Protein 3RRL (pdb70)

Foldseek 3Di:
DQEDADCCVACVPPAAQFEEEFEDDQLFFGQQVVLVVCLVVLHACYEYEYAECHACVGGVNSCPPSLRYAEYEHQDYPHYPSVVVVCVNSHHYDHDHLVLSLVLLVCLVVVNFKDWDLPQPPHPNQPPWDWDDDPNGIITIHGHDATAEYETEAAEAEPLQFTHHDDCSPGSRLSSLSHPAYEYEYQYYHHPPPQDPVRTDHGSVSHNHYYYDPDDPSDDPDDDDDD/DVLQLLVVLVPDDADEEEADPDPRVVNCVNCVDHYWYAALQFKIAWAAADDPPPFDQVADGNVSGTTDGDPPMGGDHNVVSLVLLVQPAAEYEEEALAAQLGWTHRQAPPPDHDGDPLNNLNRHNAYEYEAQADPVLAGSYANDDPHDTPDGSRHAWYGHCAFIAGDDPSHETQGGGPPHDPVNPVVRHHHDHYYND/DQEDADCCVQCVPDAACFEEEFEFDQLFWGLQVVLVVCLVVVHAQYEYEYAECHECVDGNVSNPVSHRHQEYEHADHDLYDVPPPNSHHYHHDHLVLSLVLLVCLVVVHFKDWDLPQPPHCNQPPWDWDDDPNGITTMHGHDATAEYETEAAEAEPLQFTHHDDPSPGSRLSSLSHPAYEYEYQYYHYPPPQDPVRTDHGSVSHNHYYYDPDDPSDDSDDDDDD/DVLQLLVVLVVDDADEEEFEPDPRVVNVVNNVVHYWYDALQFKIFWDAADDVVRFDQVAAGNVSGTTDGDPPMGGDHNVVSLVLLVQPAAEYEEEALAEFQGWTHRQAPPPGRPGHPLNNLNRHNAYEYEAQADPVLAGSYANDDPHDTPDGSRHQWYYHCAFIDGDDDSAETAGGRPPHDPVNDVVSHHHDHYYDD

Structure (mmCIF, N/CA/C/O backbone):
data_3RRL
#
_entry.id   3RRL
#
_cell.length_a   156.392
_cell.length_b   65.705
_cell.length_c   104.740
_cell.angle_alpha   90.00
_cell.angle_beta   109.81
_cell.angle_gamma   90.00
#
_symmetry.space_group_name_H-M   'C 1 2 1'
#
loop_
_entity.id
_entity.type
_entity.pdbx_description
1 polymer 'Succinyl-CoA:3-ketoacid-coenzyme A transferase subunit A'
2 polymer 'Succinyl-CoA:3-ketoacid-coenzym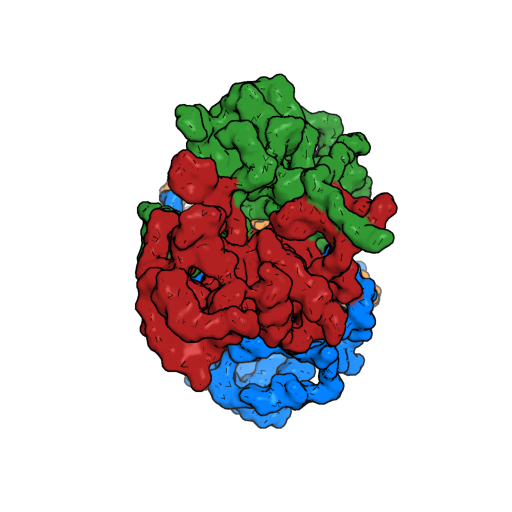e A transferase subunit B'
3 non-polymer GLYCEROL
4 water water
#
loop_
_atom_site.group_PDB
_atom_site.id
_atom_site.type_symbol
_atom_site.label_atom_id
_atom_site.label_alt_id
_atom_site.label_comp_id
_atom_site.label_asym_id
_atom_site.label_entity_id
_atom_site.label_seq_id
_atom_site.pdbx_PDB_ins_code
_atom_site.Cartn_x
_atom_site.Cartn_y
_atom_site.Cartn_z
_atom_site.occupancy
_atom_site.B_iso_or_equiv
_atom_site.auth_seq_id
_atom_site.auth_comp_id
_atom_site.auth_asym_id
_atom_site.auth_atom_id
_atom_site.pdbx_PDB_model_num
ATOM 9 N N . ASN A 1 5 ? 43.576 -1.990 -2.754 1.00 79.95 2 ASN A N 1
ATOM 10 C CA . ASN A 1 5 ? 42.311 -1.359 -3.100 1.00 76.79 2 ASN A CA 1
ATOM 11 C C . ASN A 1 5 ? 41.156 -1.996 -2.339 1.00 66.08 2 ASN A C 1
ATOM 12 O O . ASN A 1 5 ? 40.858 -3.182 -2.506 1.00 64.38 2 ASN A O 1
ATOM 17 N N . LYS A 1 6 ? 40.523 -1.199 -1.486 1.00 56.13 3 LYS A N 1
ATOM 18 C CA . LYS A 1 6 ? 39.445 -1.682 -0.641 1.00 48.22 3 LYS A CA 1
ATOM 19 C C . LYS A 1 6 ? 38.081 -1.427 -1.274 1.00 44.50 3 LYS A C 1
ATOM 20 O O . LYS A 1 6 ? 37.053 -1.816 -0.722 1.00 43.25 3 LYS A O 1
ATOM 26 N N . VAL A 1 7 ? 38.077 -0.797 -2.446 1.00 37.30 4 VAL A N 1
ATOM 27 C CA . VAL A 1 7 ? 36.829 -0.422 -3.095 1.00 37.06 4 VAL A CA 1
ATOM 28 C C . VAL A 1 7 ? 36.107 -1.623 -3.694 1.00 43.45 4 VAL A C 1
ATOM 29 O O . VAL A 1 7 ? 36.715 -2.439 -4.387 1.00 44.83 4 VAL A O 1
ATOM 33 N N . ILE A 1 8 ? 34.808 -1.721 -3.425 1.00 42.33 5 ILE A N 1
ATOM 34 C CA . ILE A 1 8 ? 33.976 -2.770 -3.997 1.00 41.41 5 ILE A CA 1
ATOM 35 C C . ILE A 1 8 ? 32.699 -2.166 -4.562 1.00 39.20 5 ILE A C 1
ATOM 36 O O . ILE A 1 8 ? 32.167 -1.200 -4.018 1.00 37.18 5 ILE A O 1
ATOM 41 N N . THR A 1 9 ? 32.242 -2.708 -5.684 1.00 37.84 6 THR A N 1
ATOM 42 C CA . THR A 1 9 ? 30.983 -2.299 -6.293 1.00 38.42 6 THR A CA 1
ATOM 43 C C . THR A 1 9 ? 29.830 -3.264 -6.019 1.00 39.04 6 THR A C 1
ATOM 44 O O . THR A 1 9 ? 28.697 -3.032 -6.450 1.00 36.90 6 THR A O 1
ATOM 48 N N . ASP A 1 10 ? 30.129 -4.358 -5.328 1.00 38.87 7 ASP A N 1
ATOM 49 C CA . ASP A 1 10 ? 29.120 -5.346 -4.966 1.00 41.78 7 ASP A CA 1
ATOM 50 C C . ASP A 1 10 ? 29.318 -5.751 -3.507 1.00 40.78 7 ASP A C 1
ATOM 51 O O . ASP A 1 10 ? 30.351 -6.320 -3.155 1.00 43.04 7 ASP A O 1
ATOM 56 N N . LEU A 1 11 ? 28.318 -5.490 -2.672 1.00 40.11 8 LEU A N 1
ATOM 57 C CA . LEU A 1 11 ? 28.432 -5.706 -1.229 1.00 46.34 8 LEU A CA 1
ATOM 58 C C . LEU A 1 11 ? 28.706 -7.153 -0.813 1.00 45.76 8 LEU A C 1
ATOM 59 O O . LEU A 1 11 ? 29.061 -7.416 0.335 1.00 43.55 8 LEU A O 1
ATOM 64 N N . ASP A 1 12 ? 28.526 -8.087 -1.736 1.00 47.43 9 ASP A N 1
ATOM 65 C CA . ASP A 1 12 ? 28.760 -9.494 -1.447 1.00 51.29 9 ASP A CA 1
ATOM 66 C C . ASP A 1 12 ? 30.243 -9.727 -1.211 1.00 50.75 9 ASP A C 1
ATOM 67 O O . ASP A 1 12 ? 30.627 -10.569 -0.401 1.00 46.81 9 ASP A O 1
ATOM 72 N N . LYS A 1 13 ? 31.073 -8.975 -1.927 1.00 50.22 10 LYS A N 1
ATOM 73 C CA . LYS A 1 13 ? 32.525 -9.063 -1.787 1.00 53.86 10 LYS A CA 1
ATOM 74 C C . LYS A 1 13 ? 32.932 -8.719 -0.362 1.00 55.45 10 LYS A C 1
ATOM 75 O O . LYS A 1 13 ? 34.059 -8.970 0.063 1.00 57.25 10 LYS A O 1
ATOM 81 N N . ALA A 1 14 ? 31.983 -8.136 0.360 1.00 55.71 11 ALA A N 1
ATOM 82 C CA . ALA A 1 14 ? 32.163 -7.680 1.732 1.00 49.58 11 ALA A CA 1
ATOM 83 C C . ALA A 1 14 ? 31.427 -8.590 2.726 1.00 50.14 11 ALA A C 1
ATOM 84 O O . ALA A 1 14 ? 32.015 -9.088 3.690 1.00 51.15 11 ALA A O 1
ATOM 86 N N . LEU A 1 15 ? 30.121 -8.739 2.520 1.00 46.26 12 LEU A N 1
ATOM 87 C CA . LEU A 1 15 ? 29.239 -9.383 3.496 1.00 46.66 12 LEU A CA 1
ATOM 88 C C . LEU A 1 15 ? 28.944 -10.879 3.299 1.00 49.79 12 LEU A C 1
ATOM 89 O O . LEU A 1 15 ? 28.189 -11.465 4.075 1.00 49.42 12 LEU A O 1
ATOM 94 N N . SER A 1 16 ? 29.532 -11.498 2.280 1.00 52.73 13 SER A N 1
ATOM 95 C CA . SER A 1 16 ? 29.190 -12.879 1.940 1.00 54.74 13 SER A CA 1
ATOM 96 C C . SER A 1 16 ? 29.313 -13.828 3.127 1.00 54.88 13 SER A C 1
ATOM 97 O O . SER A 1 16 ? 28.537 -14.775 3.251 1.00 58.09 13 SER A O 1
ATOM 100 N N . ALA A 1 17 ? 30.282 -13.574 3.999 1.00 51.66 14 ALA A N 1
ATOM 101 C CA . ALA A 1 17 ? 30.548 -14.487 5.109 1.00 51.08 14 ALA A CA 1
ATOM 102 C C . ALA A 1 17 ? 29.684 -14.209 6.343 1.00 53.14 14 ALA A C 1
ATOM 103 O O . ALA A 1 17 ? 29.797 -14.894 7.362 1.00 53.72 14 ALA A O 1
ATOM 105 N N . LEU A 1 18 ? 28.813 -13.211 6.245 1.00 50.85 15 LEU A N 1
ATOM 106 C CA . LEU A 1 18 ? 27.917 -12.886 7.344 1.00 48.38 15 LEU A CA 1
ATOM 107 C C . LEU A 1 18 ? 26.888 -13.997 7.516 1.00 50.34 15 LEU A C 1
ATOM 108 O O . LEU A 1 18 ? 26.157 -14.330 6.584 1.00 52.05 15 LEU A O 1
ATOM 113 N N . LYS A 1 19 ? 26.820 -14.556 8.720 1.00 51.13 16 LYS A N 1
ATOM 114 C CA . LYS A 1 19 ? 26.000 -15.737 8.968 1.00 50.64 16 LYS A CA 1
ATOM 115 C C . LYS A 1 19 ? 25.042 -15.563 10.148 1.00 48.86 16 LYS A C 1
ATOM 116 O O . LYS A 1 19 ? 25.175 -14.627 10.946 1.00 45.53 16 LYS A O 1
ATOM 122 N N . ASP A 1 20 ? 24.077 -16.474 10.248 1.00 47.35 17 ASP A N 1
ATOM 123 C CA . ASP A 1 20 ? 23.135 -16.479 11.358 1.00 46.18 17 ASP A CA 1
ATOM 124 C C . ASP A 1 20 ? 23.903 -16.449 12.674 1.00 46.50 17 ASP A C 1
ATOM 125 O O . ASP A 1 20 ? 24.937 -17.105 12.809 1.00 47.60 17 ASP A O 1
ATOM 130 N N . GLY A 1 21 ? 23.412 -15.661 13.628 1.00 48.01 18 GLY A N 1
ATOM 131 C CA . GLY A 1 21 ? 23.994 -15.598 14.960 1.00 48.05 18 GLY A CA 1
ATOM 132 C C . GLY A 1 21 ? 25.189 -14.671 15.121 1.00 49.24 18 GLY A C 1
ATOM 133 O O . GLY A 1 21 ? 25.745 -14.560 16.216 1.00 48.37 18 GLY A O 1
ATOM 134 N N . ASP A 1 22 ? 25.595 -14.014 14.036 1.00 49.89 19 ASP A N 1
ATOM 135 C CA . ASP A 1 22 ? 26.710 -13.067 14.085 1.00 48.94 19 ASP A CA 1
ATOM 136 C C . ASP A 1 22 ? 26.343 -11.772 14.819 1.00 45.96 19 ASP A C 1
ATOM 137 O O . ASP A 1 22 ? 25.163 -11.425 14.958 1.00 44.55 19 ASP A O 1
ATOM 142 N N . THR A 1 23 ? 27.364 -11.060 15.284 1.00 42.20 20 THR A N 1
ATOM 143 C CA . THR A 1 23 ? 27.172 -9.780 15.953 1.00 36.48 20 THR A CA 1
ATOM 144 C C . THR A 1 23 ? 27.547 -8.640 15.009 1.00 34.75 20 THR A C 1
ATOM 145 O O . THR A 1 23 ? 28.669 -8.595 14.512 1.00 32.80 20 THR A O 1
ATOM 149 N N . ILE A 1 24 ? 26.606 -7.728 14.760 1.00 30.78 21 ILE A N 1
ATOM 150 C CA . ILE A 1 24 ? 26.861 -6.586 13.890 1.00 28.07 21 ILE A CA 1
ATOM 151 C C . ILE A 1 24 ? 26.759 -5.276 14.665 1.00 26.81 21 ILE A C 1
ATOM 152 O O . ILE A 1 24 ? 25.830 -5.072 15.433 1.00 27.57 21 ILE A O 1
ATOM 157 N N . LEU A 1 25 ? 27.737 -4.399 14.477 1.00 29.66 22 LEU A N 1
ATOM 158 C CA . LEU A 1 25 ? 27.697 -3.068 15.060 1.00 27.10 22 LEU A CA 1
ATOM 159 C C . LEU A 1 25 ? 27.251 -2.136 13.948 1.00 31.79 22 LEU A C 1
ATOM 160 O O . LEU A 1 25 ? 27.869 -2.101 12.883 1.00 32.78 22 LEU A O 1
ATOM 165 N N . VAL A 1 26 ? 26.177 -1.391 14.181 1.00 27.72 23 VAL A N 1
ATOM 166 C CA . VAL A 1 26 ? 25.562 -0.631 13.103 1.00 28.59 23 VAL A CA 1
ATOM 167 C C . VAL A 1 26 ? 25.488 0.856 13.426 1.00 27.39 23 VAL A C 1
ATOM 168 O O . VAL A 1 26 ? 24.829 1.263 14.385 1.00 23.84 23 VAL A O 1
ATOM 172 N N . GLY A 1 27 ? 26.154 1.674 12.617 1.00 27.80 24 GLY A N 1
ATOM 173 C CA . GLY A 1 27 ? 26.137 3.105 12.850 1.00 29.31 24 GLY A CA 1
ATOM 174 C C . GLY A 1 27 ? 24.773 3.759 12.678 1.00 28.53 24 GLY A C 1
ATOM 175 O O . GLY A 1 27 ? 23.816 3.152 12.189 1.00 27.91 24 GLY A O 1
ATOM 176 N N . GLY A 1 28 ? 24.713 5.034 13.044 1.00 27.86 25 GLY A N 1
ATOM 177 C CA . GLY A 1 28 ? 23.531 5.856 12.874 1.00 25.32 25 GLY A CA 1
ATOM 178 C C . GLY A 1 28 ? 22.833 6.243 14.162 1.00 29.77 25 GLY A C 1
ATOM 179 O O . GLY A 1 28 ? 22.877 5.527 15.162 1.00 32.29 25 GLY A O 1
ATOM 180 N N . PHE A 1 29 ? 22.179 7.399 14.110 1.00 28.05 26 PHE A N 1
ATOM 181 C CA . PHE A 1 29 ? 21.377 7.930 15.200 1.00 26.87 26 PHE A CA 1
ATOM 182 C C . PHE A 1 29 ? 20.030 8.213 14.560 1.00 28.32 26 PHE A C 1
ATOM 183 O O . PHE A 1 29 ? 19.923 9.080 13.692 1.00 28.78 26 PHE A O 1
ATOM 191 N N . GLY A 1 30 ? 19.007 7.477 14.973 1.00 29.99 27 GLY A N 1
ATOM 192 C CA . GLY A 1 30 ? 17.745 7.480 14.257 1.00 29.37 27 GLY A CA 1
ATOM 193 C C . GLY A 1 30 ? 17.970 6.976 12.842 1.00 31.71 27 GLY A C 1
ATOM 194 O O . GLY A 1 30 ? 18.500 5.881 12.629 1.00 29.62 27 GLY A O 1
ATOM 195 N N . LEU A 1 31 ? 17.535 7.773 11.873 1.00 35.69 28 LEU A N 1
ATOM 196 C CA . LEU A 1 31 ? 17.782 7.516 10.454 1.00 36.56 28 LEU A CA 1
ATOM 197 C C . LEU A 1 31 ? 18.967 8.323 9.920 1.00 34.29 28 LEU A C 1
ATOM 198 O O . LEU A 1 31 ? 19.205 8.368 8.710 1.00 35.71 28 LEU A O 1
ATOM 203 N N . CYS A 1 32 ? 19.670 9.000 10.824 1.00 26.05 29 CYS A N 1
ATOM 204 C CA . CYS A 1 32 ? 20.765 9.886 10.452 1.00 25.99 29 CYS A CA 1
ATOM 205 C C . CYS A 1 32 ? 22.104 9.156 10.483 1.00 29.37 29 CYS A C 1
ATOM 206 O O . CYS A 1 32 ? 22.583 8.738 11.542 1.00 32.60 29 CYS A O 1
ATOM 209 N N . GLY A 1 33 ? 22.707 9.000 9.313 1.00 27.67 30 GLY A N 1
ATOM 210 C CA . GLY A 1 33 ? 23.973 8.295 9.200 1.00 27.40 30 GLY A CA 1
ATOM 211 C C . GLY A 1 33 ? 23.858 6.780 9.277 1.00 25.68 30 GLY A C 1
ATOM 212 O O . GLY A 1 33 ? 24.725 6.116 9.849 1.00 25.25 30 GLY A O 1
ATOM 213 N N . ILE A 1 34 ? 22.780 6.223 8.735 1.00 24.04 31 ILE A N 1
ATOM 214 C CA . ILE A 1 34 ? 22.624 4.772 8.717 1.00 27.90 31 ILE A CA 1
ATOM 215 C C . ILE A 1 34 ? 23.159 4.144 7.427 1.00 32.04 31 ILE A C 1
ATOM 216 O O . ILE A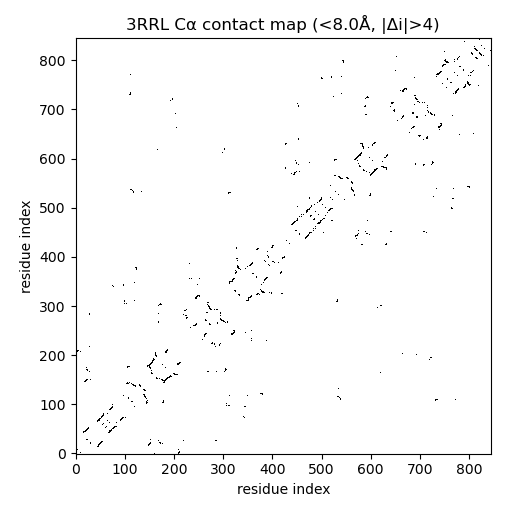 1 34 ? 23.083 4.756 6.361 1.00 33.08 31 ILE A O 1
ATOM 221 N N . PRO A 1 35 ? 23.693 2.912 7.519 1.00 32.50 32 PRO A N 1
ATOM 222 C CA . PRO A 1 35 ? 24.169 2.194 6.327 1.00 28.64 32 PRO A CA 1
ATOM 223 C C . PRO A 1 35 ? 23.004 1.500 5.610 1.00 30.20 32 PRO A C 1
ATOM 224 O O . PRO A 1 35 ? 22.761 0.306 5.832 1.00 30.04 32 PRO A O 1
ATOM 228 N N . GLU A 1 36 ? 22.291 2.247 4.768 1.00 28.10 33 GLU A N 1
ATOM 229 C CA . GLU A 1 36 ? 21.084 1.737 4.107 1.00 31.30 33 GLU A CA 1
ATOM 230 C C . GLU A 1 36 ? 21.327 0.492 3.256 1.00 32.80 33 GLU A C 1
ATOM 231 O O . GLU A 1 36 ? 20.513 -0.425 3.250 1.00 34.88 33 GLU A O 1
ATOM 237 N N . TYR A 1 37 ? 22.443 0.459 2.538 1.00 35.93 34 TYR A N 1
ATOM 238 C CA . TYR A 1 37 ? 22.700 -0.618 1.577 1.00 32.60 34 TYR A CA 1
ATOM 239 C C . TYR A 1 37 ? 23.063 -1.949 2.232 1.00 37.56 34 TYR A C 1
ATOM 240 O O . TYR A 1 37 ? 22.599 -3.005 1.796 1.00 42.02 34 TYR A O 1
ATOM 249 N N . ALA A 1 38 ? 23.888 -1.903 3.276 1.00 36.24 35 ALA A N 1
ATOM 250 C CA . ALA A 1 38 ? 24.243 -3.111 4.013 1.00 36.68 35 ALA A CA 1
ATOM 251 C C . ALA A 1 38 ? 22.998 -3.673 4.680 1.00 37.03 35 ALA A C 1
ATOM 252 O O . ALA A 1 38 ? 22.776 -4.884 4.704 1.00 40.11 35 ALA A O 1
ATOM 254 N N . ILE A 1 39 ? 22.185 -2.782 5.226 1.00 34.23 36 ILE A N 1
ATOM 255 C CA . ILE A 1 39 ? 20.954 -3.200 5.873 1.00 35.36 36 ILE A CA 1
ATOM 256 C C . ILE A 1 39 ? 20.049 -3.864 4.842 1.00 39.94 36 ILE A C 1
ATOM 257 O O . ILE A 1 39 ? 19.555 -4.974 5.050 1.00 38.30 36 ILE A O 1
ATOM 262 N N . ASP A 1 40 ? 19.855 -3.187 3.717 1.00 41.90 37 ASP A N 1
ATOM 263 C CA . ASP A 1 40 ? 19.103 -3.759 2.614 1.00 44.73 37 ASP A CA 1
ATOM 264 C C . ASP A 1 40 ? 19.656 -5.130 2.240 1.00 44.29 37 ASP A C 1
ATOM 265 O O . ASP A 1 40 ? 18.898 -6.071 2.003 1.00 41.04 37 ASP A O 1
ATOM 270 N N . TYR A 1 41 ? 20.981 -5.240 2.193 1.00 47.05 38 TYR A N 1
ATOM 271 C CA . TYR A 1 41 ? 21.630 -6.498 1.832 1.00 47.54 38 TYR A CA 1
ATOM 272 C C . TYR A 1 41 ? 21.285 -7.623 2.799 1.00 47.58 38 TYR A C 1
ATOM 273 O O . TYR A 1 41 ? 21.093 -8.769 2.391 1.00 46.05 38 TYR A O 1
ATOM 282 N N . ILE A 1 42 ? 21.231 -7.295 4.085 1.00 45.77 39 ILE A N 1
ATOM 283 C CA . ILE A 1 42 ? 20.928 -8.290 5.107 1.00 46.77 39 ILE A CA 1
ATOM 284 C C . ILE A 1 42 ? 19.455 -8.665 5.051 1.00 50.16 39 ILE A C 1
ATOM 285 O O . ILE A 1 42 ? 19.080 -9.816 5.267 1.00 52.97 39 ILE A O 1
ATOM 290 N N . TYR A 1 43 ? 18.629 -7.668 4.759 1.00 49.34 40 TYR A N 1
ATOM 291 C CA . TYR A 1 43 ? 17.193 -7.838 4.657 1.00 51.50 40 TYR A CA 1
ATOM 292 C C . TYR A 1 43 ? 16.847 -8.782 3.513 1.00 51.93 40 TYR A C 1
ATOM 293 O O . TYR A 1 43 ? 16.046 -9.698 3.675 1.00 50.87 40 TYR A O 1
ATOM 302 N N . LYS A 1 44 ? 17.466 -8.567 2.359 1.00 49.35 41 LYS A N 1
ATOM 303 C CA . LYS A 1 44 ? 17.181 -9.392 1.192 1.00 50.98 41 LYS A CA 1
ATOM 304 C C . LYS A 1 44 ? 17.733 -10.809 1.318 1.00 51.92 41 LYS A C 1
ATOM 305 O O . LYS A 1 44 ? 17.135 -11.757 0.815 1.00 54.84 41 LYS A O 1
ATOM 311 N N . LYS A 1 45 ? 18.864 -10.962 1.997 1.00 50.61 42 LYS A N 1
ATOM 312 C CA . LYS A 1 45 ? 19.494 -12.273 2.089 1.00 53.47 42 LYS A CA 1
ATOM 313 C C . LYS A 1 45 ? 18.873 -13.143 3.178 1.00 54.81 42 LYS A C 1
ATOM 314 O O . LYS A 1 45 ? 19.053 -14.359 3.177 1.00 56.91 42 LYS A O 1
ATOM 320 N N . GLY A 1 46 ? 18.148 -12.523 4.106 1.00 55.59 43 GLY A N 1
ATOM 321 C CA . GLY A 1 46 ? 17.429 -13.268 5.130 1.00 56.73 43 GLY A CA 1
ATOM 322 C C . GLY A 1 46 ? 18.178 -13.764 6.363 1.00 56.17 43 GLY A C 1
ATOM 323 O O . GLY A 1 46 ? 17.646 -14.590 7.110 1.00 55.41 43 GLY A O 1
ATOM 324 N N . ILE A 1 47 ? 19.387 -13.253 6.600 1.00 54.70 44 ILE A N 1
ATOM 325 C CA . ILE A 1 47 ? 20.176 -13.645 7.774 1.00 53.13 44 ILE A CA 1
ATOM 326 C C . ILE A 1 47 ? 19.369 -13.474 9.067 1.00 54.41 44 ILE A C 1
ATOM 327 O O . ILE A 1 47 ? 18.608 -12.517 9.201 1.00 55.43 44 ILE A O 1
ATOM 332 N N . LYS A 1 48 ? 19.531 -14.394 10.018 1.00 53.16 45 LYS A N 1
ATOM 333 C CA . LYS A 1 48 ? 18.717 -14.357 11.233 1.00 53.16 45 LYS A CA 1
ATOM 334 C C . LYS A 1 48 ? 19.489 -14.623 12.526 1.00 50.41 45 LYS A C 1
ATOM 335 O O . LYS A 1 48 ? 20.688 -14.907 12.506 1.00 46.72 45 LYS A O 1
ATOM 341 N N . ASP A 1 49 ? 18.775 -14.539 13.648 1.00 50.09 46 ASP A N 1
ATOM 342 C CA . ASP A 1 49 ? 19.359 -14.739 14.969 1.00 51.01 46 ASP A CA 1
ATOM 343 C C . ASP A 1 49 ? 20.528 -13.787 15.180 1.00 46.90 46 ASP A C 1
ATOM 344 O O . ASP A 1 49 ? 21.489 -14.096 15.885 1.00 43.63 46 ASP A O 1
ATOM 349 N N . LEU A 1 50 ? 20.433 -12.622 14.553 1.00 44.65 47 LEU A N 1
ATOM 350 C CA . LEU A 1 50 ? 21.474 -11.612 14.638 1.00 43.18 47 LEU A CA 1
ATOM 351 C C . LEU A 1 50 ? 21.503 -10.940 16.001 1.00 44.22 47 LEU A C 1
ATOM 352 O O . LEU A 1 50 ? 20.456 -10.644 16.583 1.00 43.52 47 LEU A O 1
ATOM 357 N N . ILE A 1 51 ? 22.712 -10.702 16.502 1.00 44.84 48 ILE A N 1
ATOM 358 C CA . ILE A 1 51 ? 22.911 -9.823 17.648 1.00 40.58 48 ILE A CA 1
ATOM 359 C C . ILE A 1 51 ? 23.314 -8.457 17.101 1.00 40.66 48 ILE A C 1
ATOM 360 O O . ILE A 1 51 ? 24.366 -8.324 16.475 1.00 41.00 48 ILE A O 1
ATOM 365 N N . VAL A 1 52 ? 22.469 -7.452 17.314 1.00 36.05 49 VAL A N 1
ATOM 366 C CA . VAL A 1 52 ? 22.704 -6.128 16.751 1.00 33.49 49 VAL A CA 1
ATOM 367 C C . VAL A 1 52 ? 23.068 -5.129 17.836 1.00 30.61 49 VAL A C 1
ATOM 368 O O . VAL A 1 52 ? 22.414 -5.080 18.869 1.00 35.15 49 VAL A O 1
ATOM 372 N N . VAL A 1 53 ? 24.110 -4.338 17.599 1.00 26.43 50 VAL A N 1
ATOM 373 C CA . VAL A 1 53 ? 24.473 -3.252 18.503 1.00 24.93 50 VAL A CA 1
ATOM 374 C C . VAL A 1 53 ? 24.270 -1.961 17.730 1.00 28.30 50 VAL A C 1
ATOM 375 O O . VAL A 1 53 ? 24.873 -1.757 16.684 1.00 31.45 50 VAL A O 1
ATOM 379 N N . SER A 1 54 ? 23.363 -1.117 18.195 1.00 29.59 51 SER A N 1
ATOM 380 C CA . SER A 1 54 ? 23.099 0.135 17.505 1.00 31.82 51 SER A CA 1
ATOM 381 C C . SER A 1 54 ? 22.419 1.064 18.490 1.00 33.72 51 SER A C 1
ATOM 382 O O . SER A 1 54 ? 21.770 0.598 19.421 1.00 37.79 51 SER A O 1
ATOM 385 N N . ASN A 1 55 ? 22.513 2.370 18.281 1.00 32.35 52 ASN A N 1
ATOM 386 C CA . ASN A 1 55 ? 21.895 3.280 19.238 1.00 31.17 52 ASN A CA 1
ATOM 387 C C . ASN A 1 55 ? 20.383 3.125 19.272 1.00 34.75 52 ASN A C 1
ATOM 388 O O . ASN A 1 55 ? 19.773 3.090 20.340 1.00 34.13 52 ASN A O 1
ATOM 393 N N . ASN A 1 56 ? 19.787 3.062 18.084 1.00 32.36 53 ASN A N 1
ATOM 394 C CA . ASN A 1 56 ? 18.356 2.874 17.947 1.00 33.03 53 ASN A CA 1
ATOM 395 C C . ASN A 1 56 ? 18.065 1.715 17.006 1.00 34.52 53 ASN A C 1
ATOM 396 O O . ASN A 1 56 ? 18.983 1.083 16.487 1.00 34.57 53 ASN A O 1
ATOM 401 N N . CYS A 1 57 ? 16.786 1.403 16.845 1.00 39.54 54 CYS A N 1
ATOM 402 C CA . CYS A 1 57 ? 16.313 0.428 15.851 1.00 43.96 54 CYS A CA 1
ATOM 403 C C . CYS A 1 57 ? 15.751 1.026 14.547 1.00 42.97 54 CYS A C 1
ATOM 404 O O . CYS A 1 57 ? 14.993 0.368 13.839 1.00 41.25 54 CYS A O 1
ATOM 407 N N . GLY A 1 58 ? 16.000 2.304 14.298 1.00 44.33 55 GLY A N 1
ATOM 408 C CA . GLY A 1 58 ? 15.455 2.934 13.109 1.00 44.77 55 GLY A CA 1
ATOM 409 C C . GLY A 1 58 ? 14.001 3.281 13.341 1.00 45.53 55 GLY A C 1
ATOM 410 O O . GLY A 1 58 ? 13.655 3.752 14.423 1.00 49.30 55 GLY A O 1
ATOM 411 N N . VAL A 1 59 ? 13.160 3.087 12.328 1.00 42.15 56 VAL A N 1
ATOM 412 C CA . VAL A 1 59 ? 11.711 3.228 12.490 1.00 38.51 56 VAL A CA 1
ATOM 413 C C . VAL A 1 59 ? 10.987 1.993 11.935 1.00 39.19 56 VAL A C 1
ATOM 414 O O . VAL A 1 59 ? 11.630 1.026 11.526 1.00 38.19 56 VAL A O 1
ATOM 418 N N . ASP A 1 60 ? 9.658 2.020 11.919 1.00 49.00 57 ASP A N 1
ATOM 419 C CA . ASP A 1 60 ? 8.889 0.843 11.505 1.00 53.45 57 ASP A CA 1
ATOM 420 C C . ASP A 1 60 ? 9.254 0.351 10.101 1.00 54.02 57 ASP A C 1
ATOM 421 O O . ASP A 1 60 ? 9.555 -0.830 9.908 1.00 53.64 57 ASP A O 1
ATOM 423 N N . ASP A 1 61 ? 9.214 1.257 9.129 1.00 54.66 58 ASP A N 1
ATOM 424 C CA . ASP A 1 61 ? 9.434 0.905 7.727 1.00 53.77 58 ASP A CA 1
ATOM 425 C C . ASP A 1 61 ? 10.843 1.160 7.177 1.00 55.23 58 ASP A C 1
ATOM 426 O O . ASP A 1 61 ? 11.072 0.986 5.979 1.00 56.64 58 ASP A O 1
ATOM 431 N N . PHE A 1 62 ? 11.778 1.594 8.022 1.00 52.39 59 PHE A N 1
ATOM 432 C CA . PHE A 1 62 ? 13.100 1.977 7.520 1.00 45.30 59 PHE A CA 1
ATOM 433 C C . PHE A 1 62 ? 14.207 1.829 8.559 1.00 48.11 59 PHE A C 1
ATOM 434 O O . PHE A 1 62 ? 13.948 1.813 9.764 1.00 52.17 59 PHE A O 1
ATOM 442 N N . GLY A 1 63 ? 15.447 1.734 8.086 1.00 44.91 60 GLY A N 1
ATOM 443 C CA . GLY A 1 63 ? 16.580 1.505 8.964 1.00 37.64 60 GLY A CA 1
ATOM 444 C C . GLY A 1 63 ? 16.584 0.071 9.456 1.00 37.47 60 GLY A C 1
ATOM 445 O O . GLY A 1 63 ? 16.038 -0.814 8.805 1.00 38.50 60 GLY A O 1
ATOM 446 N N . LEU A 1 64 ? 17.192 -0.161 10.612 1.00 39.70 61 LEU A N 1
ATOM 447 C CA . LEU A 1 64 ? 17.272 -1.503 11.176 1.00 39.72 61 LEU A CA 1
ATOM 448 C C . LEU A 1 64 ? 15.896 -2.117 11.344 1.00 41.81 61 LEU A C 1
ATOM 449 O O . LEU A 1 64 ? 15.750 -3.339 11.381 1.00 43.52 61 LEU A O 1
ATOM 454 N N . GLY A 1 65 ? 14.889 -1.258 11.453 1.00 43.63 62 GLY A N 1
ATOM 455 C CA . GLY A 1 65 ? 13.517 -1.704 11.602 1.00 49.18 62 GLY A CA 1
ATOM 456 C C . GLY A 1 65 ? 13.050 -2.707 10.557 1.00 50.50 62 GLY A C 1
ATOM 457 O O . GLY A 1 65 ? 12.262 -3.606 10.863 1.00 50.90 62 GLY A O 1
ATOM 458 N N . ILE A 1 66 ? 13.521 -2.568 9.322 1.00 49.75 63 ILE A N 1
ATOM 459 C CA . ILE A 1 66 ? 13.045 -3.459 8.269 1.00 51.95 63 ILE A CA 1
ATOM 460 C C . ILE A 1 66 ? 13.473 -4.903 8.541 1.00 52.62 63 ILE A C 1
ATOM 461 O O . ILE A 1 66 ? 12.915 -5.843 7.975 1.00 53.84 63 ILE A O 1
ATOM 466 N N . LEU A 1 67 ? 14.451 -5.072 9.428 1.00 50.13 64 LEU A N 1
ATOM 467 C CA . LEU A 1 67 ? 14.940 -6.400 9.784 1.00 48.13 64 LEU A CA 1
ATOM 468 C C . LEU A 1 67 ? 13.992 -7.123 10.740 1.00 48.72 64 LEU A C 1
ATOM 469 O O . LEU A 1 67 ? 14.097 -8.335 10.933 1.00 46.58 64 LEU A O 1
ATOM 474 N N . LEU A 1 68 ? 13.068 -6.375 11.333 1.00 51.83 65 LEU A N 1
ATOM 475 C CA . LEU A 1 68 ? 12.118 -6.943 12.283 1.00 55.48 65 LEU A CA 1
ATOM 476 C C . LEU A 1 68 ? 10.993 -7.710 11.584 1.00 61.36 65 LEU A C 1
ATOM 477 O O . LEU A 1 68 ? 10.303 -8.523 12.204 1.00 61.21 65 LEU A O 1
ATOM 482 N N . GLU A 1 69 ? 10.825 -7.459 10.288 1.00 64.87 66 GLU A N 1
ATOM 483 C CA . GLU A 1 69 ? 9.727 -8.049 9.526 1.00 67.47 66 GLU A CA 1
ATOM 484 C C . GLU A 1 69 ? 9.798 -9.573 9.505 1.00 64.93 66 GLU A C 1
ATOM 485 O O . GLU A 1 69 ? 8.821 -10.254 9.815 1.00 66.20 66 GLU A O 1
ATOM 491 N N . LYS A 1 70 ? 10.957 -10.102 9.135 1.00 61.40 67 LYS A N 1
ATOM 492 C CA . LYS A 1 70 ? 11.174 -11.544 9.138 1.00 59.52 67 LYS A CA 1
ATOM 493 C C . LYS A 1 70 ? 11.737 -12.023 10.475 1.00 57.15 67 LYS A C 1
ATOM 494 O O . LYS A 1 70 ? 12.132 -13.181 10.614 1.00 57.15 67 LYS A O 1
ATOM 500 N N . LYS A 1 71 ? 11.796 -11.118 11.448 1.00 54.10 68 LYS A N 1
ATOM 501 C CA . LYS A 1 71 ? 12.267 -11.467 12.781 1.00 52.27 68 LYS A CA 1
ATOM 502 C C . LYS A 1 71 ? 13.731 -11.922 12.747 1.00 51.00 68 LYS A C 1
ATOM 503 O O . LYS A 1 71 ? 14.094 -12.957 13.309 1.00 51.39 68 LYS A O 1
ATOM 505 N N . GLN A 1 72 ? 14.566 -11.120 12.094 1.00 47.31 69 GLN A N 1
ATOM 506 C CA . GLN A 1 72 ? 15.952 -11.480 11.820 1.00 45.05 69 GLN A CA 1
ATOM 507 C C . GLN A 1 72 ? 16.911 -11.193 12.984 1.00 45.08 69 GLN A C 1
ATOM 508 O O . GLN A 1 72 ? 18.043 -11.681 12.997 1.00 46.50 69 GLN A O 1
ATOM 514 N N . ILE A 1 73 ? 16.448 -10.419 13.962 1.00 43.58 70 ILE A N 1
ATOM 515 C CA . ILE A 1 73 ? 17.266 -10.037 15.113 1.00 41.12 70 ILE A CA 1
ATOM 516 C C . ILE A 1 73 ? 16.831 -10.774 16.387 1.00 43.07 70 ILE A C 1
ATOM 517 O O . ILE A 1 73 ? 15.685 -10.646 16.812 1.00 45.42 70 ILE A O 1
ATOM 522 N N . LYS A 1 74 ? 17.736 -11.555 16.978 1.00 43.03 71 LYS A N 1
ATOM 523 C CA . LYS A 1 74 ? 17.458 -12.252 18.238 1.00 47.94 71 LYS A CA 1
ATOM 524 C C . LYS A 1 74 ? 17.633 -11.342 19.447 1.00 48.38 71 LYS A C 1
ATOM 525 O O . LYS A 1 74 ? 16.909 -11.454 20.437 1.00 53.84 71 LYS A O 1
ATOM 527 N N . LYS A 1 75 ? 18.612 -10.450 19.364 1.00 42.32 72 LYS A N 1
ATOM 528 C CA . LYS A 1 75 ? 18.973 -9.608 20.492 1.00 38.83 72 LYS A CA 1
ATOM 529 C C . LYS A 1 75 ? 19.519 -8.275 20.002 1.00 42.08 72 LYS A C 1
ATOM 530 O O . LYS A 1 75 ? 20.250 -8.222 19.012 1.00 42.75 72 LYS A O 1
ATOM 536 N N . ILE A 1 76 ? 19.169 -7.197 20.695 1.00 42.49 73 ILE A N 1
ATOM 537 C CA . ILE A 1 76 ? 19.681 -5.881 20.331 1.00 39.85 73 ILE A CA 1
ATOM 538 C C . ILE A 1 76 ? 20.170 -5.107 21.544 1.00 39.39 73 ILE A C 1
ATOM 539 O O . ILE A 1 76 ? 19.549 -5.125 22.603 1.00 39.68 73 ILE A O 1
ATOM 544 N N . ILE A 1 77 ? 21.300 -4.432 21.378 1.00 38.05 74 ILE A N 1
ATOM 545 C CA . ILE A 1 77 ? 21.833 -3.561 22.412 1.00 33.71 74 ILE A CA 1
ATOM 546 C C . ILE A 1 77 ? 21.723 -2.124 21.897 1.00 33.66 74 ILE A C 1
ATOM 547 O O . ILE A 1 77 ? 22.284 -1.788 20.860 1.00 37.16 74 ILE A O 1
ATOM 552 N N . ALA A 1 78 ? 20.952 -1.300 22.603 1.00 31.74 75 ALA A N 1
ATOM 553 C CA . ALA A 1 78 ? 20.560 0.024 22.120 1.00 29.06 75 ALA A CA 1
ATOM 554 C C . ALA A 1 78 ? 20.232 0.896 23.313 1.00 29.83 75 ALA A C 1
ATOM 555 O O . ALA A 1 78 ? 19.967 0.377 24.393 1.00 35.55 75 ALA A O 1
ATOM 557 N N . SER A 1 79 ? 20.300 2.213 23.160 1.00 30.46 76 SER A N 1
ATOM 558 C CA . SER A 1 79 ? 19.895 3.076 24.268 1.00 32.98 76 SER A CA 1
ATOM 559 C C . SER A 1 79 ? 18.473 3.616 24.171 1.00 37.19 76 SER A C 1
ATOM 560 O O . SER A 1 79 ? 17.933 4.102 25.160 1.00 43.13 76 SER A O 1
ATOM 563 N N . TYR A 1 80 ? 17.872 3.557 22.986 1.00 36.86 77 TYR A N 1
ATOM 564 C CA . TYR A 1 80 ? 16.498 4.028 22.824 1.00 44.82 77 TYR A CA 1
ATOM 565 C C . TYR A 1 80 ? 15.834 3.399 21.615 1.00 48.70 77 TYR A C 1
ATOM 566 O O . TYR A 1 80 ? 16.491 3.189 20.596 1.00 46.48 77 TYR A O 1
ATOM 575 N N . VAL A 1 81 ? 14.534 3.131 21.691 1.00 59.14 78 VAL A N 1
ATOM 576 C CA . VAL A 1 81 ? 13.829 2.738 20.479 1.00 68.92 78 VAL A CA 1
ATOM 577 C C . VAL A 1 81 ? 12.640 3.672 20.174 1.00 78.53 78 VAL A C 1
ATOM 578 O O . VAL A 1 81 ? 12.774 4.607 19.384 1.00 78.20 78 VAL A O 1
ATOM 582 N N . GLY A 1 82 ? 11.496 3.422 20.805 1.00 85.82 79 GLY A N 1
ATOM 583 C CA . GLY A 1 82 ? 10.397 4.368 20.925 1.00 91.27 79 GLY A CA 1
ATOM 584 C C . GLY A 1 82 ? 9.549 4.621 19.687 1.00 94.45 79 GLY A C 1
ATOM 585 O O . GLY A 1 82 ? 8.360 4.934 19.791 1.00 97.62 79 GLY A O 1
ATOM 586 N N . GLU A 1 83 ? 10.145 4.452 18.511 1.00 91.77 80 GLU A N 1
ATOM 587 C CA . GLU A 1 83 ? 9.471 4.810 17.264 1.00 92.32 80 GLU A CA 1
ATOM 588 C C . GLU A 1 83 ? 8.884 3.636 16.485 1.00 93.27 80 GLU A C 1
ATOM 589 O O . GLU A 1 83 ? 8.234 3.832 15.458 1.00 96.88 80 GLU A O 1
ATOM 591 N N . ASN A 1 84 ? 9.111 2.420 16.964 1.00 89.70 81 ASN A N 1
ATOM 592 C CA . ASN A 1 84 ? 8.693 1.241 16.214 1.00 86.86 81 ASN A CA 1
ATOM 593 C C . ASN A 1 84 ? 7.608 0.435 16.921 1.00 85.40 81 ASN A C 1
ATOM 594 O O . ASN A 1 84 ? 7.843 -0.157 17.972 1.00 85.84 81 ASN A O 1
ATOM 596 N N . LYS A 1 85 ? 6.416 0.423 16.336 1.00 120.63 82 LYS A N 1
ATOM 597 C CA . LYS A 1 85 ? 5.304 -0.338 16.889 1.00 118.17 82 LYS A CA 1
ATOM 598 C C . LYS A 1 85 ? 5.564 -1.833 16.740 1.00 113.06 82 LYS A C 1
ATOM 599 O O . LYS A 1 85 ? 5.307 -2.612 17.658 1.00 110.95 82 LYS A O 1
ATOM 601 N N . ILE A 1 86 ? 6.083 -2.228 15.581 1.00 110.26 83 ILE A N 1
ATOM 602 C CA . ILE A 1 86 ? 6.386 -3.630 15.320 1.00 106.57 83 ILE A CA 1
ATOM 603 C C . ILE A 1 86 ? 7.452 -4.127 16.286 1.00 102.56 83 ILE A C 1
ATOM 604 O O . ILE A 1 86 ? 7.425 -5.279 16.722 1.00 99.72 83 ILE A O 1
ATOM 609 N N . PHE A 1 87 ? 8.384 -3.241 16.622 1.00 103.36 84 PHE A N 1
ATOM 610 C CA . PHE A 1 87 ? 9.428 -3.543 17.595 1.00 102.67 84 PHE A CA 1
ATOM 611 C C . PHE A 1 87 ? 8.835 -3.989 18.928 1.00 105.36 84 PHE A C 1
ATOM 612 O O . PHE A 1 87 ? 8.982 -5.143 19.332 1.00 105.30 84 PHE A O 1
ATOM 620 N N . GLU A 1 88 ? 8.161 -3.064 19.604 1.00 107.96 85 GLU A N 1
ATOM 621 C CA . GLU A 1 88 ? 7.582 -3.336 20.916 1.00 108.37 85 GLU A CA 1
ATOM 622 C C . GLU A 1 88 ? 6.709 -4.586 20.899 1.00 108.01 85 GLU A C 1
ATOM 623 O O . GLU A 1 88 ? 6.618 -5.301 21.896 1.00 107.24 85 GLU A O 1
ATOM 629 N N . SER A 1 89 ? 6.073 -4.844 19.762 1.00 109.21 86 SER A N 1
ATOM 630 C CA . SER A 1 89 ? 5.240 -6.029 19.603 1.00 109.77 86 SER A CA 1
ATOM 631 C C . SER A 1 89 ? 6.055 -7.297 19.835 1.00 105.69 86 SER A C 1
ATOM 632 O O . SER A 1 89 ? 5.601 -8.230 20.499 1.00 103.33 86 SER A O 1
ATOM 635 N N . GLN A 1 90 ? 7.262 -7.320 19.282 1.00 104.25 87 GLN A N 1
ATOM 636 C CA . GLN A 1 90 ? 8.158 -8.459 19.434 1.00 102.54 87 GLN A CA 1
ATOM 637 C C . GLN A 1 90 ? 8.834 -8.438 20.799 1.00 101.16 87 GLN A C 1
ATOM 638 O O . GLN A 1 90 ? 9.216 -9.481 21.327 1.00 101.14 87 GLN A O 1
ATOM 652 N N . LEU A 1 92 ? 7.439 -7.242 23.766 1.00 102.78 89 LEU A N 1
ATOM 653 C CA . LEU A 1 92 ? 6.461 -7.734 24.733 1.00 101.58 89 LEU A CA 1
ATOM 654 C C . LEU A 1 92 ? 6.303 -9.242 24.595 1.00 98.89 89 LEU A C 1
ATOM 655 O O . LEU A 1 92 ? 6.433 -9.982 25.570 1.00 96.58 89 LEU A O 1
ATOM 657 N N . ASN A 1 93 ? 6.031 -9.690 23.373 1.00 100.16 90 ASN A N 1
ATOM 658 C CA . ASN A 1 93 ? 5.941 -11.115 23.078 1.00 100.34 90 ASN A CA 1
ATOM 659 C C . ASN A 1 93 ? 7.219 -11.849 23.474 1.00 98.02 90 ASN A C 1
ATOM 660 O O . ASN A 1 93 ? 7.196 -13.043 23.769 1.00 99.03 90 ASN A O 1
ATOM 662 N N . GLY A 1 94 ? 8.333 -11.124 23.478 1.00 94.60 91 GLY A N 1
ATOM 663 C CA . GLY A 1 94 ? 9.608 -11.689 23.875 1.00 91.10 91 GLY A CA 1
ATOM 664 C C . GLY A 1 94 ? 10.331 -12.402 22.749 1.00 91.39 91 GLY A C 1
ATOM 665 O O . GLY A 1 94 ? 11.281 -13.146 22.993 1.00 93.19 91 GLY A O 1
ATOM 666 N N . GLU A 1 95 ? 9.888 -12.177 21.515 1.00 88.13 92 GLU A N 1
ATOM 667 C CA . GLU A 1 95 ? 10.538 -12.772 20.351 1.00 84.36 92 GLU A CA 1
ATOM 668 C C . GLU A 1 95 ? 11.925 -12.167 20.135 1.00 80.94 92 GLU A C 1
ATOM 669 O O . GLU A 1 95 ? 12.721 -12.670 19.336 1.00 76.64 92 GLU A O 1
ATOM 671 N N . ILE A 1 96 ? 12.206 -11.083 20.854 1.00 79.93 93 ILE A N 1
ATOM 672 C CA . ILE A 1 96 ? 13.506 -10.428 20.778 1.00 76.62 93 ILE A CA 1
ATOM 673 C C . ILE A 1 96 ? 13.974 -9.954 22.149 1.00 80.03 93 ILE A C 1
ATOM 674 O O . ILE A 1 96 ? 13.224 -9.326 22.896 1.00 79.93 93 ILE A O 1
ATOM 679 N N . GLU A 1 97 ? 15.222 -10.265 22.475 1.00 42.23 94 GLU A N 1
ATOM 680 C CA . GLU A 1 97 ? 15.807 -9.832 23.731 1.00 46.11 94 GLU A CA 1
ATOM 681 C C . GLU A 1 97 ? 16.365 -8.424 23.570 1.00 46.64 94 GLU A C 1
ATOM 682 O O . GLU A 1 97 ? 17.170 -8.164 22.674 1.00 47.15 94 GLU A O 1
ATOM 688 N N . VAL A 1 98 ? 15.927 -7.514 24.431 1.00 44.79 95 VAL A N 1
ATOM 689 C CA . VAL A 1 98 ? 16.400 -6.140 24.376 1.00 45.14 95 VAL A CA 1
ATOM 690 C C . VAL A 1 98 ? 17.234 -5.801 25.600 1.00 46.24 95 VAL A C 1
ATOM 691 O O . VAL A 1 98 ? 16.798 -5.997 26.736 1.00 50.54 95 VAL A O 1
ATOM 695 N N . VAL A 1 99 ? 18.441 -5.302 25.365 1.00 40.46 96 VAL A N 1
ATOM 696 C CA . VAL A 1 99 ? 19.276 -4.826 26.449 1.00 39.72 96 VAL A CA 1
ATOM 697 C C . VAL A 1 99 ? 19.439 -3.323 26.294 1.00 41.05 96 VAL A C 1
ATOM 698 O O . VAL A 1 99 ? 20.165 -2.853 25.422 1.00 42.57 96 VAL A O 1
ATOM 702 N N . LEU A 1 100 ? 18.774 -2.567 27.158 1.00 42.15 97 LEU A N 1
ATOM 703 C CA . LEU A 1 100 ? 18.850 -1.120 27.089 1.00 42.26 97 LEU A CA 1
ATOM 704 C C . LEU A 1 100 ? 20.094 -0.661 27.826 1.00 41.94 97 LEU A C 1
ATOM 705 O O . LEU A 1 100 ? 20.339 -1.057 28.963 1.00 41.73 97 LEU A O 1
ATOM 710 N N . THR A 1 101 ? 20.889 0.158 27.152 1.00 37.33 98 THR A N 1
ATOM 711 C CA . THR A 1 101 ? 22.157 0.599 27.687 1.00 37.39 98 THR A CA 1
ATOM 712 C C . THR A 1 101 ? 22.209 2.105 27.585 1.00 34.48 98 THR A C 1
ATOM 713 O O . THR A 1 101 ? 21.868 2.666 26.548 1.00 36.17 98 THR A O 1
ATOM 717 N N . PRO A 1 102 ? 22.694 2.766 28.640 1.00 30.97 99 PRO A N 1
ATOM 718 C CA . PRO A 1 102 ? 22.867 4.216 28.572 1.00 28.91 99 PRO A CA 1
ATOM 719 C C . PRO A 1 102 ? 23.684 4.580 27.339 1.00 29.36 99 PRO A C 1
ATOM 720 O O . PRO A 1 102 ? 24.723 3.967 27.064 1.00 28.33 99 PRO A O 1
ATOM 724 N N . GLN A 1 103 ? 23.203 5.563 26.595 1.00 27.86 100 GLN A N 1
ATOM 725 C CA . GLN A 1 103 ? 23.821 5.933 25.330 1.00 30.74 100 GLN A CA 1
ATOM 726 C C . GLN A 1 103 ? 25.335 6.175 25.455 1.00 28.98 100 GLN A C 1
ATOM 727 O O . GLN A 1 103 ? 26.113 5.732 24.614 1.00 29.79 100 GLN A O 1
ATOM 733 N N . GLY A 1 104 ? 25.758 6.867 26.507 1.00 26.24 101 GLY A N 1
ATOM 734 C CA . GLY A 1 104 ? 27.173 7.142 26.682 1.00 22.15 101 GLY A CA 1
ATOM 735 C C . GLY A 1 104 ? 27.941 5.877 27.014 1.00 25.68 101 GLY A C 1
ATOM 736 O O . GLY A 1 104 ? 29.137 5.758 26.708 1.00 27.09 101 GLY A O 1
ATOM 737 N N . THR A 1 105 ? 27.259 4.923 27.648 1.00 21.24 102 THR A N 1
ATOM 738 C CA . THR A 1 105 ? 27.878 3.642 27.985 1.00 25.94 102 THR A CA 1
ATOM 739 C C . THR A 1 105 ? 28.064 2.803 26.724 1.00 27.89 102 THR A C 1
ATOM 740 O O . THR A 1 105 ? 29.096 2.155 26.524 1.00 28.50 102 THR A O 1
ATOM 744 N N . LEU A 1 106 ? 27.055 2.835 25.865 1.00 26.62 103 LEU A N 1
ATOM 745 C CA . LEU A 1 106 ? 27.113 2.140 24.599 1.00 25.55 103 LEU A CA 1
ATOM 746 C C . LEU A 1 106 ? 28.278 2.693 23.787 1.00 25.46 103 LEU A C 1
ATOM 747 O O . LEU A 1 106 ? 29.100 1.945 23.253 1.00 25.04 103 LEU A O 1
ATOM 752 N N . ALA A 1 107 ? 28.363 4.015 23.709 1.00 25.37 104 ALA A N 1
ATOM 753 C CA . ALA A 1 107 ? 29.439 4.638 22.947 1.00 24.30 104 ALA A CA 1
ATOM 754 C C . ALA A 1 107 ? 30.805 4.229 23.496 1.00 28.39 104 ALA A C 1
ATOM 755 O O . ALA A 1 107 ? 31.685 3.806 22.739 1.00 29.75 104 ALA A O 1
ATOM 757 N N . GLU A 1 108 ? 30.979 4.350 24.811 1.00 24.03 105 GLU A N 1
ATOM 758 C CA . GLU A 1 108 ? 32.279 4.092 25.411 1.00 21.72 105 GLU A CA 1
ATOM 759 C C . GLU A 1 108 ? 32.623 2.612 25.384 1.00 22.03 105 GLU A C 1
ATOM 760 O O . GLU A 1 108 ? 33.784 2.250 25.189 1.00 19.99 105 GLU A O 1
ATOM 766 N N . ASN A 1 109 ? 31.622 1.755 25.576 1.00 21.17 106 ASN A N 1
ATOM 767 C CA . ASN A 1 109 ? 31.847 0.320 25.424 1.00 25.09 106 ASN A CA 1
ATOM 768 C C . ASN A 1 109 ? 32.421 -0.007 24.050 1.00 25.04 106 ASN A C 1
ATOM 769 O O . ASN A 1 109 ? 33.286 -0.874 23.915 1.00 26.77 106 ASN A O 1
ATOM 774 N N . LEU A 1 110 ? 31.934 0.693 23.031 1.00 25.42 107 LEU A N 1
ATOM 775 C CA . LEU A 1 110 ? 32.413 0.492 21.667 1.00 23.97 107 LEU A CA 1
ATOM 776 C C . LEU A 1 110 ? 33.823 1.023 21.546 1.00 28.69 107 LEU A C 1
ATOM 777 O O . LEU A 1 110 ? 34.710 0.363 20.974 1.00 31.12 107 LEU A O 1
ATOM 782 N N . HIS A 1 111 ? 34.033 2.218 22.089 1.00 26.95 108 HIS A N 1
ATOM 783 C CA . HIS A 1 111 ? 35.367 2.793 22.105 1.00 29.72 108 HIS A CA 1
ATOM 784 C C . HIS A 1 111 ? 36.336 1.805 22.764 1.00 29.14 108 HIS A C 1
ATOM 785 O O . HIS A 1 111 ? 37.382 1.469 22.196 1.00 26.21 108 HIS A O 1
ATOM 792 N N . ALA A 1 112 ? 35.976 1.314 23.950 1.00 23.65 109 ALA A N 1
ATOM 793 C CA . ALA A 1 112 ? 36.834 0.361 24.660 1.00 25.22 109 ALA A CA 1
ATOM 794 C C . ALA A 1 112 ? 37.154 -0.866 23.796 1.00 26.77 109 ALA A C 1
ATOM 795 O O . ALA A 1 112 ? 38.298 -1.316 23.734 1.00 29.34 109 ALA A O 1
ATOM 797 N N . GLY A 1 113 ? 36.139 -1.390 23.117 1.00 25.29 110 GLY A N 1
ATOM 798 C CA . GLY A 1 113 ? 36.305 -2.544 22.253 1.00 24.22 110 GLY A CA 1
ATOM 799 C C . GLY A 1 113 ? 37.273 -2.320 21.104 1.00 26.06 110 GLY A C 1
ATOM 800 O O . GLY A 1 113 ? 38.038 -3.210 20.743 1.00 27.43 110 GLY A O 1
ATOM 801 N N . GLY A 1 114 ? 37.243 -1.130 20.519 1.00 27.71 111 GLY A N 1
ATOM 802 C CA . GLY A 1 114 ? 38.166 -0.806 19.447 1.00 25.88 111 GLY A CA 1
ATOM 803 C C . GLY A 1 114 ? 39.554 -0.489 19.983 1.00 28.79 111 GLY A C 1
ATOM 804 O O . GLY A 1 114 ? 40.555 -0.659 19.284 1.00 28.77 111 GLY A O 1
ATOM 805 N N . ALA A 1 115 ? 39.618 -0.029 21.231 1.00 25.13 112 ALA A N 1
ATOM 806 C CA . ALA A 1 115 ? 40.878 0.434 21.800 1.00 28.66 112 ALA A CA 1
ATOM 807 C C . ALA A 1 115 ? 41.627 -0.607 22.650 1.00 29.93 112 ALA A C 1
ATOM 808 O O . ALA A 1 115 ? 42.690 -0.315 23.203 1.00 31.48 112 ALA A O 1
ATOM 810 N N . GLY A 1 116 ? 41.075 -1.814 22.748 1.00 26.73 113 GLY A N 1
ATOM 811 C CA . GLY A 1 116 ? 41.739 -2.904 23.452 1.00 23.79 113 GLY A CA 1
ATOM 812 C C . GLY A 1 116 ? 41.599 -2.821 24.960 1.00 24.93 113 GLY A C 1
ATOM 813 O O . GLY A 1 116 ? 42.389 -3.389 25.707 1.00 25.59 113 GLY A O 1
ATOM 814 N N . ILE A 1 117 ? 40.586 -2.087 25.405 1.00 27.74 114 ILE A N 1
ATOM 815 C CA . ILE A 1 117 ? 40.266 -1.982 26.814 1.00 26.38 114 ILE A CA 1
ATOM 816 C C . ILE A 1 117 ? 39.070 -2.885 27.123 1.00 26.52 114 ILE A C 1
ATOM 817 O O . ILE A 1 117 ? 37.970 -2.635 26.656 1.00 30.00 114 ILE A O 1
ATOM 822 N N . PRO A 1 118 ? 39.294 -3.951 27.903 1.00 29.87 115 PRO A N 1
ATOM 823 C CA . PRO A 1 118 ? 38.267 -4.955 28.207 1.00 30.62 115 PRO A CA 1
ATOM 824 C C . PRO A 1 118 ? 37.147 -4.416 29.095 1.00 34.15 115 PRO A C 1
ATOM 825 O O . PRO A 1 118 ? 35.991 -4.823 28.955 1.00 38.39 115 PRO A O 1
ATOM 829 N N . ALA A 1 119 ? 37.491 -3.521 30.013 1.00 29.89 116 ALA A N 1
ATOM 830 C CA . ALA A 1 119 ? 36.511 -2.981 30.945 1.00 24.91 116 ALA A CA 1
ATOM 831 C C . ALA A 1 119 ? 36.991 -1.659 31.526 1.00 28.17 116 ALA A C 1
ATOM 832 O O . ALA A 1 119 ? 38.190 -1.387 31.545 1.00 31.83 116 ALA A O 1
ATOM 834 N N . TYR A 1 120 ? 36.051 -0.855 32.018 1.00 26.28 117 TYR A N 1
ATOM 835 C CA . TYR A 1 120 ? 36.354 0.438 32.624 1.00 25.92 117 TYR A CA 1
ATOM 836 C C . TYR A 1 120 ? 35.216 0.782 33.572 1.00 27.20 117 TYR A C 1
ATOM 837 O O . TYR A 1 120 ? 34.153 0.172 33.517 1.00 28.14 117 TYR A O 1
ATOM 846 N N . TYR A 1 121 ? 35.437 1.759 34.441 1.00 26.91 118 TYR A N 1
ATOM 847 C CA . TYR A 1 121 ? 34.409 2.159 35.393 1.00 25.13 118 TYR A CA 1
ATOM 848 C C . TYR A 1 121 ? 33.690 3.436 34.996 1.00 26.14 118 TYR A C 1
ATOM 849 O O . TYR A 1 121 ? 34.293 4.378 34.482 1.00 30.96 118 TYR A O 1
ATOM 858 N N . THR A 1 122 ? 32.390 3.466 35.245 1.00 24.83 119 THR A N 1
ATOM 859 C CA . THR A 1 122 ? 31.585 4.621 34.885 1.00 26.72 119 THR A CA 1
ATOM 860 C C . THR A 1 122 ? 30.592 4.943 35.999 1.00 27.37 119 THR A C 1
ATOM 861 O O . THR A 1 122 ? 30.090 4.049 36.678 1.00 26.40 119 THR A O 1
ATOM 865 N N . PRO A 1 123 ? 30.341 6.238 36.219 1.00 29.45 120 PRO A N 1
ATOM 866 C CA . PRO A 1 123 ? 29.322 6.675 37.177 1.00 25.37 120 PRO A CA 1
ATOM 867 C C . PRO A 1 123 ? 27.913 6.432 36.650 1.00 28.84 120 PRO A C 1
ATOM 868 O O . PRO A 1 123 ? 26.977 6.325 37.433 1.00 32.53 120 PRO A O 1
ATOM 872 N N . THR A 1 124 ? 27.780 6.342 35.330 1.00 32.05 121 THR A N 1
ATOM 873 C CA . THR A 1 124 ? 26.481 6.281 34.673 1.00 30.24 121 THR A CA 1
ATOM 874 C C . THR A 1 124 ? 25.768 4.972 34.980 1.00 29.61 121 THR A C 1
ATOM 875 O O . THR A 1 124 ? 26.311 3.898 34.743 1.00 27.69 121 THR A O 1
ATOM 879 N N . GLY A 1 125 ? 24.551 5.066 35.513 1.00 30.45 122 GLY A N 1
ATOM 880 C CA . GLY A 1 125 ? 23.755 3.887 35.819 1.00 28.87 122 GLY A CA 1
ATOM 881 C C . GLY A 1 125 ? 23.843 3.419 37.264 1.00 29.54 122 GLY A C 1
ATOM 882 O O . GLY A 1 125 ? 23.106 2.520 37.682 1.00 27.67 122 GLY A O 1
ATOM 883 N N . VAL A 1 126 ? 24.752 4.010 38.033 1.00 29.16 123 VAL A N 1
ATOM 884 C CA . VAL A 1 126 ? 24.837 3.693 39.454 1.00 30.89 123 VAL A CA 1
ATOM 885 C C . VAL A 1 126 ? 23.461 3.893 40.078 1.00 35.28 123 VAL A C 1
ATOM 886 O O . VAL A 1 126 ? 22.757 4.849 39.745 1.00 35.78 123 VAL A O 1
ATOM 890 N N . GLY A 1 127 ? 23.070 2.980 40.961 1.00 39.65 124 GLY A N 1
ATOM 891 C CA . GLY A 1 127 ? 21.808 3.099 41.673 1.00 38.90 124 GLY A CA 1
ATOM 892 C C . GLY A 1 127 ? 20.556 2.958 40.820 1.00 39.35 124 GLY A C 1
ATOM 893 O O . GLY A 1 127 ? 19.500 3.469 41.188 1.00 41.26 124 GLY A O 1
ATOM 894 N N . THR A 1 128 ? 20.667 2.265 39.686 1.00 36.98 125 THR A N 1
ATOM 895 C CA . THR A 1 128 ? 19.522 2.009 38.815 1.00 33.45 125 THR A CA 1
ATOM 896 C C . THR A 1 128 ? 19.507 0.550 38.386 1.00 35.74 125 THR A C 1
ATOM 897 O O . THR A 1 128 ? 20.389 -0.218 38.762 1.00 38.98 125 THR A O 1
ATOM 901 N N . LEU A 1 129 ? 18.519 0.177 37.575 1.00 34.35 126 LEU A N 1
ATOM 902 C CA . LEU A 1 129 ? 18.424 -1.185 37.052 1.00 37.04 126 LEU A CA 1
ATOM 903 C C . LEU A 1 129 ? 19.647 -1.568 36.221 1.00 35.17 126 LEU A C 1
ATOM 904 O O . LEU A 1 129 ? 19.995 -2.741 36.140 1.00 35.24 126 LEU A O 1
ATOM 909 N N . ILE A 1 130 ? 20.279 -0.577 35.596 1.00 34.69 127 ILE A N 1
ATOM 910 C CA . ILE A 1 130 ? 21.456 -0.805 34.762 1.00 33.09 127 ILE A CA 1
ATOM 911 C C . ILE A 1 130 ? 22.614 -1.363 35.580 1.00 35.14 127 ILE A C 1
ATOM 912 O O . ILE A 1 130 ? 23.451 -2.104 35.063 1.00 36.77 127 ILE A O 1
ATOM 917 N N . ALA A 1 131 ? 22.652 -1.009 36.861 1.00 31.78 128 ALA A N 1
ATOM 918 C CA . ALA A 1 131 ? 23.723 -1.451 37.745 1.00 32.00 128 ALA A CA 1
ATOM 919 C C . ALA A 1 131 ? 23.592 -2.923 38.137 1.00 33.98 128 ALA A C 1
ATOM 920 O O . ALA A 1 131 ? 24.540 -3.518 38.651 1.00 38.58 128 ALA A O 1
ATOM 922 N N . GLN A 1 132 ? 22.425 -3.512 37.895 1.00 34.73 129 GLN A N 1
ATOM 923 C CA . GLN A 1 132 ? 22.178 -4.890 38.321 1.00 37.55 129 GLN A CA 1
ATOM 924 C C . GLN A 1 132 ? 23.173 -5.887 37.721 1.00 35.50 129 GLN A C 1
ATOM 925 O O . GLN A 1 132 ? 23.391 -5.910 36.515 1.00 33.38 129 GLN A O 1
ATOM 927 N N . GLY A 1 133 ? 23.777 -6.704 38.579 1.00 35.16 130 GLY A N 1
ATOM 928 C CA . GLY A 1 133 ? 24.669 -7.760 38.138 1.00 34.06 130 GLY A CA 1
ATOM 929 C C . GLY A 1 133 ? 26.044 -7.258 37.741 1.00 37.14 130 GLY A C 1
ATOM 930 O O . GLY A 1 133 ? 26.808 -7.977 37.091 1.00 39.39 130 GLY A O 1
ATOM 931 N N . LYS A 1 134 ? 26.361 -6.025 38.128 1.00 32.74 131 LYS A N 1
ATOM 932 C CA . LYS A 1 134 ? 27.648 -5.434 37.787 1.00 33.11 131 LYS A CA 1
ATOM 933 C C . LYS A 1 134 ? 28.471 -5.115 39.024 1.00 33.64 131 LYS A C 1
ATOM 934 O O . LYS A 1 134 ? 27.940 -4.673 40.039 1.00 31.42 131 LYS A O 1
ATOM 940 N N . GLU A 1 135 ? 29.772 -5.350 38.924 1.00 30.90 132 GLU A N 1
ATOM 941 C CA . GLU A 1 135 ? 30.711 -4.952 39.957 1.00 34.16 132 GLU A CA 1
ATOM 942 C C . GLU A 1 135 ? 30.589 -3.457 40.261 1.00 30.43 132 GLU A C 1
ATOM 943 O O . GLU A 1 135 ? 30.472 -2.636 39.348 1.00 30.56 132 GLU A O 1
ATOM 949 N N . SER A 1 136 ? 30.609 -3.100 41.542 1.00 27.37 133 SER A N 1
ATOM 950 C CA . SER A 1 136 ? 30.636 -1.686 41.912 1.00 28.90 133 SER A CA 1
ATOM 951 C C . SER A 1 136 ? 31.826 -1.356 42.810 1.00 32.89 133 SER A C 1
ATOM 952 O O . SER A 1 136 ? 32.189 -2.141 43.687 1.00 37.82 133 SER 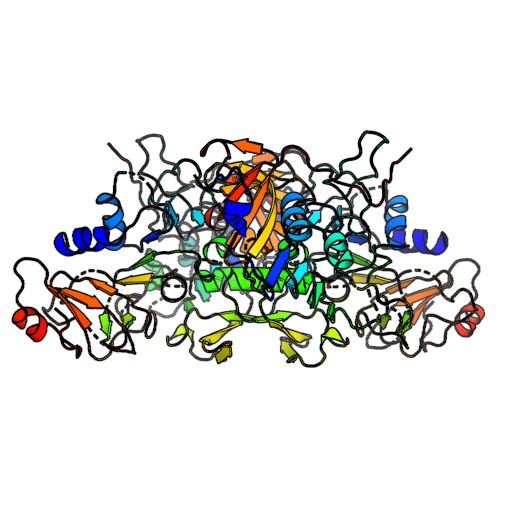A O 1
ATOM 955 N N . ARG A 1 137 ? 32.430 -0.194 42.577 1.00 35.68 134 ARG A N 1
ATOM 956 C CA . ARG A 1 137 ? 33.604 0.256 43.319 1.00 40.40 134 ARG A CA 1
ATOM 957 C C . ARG A 1 137 ? 33.419 1.689 43.774 1.00 39.12 134 ARG A C 1
ATOM 958 O O . ARG A 1 137 ? 32.602 2.429 43.233 1.00 37.90 134 ARG A O 1
ATOM 966 N N . GLU A 1 138 ? 34.223 2.090 44.745 1.00 40.18 135 GLU A N 1
ATOM 967 C CA . GLU A 1 138 ? 34.320 3.488 45.112 1.00 42.51 135 GLU A CA 1
ATOM 968 C C . GLU A 1 138 ? 35.695 4.014 44.713 1.00 39.20 135 GLU A C 1
ATOM 969 O O . GLU A 1 138 ? 36.724 3.398 45.013 1.00 38.80 135 GLU A O 1
ATOM 975 N N . PHE A 1 139 ? 35.709 5.138 44.007 1.00 37.58 136 PHE A N 1
ATOM 976 C CA . PHE A 1 139 ? 36.957 5.827 43.687 1.00 37.94 136 PHE A CA 1
ATOM 977 C C . PHE A 1 139 ? 36.823 7.298 44.058 1.00 41.16 136 PHE A C 1
ATOM 978 O O . PHE A 1 139 ? 35.842 7.949 43.698 1.00 41.65 136 PHE A O 1
ATOM 986 N N . ASN A 1 140 ? 37.804 7.817 44.784 1.00 45.98 137 ASN A N 1
ATOM 987 C CA . ASN A 1 140 ? 37.805 9.224 45.159 1.00 51.30 137 ASN A CA 1
ATOM 988 C C . ASN A 1 140 ? 36.482 9.684 45.764 1.00 51.46 137 ASN A C 1
ATOM 989 O O . ASN A 1 140 ? 35.992 10.767 45.451 1.00 54.48 137 ASN A O 1
ATOM 994 N N . GLY A 1 141 ? 35.902 8.853 46.622 1.00 48.45 138 GLY A N 1
ATOM 995 C CA . GLY A 1 141 ? 34.657 9.193 47.286 1.00 51.23 138 GLY A CA 1
ATOM 996 C C . GLY A 1 141 ? 33.423 9.179 46.396 1.00 51.99 138 GLY A C 1
ATOM 997 O O . GLY A 1 141 ? 32.410 9.798 46.737 1.00 53.67 138 GLY A O 1
ATOM 998 N N . LYS A 1 142 ? 33.492 8.471 45.270 1.00 45.80 139 LYS A N 1
ATOM 999 C CA . LYS A 1 142 ? 32.342 8.365 44.369 1.00 46.77 139 LYS A CA 1
ATOM 1000 C C . LYS A 1 142 ? 32.071 6.935 43.908 1.00 43.86 139 LYS A C 1
ATOM 1001 O O . LYS A 1 142 ? 32.976 6.100 43.890 1.00 45.83 139 LYS A O 1
ATOM 1007 N N . GLU A 1 143 ? 30.824 6.665 43.531 1.00 42.44 140 GLU A N 1
ATOM 1008 C CA . GLU A 1 143 ? 30.408 5.314 43.156 1.00 42.14 140 GLU A CA 1
ATOM 1009 C C . GLU A 1 143 ? 30.433 5.092 41.651 1.00 37.33 140 GLU A C 1
ATOM 1010 O O . GLU A 1 143 ? 29.927 5.912 40.880 1.00 35.47 140 GLU A O 1
ATOM 1016 N N . TYR A 1 144 ? 31.006 3.964 41.245 1.00 34.02 141 TYR A N 1
ATOM 1017 C CA . TYR A 1 144 ? 31.093 3.589 39.843 1.00 27.85 141 TYR A CA 1
ATOM 1018 C C . TYR A 1 144 ? 30.679 2.141 39.671 1.00 28.84 141 TYR A C 1
ATOM 1019 O O . TYR A 1 144 ? 30.695 1.375 40.627 1.00 26.69 141 TYR A O 1
ATOM 1028 N N . ILE A 1 145 ? 30.295 1.771 38.453 1.00 28.29 142 ILE A N 1
ATOM 1029 C CA . ILE A 1 145 ? 30.102 0.372 38.111 1.00 26.66 142 ILE A CA 1
ATOM 1030 C C . ILE A 1 145 ? 31.028 -0.026 36.962 1.00 32.93 142 ILE A C 1
ATOM 1031 O O . ILE A 1 145 ? 31.493 0.821 36.193 1.00 31.61 142 ILE A O 1
ATOM 1036 N N . LEU A 1 146 ? 31.291 -1.322 36.860 1.00 33.86 143 LEU A N 1
ATOM 1037 C CA . LEU A 1 146 ? 32.167 -1.862 35.836 1.00 33.89 143 LEU A CA 1
ATOM 1038 C C . LEU A 1 146 ? 31.405 -2.101 34.532 1.00 33.59 143 LEU A C 1
ATOM 1039 O O . LEU A 1 146 ? 30.389 -2.814 34.508 1.00 32.19 143 LEU A O 1
ATOM 1044 N N . GLU A 1 147 ? 31.884 -1.497 33.449 1.00 29.52 144 GLU A N 1
ATOM 1045 C CA . GLU A 1 147 ? 31.307 -1.754 32.128 1.00 29.81 144 GLU A CA 1
ATOM 1046 C C . GLU A 1 147 ? 32.305 -2.464 31.229 1.00 30.90 144 GLU A C 1
ATOM 1047 O O . GLU A 1 147 ? 33.509 -2.191 31.274 1.00 29.90 144 GLU A O 1
ATOM 1053 N N . ARG A 1 148 ? 31.794 -3.368 30.405 1.00 28.64 145 ARG A N 1
ATOM 1054 C CA . ARG A 1 148 ? 32.631 -4.177 29.544 1.00 29.62 145 ARG A CA 1
ATOM 1055 C C . ARG A 1 148 ? 32.573 -3.739 28.091 1.00 30.30 145 ARG A C 1
ATOM 1056 O O . ARG A 1 148 ? 31.557 -3.232 27.614 1.00 26.14 145 ARG A O 1
ATOM 1064 N N . ALA A 1 149 ? 33.689 -3.932 27.403 1.00 31.13 146 ALA A N 1
ATOM 1065 C CA . ALA A 1 149 ? 33.822 -3.555 26.010 1.00 29.93 146 ALA A CA 1
ATOM 1066 C C . ALA A 1 149 ? 32.863 -4.338 25.123 1.00 28.98 146 ALA A C 1
ATOM 1067 O O . ALA A 1 149 ? 32.450 -5.456 25.448 1.00 26.85 146 ALA A O 1
ATOM 1069 N N . ILE A 1 150 ? 32.513 -3.724 24.001 1.00 28.15 147 ILE A N 1
ATOM 1070 C CA . ILE A 1 150 ? 31.697 -4.353 22.983 1.00 27.12 147 ILE A CA 1
ATOM 1071 C C . ILE A 1 150 ? 32.508 -4.484 21.701 1.00 27.18 147 ILE A C 1
ATOM 1072 O O . ILE A 1 150 ? 33.168 -3.531 21.273 1.00 25.36 147 ILE A O 1
ATOM 1077 N N . THR A 1 151 ? 32.468 -5.669 21.099 1.00 25.76 148 THR A N 1
ATOM 1078 C CA . THR A 1 151 ? 33.101 -5.893 19.810 1.00 31.32 148 THR A CA 1
ATOM 1079 C C . THR A 1 151 ? 32.119 -6.654 18.936 1.00 34.62 148 THR A C 1
ATOM 1080 O O . THR A 1 151 ? 31.146 -7.212 19.429 1.00 35.82 148 THR A O 1
ATOM 1084 N N . GLY A 1 152 ? 32.383 -6.698 17.639 1.00 32.15 149 GLY A N 1
ATOM 1085 C CA . GLY A 1 152 ? 31.487 -7.387 16.738 1.00 29.22 149 GLY A CA 1
ATOM 1086 C C . GLY A 1 152 ? 32.220 -8.049 15.598 1.00 27.81 149 GLY A C 1
ATOM 1087 O O . GLY A 1 152 ? 33.420 -7.859 15.410 1.00 29.53 149 GLY A O 1
ATOM 1088 N N . ASP A 1 153 ? 31.485 -8.853 14.845 1.00 27.33 150 ASP A N 1
ATOM 1089 C CA . ASP A 1 153 ? 32.020 -9.497 13.664 1.00 30.08 150 ASP A CA 1
ATOM 1090 C C . ASP A 1 153 ? 32.055 -8.519 12.493 1.00 30.49 150 ASP A C 1
ATOM 1091 O O . ASP A 1 153 ? 33.032 -8.467 11.748 1.00 31.78 150 ASP A O 1
ATOM 1096 N N . TYR A 1 154 ? 30.996 -7.733 12.343 1.00 27.77 151 TYR A N 1
ATOM 1097 C CA . TYR A 1 154 ? 30.917 -6.765 11.249 1.00 31.26 151 TYR A CA 1
ATOM 1098 C C . TYR A 1 154 ? 30.524 -5.399 11.769 1.00 32.70 151 TYR A C 1
ATOM 1099 O O . TYR A 1 154 ? 29.605 -5.287 12.583 1.00 30.64 151 TYR A O 1
ATOM 1108 N N . GLY A 1 155 ? 31.281 -4.370 11.404 1.00 32.47 152 GLY A N 1
ATOM 1109 C CA . GLY A 1 155 ? 30.753 -3.028 11.529 1.00 35.63 152 GLY A CA 1
ATOM 1110 C C . GLY A 1 155 ? 30.112 -2.610 10.228 1.00 36.77 152 GLY A C 1
ATOM 1111 O O . GLY A 1 155 ? 30.757 -2.657 9.187 1.00 39.85 152 GLY A O 1
ATOM 1112 N N . LEU A 1 156 ? 28.904 -2.073 10.300 1.00 32.91 153 LEU A N 1
ATOM 1113 C CA . LEU A 1 156 ? 28.225 -1.590 9.114 1.00 26.13 153 LEU A CA 1
ATOM 1114 C C . LEU A 1 156 ? 28.047 -0.105 9.313 1.00 27.75 153 LEU A C 1
ATOM 1115 O O . LEU A 1 156 ? 27.231 0.315 10.133 1.00 30.22 153 LEU A O 1
ATOM 1120 N N . ILE A 1 157 ? 28.794 0.700 8.571 1.00 25.52 154 ILE A N 1
ATOM 1121 C CA . ILE A 1 157 ? 28.764 2.134 8.826 1.00 24.75 154 ILE A CA 1
ATOM 1122 C C . ILE A 1 157 ? 28.527 2.937 7.558 1.00 29.06 154 ILE A C 1
ATOM 1123 O O . ILE A 1 157 ? 28.689 2.440 6.447 1.00 29.00 154 ILE A O 1
ATOM 1128 N N . LYS A 1 158 ? 28.128 4.184 7.753 1.00 31.02 155 LYS A N 1
ATOM 1129 C CA . LYS A 1 158 ? 27.847 5.106 6.675 1.00 27.00 155 LYS A CA 1
ATOM 1130 C C . LYS A 1 158 ? 28.750 6.304 6.900 1.00 26.23 155 LYS A C 1
ATOM 1131 O O . LYS A 1 158 ? 28.982 6.709 8.041 1.00 26.21 155 LYS A O 1
ATOM 1137 N N . ALA A 1 159 ? 29.262 6.871 5.819 1.00 21.28 156 ALA A N 1
ATOM 1138 C CA . ALA A 1 159 ? 30.092 8.056 5.923 1.00 26.13 156 ALA A CA 1
ATOM 1139 C C . ALA A 1 159 ? 29.871 8.934 4.701 1.00 30.67 156 ALA A C 1
ATOM 1140 O O . ALA A 1 159 ? 29.125 8.574 3.794 1.00 32.08 156 ALA A O 1
ATOM 1142 N N . TYR A 1 160 ? 30.543 10.075 4.671 1.00 32.70 157 TYR A N 1
ATOM 1143 C CA . TYR A 1 160 ? 30.402 11.025 3.577 1.00 34.31 157 TYR A CA 1
ATOM 1144 C C . TYR A 1 160 ? 31.320 10.660 2.408 1.00 34.79 157 TYR A C 1
ATOM 1145 O O . TYR A 1 160 ? 30.855 10.221 1.353 1.00 33.93 157 TYR A O 1
ATOM 1154 N N . LYS A 1 161 ? 32.623 10.846 2.596 1.00 31.63 158 LYS A N 1
ATOM 1155 C CA . LYS A 1 161 ? 33.598 10.439 1.582 1.00 34.78 158 LYS A CA 1
ATOM 1156 C C . LYS A 1 161 ? 34.610 9.431 2.120 1.00 31.30 158 LYS A C 1
ATOM 1157 O O . LYS A 1 161 ? 34.877 9.363 3.321 1.00 34.50 158 LYS A O 1
ATOM 1163 N N . SER A 1 162 ? 35.165 8.646 1.209 1.00 25.85 159 SER A N 1
ATOM 1164 C CA . SER A 1 162 ? 36.308 7.811 1.509 1.00 25.94 159 SER A CA 1
ATOM 1165 C C . SER A 1 162 ? 37.345 8.092 0.448 1.00 27.71 159 SER A C 1
ATOM 1166 O O . SER A 1 162 ? 36.992 8.484 -0.669 1.00 27.81 159 SER A O 1
ATOM 1169 N N . ASP A 1 163 ? 38.621 7.912 0.781 1.00 27.17 160 ASP A N 1
ATOM 1170 C CA . ASP A 1 163 ? 39.625 7.818 -0.271 1.00 32.02 160 ASP A CA 1
ATOM 1171 C C . ASP A 1 163 ? 39.840 6.335 -0.560 1.00 34.55 160 ASP A C 1
ATOM 1172 O O . ASP A 1 163 ? 39.202 5.489 0.063 1.00 36.06 160 ASP A O 1
ATOM 1177 N N . THR A 1 164 ? 40.702 6.010 -1.511 1.00 37.59 161 THR A N 1
ATOM 1178 C CA . THR A 1 164 ? 40.878 4.611 -1.896 1.00 41.72 161 THR A CA 1
ATOM 1179 C C . THR A 1 164 ? 41.621 3.780 -0.844 1.00 42.81 161 THR A C 1
ATOM 1180 O O . THR A 1 164 ? 41.765 2.562 -0.998 1.00 42.90 161 THR A O 1
ATOM 1184 N N . LEU A 1 165 ? 42.111 4.452 0.198 1.00 38.41 162 LEU A N 1
ATOM 1185 C CA . LEU A 1 165 ? 42.782 3.808 1.331 1.00 36.05 162 LEU A CA 1
ATOM 1186 C C . LEU A 1 165 ? 41.809 3.516 2.473 1.00 38.05 162 LEU A C 1
ATOM 1187 O O . LEU A 1 165 ? 42.163 2.856 3.453 1.00 34.48 162 LEU A O 1
ATOM 1192 N N . GLY A 1 166 ? 40.586 4.028 2.350 1.00 32.36 163 GLY A N 1
ATOM 1193 C CA . GLY A 1 166 ? 39.584 3.817 3.367 1.00 27.79 163 GLY A CA 1
ATOM 1194 C C . GLY A 1 166 ? 39.543 4.896 4.435 1.00 28.15 163 GLY A C 1
ATOM 1195 O O . GLY A 1 166 ? 38.863 4.736 5.449 1.00 26.92 163 GLY A O 1
ATOM 1196 N N . ASN A 1 167 ? 40.268 5.991 4.225 1.00 28.96 164 ASN A N 1
ATOM 1197 C CA . ASN A 1 167 ? 40.182 7.122 5.140 1.00 25.23 164 ASN A CA 1
ATOM 1198 C C . ASN A 1 167 ? 38.812 7.755 4.962 1.00 30.57 164 ASN A C 1
ATOM 1199 O O . ASN A 1 167 ? 38.363 7.970 3.835 1.00 29.54 164 ASN A O 1
ATOM 1204 N N . LEU A 1 168 ? 38.131 8.036 6.064 1.00 29.43 165 LEU A N 1
ATOM 1205 C CA . LEU A 1 168 ? 36.778 8.554 5.966 1.00 26.39 165 LEU A CA 1
ATOM 1206 C C . LEU A 1 168 ? 36.636 9.950 6.540 1.00 28.20 165 LEU A C 1
ATOM 1207 O O . LEU A 1 168 ? 37.368 10.348 7.444 1.00 31.36 165 LEU A O 1
ATOM 1212 N N . VAL A 1 169 ? 35.675 10.685 5.998 1.00 30.32 166 VAL A N 1
ATOM 1213 C CA . VAL A 1 169 ? 35.165 11.888 6.632 1.00 27.87 166 VAL A CA 1
ATOM 1214 C C . VAL A 1 169 ? 33.649 11.744 6.703 1.00 28.83 166 VAL A C 1
ATOM 1215 O O . VAL A 1 169 ? 33.024 11.232 5.763 1.00 30.46 166 VAL A O 1
ATOM 1219 N N . PHE A 1 170 ? 33.070 12.165 7.827 1.00 26.21 167 PHE A N 1
ATOM 1220 C CA . PHE A 1 170 ? 31.626 12.212 7.983 1.00 25.32 167 PHE A CA 1
ATOM 1221 C C . PHE A 1 170 ? 31.177 13.659 7.867 1.00 27.28 167 PHE A C 1
ATOM 1222 O O . PHE A 1 170 ? 32.003 14.557 7.773 1.00 27.09 167 PHE A O 1
ATOM 1230 N N . ARG A 1 171 ? 29.871 13.899 7.901 1.00 28.36 168 ARG A N 1
ATOM 1231 C CA . ARG A 1 171 ? 29.394 15.278 7.860 1.00 30.51 168 ARG A CA 1
ATOM 1232 C C . ARG A 1 171 ? 28.260 15.501 8.853 1.00 26.79 168 ARG A C 1
ATOM 1233 O O . ARG A 1 171 ? 27.401 14.638 9.036 1.00 28.23 168 ARG A O 1
ATOM 1241 N N . LYS A 1 172 ? 28.318 16.615 9.560 1.00 28.65 169 LYS A N 1
ATOM 1242 C CA . LYS A 1 172 ? 27.328 16.966 10.566 1.00 28.12 169 LYS A CA 1
ATOM 1243 C C . LYS A 1 172 ? 27.126 15.921 11.667 1.00 27.10 169 LYS A C 1
ATOM 1244 O O . LYS A 1 172 ? 28.059 15.348 12.170 1.00 26.19 169 LYS A O 1
ATOM 1250 N N . THR A 1 173 ? 25.877 15.668 12.003 1.00 28.42 170 THR A N 1
ATOM 1251 C CA . THR A 1 173 ? 25.509 14.740 13.063 1.00 25.93 170 THR A CA 1
ATOM 1252 C C . THR A 1 173 ? 25.317 13.333 12.542 1.00 25.33 170 THR A C 1
ATOM 1253 O O . THR A 1 173 ? 24.945 12.440 13.257 1.00 26.63 170 THR A O 1
ATOM 1257 N N . ALA A 1 174 ? 25.582 13.173 11.265 1.00 27.57 171 ALA A N 1
ATOM 1258 C CA . ALA A 1 174 ? 25.545 11.891 10.622 1.00 27.63 171 ALA A CA 1
ATOM 1259 C C . ALA A 1 174 ? 26.638 11.002 11.172 1.00 26.44 171 ALA A C 1
ATOM 1260 O O . ALA A 1 174 ? 26.557 9.810 11.055 1.00 29.09 171 ALA A O 1
ATOM 1262 N N . ARG A 1 175 ? 27.681 11.608 11.729 1.00 27.78 172 ARG A N 1
ATOM 1263 C CA . ARG A 1 175 ? 28.803 10.841 12.244 1.00 24.33 172 ARG A CA 1
ATOM 1264 C C . ARG A 1 175 ? 28.482 9.932 13.425 1.00 24.14 172 ARG A C 1
ATOM 1265 O O . ARG A 1 175 ? 28.660 8.740 13.329 1.00 22.75 172 ARG A O 1
ATOM 1273 N N . ASN A 1 176 ? 27.941 10.487 14.500 1.00 23.90 173 ASN A N 1
ATOM 1274 C CA . ASN A 1 176 ? 27.474 9.693 15.633 1.00 25.03 173 ASN A CA 1
ATOM 1275 C C . ASN A 1 176 ? 28.350 8.504 16.054 1.00 25.79 173 ASN A C 1
ATOM 1276 O O . ASN A 1 176 ? 29.501 8.652 16.411 1.00 24.97 173 ASN A O 1
ATOM 1281 N N . PHE A 1 177 ? 27.742 7.329 16.009 1.00 24.45 174 PHE A N 1
ATOM 1282 C CA . PHE A 1 177 ? 28.360 6.072 16.374 1.00 25.24 174 PHE A CA 1
ATOM 1283 C C . PHE A 1 177 ? 29.170 5.378 15.276 1.00 28.07 174 PHE A C 1
ATOM 1284 O O . PHE A 1 177 ? 29.784 4.358 15.541 1.00 25.88 174 PHE A O 1
ATOM 1292 N N . ASN A 1 178 ? 29.156 5.919 14.061 1.00 25.61 175 ASN A N 1
ATOM 1293 C CA . ASN A 1 178 ? 29.770 5.270 12.903 1.00 22.72 175 ASN A CA 1
ATOM 1294 C C . ASN A 1 178 ? 31.254 4.909 13.046 1.00 22.48 175 ASN A C 1
ATOM 1295 O O . ASN A 1 178 ? 31.644 3.782 12.741 1.00 21.26 175 ASN A O 1
ATOM 1300 N N . PRO A 1 179 ? 32.088 5.856 13.501 1.00 26.97 176 PRO A N 1
ATOM 1301 C CA . PRO A 1 179 ? 33.507 5.505 13.669 1.00 29.35 176 PRO A CA 1
ATOM 1302 C C . PRO A 1 179 ? 33.726 4.464 14.779 1.00 31.58 176 PRO A C 1
ATOM 1303 O O . PRO A 1 179 ? 34.630 3.629 14.674 1.00 31.66 176 PRO A O 1
ATOM 1307 N N . LEU A 1 180 ? 32.892 4.510 15.817 1.00 32.34 177 LEU A N 1
ATOM 1308 C CA . LEU A 1 180 ? 32.974 3.563 16.927 1.00 29.95 177 LEU A CA 1
ATOM 1309 C C . LEU A 1 180 ? 32.673 2.150 16.458 1.00 28.70 177 LEU A C 1
ATOM 1310 O O . LEU A 1 180 ? 33.347 1.190 16.846 1.00 28.14 177 LEU A O 1
ATOM 1315 N N . CYS A 1 181 ? 31.642 2.030 15.630 1.00 22.44 178 CYS A N 1
ATOM 1316 C CA . CYS A 1 181 ? 31.255 0.744 15.084 1.00 22.27 178 CYS A CA 1
ATOM 1317 C C . CYS A 1 181 ? 32.366 0.203 14.193 1.00 29.76 178 CYS A C 1
ATOM 1318 O O . CYS A 1 181 ? 32.562 -1.009 14.087 1.00 29.64 178 CYS A O 1
ATOM 1321 N N . ALA A 1 182 ? 33.094 1.114 13.556 1.00 30.61 179 ALA A N 1
ATOM 1322 C CA . ALA A 1 182 ? 34.196 0.721 12.698 1.00 33.79 179 ALA A CA 1
ATOM 1323 C C . ALA A 1 182 ? 35.332 0.099 13.506 1.00 27.83 179 ALA A C 1
ATOM 1324 O O . ALA A 1 182 ? 35.753 -1.022 13.236 1.00 25.50 179 ALA A O 1
ATOM 1334 N N . ALA A 1 184 ? 35.518 -1.078 16.530 1.00 29.40 181 ALA A N 1
ATOM 1335 C CA . ALA A 1 184 ? 35.186 -2.217 17.396 1.00 26.31 181 ALA A CA 1
ATOM 1336 C C . ALA A 1 184 ? 34.853 -3.511 16.635 1.00 25.20 181 ALA A C 1
ATOM 1337 O O . ALA A 1 184 ? 34.642 -4.557 17.242 1.00 27.88 181 ALA A O 1
ATOM 1339 N N . ALA A 1 185 ? 34.812 -3.448 15.310 1.00 22.75 182 ALA A N 1
ATOM 1340 C CA . ALA A 1 185 ? 34.381 -4.608 14.532 1.00 28.28 182 ALA A CA 1
ATOM 1341 C C . ALA A 1 185 ? 35.553 -5.295 13.820 1.00 33.79 182 ALA A C 1
ATOM 1342 O O . ALA A 1 185 ? 36.495 -4.632 13.397 1.00 38.64 182 ALA A O 1
ATOM 1344 N N . LYS A 1 186 ? 35.503 -6.619 13.700 1.00 36.83 183 LYS A N 1
ATOM 1345 C CA . LYS A 1 186 ? 36.559 -7.354 12.999 1.00 43.01 183 LYS A CA 1
ATOM 1346 C C . LYS A 1 186 ? 36.594 -6.968 11.521 1.00 38.75 183 LYS A C 1
ATOM 1347 O O . LYS A 1 186 ? 37.640 -6.597 10.991 1.00 36.24 183 LYS A O 1
ATOM 1353 N N . ILE A 1 187 ? 35.439 -7.038 10.869 1.00 35.46 184 ILE A N 1
ATOM 1354 C CA . ILE A 1 187 ? 35.319 -6.617 9.480 1.00 34.85 184 ILE A CA 1
ATOM 1355 C C . ILE A 1 187 ? 34.425 -5.384 9.385 1.00 35.40 184 ILE A C 1
ATOM 1356 O O . ILE A 1 187 ? 33.259 -5.426 9.777 1.00 38.45 184 ILE A O 1
ATOM 1361 N N . CYS A 1 188 ? 34.970 -4.286 8.870 1.00 36.28 185 CYS A N 1
ATOM 1362 C CA . CYS A 1 188 ? 34.189 -3.063 8.704 1.00 32.99 185 CYS A CA 1
ATOM 1363 C C . CYS A 1 188 ? 33.939 -2.707 7.247 1.00 33.59 185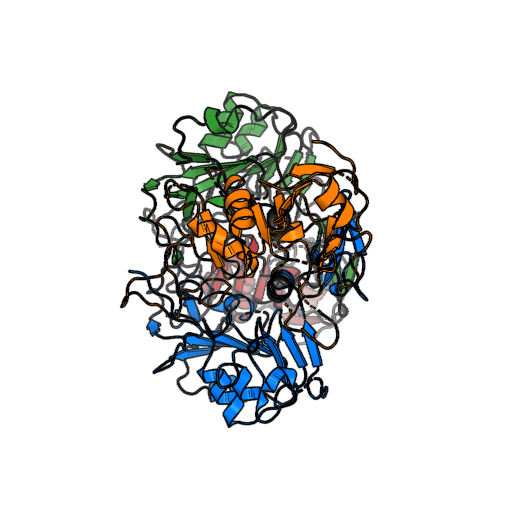 CYS A C 1
ATOM 1364 O O . CYS A 1 188 ? 34.866 -2.648 6.438 1.00 36.37 185 CYS A O 1
ATOM 1367 N N . VAL A 1 189 ? 32.675 -2.450 6.937 1.00 32.66 186 VAL A N 1
ATOM 1368 C CA . VAL A 1 189 ? 32.254 -2.079 5.596 1.00 35.62 186 VAL A CA 1
ATOM 1369 C C . VAL A 1 189 ? 31.669 -0.679 5.642 1.00 34.16 186 VAL A C 1
ATOM 1370 O O . VAL A 1 189 ? 30.662 -0.442 6.302 1.00 32.90 186 VAL A O 1
ATOM 1374 N N . ALA A 1 190 ? 32.307 0.255 4.953 1.00 32.67 187 ALA A N 1
ATOM 1375 C CA . ALA A 1 190 ? 31.833 1.624 4.962 1.00 32.79 187 ALA A CA 1
ATOM 1376 C C . ALA A 1 190 ? 31.151 1.945 3.652 1.00 34.74 187 ALA A C 1
ATOM 1377 O O . ALA A 1 190 ? 31.705 1.702 2.586 1.00 35.46 187 ALA A O 1
ATOM 1379 N N . GLU A 1 191 ? 29.943 2.487 3.720 1.00 38.17 188 GLU A N 1
ATOM 1380 C CA . GLU A 1 191 ? 29.293 2.958 2.500 1.00 36.52 188 GLU A CA 1
ATOM 1381 C C . GLU A 1 191 ? 29.262 4.478 2.497 1.00 27.63 188 GLU A C 1
ATOM 1382 O O . GLU A 1 191 ? 29.005 5.105 3.521 1.00 27.02 188 GLU A O 1
ATOM 1388 N N . VAL A 1 192 ? 29.552 5.058 1.339 1.00 22.30 189 VAL A N 1
ATOM 1389 C CA . VAL A 1 192 ? 29.868 6.475 1.245 1.00 25.40 189 VAL A CA 1
ATOM 1390 C C . VAL A 1 192 ? 29.233 7.053 -0.011 1.00 25.83 189 VAL A C 1
ATOM 1391 O O . VAL A 1 192 ? 28.821 6.317 -0.903 1.00 28.66 189 VAL A O 1
ATOM 1395 N N . GLU A 1 193 ? 29.113 8.373 -0.055 1.00 29.12 190 GLU A N 1
ATOM 1396 C CA . GLU A 1 193 ? 28.527 9.046 -1.208 1.00 29.53 190 GLU A CA 1
ATOM 1397 C C . GLU A 1 193 ? 29.547 9.320 -2.298 1.00 35.99 190 GLU A C 1
ATOM 1398 O O . GLU A 1 193 ? 29.191 9.472 -3.470 1.00 43.96 190 GLU A O 1
ATOM 1404 N N . GLU A 1 194 ? 30.817 9.375 -1.904 1.00 42.47 191 GLU A N 1
ATOM 1405 C CA . GLU A 1 194 ? 31.892 9.689 -2.829 1.00 39.97 191 GLU A CA 1
ATOM 1406 C C . GLU A 1 194 ? 33.200 9.000 -2.435 1.00 39.99 191 GLU A C 1
ATOM 1407 O O . GLU A 1 194 ? 33.542 8.931 -1.253 1.00 40.46 191 GLU A O 1
ATOM 1413 N N . ILE A 1 195 ? 33.931 8.504 -3.431 1.00 38.78 192 ILE A N 1
ATOM 1414 C CA . ILE A 1 195 ? 35.250 7.922 -3.217 1.00 37.12 192 ILE A CA 1
ATOM 1415 C C . ILE A 1 195 ? 36.291 8.703 -4.002 1.00 36.07 192 ILE A C 1
ATOM 1416 O O . ILE A 1 195 ? 36.171 8.870 -5.211 1.00 35.22 192 ILE A O 1
ATOM 1421 N N . VAL A 1 196 ? 37.318 9.179 -3.311 1.00 34.92 193 VAL A N 1
ATOM 1422 C CA . VAL A 1 196 ? 38.322 10.026 -3.940 1.00 33.12 193 VAL A CA 1
ATOM 1423 C C . VAL A 1 196 ? 39.703 9.383 -3.886 1.00 33.43 193 VAL A C 1
ATOM 1424 O O . VAL A 1 196 ? 39.971 8.526 -3.042 1.00 36.56 193 VAL A O 1
ATOM 1428 N N . PRO A 1 197 ? 40.583 9.784 -4.806 1.00 31.75 194 PRO A N 1
ATOM 1429 C CA . PRO A 1 197 ? 41.953 9.266 -4.804 1.00 36.18 194 PRO A CA 1
ATOM 1430 C C . PRO A 1 197 ? 42.679 9.521 -3.484 1.00 38.31 194 PRO A C 1
ATOM 1431 O O . PRO A 1 197 ? 42.418 10.513 -2.798 1.00 37.49 194 PRO A O 1
ATOM 1435 N N . ALA A 1 198 ? 43.578 8.612 -3.132 1.00 37.12 195 ALA A N 1
ATOM 1436 C CA . ALA A 1 198 ? 44.471 8.827 -2.011 1.00 39.11 195 ALA A CA 1
ATOM 1437 C C . ALA A 1 198 ? 45.174 10.167 -2.214 1.00 41.61 195 ALA A C 1
ATOM 1438 O O . ALA A 1 198 ? 45.652 10.469 -3.306 1.00 39.97 195 ALA A O 1
ATOM 1440 N N . GLY A 1 199 ? 45.220 10.974 -1.163 1.00 43.06 196 GLY A N 1
ATOM 1441 C CA . GLY A 1 199 ? 45.813 12.296 -1.241 1.00 42.76 196 GLY A CA 1
ATOM 1442 C C . GLY A 1 199 ? 44.796 13.420 -1.307 1.00 46.42 196 GLY A C 1
ATOM 1443 O O . GLY A 1 199 ? 45.089 14.539 -0.887 1.00 51.07 196 GLY A O 1
ATOM 1444 N N . GLU A 1 200 ? 43.586 13.117 -1.776 1.00 43.93 197 GLU A N 1
ATOM 1445 C CA . GLU A 1 200 ? 42.532 14.125 -1.885 1.00 43.57 197 GLU A CA 1
ATOM 1446 C C . GLU A 1 200 ? 41.914 14.529 -0.541 1.00 43.33 197 GLU A C 1
ATOM 1447 O O . GLU A 1 200 ? 41.399 15.642 -0.394 1.00 44.79 197 GLU A O 1
ATOM 1453 N N . LEU A 1 201 ? 41.935 13.624 0.431 1.00 35.85 198 LEU A N 1
ATOM 1454 C CA . LEU A 1 201 ? 41.499 13.982 1.774 1.00 35.43 198 LEU A CA 1
ATOM 1455 C C . LEU A 1 201 ? 42.726 14.405 2.575 1.00 37.45 198 LEU A C 1
ATOM 1456 O O . LEU A 1 201 ? 43.698 13.652 2.685 1.00 36.81 198 LEU A O 1
ATOM 1461 N N . ASP A 1 202 ? 42.697 15.619 3.111 1.00 35.91 199 ASP A N 1
ATOM 1462 C CA . ASP A 1 202 ? 43.831 16.116 3.873 1.00 36.41 199 ASP A CA 1
ATOM 1463 C C . ASP A 1 202 ? 44.040 15.253 5.122 1.00 33.51 199 ASP A C 1
ATOM 1464 O O . ASP A 1 202 ? 43.080 14.871 5.791 1.00 27.61 199 ASP A O 1
ATOM 1469 N N . PRO A 1 203 ? 45.300 14.928 5.432 1.00 31.70 200 PRO A N 1
ATOM 1470 C CA . PRO A 1 203 ? 45.571 14.054 6.577 1.00 30.62 200 PRO A CA 1
ATOM 1471 C C . PRO A 1 203 ? 45.038 14.630 7.885 1.00 29.86 200 PRO A C 1
ATOM 1472 O O . PRO A 1 203 ? 44.735 13.882 8.820 1.00 30.06 200 PRO A O 1
ATOM 1476 N N . ASP A 1 204 ? 44.923 15.952 7.946 1.00 30.55 201 ASP A N 1
ATOM 1477 C CA . ASP A 1 204 ? 44.471 16.631 9.159 1.00 27.77 201 ASP A CA 1
ATOM 1478 C C . ASP A 1 204 ? 42.977 16.880 9.150 1.00 29.66 201 ASP A C 1
ATOM 1479 O O . ASP A 1 204 ? 42.438 17.421 10.108 1.00 36.25 201 ASP A O 1
ATOM 1484 N N . GLU A 1 205 ? 42.316 16.561 8.044 1.00 26.06 202 GLU A N 1
ATOM 1485 C CA . GLU A 1 205 ? 40.856 16.626 7.999 1.00 34.64 202 GLU A CA 1
ATOM 1486 C C . GLU A 1 205 ? 40.166 15.266 8.106 1.00 35.99 202 GLU A C 1
ATOM 1487 O O . GLU A 1 205 ? 38.947 15.189 8.208 1.00 36.41 202 GLU A O 1
ATOM 1493 N N . ILE A 1 206 ? 40.953 14.200 8.100 1.00 31.12 203 ILE A N 1
ATOM 1494 C CA . ILE A 1 206 ? 40.416 12.845 8.106 1.00 30.45 203 ILE A CA 1
ATOM 1495 C C . ILE A 1 206 ? 39.829 12.486 9.473 1.00 30.62 203 ILE A C 1
ATOM 1496 O O . ILE A 1 206 ? 40.460 12.710 10.503 1.00 34.01 203 ILE A O 1
ATOM 1501 N N . HIS A 1 207 ? 38.591 12.006 9.489 1.00 28.62 204 HIS A N 1
ATOM 1502 C CA . HIS A 1 207 ? 37.961 11.595 10.744 1.00 26.05 204 HIS A CA 1
ATOM 1503 C C . HIS A 1 207 ? 38.337 10.178 11.170 1.00 26.73 204 HIS A C 1
ATOM 1504 O O . HIS A 1 207 ? 38.676 9.948 12.318 1.00 30.20 204 HIS A O 1
ATOM 1511 N N . LEU A 1 208 ? 38.240 9.223 10.250 1.00 28.46 205 LEU A N 1
ATOM 1512 C CA . LEU A 1 208 ? 38.549 7.830 10.572 1.00 28.88 205 LEU A CA 1
ATOM 1513 C C . LEU A 1 208 ? 39.656 7.240 9.715 1.00 26.69 205 LEU A C 1
ATOM 1514 O O . LEU A 1 208 ? 39.444 7.004 8.528 1.00 26.83 205 LEU A O 1
ATOM 1519 N N . PRO A 1 209 ? 40.832 6.978 10.311 1.00 26.48 206 PRO A N 1
ATOM 1520 C CA . PRO A 1 209 ? 41.936 6.409 9.529 1.00 26.94 206 PRO A CA 1
ATOM 1521 C C . PRO A 1 209 ? 41.539 5.104 8.854 1.00 30.58 206 PRO A C 1
ATOM 1522 O O . PRO A 1 209 ? 40.783 4.318 9.424 1.00 34.84 206 PRO A O 1
ATOM 1526 N N . GLY A 1 210 ? 42.044 4.895 7.641 1.00 28.94 207 GLY A N 1
ATOM 1527 C CA . GLY A 1 210 ? 41.671 3.761 6.814 1.00 28.48 207 GLY A CA 1
ATOM 1528 C C . GLY A 1 210 ? 42.021 2.395 7.365 1.00 31.55 207 GLY A C 1
ATOM 1529 O O . GLY A 1 210 ? 41.485 1.391 6.903 1.00 31.47 207 GLY A O 1
ATOM 1530 N N . ILE A 1 211 ? 42.911 2.348 8.354 1.00 31.78 208 ILE A N 1
ATOM 1531 C CA . ILE A 1 211 ? 43.267 1.086 8.985 1.00 26.59 208 ILE A CA 1
ATOM 1532 C C . ILE A 1 211 ? 42.009 0.413 9.520 1.00 30.11 208 ILE A C 1
ATOM 1533 O O . ILE A 1 211 ? 41.937 -0.812 9.619 1.00 33.84 208 ILE A O 1
ATOM 1538 N N . TYR A 1 212 ? 41.000 1.219 9.840 1.00 31.49 209 TYR A N 1
ATOM 1539 C CA . TYR A 1 212 ? 39.766 0.697 10.431 1.00 28.76 209 TYR A CA 1
ATOM 1540 C C . TYR A 1 212 ? 38.730 0.216 9.423 1.00 30.06 209 TYR A C 1
ATOM 1541 O O . TYR A 1 212 ? 37.731 -0.393 9.813 1.00 30.30 209 TYR A O 1
ATOM 1550 N N . VAL A 1 213 ? 38.966 0.479 8.137 1.00 29.47 210 VAL A N 1
ATOM 1551 C CA . VAL A 1 213 ? 37.999 0.134 7.095 1.00 30.68 210 VAL A CA 1
ATOM 1552 C C . VAL A 1 213 ? 38.504 -0.981 6.194 1.00 31.45 210 VAL A C 1
ATOM 1553 O O . VAL A 1 213 ? 39.514 -0.828 5.526 1.00 35.93 210 VAL A O 1
ATOM 1557 N N . GLN A 1 214 ? 37.811 -2.111 6.186 1.00 33.18 211 GLN A N 1
ATOM 1558 C CA . GLN A 1 214 ? 38.178 -3.205 5.293 1.00 33.46 211 GLN A CA 1
ATOM 1559 C C . GLN A 1 214 ? 37.632 -3.057 3.862 1.00 36.26 211 GLN A C 1
ATOM 1560 O O . GLN A 1 214 ? 38.331 -3.347 2.898 1.00 38.40 211 GLN A O 1
ATOM 1566 N N . HIS A 1 215 ? 36.390 -2.603 3.726 1.00 37.81 212 HIS A N 1
ATOM 1567 C CA . HIS A 1 215 ? 35.777 -2.457 2.407 1.00 33.93 212 HIS A CA 1
ATOM 1568 C C . HIS A 1 215 ? 35.072 -1.111 2.234 1.00 35.31 212 HIS A C 1
ATOM 1569 O O . HIS A 1 215 ? 34.423 -0.620 3.155 1.00 31.94 212 HIS A O 1
ATOM 1576 N N . ILE A 1 216 ? 35.184 -0.532 1.040 1.00 35.14 213 ILE A N 1
ATOM 1577 C CA . ILE A 1 216 ? 34.559 0.752 0.738 1.00 36.31 213 ILE A CA 1
ATOM 1578 C C . ILE A 1 216 ? 33.500 0.588 -0.343 1.00 35.76 213 ILE A C 1
ATOM 1579 O O . ILE A 1 216 ? 33.789 0.089 -1.429 1.00 37.31 213 ILE A O 1
ATOM 1584 N N . TYR A 1 217 ? 32.278 1.019 -0.058 1.00 34.11 214 TYR A N 1
ATOM 1585 C CA . TYR A 1 217 ? 31.190 0.874 -1.020 1.00 33.00 214 TYR A CA 1
ATOM 1586 C C . TYR A 1 217 ? 30.473 2.188 -1.314 1.00 36.59 214 TYR A C 1
ATOM 1587 O O . TYR A 1 217 ? 29.925 2.822 -0.407 1.00 38.72 214 TYR A O 1
ATOM 1596 N N . LYS A 1 218 ? 30.454 2.592 -2.582 1.00 34.93 215 LYS A N 1
ATOM 1597 C CA . LYS A 1 218 ? 29.802 3.850 -2.930 1.00 37.52 215 LYS A CA 1
ATOM 1598 C C . LYS A 1 218 ? 28.335 3.635 -3.272 1.00 35.88 215 LYS A C 1
ATOM 1599 O O . LYS A 1 218 ? 28.012 2.994 -4.264 1.00 35.88 215 LYS A O 1
ATOM 1605 N N . GLY A 1 219 ? 27.449 4.170 -2.439 1.00 35.52 216 GLY A N 1
ATOM 1606 C CA . GLY A 1 219 ? 26.024 4.097 -2.700 1.00 38.62 216 GLY A CA 1
ATOM 1607 C C . GLY A 1 219 ? 25.601 5.078 -3.780 1.00 43.51 216 GLY A C 1
ATOM 1608 O O . GLY A 1 219 ? 26.056 6.222 -3.797 1.00 43.82 216 GLY A O 1
ATOM 1609 N N . GLU A 1 220 ? 24.724 4.634 -4.677 1.00 44.50 217 GLU A N 1
ATOM 1610 C CA . GLU A 1 220 ? 24.242 5.486 -5.762 1.00 46.43 217 GLU A CA 1
ATOM 1611 C C . GLU A 1 220 ? 23.239 6.515 -5.252 1.00 46.83 217 GLU A C 1
ATOM 1612 O O . GLU A 1 220 ? 23.325 7.704 -5.574 1.00 47.03 217 GLU A O 1
ATOM 1614 N N . LYS A 1 221 ? 22.258 6.046 -4.492 1.00 48.61 218 LYS A N 1
ATOM 1615 C CA . LYS A 1 221 ? 21.318 6.953 -3.852 1.00 50.45 218 LYS A CA 1
ATOM 1616 C C . LYS A 1 221 ? 20.983 6.524 -2.429 1.00 48.59 218 LYS A C 1
ATOM 1617 O O . LYS A 1 221 ? 20.404 5.458 -2.212 1.00 50.39 218 LYS A O 1
ATOM 1623 N N . PHE A 1 222 ? 21.333 7.360 -1.462 1.00 44.49 219 PHE A N 1
ATOM 1624 C CA . PHE A 1 222 ? 20.870 7.159 -0.098 1.00 40.96 219 PHE A CA 1
ATOM 1625 C C . PHE A 1 222 ? 19.590 7.961 0.068 1.00 39.89 219 PHE A C 1
ATOM 1626 O O . PHE A 1 222 ? 19.506 9.104 -0.393 1.00 39.89 219 PHE A O 1
ATOM 1634 N N . GLU A 1 223 ? 18.588 7.368 0.706 1.00 39.45 220 GLU A N 1
ATOM 1635 C CA . GLU A 1 223 ? 17.314 8.059 0.895 1.00 44.74 220 GLU A CA 1
ATOM 1636 C C . GLU A 1 223 ? 17.405 9.175 1.937 1.00 38.90 220 GLU A C 1
ATOM 1637 O O . GLU A 1 223 ? 16.796 10.237 1.784 1.00 34.96 220 GLU A O 1
ATOM 1643 N N . LYS A 1 224 ? 18.178 8.938 2.989 1.00 35.81 221 LYS A N 1
ATOM 1644 C CA . LYS A 1 224 ? 18.252 9.886 4.092 1.00 36.44 221 LYS A CA 1
ATOM 1645 C C . LYS A 1 224 ? 16.854 10.372 4.457 1.00 42.95 221 LYS A C 1
ATOM 1646 O O . LYS A 1 224 ? 16.533 11.553 4.311 1.00 44.92 221 LYS A O 1
ATOM 1652 N N . ARG A 1 225 ? 16.017 9.453 4.926 1.00 44.25 222 ARG A N 1
ATOM 1653 C CA . ARG A 1 225 ? 14.696 9.824 5.404 1.00 45.24 222 ARG A CA 1
ATOM 1654 C C . ARG A 1 225 ? 14.800 10.673 6.670 1.00 46.48 222 ARG A C 1
ATOM 1655 O O . ARG A 1 225 ? 15.644 10.427 7.534 1.00 46.42 222 ARG A O 1
ATOM 1663 N N . ILE A 1 226 ? 13.941 11.678 6.771 1.00 45.54 223 ILE A N 1
ATOM 1664 C CA . ILE A 1 226 ? 13.880 12.507 7.961 1.00 44.69 223 ILE A CA 1
ATOM 1665 C C . ILE A 1 226 ? 12.647 12.121 8.778 1.00 48.23 223 ILE A C 1
ATOM 1666 O O . ILE A 1 226 ? 11.537 12.025 8.237 1.00 47.42 223 ILE A O 1
ATOM 1671 N N . GLU A 1 227 ? 12.837 11.878 10.071 1.00 45.83 224 GLU A N 1
ATOM 1672 C CA . GLU A 1 227 ? 11.711 11.550 10.935 1.00 46.65 224 GLU A CA 1
ATOM 1673 C C . GLU A 1 227 ? 10.832 12.769 11.160 1.00 48.66 224 GLU A C 1
ATOM 1674 O O . GLU A 1 227 ? 9.613 12.685 11.057 1.00 50.39 224 GLU A O 1
ATOM 1680 N N . LYS A 1 228 ? 11.442 13.903 11.481 1.00 48.32 225 LYS A N 1
ATOM 1681 C CA . LYS A 1 228 ? 10.668 15.128 11.638 1.00 46.73 225 LYS A CA 1
ATOM 1682 C C . LYS A 1 228 ? 11.311 16.313 10.949 1.00 41.21 225 LYS A C 1
ATOM 1683 O O . LYS A 1 228 ? 12.365 16.778 11.370 1.00 41.67 225 LYS A O 1
ATOM 1689 N N . ILE A 1 229 ? 10.646 16.828 9.923 1.00 42.41 226 ILE A N 1
ATOM 1690 C CA . ILE A 1 229 ? 11.155 17.972 9.188 1.00 46.93 226 ILE A CA 1
ATOM 1691 C C . ILE A 1 229 ? 10.637 19.226 9.864 1.00 53.84 226 ILE A C 1
ATOM 1692 O O . ILE A 1 229 ? 9.432 19.479 9.883 1.00 52.29 226 ILE A O 1
ATOM 1697 N N . THR A 1 230 ? 11.558 20.001 10.431 1.00 56.99 227 THR A N 1
ATOM 1698 C CA . THR A 1 230 ? 11.207 21.239 11.106 1.00 55.88 227 THR A CA 1
ATOM 1699 C C . THR A 1 230 ? 11.892 22.417 10.439 1.00 53.68 227 THR A C 1
ATOM 1700 O O . THR A 1 230 ? 13.103 22.402 10.233 1.00 54.73 227 THR A O 1
ATOM 1704 N N . THR A 1 231 ? 11.110 23.434 10.095 1.00 51.68 228 THR A N 1
ATOM 1705 C CA . THR A 1 231 ? 11.649 24.610 9.431 1.00 51.89 228 THR A CA 1
ATOM 1706 C C . THR A 1 231 ? 11.231 25.875 10.176 1.00 52.31 228 THR A C 1
ATOM 1707 O O . THR A 1 231 ? 10.445 25.813 11.119 1.00 51.52 228 THR A O 1
ATOM 1711 N N . ARG A 1 232 ? 11.725 27.027 9.735 1.00 56.29 229 ARG A N 1
ATOM 1712 C CA . ARG A 1 232 ? 11.372 28.282 10.392 1.00 60.94 229 ARG A CA 1
ATOM 1713 C C . ARG A 1 232 ? 10.826 29.330 9.418 1.00 65.56 229 ARG A C 1
ATOM 1714 O O . ARG A 1 232 ? 10.939 29.176 8.198 1.00 66.47 229 ARG A O 1
ATOM 1722 N N . SER A 1 233 ? 10.225 30.382 9.978 1.00 67.15 230 SER A N 1
ATOM 1723 C CA . SER A 1 233 ? 9.534 31.426 9.214 1.00 68.98 230 SER A CA 1
ATOM 1724 C C . SER A 1 233 ? 8.234 30.904 8.618 1.00 73.36 230 SER A C 1
ATOM 1725 O O . SER A 1 233 ? 7.504 30.153 9.264 1.00 76.04 230 SER A O 1
ATOM 1736 N N . ARG B 2 2 ? 2.632 24.845 31.891 1.00 54.45 2 ARG B N 1
ATOM 1737 C CA . ARG B 2 2 ? 3.990 24.736 31.393 1.00 52.74 2 ARG B CA 1
ATOM 1738 C C . ARG B 2 2 ? 4.657 26.103 31.283 1.00 52.76 2 ARG B C 1
ATOM 1739 O O . ARG B 2 2 ? 5.848 26.245 31.569 1.00 49.75 2 ARG B O 1
ATOM 1747 N N . GLU B 2 3 ? 3.884 27.113 30.899 1.00 53.98 3 GLU B N 1
ATOM 1748 C CA . GLU B 2 3 ? 4.438 28.450 30.733 1.00 51.89 3 GLU B CA 1
ATOM 1749 C C . GLU B 2 3 ? 5.237 28.894 31.963 1.00 44.74 3 GLU B C 1
ATOM 1750 O O . GLU B 2 3 ? 6.398 29.287 31.848 1.00 40.37 3 GLU B O 1
ATOM 1756 N N . ALA B 2 4 ? 4.622 28.827 33.139 1.00 41.94 4 ALA B N 1
ATOM 1757 C CA . ALA B 2 4 ? 5.301 29.259 34.361 1.00 40.11 4 ALA B CA 1
ATOM 1758 C C . ALA B 2 4 ? 6.555 28.423 34.634 1.00 34.97 4 ALA B C 1
ATOM 1759 O O . ALA B 2 4 ? 7.536 28.918 35.187 1.00 36.29 4 ALA B O 1
ATOM 1761 N N . ILE B 2 5 ? 6.517 27.157 34.234 1.00 30.77 5 ILE B N 1
ATOM 1762 C CA . ILE B 2 5 ? 7.656 26.267 34.410 1.00 36.86 5 ILE B CA 1
ATOM 1763 C C . ILE B 2 5 ? 8.802 26.681 33.496 1.00 38.14 5 ILE B C 1
ATOM 1764 O O . ILE B 2 5 ? 9.942 26.838 33.928 1.00 38.89 5 ILE B O 1
ATOM 1769 N N . ILE B 2 6 ? 8.479 26.850 32.221 1.00 38.88 6 ILE B N 1
ATOM 1770 C CA . ILE B 2 6 ? 9.466 27.136 31.196 1.00 37.99 6 ILE B CA 1
ATOM 1771 C C . ILE B 2 6 ? 10.151 28.471 31.439 1.00 35.69 6 ILE B C 1
ATOM 1772 O O . ILE B 2 6 ? 11.381 28.550 31.504 1.00 35.38 6 ILE B O 1
ATOM 1777 N N . LYS B 2 7 ? 9.350 29.516 31.588 1.00 36.45 7 LYS B N 1
ATOM 1778 C CA . LYS B 2 7 ? 9.873 30.847 31.867 1.00 42.98 7 LYS B CA 1
ATOM 1779 C C . LYS B 2 7 ? 10.728 30.921 33.139 1.00 42.20 7 LYS B C 1
ATOM 1780 O O . LYS B 2 7 ? 11.691 31.687 33.192 1.00 44.62 7 LYS B O 1
ATOM 1786 N N . ARG B 2 8 ? 10.393 30.128 34.153 1.00 37.20 8 ARG B N 1
ATOM 1787 C CA . ARG B 2 8 ? 11.192 30.120 35.380 1.00 36.16 8 ARG B CA 1
ATOM 1788 C C . ARG B 2 8 ? 12.492 29.360 35.136 1.00 34.76 8 ARG B C 1
ATOM 1789 O O . ARG B 2 8 ? 13.556 29.761 35.602 1.00 36.51 8 ARG B O 1
ATOM 1797 N N . ALA B 2 9 ? 12.401 28.272 34.380 1.00 33.06 9 ALA B N 1
ATOM 1798 C CA . ALA B 2 9 ? 13.586 27.512 33.995 1.00 32.60 9 ALA B CA 1
ATOM 1799 C C . ALA B 2 9 ? 14.561 28.366 33.187 1.00 32.55 9 ALA B C 1
ATOM 1800 O O . ALA B 2 9 ? 15.779 28.234 33.329 1.00 29.81 9 ALA B O 1
ATOM 1802 N N . ALA B 2 10 ? 14.024 29.240 32.338 1.00 35.37 10 ALA B N 1
ATOM 1803 C CA . ALA B 2 10 ? 14.862 30.079 31.481 1.00 40.10 10 ALA B CA 1
ATOM 1804 C C . ALA B 2 10 ? 15.773 30.989 32.294 1.00 43.47 10 ALA B C 1
ATOM 1805 O O . ALA B 2 10 ? 16.865 31.342 31.858 1.00 46.57 10 ALA B O 1
ATOM 1807 N N . LYS B 2 11 ? 15.317 31.363 33.481 1.00 43.94 11 LYS B N 1
ATOM 1808 C CA . LYS B 2 11 ? 16.087 32.240 34.347 1.00 41.69 11 LYS B CA 1
ATOM 1809 C C . LYS B 2 11 ? 17.385 31.590 34.812 1.00 36.43 11 LYS B C 1
ATOM 1810 O O . LYS B 2 11 ? 18.314 32.280 35.244 1.00 33.92 11 LYS B O 1
ATOM 1816 N N . GLU B 2 12 ? 17.449 30.266 34.722 1.00 33.76 12 GLU B N 1
ATOM 1817 C CA . GLU B 2 12 ? 18.650 29.534 35.133 1.00 37.35 12 GLU B CA 1
ATOM 1818 C C . GLU B 2 12 ? 19.765 29.567 34.079 1.00 36.03 12 GLU B C 1
ATOM 1819 O O . GLU B 2 12 ? 20.916 29.209 34.356 1.00 32.21 12 GLU B O 1
ATOM 1825 N N . LEU B 2 13 ? 19.426 29.994 32.868 1.00 38.68 13 LEU B N 1
ATOM 1826 C CA . LEU B 2 13 ? 20.422 30.069 31.802 1.00 42.67 13 LEU B CA 1
ATOM 1827 C C . LEU B 2 13 ? 21.214 31.362 31.899 1.00 44.23 13 LEU B C 1
ATOM 1828 O O . LEU B 2 13 ? 20.644 32.451 31.953 1.00 46.50 13 LEU B O 1
ATOM 1833 N N . LYS B 2 14 ? 22.533 31.229 31.933 1.00 40.55 14 LYS B N 1
ATOM 1834 C CA . LYS B 2 14 ? 23.425 32.371 32.112 1.00 43.53 14 LYS B CA 1
ATOM 1835 C C . LYS B 2 14 ? 24.420 32.481 30.961 1.00 43.21 14 LYS B C 1
ATOM 1836 O O . LYS B 2 14 ? 24.805 31.473 30.362 1.00 39.83 14 LYS B O 1
ATOM 1842 N N . GLU B 2 15 ? 24.847 33.710 30.677 1.00 45.92 15 GLU B N 1
ATOM 1843 C CA . GLU B 2 15 ? 25.807 33.980 29.616 1.00 51.51 15 GLU B CA 1
ATOM 1844 C C . GLU B 2 15 ? 27.052 33.117 29.755 1.00 46.61 15 GLU B C 1
ATOM 1845 O O . GLU B 2 15 ? 27.637 33.032 30.835 1.00 42.51 15 GLU B O 1
ATOM 1851 N N . GLY B 2 16 ? 27.449 32.474 28.659 1.00 45.59 16 GLY B N 1
ATOM 1852 C CA . GLY B 2 16 ? 28.700 31.739 28.624 1.00 41.68 16 GLY B CA 1
ATOM 1853 C C . GLY B 2 16 ? 28.559 30.288 29.022 1.00 38.16 16 GLY B C 1
ATOM 1854 O O . GLY B 2 16 ? 29.533 29.542 29.047 1.00 40.73 16 GLY B O 1
ATOM 1863 N N . TYR B 2 18 ? 27.461 26.319 28.806 1.00 32.64 18 TYR B N 1
ATOM 1864 C CA . TYR B 2 18 ? 27.238 25.240 27.867 1.00 26.76 18 TYR B CA 1
ATOM 1865 C C . TYR B 2 18 ? 26.090 24.419 28.440 1.00 31.03 18 TYR B C 1
ATOM 1866 O O . TYR B 2 18 ? 26.153 23.972 29.584 1.00 33.20 18 TYR B O 1
ATOM 1875 N N . VAL B 2 19 ? 25.037 24.235 27.649 1.00 30.72 19 VAL B N 1
ATOM 1876 C CA . VAL B 2 19 ? 23.790 23.686 28.159 1.00 30.80 19 VAL B CA 1
ATOM 1877 C C . VAL B 2 19 ? 23.289 22.530 27.315 1.00 29.69 19 VAL B C 1
ATOM 1878 O O . VAL B 2 19 ? 23.385 22.553 26.086 1.00 27.13 19 VAL B O 1
ATOM 1882 N N . ASN B 2 20 ? 22.744 21.521 27.984 1.00 26.32 20 ASN B N 1
ATOM 1883 C CA . ASN B 2 20 ? 22.066 20.441 27.291 1.00 28.52 20 ASN B CA 1
ATOM 1884 C C . ASN B 2 20 ? 20.598 20.355 27.690 1.00 33.63 20 ASN B C 1
ATOM 1885 O O . ASN B 2 20 ? 20.272 20.216 28.871 1.00 33.50 20 ASN B O 1
ATOM 1890 N N . LEU B 2 21 ? 19.719 20.444 26.699 1.00 34.67 21 LEU B N 1
ATOM 1891 C CA . LEU B 2 21 ? 18.284 20.410 26.937 1.00 35.16 21 LEU B CA 1
ATOM 1892 C C . LEU B 2 21 ? 17.741 19.046 26.557 1.00 35.47 21 LEU B C 1
ATOM 1893 O O . LEU B 2 21 ? 17.854 18.631 25.415 1.00 35.04 21 LEU B O 1
ATOM 1898 N N . GLY B 2 22 ? 17.160 18.340 27.517 1.00 37.72 22 GLY B N 1
ATOM 1899 C CA . GLY B 2 22 ? 16.577 17.046 27.225 1.00 40.84 22 GLY B CA 1
ATOM 1900 C C . GLY B 2 22 ? 15.326 17.217 26.390 1.00 45.35 22 GLY B C 1
ATOM 1901 O O . GLY B 2 22 ? 14.787 18.318 26.283 1.00 44.56 22 GLY B O 1
ATOM 1902 N N . ILE B 2 23 ? 14.855 16.127 25.798 1.00 51.63 23 ILE B N 1
ATOM 1903 C CA . ILE B 2 23 ? 13.648 16.178 24.977 1.00 54.94 23 ILE B CA 1
ATOM 1904 C C . ILE B 2 23 ? 12.420 16.463 25.830 1.00 54.85 23 ILE B C 1
ATOM 1905 O O . ILE B 2 23 ? 12.441 16.285 27.052 1.00 55.95 23 ILE B O 1
ATOM 1910 N N . GLY B 2 24 ? 11.348 16.908 25.183 1.00 53.19 24 GLY B N 1
ATOM 1911 C CA . GLY B 2 24 ? 10.142 17.267 25.904 1.00 47.53 24 GLY B CA 1
ATOM 1912 C C . GLY B 2 24 ? 10.231 18.686 26.413 1.00 46.14 24 GLY B C 1
ATOM 1913 O O . GLY B 2 24 ? 10.765 19.558 25.734 1.00 46.86 24 GLY B O 1
ATOM 1914 N N . LEU B 2 25 ? 9.699 18.921 27.609 1.00 46.06 25 LEU B N 1
ATOM 1915 C CA . LEU B 2 25 ? 9.630 20.271 28.153 1.00 44.15 25 LEU B CA 1
ATOM 1916 C C . LEU B 2 25 ? 10.908 21.093 27.970 1.00 42.83 25 LEU B C 1
ATOM 1917 O O . LEU B 2 25 ? 10.855 22.197 27.426 1.00 45.01 25 LEU B O 1
ATOM 1922 N N . PRO B 2 26 ? 12.060 20.555 28.413 1.00 34.41 26 PRO B N 1
ATOM 1923 C CA . PRO B 2 26 ? 13.305 21.329 28.414 1.00 32.38 26 PRO B CA 1
ATOM 1924 C C . PRO B 2 26 ? 13.616 22.013 27.089 1.00 32.96 26 PRO B C 1
ATOM 1925 O O . PRO B 2 26 ? 14.148 23.126 27.096 1.00 32.41 26 PRO B O 1
ATOM 1929 N N . THR B 2 27 ? 13.300 21.367 25.971 1.00 35.16 27 THR B N 1
ATOM 1930 C CA . THR B 2 27 ? 13.615 21.950 24.674 1.00 38.56 27 THR B CA 1
ATOM 1931 C C . THR B 2 27 ? 12.933 23.306 24.518 1.00 36.45 27 THR B C 1
ATOM 1932 O O . THR B 2 27 ? 13.455 24.205 23.873 1.00 38.25 27 THR B O 1
ATOM 1936 N N . LEU B 2 28 ? 11.767 23.454 25.129 1.00 36.53 28 LEU B N 1
ATOM 1937 C CA . LEU B 2 28 ? 11.026 24.702 25.029 1.00 36.89 28 LEU B CA 1
ATOM 1938 C C . LEU B 2 28 ? 11.753 25.887 25.657 1.00 38.84 28 LEU B C 1
ATOM 1939 O O . LEU B 2 28 ? 11.485 27.040 25.302 1.00 38.43 28 LEU B O 1
ATOM 1944 N N . VAL B 2 29 ? 12.678 25.604 26.575 1.00 35.07 29 VAL B N 1
ATOM 1945 C CA . VAL B 2 29 ? 13.385 26.668 27.286 1.00 36.16 29 VAL B CA 1
ATOM 1946 C C . VAL B 2 29 ? 14.250 27.511 26.354 1.00 38.00 29 VAL B C 1
ATOM 1947 O O . VAL B 2 29 ? 14.465 28.699 26.601 1.00 37.56 29 VAL B O 1
ATOM 1951 N N . ALA B 2 30 ? 14.742 26.898 25.282 1.00 40.02 30 ALA B N 1
ATOM 1952 C CA . ALA B 2 30 ? 15.569 27.611 24.315 1.00 45.47 30 ALA B CA 1
ATOM 1953 C C . ALA B 2 30 ? 14.832 28.806 23.717 1.00 49.06 30 ALA B C 1
ATOM 1954 O O . ALA B 2 30 ? 15.440 29.825 23.402 1.00 50.04 30 ALA B O 1
ATOM 1956 N N . ASN B 2 31 ? 13.519 28.679 23.566 1.00 52.72 31 ASN B N 1
ATOM 1957 C CA . ASN B 2 31 ? 12.722 29.750 22.976 1.00 57.42 31 ASN B CA 1
ATOM 1958 C C . ASN B 2 31 ? 12.634 31.014 23.836 1.00 57.78 31 ASN B C 1
ATOM 1959 O O . ASN B 2 31 ? 12.345 32.095 23.328 1.00 60.47 31 ASN B O 1
ATOM 1964 N N . GLU B 2 32 ? 12.900 30.884 25.121 1.00 54.46 32 GLU B N 1
ATOM 1965 C CA . GLU B 2 32 ? 12.832 32.010 26.029 1.00 52.27 32 GLU B CA 1
ATOM 1966 C C . GLU B 2 32 ? 14.130 32.768 26.131 1.00 57.72 32 GLU B C 1
ATOM 1967 O O . GLU B 2 32 ? 14.223 33.758 26.829 1.00 59.15 32 GLU B O 1
ATOM 1973 N N . VAL B 2 33 ? 15.148 32.283 25.453 1.00 59.47 33 VAL B N 1
ATOM 1974 C CA . VAL B 2 33 ? 16.461 32.872 25.574 1.00 64.42 33 VAL B CA 1
ATOM 1975 C C . VAL B 2 33 ? 17.029 33.275 24.237 1.00 70.30 33 VAL B C 1
ATOM 1976 O O . VAL B 2 33 ? 18.219 33.182 24.020 1.00 71.80 33 VAL B O 1
ATOM 1980 N N . SER B 2 34 ? 16.186 33.771 23.353 1.00 75.60 34 SER B N 1
ATOM 1981 C CA . SER B 2 34 ? 16.553 33.908 21.960 1.00 77.50 34 SER B CA 1
ATOM 1982 C C . SER B 2 34 ? 17.803 34.728 21.732 1.00 79.45 34 SER B C 1
ATOM 1983 O O . SER B 2 34 ? 18.656 34.316 20.959 1.00 80.99 34 SER B O 1
ATOM 1985 N N . GLY B 2 35 ? 17.978 35.849 22.399 1.00 79.68 35 GLY B N 1
ATOM 1986 C CA . GLY B 2 35 ? 19.244 36.507 22.191 1.00 80.48 35 GLY B CA 1
ATOM 1987 C C . GLY B 2 35 ? 20.106 36.408 23.418 1.00 81.17 35 GLY B C 1
ATOM 1988 O O . GLY B 2 35 ? 20.032 37.243 24.303 1.00 86.74 35 GLY B O 1
ATOM 1997 N N . ASN B 2 37 ? 24.200 34.662 24.629 1.00 57.40 37 ASN B N 1
ATOM 1998 C CA . ASN B 2 37 ? 25.317 33.842 24.199 1.00 56.08 37 ASN B CA 1
ATOM 1999 C C . ASN B 2 37 ? 25.363 32.639 25.102 1.00 53.88 37 ASN B C 1
ATOM 2000 O O . ASN B 2 37 ? 25.852 32.690 26.231 1.00 52.65 37 ASN B O 1
ATOM 2002 N N . ILE B 2 38 ? 24.856 31.539 24.551 1.00 49.80 38 ILE B N 1
ATOM 2003 C CA . ILE B 2 38 ? 24.782 30.276 25.242 1.00 47.75 38 ILE B CA 1
ATOM 2004 C C . ILE B 2 38 ? 24.956 29.196 24.196 1.00 43.30 38 ILE B C 1
ATOM 2005 O O . ILE B 2 38 ? 24.358 29.268 23.121 1.00 46.86 38 ILE B O 1
ATOM 2010 N N . VAL B 2 39 ? 25.774 28.200 24.500 1.00 35.49 39 VAL B N 1
ATOM 2011 C CA . VAL B 2 39 ? 26.020 27.125 23.555 1.00 30.99 39 VAL B CA 1
ATOM 2012 C C . VAL B 2 39 ? 25.207 25.907 23.950 1.00 29.02 39 VAL B C 1
ATOM 2013 O O . VAL B 2 39 ? 25.372 25.369 25.043 1.00 29.85 39 VAL B O 1
ATOM 2017 N N . PHE B 2 40 ? 24.309 25.483 23.070 1.00 27.53 40 PHE B N 1
ATOM 2018 C CA . PHE B 2 40 ? 23.540 24.279 23.323 1.00 27.28 40 PHE B CA 1
ATOM 2019 C C . PHE B 2 40 ? 24.216 23.061 22.716 1.00 29.87 40 PHE B C 1
ATOM 2020 O O . PHE B 2 40 ? 24.659 23.089 21.568 1.00 34.67 40 PHE B O 1
ATOM 2028 N N . GLN B 2 41 ? 24.309 21.997 23.506 1.00 29.52 41 GLN B N 1
ATOM 2029 C CA . GLN B 2 41 ? 24.969 20.774 23.082 1.00 29.46 41 GLN B CA 1
ATOM 2030 C C . GLN B 2 41 ? 23.925 19.733 22.709 1.00 30.16 41 GLN B C 1
ATOM 2031 O O . GLN B 2 41 ? 22.913 19.598 23.388 1.00 29.45 41 GLN B O 1
ATOM 2037 N N . SER B 2 42 ? 24.166 19.009 21.622 1.00 28.68 42 SER B N 1
ATOM 2038 C CA . SER B 2 42 ? 23.281 17.923 21.223 1.00 28.59 42 SER B CA 1
ATOM 2039 C C . SER B 2 42 ? 24.077 16.642 21.383 1.00 28.11 42 SER B C 1
ATOM 2040 O O . SER B 2 42 ? 25.210 16.548 20.901 1.00 31.42 42 SER B O 1
ATOM 2043 N N . GLU B 2 43 ? 23.502 15.667 22.079 1.00 25.87 43 GLU B N 1
ATOM 2044 C CA . GLU B 2 43 ? 24.257 14.485 22.501 1.00 30.55 43 GLU B CA 1
ATOM 2045 C C . GLU B 2 43 ? 24.666 13.594 21.329 1.00 27.71 43 GLU B C 1
ATOM 2046 O O . GLU B 2 43 ? 25.487 12.685 21.474 1.00 23.26 43 GLU B O 1
ATOM 2052 N N . ASN B 2 44 ? 24.106 13.885 20.162 1.00 27.59 44 ASN B N 1
ATOM 2053 C CA . ASN B 2 44 ? 24.361 13.102 18.966 1.00 30.49 44 ASN B CA 1
ATOM 2054 C C . ASN B 2 44 ? 25.608 13.594 18.235 1.00 31.99 44 ASN B C 1
ATOM 2055 O O . ASN B 2 44 ? 25.892 13.176 17.109 1.00 35.37 44 ASN B O 1
ATOM 2060 N N . GLY B 2 45 ? 26.367 14.463 18.899 1.00 27.10 45 GLY B N 1
ATOM 2061 C CA . GLY B 2 45 ? 27.633 14.909 18.343 1.00 26.60 45 GLY B CA 1
ATOM 2062 C C . GLY B 2 45 ? 27.753 16.316 17.802 1.00 27.18 45 GLY B C 1
ATOM 2063 O O . GLY B 2 45 ? 28.531 16.572 16.888 1.00 35.30 45 GLY B O 1
ATOM 2064 N N . LEU B 2 46 ? 26.946 17.227 18.317 1.00 26.49 46 LEU B N 1
ATOM 2065 C CA . LEU B 2 46 ? 27.110 18.622 17.958 1.00 25.62 46 LEU B CA 1
ATOM 2066 C C . LEU B 2 46 ? 27.227 19.542 19.166 1.00 28.27 46 LEU B C 1
ATOM 2067 O O . LEU B 2 46 ? 26.550 19.356 20.181 1.00 30.84 46 LEU B O 1
ATOM 2072 N N . LEU B 2 47 ? 28.097 20.540 19.047 1.00 24.45 47 LEU B N 1
ATOM 2073 C CA . LEU B 2 47 ? 28.136 21.641 19.998 1.00 21.38 47 LEU B CA 1
ATOM 2074 C C . LEU B 2 47 ? 27.831 22.920 19.216 1.00 27.96 47 LEU B C 1
ATOM 2075 O O . LEU B 2 47 ? 28.458 23.174 18.190 1.00 34.81 47 LEU B O 1
ATOM 2080 N N . GLY B 2 48 ? 26.946 23.770 19.730 1.00 30.85 48 GLY B N 1
ATOM 2081 C CA . GLY B 2 48 ? 26.399 24.869 18.941 1.00 30.28 48 GLY B CA 1
ATOM 2082 C C . GLY B 2 48 ? 25.137 24.653 18.115 1.00 32.75 48 GLY B C 1
ATOM 2083 O O . GLY B 2 48 ? 25.091 24.968 16.928 1.00 35.85 48 GLY B O 1
ATOM 2084 N N . ILE B 2 49 ? 24.107 24.095 18.748 1.00 34.30 49 ILE B N 1
ATOM 2085 C CA . ILE B 2 49 ? 22.774 24.020 18.148 1.00 35.31 49 ILE B CA 1
ATOM 2086 C C . ILE B 2 49 ? 22.225 25.407 17.775 1.00 37.24 49 ILE B C 1
ATOM 2087 O O . ILE B 2 49 ? 22.477 26.402 18.460 1.00 37.13 49 ILE B O 1
ATOM 2092 N N . GLY B 2 50 ? 21.387 25.446 16.745 1.00 47.00 50 GLY B N 1
ATOM 2093 C CA . GLY B 2 50 ? 20.927 26.697 16.184 1.00 44.22 50 GLY B CA 1
ATOM 2094 C C . GLY B 2 50 ? 19.499 26.519 15.721 1.00 46.92 50 GLY B C 1
ATOM 2095 O O . GLY B 2 50 ? 18.888 25.477 15.966 1.00 48.54 50 GLY B O 1
ATOM 2096 N N . ALA B 2 51 ? 18.951 27.548 15.090 1.00 43.49 51 ALA B N 1
ATOM 2097 C CA . ALA B 2 51 ? 17.535 27.570 14.760 1.00 40.69 51 ALA B CA 1
ATOM 2098 C C . ALA B 2 51 ? 17.180 26.472 13.771 1.00 43.45 51 ALA B C 1
ATOM 2099 O O . ALA B 2 51 ? 18.059 25.888 13.139 1.00 47.32 51 ALA B O 1
ATOM 2101 N N . TYR B 2 52 ? 15.893 26.153 13.685 1.00 43.46 52 TYR B N 1
ATOM 2102 C CA . TYR B 2 52 ? 15.395 25.335 12.590 1.00 45.33 52 TYR B CA 1
ATOM 2103 C C . TYR B 2 52 ? 15.726 26.044 11.293 1.00 47.18 52 TYR B C 1
ATOM 2104 O O . TYR B 2 52 ? 15.711 27.276 11.233 1.00 48.94 52 TYR B O 1
ATOM 2113 N N . PRO B 2 53 ? 16.044 25.268 10.250 1.00 44.99 53 PRO B N 1
ATOM 2114 C CA . PRO B 2 53 ? 16.389 25.796 8.926 1.00 47.04 53 PRO B CA 1
ATOM 2115 C C . PRO B 2 53 ? 15.204 26.421 8.193 1.00 52.95 53 PRO B C 1
ATOM 2116 O O . PRO B 2 53 ? 14.051 26.037 8.408 1.00 49.75 53 PRO B O 1
ATOM 2120 N N . LEU B 2 54 ? 15.498 27.388 7.330 1.00 58.06 54 LEU B N 1
ATOM 2121 C CA . LEU B 2 54 ? 14.511 27.887 6.385 1.00 58.52 54 LEU B CA 1
ATOM 2122 C C . LEU B 2 54 ? 14.220 26.757 5.410 1.00 61.21 54 LEU B C 1
ATOM 2123 O O . LEU B 2 54 ? 15.046 25.861 5.233 1.00 60.80 54 LEU B O 1
ATOM 2128 N N . GLU B 2 55 ? 13.051 26.789 4.783 1.00 64.53 55 GLU B N 1
ATOM 2129 C CA . GLU B 2 55 ? 12.731 25.808 3.753 1.00 67.19 55 GLU B CA 1
ATOM 2130 C C . GLU B 2 55 ? 13.841 25.807 2.703 1.00 66.77 55 GLU B C 1
ATOM 2131 O O . GLU B 2 55 ? 14.242 26.869 2.215 1.00 67.14 55 GLU B O 1
ATOM 2133 N N . GLY B 2 56 ? 14.352 24.624 2.372 1.00 63.78 56 GLY B N 1
ATOM 2134 C CA . GLY B 2 56 ? 15.389 24.509 1.362 1.00 62.68 56 GLY B CA 1
ATOM 2135 C C . GLY B 2 56 ? 16.785 24.370 1.937 1.00 65.34 56 GLY B C 1
ATOM 2136 O O . GLY B 2 56 ? 17.708 23.924 1.254 1.00 68.20 56 GLY B O 1
ATOM 2137 N N . SER B 2 57 ? 16.945 24.783 3.190 1.00 62.99 57 SER B N 1
ATOM 2138 C CA . SER B 2 57 ? 18.179 24.553 3.933 1.00 58.85 57 SER B CA 1
ATOM 2139 C C . SER B 2 57 ? 18.070 23.298 4.798 1.00 54.48 57 SER B C 1
ATOM 2140 O O . SER B 2 57 ? 18.953 23.006 5.604 1.00 55.40 57 SER B O 1
ATOM 2143 N N . VAL B 2 58 ? 16.960 22.581 4.648 1.00 50.20 58 VAL B N 1
ATOM 2144 C CA . VAL B 2 58 ? 16.752 21.311 5.336 1.00 47.46 58 VAL B CA 1
ATOM 2145 C C . VAL B 2 58 ? 17.853 20.313 4.983 1.00 46.97 58 VAL B C 1
ATOM 2146 O O . VAL B 2 58 ? 18.148 20.097 3.811 1.00 44.94 58 VAL B O 1
ATOM 2150 N N . ASP B 2 59 ? 18.470 19.717 5.997 1.00 34.19 59 ASP B N 1
ATOM 2151 C CA . ASP B 2 59 ? 19.561 18.766 5.769 1.00 34.81 59 ASP B CA 1
ATOM 2152 C C . ASP B 2 59 ? 19.384 17.555 6.678 1.00 32.78 59 ASP B C 1
ATOM 2153 O O . ASP B 2 59 ? 19.448 17.679 7.897 1.00 32.84 59 ASP B O 1
ATOM 2158 N N . ALA B 2 60 ? 19.174 16.386 6.082 1.00 31.24 60 ALA B N 1
ATOM 2159 C CA . ALA B 2 60 ? 18.883 15.175 6.846 1.00 30.60 60 ALA B CA 1
ATOM 2160 C C . ALA B 2 60 ? 20.045 14.770 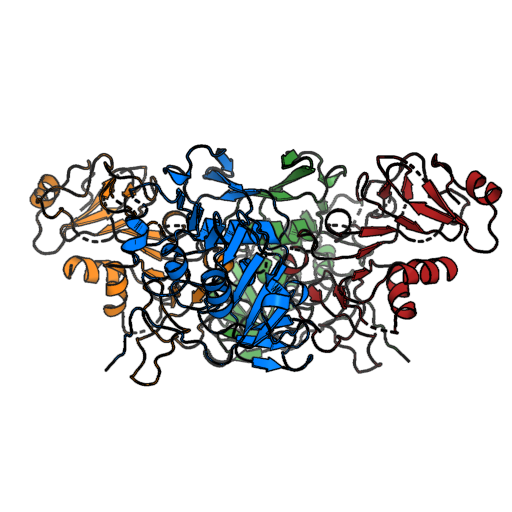7.748 1.00 36.43 60 ALA B C 1
ATOM 2161 O O . ALA B 2 60 ? 19.840 14.143 8.789 1.00 39.12 60 ALA B O 1
ATOM 2163 N N . ASP B 2 61 ? 21.265 15.107 7.340 1.00 31.94 61 ASP B N 1
ATOM 2164 C CA . ASP B 2 61 ? 22.446 14.756 8.123 1.00 31.77 61 ASP B CA 1
ATOM 2165 C C . ASP B 2 61 ? 22.586 15.630 9.369 1.00 30.78 61 ASP B C 1
ATOM 2166 O O . ASP B 2 61 ? 23.461 15.399 10.202 1.00 30.41 61 ASP B O 1
ATOM 2171 N N . LEU B 2 62 ? 21.747 16.651 9.490 1.00 29.92 62 LEU B N 1
ATOM 2172 C CA . LEU B 2 62 ? 21.857 17.541 10.635 1.00 32.44 62 LEU B CA 1
ATOM 2173 C C . LEU B 2 62 ? 20.572 17.593 11.464 1.00 35.02 62 LEU B C 1
ATOM 2174 O O . LEU B 2 62 ? 19.590 18.229 11.076 1.00 38.85 62 LEU B O 1
ATOM 2179 N N . ILE B 2 63 ? 20.607 16.974 12.639 1.00 33.58 63 ILE B N 1
ATOM 2180 C CA . ILE B 2 63 ? 19.426 16.891 13.495 1.00 28.72 63 ILE B CA 1
ATOM 2181 C C . ILE B 2 63 ? 19.780 17.044 14.967 1.00 30.26 63 ILE B C 1
ATOM 2182 O O . ILE B 2 63 ? 20.937 16.927 15.354 1.00 30.09 63 ILE B O 1
ATOM 2187 N N . ASN B 2 64 ? 18.774 17.315 15.787 1.00 32.90 64 ASN B N 1
ATOM 2188 C CA . ASN B 2 64 ? 18.976 17.357 17.223 1.00 27.97 64 ASN B CA 1
ATOM 2189 C C . ASN B 2 64 ? 18.649 15.993 17.807 1.00 29.44 64 ASN B C 1
ATOM 2190 O O . ASN B 2 64 ? 18.319 15.061 17.072 1.00 29.41 64 ASN B O 1
ATOM 2195 N N . ALA B 2 65 ? 18.737 15.869 19.124 1.00 31.00 65 ALA B N 1
ATOM 2196 C CA . ALA B 2 65 ? 18.535 14.578 19.763 1.00 30.56 65 ALA B CA 1
ATOM 2197 C C . ALA B 2 65 ? 17.141 14.065 19.472 1.00 32.50 65 ALA B C 1
ATOM 2198 O O . ALA B 2 65 ? 16.898 12.857 19.516 1.00 33.11 65 ALA B O 1
ATOM 2200 N N . GLY B 2 66 ? 16.228 14.991 19.177 1.00 33.56 66 GLY B N 1
ATOM 2201 C CA . GLY B 2 66 ? 14.836 14.655 18.939 1.00 32.56 66 GLY B CA 1
ATOM 2202 C C . GLY B 2 66 ? 14.552 14.297 17.491 1.00 37.99 66 GLY B C 1
ATOM 2203 O O . GLY B 2 66 ? 13.396 14.227 17.086 1.00 40.37 66 GLY B O 1
ATOM 2204 N N . LYS B 2 67 ? 15.609 14.070 16.714 1.00 36.70 67 LYS B N 1
ATOM 2205 C CA . LYS B 2 67 ? 15.485 13.706 15.298 1.00 40.18 67 LYS B CA 1
ATOM 2206 C C . LYS B 2 67 ? 14.832 14.812 14.464 1.00 41.82 67 LYS B C 1
ATOM 2207 O O . LYS B 2 67 ? 14.235 14.543 13.419 1.00 42.48 67 LYS B O 1
ATOM 2213 N N . GLU B 2 68 ? 14.957 16.052 14.926 1.00 39.26 68 GLU B N 1
ATOM 2214 C CA . GLU B 2 68 ? 14.448 17.204 14.188 1.00 37.19 68 GLU B CA 1
ATOM 2215 C C . GLU B 2 68 ? 15.558 17.851 13.367 1.00 38.89 68 GLU B C 1
ATOM 2216 O O . GLU B 2 68 ? 16.713 17.900 13.799 1.00 37.18 68 GLU B O 1
ATOM 2222 N N . THR B 2 69 ? 15.211 18.353 12.186 1.00 35.93 69 THR B N 1
ATOM 2223 C CA . THR B 2 69 ? 16.194 19.035 11.354 1.00 36.15 69 THR B CA 1
ATOM 2224 C C . THR B 2 69 ? 16.500 20.414 11.916 1.00 35.71 69 THR B C 1
ATOM 2225 O O . THR B 2 69 ? 15.582 21.178 12.251 1.00 37.79 69 THR B O 1
ATOM 2229 N N . ILE B 2 70 ? 17.788 20.736 12.009 1.00 30.41 70 ILE B N 1
ATOM 2230 C CA . ILE B 2 70 ? 18.226 21.994 12.620 1.00 35.99 70 ILE B CA 1
ATOM 2231 C C . ILE B 2 70 ? 19.329 22.663 11.816 1.00 37.66 70 ILE B C 1
ATOM 2232 O O . ILE B 2 70 ? 19.697 22.196 10.742 1.00 38.68 70 ILE B O 1
ATOM 2237 N N . THR B 2 71 ? 19.856 23.760 12.350 1.00 40.51 71 THR B N 1
ATOM 2238 C CA . THR B 2 71 ? 21.077 24.357 11.819 1.00 40.90 71 THR B CA 1
ATOM 2239 C C . THR B 2 71 ? 22.100 24.473 12.941 1.00 39.09 71 THR B C 1
ATOM 2240 O O . THR B 2 71 ? 21.844 24.045 14.068 1.00 36.43 71 THR B O 1
ATOM 2244 N N . VAL B 2 72 ? 23.259 25.042 12.627 1.00 37.06 72 VAL B N 1
ATOM 2245 C CA . VAL B 2 72 ? 24.297 25.259 13.622 1.00 35.58 72 VAL B CA 1
ATOM 2246 C C . VAL B 2 72 ? 24.630 26.740 13.691 1.00 37.53 72 VAL B C 1
ATOM 2247 O O . VAL B 2 72 ? 24.455 27.463 12.710 1.00 40.50 72 VAL B O 1
ATOM 2251 N N . VAL B 2 73 ? 25.098 27.192 14.850 1.00 33.99 73 VAL B N 1
ATOM 2252 C CA . VAL B 2 73 ? 25.612 28.553 14.995 1.00 35.69 73 VAL B CA 1
ATOM 2253 C C . VAL B 2 73 ? 27.068 28.641 14.533 1.00 39.98 73 VAL B C 1
ATOM 2254 O O . VAL B 2 73 ? 27.725 27.625 14.328 1.00 39.68 73 VAL B O 1
ATOM 2258 N N . PRO B 2 74 ? 27.570 29.867 14.336 1.00 44.31 74 PRO B N 1
ATOM 2259 C CA . PRO B 2 74 ? 28.997 30.035 14.050 1.00 41.09 74 PRO B CA 1
ATOM 2260 C C . PRO B 2 74 ? 29.830 29.513 15.214 1.00 39.45 74 PRO B C 1
ATOM 2261 O O . PRO B 2 74 ? 29.490 29.773 16.372 1.00 34.06 74 PRO B O 1
ATOM 2265 N N . GLY B 2 75 ? 30.901 28.781 14.917 1.00 38.24 75 GLY B N 1
ATOM 2266 C CA . GLY B 2 75 ? 31.749 28.235 15.967 1.00 33.15 75 GLY B CA 1
ATOM 2267 C C . GLY B 2 75 ? 31.220 26.918 16.506 1.00 29.83 75 GLY B C 1
ATOM 2268 O O . GLY B 2 75 ? 31.682 26.419 17.532 1.00 24.86 75 GLY B O 1
ATOM 2269 N N . ALA B 2 76 ? 30.239 26.350 15.810 1.00 32.85 76 ALA B N 1
ATOM 2270 C CA . ALA B 2 76 ? 29.761 25.020 16.143 1.00 31.38 76 ALA B CA 1
ATOM 2271 C C . ALA B 2 76 ? 30.867 24.008 15.846 1.00 28.79 76 ALA B C 1
ATOM 2272 O O . ALA B 2 76 ? 31.801 24.303 15.103 1.00 29.92 76 ALA B O 1
ATOM 2274 N N . SER B 2 77 ? 30.768 22.827 16.452 1.00 24.45 77 SER B N 1
ATOM 2275 C CA . SER B 2 77 ? 31.662 21.720 16.138 1.00 25.25 77 SER B CA 1
ATOM 2276 C C . SER B 2 77 ? 30.883 20.411 16.130 1.00 28.53 77 SER B C 1
ATOM 2277 O O . SER B 2 77 ? 29.892 20.272 16.835 1.00 28.38 77 SER B O 1
ATOM 2280 N N . PHE B 2 78 ? 31.324 19.466 15.307 1.00 31.61 78 PHE B N 1
ATOM 2281 C CA . PHE B 2 78 ? 30.732 18.139 15.281 1.00 27.24 78 PHE B CA 1
ATOM 2282 C C . PHE B 2 78 ? 31.747 17.159 15.833 1.00 24.89 78 PHE B C 1
ATOM 2283 O O . PHE B 2 78 ? 32.958 17.379 15.732 1.00 24.53 78 PHE B O 1
ATOM 2291 N N . PHE B 2 79 ? 31.254 16.081 16.434 1.00 23.70 79 PHE B N 1
ATOM 2292 C CA . PHE B 2 79 ? 32.130 15.043 16.948 1.00 25.85 79 PHE B CA 1
ATOM 2293 C C . PHE B 2 79 ? 31.337 13.761 17.098 1.00 26.65 79 PHE B C 1
ATOM 2294 O O . PHE B 2 79 ? 30.116 13.757 16.910 1.00 26.27 79 PHE B O 1
ATOM 2302 N N . ASN B 2 80 ? 32.024 12.680 17.460 1.00 25.32 80 ASN B N 1
ATOM 2303 C CA . ASN B 2 80 ? 31.375 11.377 17.518 1.00 23.80 80 ASN B CA 1
ATOM 2304 C C . ASN B 2 80 ? 30.726 11.133 18.877 1.00 27.07 80 ASN B C 1
ATOM 2305 O O . ASN B 2 80 ? 30.818 11.974 19.785 1.00 26.61 80 ASN B O 1
ATOM 2310 N N . SER B 2 81 ? 30.062 9.993 19.010 1.00 26.12 81 SER B N 1
ATOM 2311 C CA . SER B 2 81 ? 29.198 9.765 20.161 1.00 23.28 81 SER B CA 1
ATOM 2312 C C . SER B 2 81 ? 29.974 9.556 21.453 1.00 25.17 81 SER B C 1
ATOM 2313 O O . SER B 2 81 ? 29.529 9.990 22.497 1.00 27.51 81 SER B O 1
ATOM 2316 N N . ALA B 2 82 ? 31.131 8.898 21.370 1.00 21.82 82 ALA B N 1
ATOM 2317 C CA . ALA B 2 82 ? 32.015 8.740 22.517 1.00 20.35 82 ALA B CA 1
ATOM 2318 C C . ALA B 2 82 ? 32.533 10.085 23.003 1.00 25.67 82 ALA B C 1
ATOM 2319 O O . ALA B 2 82 ? 32.658 10.311 24.210 1.00 27.21 82 ALA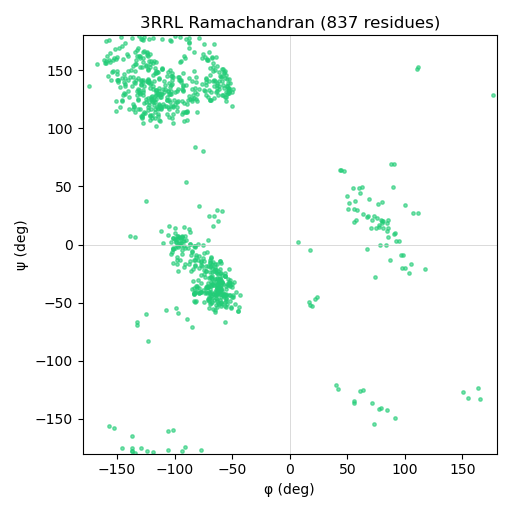 B O 1
ATOM 2321 N N . ASP B 2 83 ? 32.859 10.961 22.056 1.00 21.05 83 ASP B N 1
ATOM 2322 C CA . ASP B 2 83 ? 33.370 12.289 22.374 1.00 21.81 83 ASP B CA 1
ATOM 2323 C C . ASP B 2 83 ? 32.296 13.127 23.045 1.00 21.25 83 ASP B C 1
ATOM 2324 O O . ASP B 2 83 ? 32.560 13.851 24.006 1.00 24.24 83 ASP B O 1
ATOM 2329 N N . SER B 2 84 ? 31.085 13.043 22.512 1.00 22.00 84 SER B N 1
ATOM 2330 C CA . SER B 2 84 ? 29.941 13.746 23.074 1.00 21.72 84 SER B CA 1
ATOM 2331 C C . SER B 2 84 ? 29.767 13.365 24.530 1.00 23.21 84 SER B C 1
ATOM 2332 O O . SER B 2 84 ? 29.632 14.223 25.413 1.00 23.50 84 SER B O 1
ATOM 2335 N N . PHE B 2 85 ? 29.777 12.066 24.785 1.00 19.70 85 PHE B N 1
ATOM 2336 C CA . PHE B 2 85 ? 29.529 11.594 26.132 1.00 23.31 85 PHE B CA 1
ATOM 2337 C C . PHE B 2 85 ? 30.756 11.715 27.035 1.00 26.54 85 PHE B C 1
ATOM 2338 O O . PHE B 2 85 ? 30.624 11.763 28.254 1.00 27.60 85 PHE B O 1
ATOM 2346 N N . ALA B 2 86 ? 31.942 11.808 26.435 1.00 25.23 86 ALA B N 1
ATOM 2347 C CA . ALA B 2 86 ? 33.140 12.129 27.204 1.00 25.94 86 ALA B CA 1
ATOM 2348 C C . ALA B 2 86 ? 32.997 13.556 27.728 1.00 27.21 86 ALA B C 1
ATOM 2349 O O . ALA B 2 86 ? 33.339 13.855 28.860 1.00 23.51 86 ALA B O 1
ATOM 2359 N N . ILE B 2 88 ? 30.164 15.111 28.225 1.00 26.46 88 ILE B N 1
ATOM 2360 C CA . ILE B 2 88 ? 29.105 15.079 29.226 1.00 25.82 88 ILE B CA 1
ATOM 2361 C C . ILE B 2 88 ? 29.559 14.409 30.523 1.00 27.66 88 ILE B C 1
ATOM 2362 O O . ILE B 2 88 ? 29.421 14.978 31.605 1.00 24.33 88 ILE B O 1
ATOM 2367 N N . ARG B 2 89 ? 30.113 13.206 30.409 1.00 28.91 89 ARG B N 1
ATOM 2368 C CA . ARG B 2 89 ? 30.492 12.421 31.582 1.00 27.22 89 ARG B CA 1
ATOM 2369 C C . ARG B 2 89 ? 31.643 13.088 32.319 1.00 31.89 89 ARG B C 1
ATOM 2370 O O . ARG B 2 89 ? 31.775 12.952 33.539 1.00 30.24 89 ARG B O 1
ATOM 2378 N N . GLY B 2 90 ? 32.473 13.810 31.571 1.00 31.22 90 GLY B N 1
ATOM 2379 C CA . GLY B 2 90 ? 33.666 14.421 32.130 1.00 31.66 90 GLY B CA 1
ATOM 2380 C C . GLY B 2 90 ? 33.406 15.713 32.878 1.00 30.85 90 GLY B C 1
ATOM 2381 O O . GLY B 2 90 ? 34.342 16.335 33.380 1.00 30.22 90 GLY B O 1
ATOM 2382 N N . GLY B 2 91 ? 32.142 16.128 32.941 1.00 27.99 91 GLY B N 1
ATOM 2383 C CA . GLY B 2 91 ? 31.750 17.282 33.737 1.00 26.58 91 GLY B CA 1
ATOM 2384 C C . GLY B 2 91 ? 31.890 18.634 33.058 1.00 28.62 91 GLY B C 1
ATOM 2385 O O . GLY B 2 91 ? 31.962 19.671 33.729 1.00 27.94 91 GLY B O 1
ATOM 2386 N N . HIS B 2 92 ? 31.927 18.636 31.729 1.00 27.02 92 HIS B N 1
ATOM 2387 C CA . HIS B 2 92 ? 32.163 19.875 30.989 1.00 27.34 92 HIS B CA 1
ATOM 2388 C C . HIS B 2 92 ? 30.902 20.690 30.684 1.00 28.18 92 HIS B C 1
ATOM 2389 O O . HIS B 2 92 ? 30.987 21.877 30.381 1.00 28.69 92 HIS B O 1
ATOM 2396 N N . ILE B 2 93 ? 29.733 20.066 30.798 1.00 29.56 93 ILE B N 1
ATOM 2397 C CA . ILE B 2 93 ? 28.464 20.753 30.553 1.00 28.68 93 ILE B CA 1
ATOM 2398 C C . ILE B 2 93 ? 27.991 21.452 31.833 1.00 27.55 93 ILE B C 1
ATOM 2399 O O . ILE B 2 93 ? 27.856 20.818 32.875 1.00 32.20 93 ILE B O 1
ATOM 2404 N N . ASP B 2 94 ? 27.735 22.754 31.755 1.00 25.73 94 ASP B N 1
ATOM 2405 C CA . ASP B 2 94 ? 27.379 23.523 32.947 1.00 30.76 94 ASP B CA 1
ATOM 2406 C C . ASP B 2 94 ? 25.978 23.186 33.433 1.00 32.24 94 ASP B C 1
ATOM 2407 O O . ASP B 2 94 ? 25.711 23.174 34.628 1.00 31.27 94 ASP B O 1
ATOM 2412 N N . LEU B 2 95 ? 25.073 22.936 32.495 1.00 33.97 95 LEU B N 1
ATOM 2413 C CA . LEU B 2 95 ? 23.679 22.767 32.849 1.00 32.54 95 LEU B CA 1
ATOM 2414 C C . LEU B 2 95 ? 22.960 21.729 31.992 1.00 31.80 95 LEU B C 1
ATOM 2415 O O . LEU B 2 95 ? 22.985 21.793 30.766 1.00 31.06 95 LEU B O 1
ATOM 2420 N N . ALA B 2 96 ? 22.291 20.791 32.648 1.00 30.38 96 ALA B N 1
ATOM 2421 C CA . ALA B 2 96 ? 21.414 19.866 31.954 1.00 27.38 96 ALA B CA 1
ATOM 2422 C C . ALA B 2 96 ? 20.019 20.041 32.523 1.00 32.23 96 ALA B C 1
ATOM 2423 O O . ALA B 2 96 ? 19.821 19.958 33.738 1.00 33.55 96 ALA B O 1
ATOM 2425 N N . ILE B 2 97 ? 19.063 20.310 31.641 1.00 34.60 97 ILE B N 1
ATOM 2426 C CA . ILE B 2 97 ? 17.676 20.456 32.037 1.00 32.65 97 ILE B CA 1
ATOM 2427 C C . ILE B 2 97 ? 16.903 19.259 31.524 1.00 32.03 97 ILE B C 1
ATOM 2428 O O . ILE B 2 97 ? 17.037 18.877 30.358 1.00 30.82 97 ILE B O 1
ATOM 2433 N N . LEU B 2 98 ? 16.112 18.656 32.406 1.00 30.37 98 LEU B N 1
ATOM 2434 C CA . LEU B 2 98 ? 15.439 17.402 32.098 1.00 30.14 98 LEU B CA 1
ATOM 2435 C C . LEU B 2 98 ? 13.997 17.421 32.568 1.00 31.13 98 LEU B C 1
ATOM 2436 O O . LEU B 2 98 ? 13.647 18.140 33.512 1.00 31.45 98 LEU B O 1
ATOM 2441 N N . GLY B 2 99 ? 13.160 16.626 31.905 1.00 28.81 99 GLY B N 1
ATOM 2442 C CA . GLY B 2 99 ? 11.812 16.388 32.383 1.00 28.87 99 GLY B CA 1
ATOM 2443 C C . GLY B 2 99 ? 11.843 15.226 33.352 1.00 30.95 99 GLY B C 1
ATOM 2444 O O . GLY B 2 99 ? 12.859 14.550 33.464 1.00 34.80 99 GLY B O 1
ATOM 2445 N N . GLY B 2 100 ? 10.747 14.991 34.065 1.00 32.01 100 GLY B N 1
ATOM 2446 C CA . GLY B 2 100 ? 10.677 13.837 34.939 1.00 33.14 100 GLY B CA 1
ATOM 2447 C C . GLY B 2 100 ? 9.260 13.347 35.142 1.00 37.97 100 GLY B C 1
ATOM 2448 O O . GLY B 2 100 ? 8.294 14.101 35.001 1.00 41.07 100 GLY B O 1
ATOM 2457 N N . GLU B 2 102 ? 8.790 11.382 38.127 1.00 39.31 102 GLU B N 1
ATOM 2458 C CA . GLU B 2 102 ? 8.814 11.537 39.570 1.00 40.18 102 GLU B CA 1
ATOM 2459 C C . GLU B 2 102 ? 10.151 12.100 40.025 1.00 37.99 102 GLU B C 1
ATOM 2460 O O . GLU B 2 102 ? 11.171 11.846 39.417 1.00 35.38 102 GLU B O 1
ATOM 2466 N N . VAL B 2 103 ? 10.136 12.855 41.111 1.00 37.47 103 VAL B N 1
ATOM 2467 C CA . VAL B 2 103 ? 11.345 13.246 41.799 1.00 35.60 103 VAL B CA 1
ATOM 2468 C C . VAL B 2 103 ? 11.143 12.946 43.271 1.00 38.46 103 VAL B C 1
ATOM 2469 O O . VAL B 2 103 ? 10.133 13.297 43.830 1.00 40.25 103 VAL B O 1
ATOM 2473 N N . SER B 2 104 ? 12.104 12.285 43.887 1.00 39.66 104 SER B N 1
ATOM 2474 C CA . SER B 2 104 ? 12.046 11.962 45.302 1.00 38.33 104 SER B CA 1
ATOM 2475 C C . SER B 2 104 ? 12.704 13.037 46.160 1.00 37.38 104 SER B C 1
ATOM 2476 O O . SER B 2 104 ? 13.459 13.842 45.668 1.00 36.61 104 SER B O 1
ATOM 2479 N N . GLN B 2 105 ? 12.402 13.039 47.449 1.00 35.25 105 GLN B N 1
ATOM 2480 C CA . GLN B 2 105 ? 12.914 14.042 48.378 1.00 37.00 105 GLN B CA 1
ATOM 2481 C C . GLN B 2 105 ? 14.424 13.974 48.521 1.00 38.21 105 GLN B C 1
ATOM 2482 O O . GLN B 2 105 ? 15.062 14.933 48.908 1.00 34.68 105 GLN B O 1
ATOM 2488 N N . ASN B 2 106 ? 14.972 12.812 48.219 1.00 40.79 106 ASN B N 1
ATOM 2489 C CA . ASN B 2 106 ? 16.394 12.573 48.288 1.00 45.12 106 ASN B CA 1
ATOM 2490 C C . ASN B 2 106 ? 17.118 13.053 47.039 1.00 42.79 106 ASN B C 1
ATOM 2491 O O . ASN B 2 106 ? 18.321 12.952 46.954 1.00 46.47 106 ASN B O 1
ATOM 2496 N N . GLY B 2 107 ? 16.379 13.585 46.077 1.00 36.79 107 GLY B N 1
ATOM 2497 C CA . GLY B 2 107 ? 16.967 14.017 44.827 1.00 32.27 107 GLY B CA 1
ATOM 2498 C C . GLY B 2 107 ? 17.000 12.964 43.739 1.00 32.99 107 GLY B C 1
ATOM 2499 O O . GLY B 2 107 ? 17.642 13.151 42.731 1.00 32.96 107 GLY B O 1
ATOM 2500 N N . ASP B 2 108 ? 16.328 11.845 43.968 1.00 32.15 108 ASP B N 1
ATOM 2501 C CA . ASP B 2 108 ? 16.199 10.786 42.989 1.00 36.29 108 ASP B CA 1
ATOM 2502 C C . ASP B 2 108 ? 15.318 11.210 41.827 1.00 37.71 108 ASP B C 1
ATOM 2503 O O . ASP B 2 108 ? 14.394 11.979 42.001 1.00 38.14 108 ASP B O 1
ATOM 2508 N N . LEU B 2 109 ? 15.631 10.727 40.633 1.00 36.69 109 LEU B N 1
ATOM 2509 C CA . LEU B 2 109 ? 14.848 11.040 39.443 1.00 34.55 109 LEU B CA 1
ATOM 2510 C C . LEU B 2 109 ? 14.400 9.818 38.656 1.00 34.03 109 LEU B C 1
ATOM 2511 O O . LEU B 2 109 ? 15.175 8.922 38.403 1.00 34.40 109 LEU B O 1
ATOM 2516 N N . ALA B 2 110 ? 13.133 9.787 38.277 1.00 33.45 110 ALA B N 1
ATOM 2517 C CA . ALA B 2 110 ? 12.653 8.741 37.398 1.00 35.01 110 ALA B CA 1
ATOM 2518 C C . ALA B 2 110 ? 12.088 9.374 36.143 1.00 37.07 110 ALA B C 1
ATOM 2519 O O . ALA B 2 110 ? 11.075 10.042 36.196 1.00 37.59 110 ALA B O 1
ATOM 2521 N N . ASN B 2 111 ? 12.754 9.179 35.012 1.00 36.56 111 ASN B N 1
ATOM 2522 C CA . ASN B 2 111 ? 12.241 9.694 33.750 1.00 34.89 111 ASN B CA 1
ATOM 2523 C C . ASN B 2 111 ? 12.340 8.805 32.512 1.00 38.01 111 ASN B C 1
ATOM 2524 O O . ASN B 2 111 ? 12.063 9.258 31.422 1.00 46.60 111 ASN B O 1
ATOM 2529 N N . TRP B 2 112 ? 12.747 7.558 32.659 1.00 32.93 112 TRP B N 1
ATOM 2530 C CA . TRP B 2 112 ? 12.890 6.724 31.477 1.00 36.93 112 TRP B CA 1
ATOM 2531 C C . TRP B 2 112 ? 11.926 5.559 31.298 1.00 45.42 112 TRP B C 1
ATOM 2532 O O . TRP B 2 112 ? 11.755 5.070 30.196 1.00 47.98 112 TRP B O 1
ATOM 2551 N N . ILE B 2 114 ? 8.131 3.413 32.561 1.00 46.22 114 ILE B N 1
ATOM 2552 C CA . ILE B 2 114 ? 6.945 3.005 33.308 1.00 47.35 114 ILE B CA 1
ATOM 2553 C C . ILE B 2 114 ? 6.679 1.530 33.020 1.00 50.88 114 ILE B C 1
ATOM 2554 O O . ILE B 2 114 ? 6.365 1.173 31.883 1.00 48.74 114 ILE B O 1
ATOM 2559 N N . PRO B 2 115 ? 6.791 0.670 34.045 1.00 56.22 115 PRO B N 1
ATOM 2560 C CA . PRO B 2 115 ? 6.706 -0.786 33.867 1.00 58.97 115 PRO B CA 1
ATOM 2561 C C . PRO B 2 115 ? 5.491 -1.227 33.059 1.00 63.89 115 PRO B C 1
ATOM 2562 O O . PRO B 2 115 ? 4.377 -0.768 33.314 1.00 67.21 115 PRO B O 1
ATOM 2566 N N . LYS B 2 116 ? 5.728 -2.090 32.074 1.00 65.11 116 LYS B N 1
ATOM 2567 C CA . LYS B 2 116 ? 4.670 -2.731 31.294 1.00 66.80 116 LYS B CA 1
ATOM 2568 C C . LYS B 2 116 ? 3.741 -1.710 30.651 1.00 72.90 116 LYS B C 1
ATOM 2569 O O . LYS B 2 116 ? 2.621 -2.038 30.266 1.00 79.17 116 LYS B O 1
ATOM 2571 N N . LYS B 2 117 ? 4.212 -0.474 30.534 1.00 71.06 117 LYS B N 1
ATOM 2572 C CA . LYS B 2 117 ? 3.451 0.577 29.872 1.00 72.87 117 LYS B CA 1
ATOM 2573 C C . LYS B 2 117 ? 4.331 1.334 28.895 1.00 75.75 117 LYS B C 1
ATOM 2574 O O . LYS B 2 117 ? 4.175 1.225 27.676 1.00 78.72 117 LYS B O 1
ATOM 2576 N N . LEU B 2 118 ? 5.276 2.086 29.445 1.00 74.68 118 LEU B N 1
ATOM 2577 C CA . LEU B 2 118 ? 6.167 2.904 28.638 1.00 75.50 118 LEU B CA 1
ATOM 2578 C C . LEU B 2 118 ? 7.598 2.371 28.709 1.00 71.33 118 LEU B C 1
ATOM 2579 O O . LEU B 2 118 ? 8.293 2.546 29.718 1.00 67.20 118 LEU B O 1
ATOM 2584 N N . ILE B 2 119 ? 8.034 1.737 27.621 1.00 68.97 119 ILE B N 1
ATOM 2585 C CA . ILE B 2 119 ? 9.414 1.293 27.496 1.00 69.69 119 ILE B CA 1
ATOM 2586 C C . ILE B 2 119 ? 10.026 1.771 26.175 1.00 72.59 119 ILE B C 1
ATOM 2587 O O . ILE B 2 119 ? 9.678 1.295 25.093 1.00 77.39 119 ILE B O 1
ATOM 2592 N N . LYS B 2 120 ? 10.968 2.694 26.283 1.00 69.00 120 LYS B N 1
ATOM 2593 C CA . LYS B 2 120 ? 11.604 3.287 25.121 1.00 67.64 120 LYS B CA 1
ATOM 2594 C C . LYS B 2 120 ? 13.102 3.091 25.297 1.00 63.94 120 LYS B C 1
ATOM 2595 O O . LYS B 2 120 ? 13.783 2.491 24.456 1.00 63.64 120 LYS B O 1
ATOM 2597 N N . GLY B 2 121 ? 13.610 3.654 26.386 1.00 55.51 121 GLY B N 1
ATOM 2598 C CA . GLY B 2 121 ? 14.987 3.468 26.792 1.00 49.84 121 GLY B CA 1
ATOM 2599 C C . GLY B 2 121 ? 15.363 4.727 27.526 1.00 44.12 121 GLY B C 1
ATOM 2600 O O . GLY B 2 121 ? 14.532 5.635 27.638 1.00 40.81 121 GLY B O 1
ATOM 2609 N N . GLY B 2 123 ? 18.186 6.595 26.655 1.00 33.67 123 GLY B N 1
ATOM 2610 C CA . GLY B 2 123 ? 19.019 7.471 25.843 1.00 30.37 123 GLY B CA 1
ATOM 2611 C C . GLY B 2 123 ? 20.193 8.004 26.668 1.00 35.40 123 GLY B C 1
ATOM 2612 O O . GLY B 2 123 ? 20.854 7.251 27.385 1.00 37.84 123 GLY B O 1
ATOM 2613 N N . GLY B 2 124 ? 20.440 9.309 26.600 1.00 35.22 124 GLY B N 1
ATOM 2614 C CA . GLY B 2 124 ? 21.555 9.902 27.320 1.00 32.91 124 GLY B CA 1
ATOM 2615 C C . GLY B 2 124 ? 21.234 10.481 28.690 1.00 35.13 124 GLY B C 1
ATOM 2616 O O . GLY B 2 124 ? 22.103 11.071 29.339 1.00 36.16 124 GLY B O 1
ATOM 2617 N N . ALA B 2 125 ? 19.998 10.305 29.147 1.00 37.65 125 ALA B N 1
ATOM 2618 C CA . ALA B 2 125 ? 19.559 10.887 30.419 1.00 40.41 125 ALA B CA 1
ATOM 2619 C C . ALA B 2 125 ? 20.388 10.425 31.624 1.00 41.61 125 ALA B C 1
ATOM 2620 O O . ALA B 2 125 ? 20.721 11.220 32.510 1.00 40.56 125 ALA B O 1
ATOM 2630 N N . ASP B 2 127 ? 23.523 9.503 31.641 1.00 31.01 127 ASP B N 1
ATOM 2631 C CA . ASP B 2 127 ? 24.830 10.145 31.561 1.00 31.41 127 ASP B CA 1
ATOM 2632 C C . ASP B 2 127 ? 24.758 11.602 32.015 1.00 32.74 127 ASP B C 1
ATOM 2633 O O . ASP B 2 127 ? 25.605 12.072 32.789 1.00 31.76 127 ASP B O 1
ATOM 2638 N N . LEU B 2 128 ? 23.739 12.309 31.534 1.00 33.63 128 LEU B N 1
ATOM 2639 C CA . LEU B 2 128 ? 23.584 13.729 31.824 1.00 34.35 128 LEU B CA 1
ATOM 2640 C C . LEU B 2 128 ? 23.390 14.058 33.319 1.00 35.26 128 LEU B C 1
ATOM 2641 O O . LEU B 2 128 ? 23.999 15.007 33.814 1.00 37.29 128 LEU B O 1
ATOM 2646 N N . VAL B 2 129 ? 22.571 13.276 34.029 1.00 31.45 129 VAL B N 1
ATOM 2647 C CA . VAL B 2 129 ? 22.311 13.518 35.459 1.00 34.44 129 VAL B CA 1
ATOM 2648 C C . VAL B 2 129 ? 23.555 13.449 36.346 1.00 39.50 129 VAL B C 1
ATOM 2649 O O . VAL B 2 129 ? 23.627 14.133 37.368 1.00 42.03 129 VAL B O 1
ATOM 2653 N N . HIS B 2 130 ? 24.510 12.596 35.988 1.00 42.25 130 HIS B N 1
ATOM 2654 C CA . HIS B 2 130 ? 25.785 12.550 36.705 1.00 42.73 130 HIS B CA 1
ATOM 2655 C C . HIS B 2 130 ? 26.815 13.595 36.264 1.00 42.84 130 HIS B C 1
ATOM 2656 O O . HIS B 2 130 ? 27.496 14.193 37.100 1.00 48.01 130 HIS B O 1
ATOM 2663 N N . GLY B 2 131 ? 26.931 13.809 34.957 1.00 37.08 131 GLY B N 1
ATOM 2664 C CA . GLY B 2 131 ? 27.984 14.658 34.411 1.00 31.27 131 GLY B CA 1
ATOM 2665 C C . GLY B 2 131 ? 27.793 16.164 34.521 1.00 27.51 131 GLY B C 1
ATOM 2666 O O . GLY B 2 131 ? 28.747 16.890 34.804 1.00 26.67 131 GLY B O 1
ATOM 2667 N N . ALA B 2 132 ? 26.571 16.642 34.290 1.00 24.20 132 ALA B N 1
ATOM 2668 C CA . ALA B 2 132 ? 26.305 18.082 34.258 1.00 25.08 132 ALA B CA 1
ATOM 2669 C C . ALA B 2 132 ? 26.696 18.746 35.581 1.00 28.26 132 ALA B C 1
ATOM 2670 O O . ALA B 2 132 ? 26.437 18.194 36.642 1.00 29.99 132 ALA B O 1
ATOM 2672 N N . LYS B 2 133 ? 27.334 19.914 35.528 1.00 29.62 133 LYS B N 1
ATOM 2673 C CA . LYS B 2 133 ? 27.700 20.616 36.767 1.00 31.51 133 LYS B CA 1
ATOM 2674 C C . LYS B 2 133 ? 26.455 20.944 37.596 1.00 33.40 133 LYS B C 1
ATOM 2675 O O . LYS B 2 133 ? 26.478 20.891 38.830 1.00 34.80 133 LYS B O 1
ATOM 2681 N N . LYS B 2 134 ? 25.369 21.292 36.915 1.00 28.24 134 LYS B N 1
ATOM 2682 C CA . LYS B 2 134 ? 24.092 21.461 37.587 1.00 30.19 134 LYS B CA 1
ATOM 2683 C C . LYS B 2 134 ? 22.990 20.724 36.837 1.00 33.39 134 LYS B C 1
ATOM 2684 O O . LYS B 2 134 ? 22.886 20.812 35.614 1.00 35.24 134 LYS B O 1
ATOM 2690 N N . VAL B 2 135 ? 22.180 19.985 37.585 1.00 31.96 135 VAL B N 1
ATOM 2691 C CA . VAL B 2 135 ? 21.074 19.239 37.018 1.00 29.08 135 VAL B CA 1
ATOM 2692 C C . VAL B 2 135 ? 19.765 19.845 37.487 1.00 31.18 135 VAL B C 1
ATOM 2693 O O . VAL B 2 135 ? 19.478 19.857 38.679 1.00 34.51 135 VAL B O 1
ATOM 2697 N N . ILE B 2 136 ? 18.987 20.365 36.543 1.00 29.91 136 ILE B N 1
ATOM 2698 C CA . ILE B 2 136 ? 17.668 20.909 36.833 1.00 31.15 136 ILE B CA 1
ATOM 2699 C C . ILE B 2 136 ? 16.571 20.039 36.215 1.00 31.48 136 ILE B C 1
ATOM 2700 O O . ILE B 2 136 ? 16.605 19.748 35.023 1.00 30.15 136 ILE B O 1
ATOM 2705 N N . VAL B 2 137 ? 15.602 19.626 37.027 1.00 28.46 137 VAL B N 1
ATOM 2706 C CA . VAL B 2 137 ? 14.432 18.926 36.517 1.00 28.98 137 VAL B CA 1
ATOM 2707 C C . VAL B 2 137 ? 13.248 19.888 36.486 1.00 31.44 137 VAL B C 1
ATOM 2708 O O . VAL B 2 137 ? 12.988 20.597 37.461 1.00 33.98 137 VAL B O 1
ATOM 2712 N N . ILE B 2 138 ? 12.545 19.923 35.360 1.00 29.10 138 ILE B N 1
ATOM 2713 C CA . ILE B 2 138 ? 11.345 20.738 35.240 1.00 32.95 138 ILE B CA 1
ATOM 2714 C C . ILE B 2 138 ? 10.171 19.846 34.854 1.00 35.37 138 ILE B C 1
ATOM 2715 O O . ILE B 2 138 ? 10.251 19.058 33.907 1.00 38.47 138 ILE B O 1
ATOM 2728 N N . GLU B 2 140 ? 5.640 18.999 35.554 1.00 40.22 140 GLU B N 1
ATOM 2729 C CA . GLU B 2 140 ? 4.334 19.318 36.118 1.00 44.16 140 GLU B CA 1
ATOM 2730 C C . GLU B 2 140 ? 4.242 18.662 37.491 1.00 38.65 140 GLU B C 1
ATOM 2731 O O . GLU B 2 140 ? 4.672 17.520 37.670 1.00 36.13 140 GLU B O 1
ATOM 2737 N N . HIS B 2 141 ? 3.702 19.398 38.460 1.00 39.21 141 HIS B N 1
ATOM 2738 C CA . HIS B 2 141 ? 3.768 19.000 39.867 1.00 39.36 141 HIS B CA 1
ATOM 2739 C C . HIS B 2 141 ? 2.931 17.758 40.183 1.00 39.58 141 HIS B C 1
ATOM 2740 O O . HIS B 2 141 ? 3.319 16.941 41.018 1.00 39.66 141 HIS B O 1
ATOM 2747 N N . CYS B 2 142 ? 1.787 17.620 39.518 1.00 41.20 142 CYS B N 1
ATOM 2748 C CA . CYS B 2 142 ? 0.900 16.481 39.744 1.00 43.73 142 CYS B CA 1
ATOM 2749 C C . CYS B 2 142 ? 0.622 15.777 38.423 1.00 47.89 142 CYS B C 1
ATOM 2750 O O . CYS B 2 142 ? 0.675 16.406 37.365 1.00 50.28 142 CYS B O 1
ATOM 2753 N N . ASN B 2 143 ? 0.322 14.481 38.480 1.00 48.47 143 ASN B N 1
ATOM 2754 C CA . ASN B 2 143 ? -0.025 13.731 37.273 1.00 55.07 143 ASN B CA 1
ATOM 2755 C C . ASN B 2 143 ? -1.456 14.018 36.820 1.00 60.37 143 ASN B C 1
ATOM 2756 O O . ASN B 2 143 ? -2.137 14.854 37.411 1.00 60.94 143 ASN B O 1
ATOM 2761 N N . LYS B 2 144 ? -1.901 13.330 35.771 1.00 63.18 144 LYS B N 1
ATOM 2762 C CA . LYS B 2 144 ? -3.232 13.549 35.205 1.00 66.47 144 LYS B CA 1
ATOM 2763 C C . LYS B 2 144 ? -4.338 13.104 36.162 1.00 72.61 144 LYS B C 1
ATOM 2764 O O . LYS B 2 144 ? -5.499 13.478 35.995 1.00 72.89 144 LYS B O 1
ATOM 2766 N N . TYR B 2 145 ? -3.966 12.300 37.158 1.00 76.31 145 TYR B N 1
ATOM 2767 C CA . TYR B 2 145 ? -4.892 11.840 38.192 1.00 77.48 145 TYR B CA 1
ATOM 2768 C C . TYR B 2 145 ? -4.967 12.850 39.338 1.00 70.83 145 TYR B C 1
ATOM 2769 O O . TYR B 2 145 ? -5.676 12.631 40.325 1.00 70.33 145 TYR B O 1
ATOM 2778 N N . GLY B 2 146 ? -4.223 13.946 39.215 1.00 65.96 146 GLY B N 1
ATOM 2779 C CA . GLY B 2 146 ? -4.127 14.919 40.289 1.00 64.97 146 GLY B CA 1
ATOM 2780 C C . GLY B 2 146 ? -3.255 14.430 41.433 1.00 66.05 146 GLY B C 1
ATOM 2781 O O . GLY B 2 146 ? -3.261 15.006 42.526 1.00 70.01 146 GLY B O 1
ATOM 2782 N N . GLU B 2 147 ? -2.499 13.363 41.178 1.00 64.31 147 GLU B N 1
ATOM 2783 C CA . GLU B 2 147 ? -1.590 12.789 42.170 1.00 63.51 147 GLU B CA 1
ATOM 2784 C C . GLU B 2 147 ? -0.201 13.437 42.145 1.00 57.16 147 GLU B C 1
ATOM 2785 O O . GLU B 2 147 ? 0.320 13.783 41.085 1.00 53.02 147 GLU B O 1
ATOM 2791 N N . SER B 2 148 ? 0.398 13.586 43.323 1.00 55.29 148 SER B N 1
ATOM 2792 C CA . SER B 2 148 ? 1.696 14.243 43.451 1.00 51.41 148 SER B CA 1
ATOM 2793 C C . SER B 2 148 ? 2.832 13.495 42.752 1.00 49.27 148 SER B C 1
ATOM 2794 O O . SER B 2 148 ? 2.998 12.283 42.909 1.00 48.25 148 SER B O 1
ATOM 2797 N N . LYS B 2 149 ? 3.612 14.230 41.971 1.00 45.41 149 LYS B N 1
ATOM 2798 C CA . LYS B 2 149 ? 4.785 13.658 41.327 1.00 42.25 149 LYS B CA 1
ATOM 2799 C C . LYS B 2 149 ? 6.061 13.953 42.119 1.00 42.69 149 LYS B C 1
ATOM 2800 O O . LYS B 2 149 ? 7.148 13.508 41.758 1.00 42.10 149 LYS B O 1
ATOM 2806 N N . VAL B 2 150 ? 5.914 14.695 43.213 1.00 46.06 150 VAL B N 1
ATOM 2807 C CA . VAL B 2 150 ? 7.030 14.978 44.110 1.00 45.27 150 VAL B CA 1
ATOM 2808 C C . VAL B 2 150 ? 6.868 14.116 45.362 1.00 48.36 150 VAL B C 1
ATOM 2809 O O . VAL B 2 150 ? 5.978 14.363 46.183 1.00 49.63 150 VAL B O 1
ATOM 2813 N N . LYS B 2 151 ? 7.741 13.121 45.514 1.00 44.85 151 LYS B N 1
ATOM 2814 C CA . LYS B 2 151 ? 7.479 12.011 46.429 1.00 48.77 151 LYS B CA 1
ATOM 2815 C C . LYS B 2 151 ? 8.554 11.790 47.491 1.00 48.52 151 LYS B C 1
ATOM 2816 O O . LYS B 2 151 ? 9.659 12.339 47.405 1.00 44.92 151 LYS B O 1
ATOM 2822 N N . LYS B 2 152 ? 8.210 11.004 48.508 1.00 47.95 152 LYS B N 1
ATOM 2823 C CA . LYS B 2 152 ? 9.177 10.600 49.523 1.00 47.63 152 LYS B CA 1
ATOM 2824 C C . LYS B 2 152 ? 10.175 9.630 48.906 1.00 48.95 152 LYS B C 1
ATOM 2825 O O . LYS B 2 152 ? 11.386 9.771 49.083 1.00 52.20 152 LYS B O 1
ATOM 2827 N N . GLU B 2 153 ? 9.654 8.646 48.179 1.00 44.39 153 GLU B N 1
ATOM 2828 C CA . GLU B 2 153 ? 10.477 7.736 47.387 1.00 43.35 153 GLU B CA 1
ATOM 2829 C C . GLU B 2 153 ? 9.821 7.562 46.023 1.00 43.92 153 GLU B C 1
ATOM 2830 O O . GLU B 2 153 ? 8.597 7.558 45.917 1.00 44.25 153 GLU B O 1
ATOM 2832 N N . CYS B 2 154 ? 10.625 7.438 44.976 1.00 44.65 154 CYS B N 1
ATOM 2833 C CA . CYS B 2 154 ? 10.072 7.177 43.652 1.00 46.24 154 CYS B CA 1
ATOM 2834 C C . CYS B 2 154 ? 9.423 5.797 43.624 1.00 45.80 154 CYS B C 1
ATOM 2835 O O . CYS B 2 154 ? 9.892 4.876 44.295 1.00 46.61 154 CYS B O 1
ATOM 2838 N N . SER B 2 155 ? 8.297 5.681 42.923 1.00 41.95 155 SER B N 1
ATOM 2839 C CA . SER B 2 155 ? 7.716 4.379 42.633 1.00 40.75 155 SER B CA 1
ATOM 2840 C C . SER B 2 155 ? 8.192 3.811 41.293 1.00 43.59 155 SER B C 1
ATOM 2841 O O . SER B 2 155 ? 8.091 2.608 41.053 1.00 44.91 155 SER B O 1
ATOM 2844 N N . LEU B 2 156 ? 8.706 4.682 40.423 1.00 42.58 156 LEU B N 1
ATOM 2845 C CA . LEU B 2 156 ? 9.177 4.274 39.098 1.00 38.72 156 LEU B CA 1
ATOM 2846 C C . LEU B 2 156 ? 10.677 3.996 39.065 1.00 40.32 156 LEU B C 1
ATOM 2847 O O . LEU B 2 156 ? 11.422 4.513 39.900 1.00 40.79 156 LEU B O 1
ATOM 2852 N N . PRO B 2 157 ? 11.129 3.191 38.087 1.00 40.37 157 PRO B N 1
ATOM 2853 C CA . PRO B 2 157 ? 12.563 2.901 37.969 1.00 40.88 157 PRO B CA 1
ATOM 2854 C C . PRO B 2 157 ? 13.368 4.193 37.899 1.00 40.92 157 PRO B C 1
ATOM 2855 O O . PRO B 2 157 ? 12.993 5.112 37.160 1.00 38.91 157 PRO B O 1
ATOM 2859 N N . LEU B 2 158 ? 14.458 4.253 38.660 1.00 36.02 158 LEU B N 1
ATOM 2860 C CA . LEU B 2 158 ? 15.274 5.458 38.740 1.00 36.54 158 LEU B CA 1
ATOM 2861 C C . LEU B 2 158 ? 16.113 5.747 37.501 1.00 33.89 158 LEU B C 1
ATOM 2862 O O . LEU B 2 158 ? 16.721 4.846 36.912 1.00 34.98 158 LEU B O 1
ATOM 2867 N N . THR B 2 159 ? 16.140 7.015 37.108 1.00 29.62 159 THR B N 1
ATOM 2868 C CA . THR B 2 159 ? 17.135 7.485 36.151 1.00 31.85 159 THR B CA 1
ATOM 2869 C C . THR B 2 159 ? 18.460 7.741 36.869 1.00 34.74 159 THR B C 1
ATOM 2870 O O . THR B 2 159 ? 19.536 7.521 36.314 1.00 32.88 159 THR B O 1
ATOM 2874 N N . GLY B 2 160 ? 18.369 8.217 38.107 1.00 35.23 160 GLY B N 1
ATOM 2875 C CA . GLY B 2 160 ? 19.547 8.440 38.923 1.00 33.96 160 GLY B CA 1
ATOM 2876 C C . GLY B 2 160 ? 19.182 8.681 40.376 1.00 30.09 160 GLY B C 1
ATOM 2877 O O . GLY B 2 160 ? 18.077 9.130 40.680 1.00 23.81 160 GLY B O 1
ATOM 2878 N N . LYS B 2 161 ? 20.125 8.397 41.270 1.00 32.12 161 LYS B N 1
ATOM 2879 C CA . LYS B 2 161 ? 19.911 8.548 42.705 1.00 35.37 161 LYS B CA 1
ATOM 2880 C C . LYS B 2 161 ? 20.635 9.794 43.220 1.00 33.38 161 LYS B C 1
ATOM 2881 O O . LYS B 2 161 ? 21.837 9.951 43.004 1.00 38.54 161 LYS B O 1
ATOM 2887 N N . GLY B 2 162 ? 19.897 10.688 43.872 1.00 30.08 162 GLY B N 1
ATOM 2888 C CA . GLY B 2 162 ? 20.463 11.907 44.440 1.00 29.34 162 GLY B CA 1
ATOM 2889 C C . GLY B 2 162 ? 21.179 12.767 43.409 1.00 32.02 162 GLY B C 1
ATOM 2890 O O . GLY B 2 162 ? 22.254 13.313 43.669 1.00 32.59 162 GLY B O 1
ATOM 2891 N N . VAL B 2 163 ? 20.626 12.825 42.203 1.00 30.76 163 VAL B N 1
ATOM 2892 C CA . VAL B 2 163 ? 21.230 13.624 41.139 1.00 26.00 163 VAL B CA 1
ATOM 2893 C C . VAL B 2 163 ? 20.630 15.019 40.923 1.00 27.32 163 VAL B C 1
ATOM 2894 O O . VAL B 2 163 ? 21.223 15.851 40.239 1.00 35.07 163 VAL B O 1
ATOM 2898 N N . VAL B 2 164 ? 19.473 15.293 41.508 1.00 25.55 164 VAL B N 1
ATOM 2899 C CA . VAL B 2 164 ? 18.753 16.514 41.150 1.00 26.77 164 VAL B CA 1
ATOM 2900 C C . VAL B 2 164 ? 19.193 17.668 42.029 1.00 27.65 164 VAL B C 1
ATOM 2901 O O . VAL B 2 164 ? 19.102 17.576 43.242 1.00 29.14 164 VAL B O 1
ATOM 2905 N N . HIS B 2 165 ? 19.715 18.728 41.418 1.00 27.78 165 HIS B N 1
ATOM 2906 C CA . HIS B 2 165 ? 20.119 19.922 42.157 1.00 31.34 165 HIS B CA 1
ATOM 2907 C C . HIS B 2 165 ? 18.948 20.857 42.427 1.00 31.22 165 HIS B C 1
ATOM 2908 O O . HIS B 2 165 ? 18.816 21.411 43.521 1.00 29.53 165 HIS B O 1
ATOM 2915 N N . GLN B 2 166 ? 18.097 21.029 41.421 1.00 27.09 166 GLN B N 1
ATOM 2916 C CA . GLN B 2 166 ? 16.999 21.978 41.517 1.00 29.32 166 GLN B CA 1
ATOM 2917 C C . GLN B 2 166 ? 15.778 21.432 40.786 1.00 32.86 166 GLN B C 1
ATOM 2918 O O . GLN B 2 166 ? 15.896 20.829 39.716 1.00 32.92 166 GLN B O 1
ATOM 2924 N N . LEU B 2 167 ? 14.608 21.628 41.377 1.00 32.62 167 LEU B N 1
ATOM 2925 C CA . LEU B 2 167 ? 13.370 21.142 40.785 1.00 34.50 167 LEU B CA 1
ATOM 2926 C C . LEU B 2 167 ? 12.392 22.299 40.622 1.00 34.06 167 LEU B C 1
ATOM 2927 O O . LEU B 2 167 ? 12.057 22.989 41.586 1.00 32.90 167 LEU B O 1
ATOM 2932 N N . ILE B 2 168 ? 11.958 22.516 39.388 1.00 28.65 168 ILE B N 1
ATOM 2933 C CA . ILE B 2 168 ? 11.022 23.581 39.077 1.00 25.41 168 ILE B CA 1
ATOM 2934 C C . ILE B 2 168 ? 9.711 22.971 38.592 1.00 28.46 168 ILE B C 1
ATOM 2935 O O . ILE B 2 168 ? 9.691 22.262 37.587 1.00 29.67 168 ILE B O 1
ATOM 2940 N N . THR B 2 169 ? 8.622 23.228 39.311 1.00 29.52 169 THR B N 1
ATOM 2941 C CA . THR B 2 169 ? 7.296 22.817 38.853 1.00 32.45 169 THR B CA 1
ATOM 2942 C C . THR B 2 169 ? 6.376 24.033 38.656 1.00 32.84 169 THR B C 1
ATOM 2943 O O . THR B 2 169 ? 6.796 25.179 38.850 1.00 33.09 169 THR B O 1
ATOM 2947 N N . ASP B 2 170 ? 5.130 23.783 38.267 1.00 31.71 170 ASP B N 1
ATOM 2948 C CA . ASP B 2 170 ? 4.148 24.859 38.093 1.00 36.10 170 ASP B CA 1
ATOM 2949 C C . ASP B 2 170 ? 3.738 25.480 39.435 1.00 37.49 170 ASP B C 1
ATOM 2950 O O . ASP B 2 170 ? 3.117 26.548 39.485 1.00 37.77 170 ASP B O 1
ATOM 2955 N N . LEU B 2 171 ? 4.091 24.799 40.519 1.00 36.70 171 LEU B N 1
ATOM 2956 C CA . LEU B 2 171 ? 3.773 25.256 41.873 1.00 40.49 171 LEU B CA 1
ATOM 2957 C C . LEU B 2 171 ? 4.960 25.952 42.521 1.00 39.60 171 LEU B C 1
ATOM 2958 O O . LEU B 2 171 ? 4.840 27.080 43.000 1.00 37.21 171 LEU B O 1
ATOM 2963 N N . ALA B 2 172 ? 6.089 25.262 42.566 1.00 36.89 172 ALA B N 1
ATOM 2964 C CA . ALA B 2 172 ? 7.236 25.737 43.312 1.00 33.41 172 ALA B CA 1
ATOM 2965 C C . ALA B 2 172 ? 8.616 25.386 42.780 1.00 34.76 172 ALA B C 1
ATOM 2966 O O . ALA B 2 172 ? 8.775 24.579 41.882 1.00 33.60 172 ALA B O 1
ATOM 2968 N N . VAL B 2 173 ? 9.608 26.039 43.364 1.00 31.11 173 VAL B N 1
ATOM 2969 C CA . VAL B 2 173 ? 10.996 25.763 43.093 1.00 29.61 173 VAL B CA 1
ATOM 2970 C C . VAL B 2 173 ? 11.615 25.161 44.353 1.00 31.74 173 VAL B C 1
ATOM 2971 O O . VAL B 2 173 ? 11.483 25.699 45.434 1.00 29.17 173 VAL B O 1
ATOM 2975 N N . PHE B 2 174 ? 12.290 24.034 44.189 1.00 30.50 174 PHE B N 1
ATOM 2976 C CA . PHE B 2 174 ? 12.927 23.340 45.282 1.00 30.17 174 PHE B CA 1
ATOM 2977 C C . PHE B 2 174 ? 14.401 23.164 44.990 1.00 32.82 174 PHE B C 1
ATOM 2978 O O . PHE B 2 174 ? 14.799 23.064 43.846 1.00 29.63 174 PHE B O 1
ATOM 2986 N N . GLU B 2 175 ? 15.205 23.131 46.043 1.00 34.48 175 GLU B N 1
ATOM 2987 C CA . GLU B 2 175 ? 16.625 22.834 45.921 1.00 34.26 175 GLU B CA 1
ATOM 2988 C C . GLU B 2 175 ? 16.991 21.620 46.767 1.00 35.98 175 GLU B C 1
ATOM 2989 O O . GLU B 2 175 ? 16.282 21.266 47.706 1.00 41.99 175 GLU B O 1
ATOM 2995 N N . PHE B 2 176 ? 18.093 20.975 46.417 1.00 35.78 176 PHE B N 1
ATOM 2996 C CA . PHE B 2 176 ? 18.526 19.771 47.108 1.00 37.53 176 PHE B CA 1
ATOM 2997 C C . PHE B 2 176 ? 19.934 19.919 47.664 1.00 39.53 176 PHE B C 1
ATOM 2998 O O . PHE B 2 176 ? 20.853 20.276 46.933 1.00 40.35 176 PHE B O 1
ATOM 3006 N N . SER B 2 177 ? 20.078 19.674 48.965 1.00 58.39 177 SER B N 1
ATOM 3007 C CA . SER B 2 177 ? 21.382 19.554 49.619 1.00 66.19 177 SER B CA 1
ATOM 3008 C C . SER B 2 177 ? 21.253 18.588 50.787 1.00 71.94 177 SER B C 1
ATOM 3009 O O . SER B 2 177 ? 20.248 18.608 51.499 1.00 75.26 177 SER B O 1
ATOM 3012 N N . ASN B 2 178 ? 22.274 17.764 51.001 1.00 73.95 178 ASN B N 1
ATOM 3013 C CA . ASN B 2 178 ? 22.284 16.840 52.131 1.00 78.89 178 ASN B CA 1
ATOM 3014 C C . ASN B 2 178 ? 21.138 15.830 52.093 1.00 80.38 178 ASN B C 1
ATOM 3015 O O . ASN B 2 178 ? 20.477 15.596 53.108 1.00 79.50 178 ASN B O 1
ATOM 3020 N N . ASN B 2 179 ? 20.898 15.253 50.917 1.00 82.05 179 ASN B N 1
ATOM 3021 C CA . ASN B 2 179 ? 19.798 14.311 50.724 1.00 82.41 179 ASN B CA 1
ATOM 3022 C C . ASN B 2 179 ? 18.496 14.899 51.260 1.00 81.97 179 ASN B C 1
ATOM 3023 O O . ASN B 2 179 ? 17.603 14.173 51.708 1.00 84.82 179 ASN B O 1
ATOM 3025 N N . ALA B 2 180 ? 18.401 16.225 51.186 1.00 77.02 180 ALA B N 1
ATOM 3026 C CA . ALA B 2 180 ? 17.323 16.977 51.816 1.00 69.62 180 ALA B CA 1
ATOM 3027 C C . ALA B 2 180 ? 16.795 18.060 50.883 1.00 57.96 180 ALA B C 1
ATOM 3028 O O . ALA B 2 180 ? 17.560 18.713 50.175 1.00 56.63 180 ALA B O 1
ATOM 3038 N N . LYS B 2 182 ? 14.641 21.542 49.946 1.00 41.88 182 LYS B N 1
ATOM 3039 C CA . LYS B 2 182 ? 14.177 22.840 50.434 1.00 42.77 182 LYS B CA 1
ATOM 3040 C C . LYS B 2 182 ? 13.259 23.526 49.430 1.00 43.24 182 LYS B C 1
ATOM 3041 O O . LYS B 2 182 ? 13.565 23.581 48.238 1.00 43.36 182 LYS B O 1
ATOM 3047 N N . LEU B 2 183 ? 12.163 24.096 49.925 1.00 35.58 183 LEU B N 1
ATOM 3048 C CA . LEU B 2 183 ? 11.272 24.869 49.083 1.00 31.33 183 LEU B CA 1
ATOM 3049 C C . LEU B 2 183 ? 11.810 26.279 49.145 1.00 34.03 183 LEU B C 1
ATOM 3050 O O . LEU B 2 183 ? 11.713 26.930 50.178 1.00 37.29 183 LEU B O 1
ATOM 3055 N N . VAL B 2 184 ? 12.427 26.742 48.064 1.00 32.04 184 VAL B N 1
ATOM 3056 C CA . VAL B 2 184 ? 12.983 28.087 48.065 1.00 31.16 184 VAL B CA 1
ATOM 3057 C C . VAL B 2 184 ? 12.165 29.137 47.320 1.00 32.23 184 VAL B C 1
ATOM 3058 O O . VAL B 2 184 ? 12.488 30.319 47.376 1.00 38.60 184 VAL B O 1
ATOM 3062 N N . GLU B 2 185 ? 11.125 28.715 46.610 1.00 29.90 185 GLU B N 1
ATOM 3063 C CA . GLU B 2 185 ? 10.309 29.668 45.863 1.00 33.75 185 GLU B CA 1
ATOM 3064 C C . GLU B 2 185 ? 8.883 29.168 45.607 1.00 36.04 185 GLU B C 1
ATOM 3065 O O . GLU B 2 185 ? 8.670 27.992 45.309 1.00 38.23 185 GLU B O 1
ATOM 3071 N N . LEU B 2 186 ? 7.917 30.077 45.688 1.00 34.64 186 LEU B N 1
ATOM 3072 C CA . LEU B 2 186 ? 6.549 29.796 45.268 1.00 35.39 186 LEU B CA 1
ATOM 3073 C C . LEU B 2 186 ? 6.329 30.451 43.910 1.00 36.91 186 LEU B C 1
ATOM 3074 O O . LEU B 2 186 ? 6.750 31.588 43.695 1.00 38.97 186 LEU B O 1
ATOM 3079 N N . GLN B 2 187 ? 5.681 29.737 42.992 1.00 35.70 187 GLN B N 1
ATOM 3080 C CA . GLN B 2 187 ? 5.327 30.317 41.700 1.00 36.44 187 GLN B CA 1
ATOM 3081 C C . GLN B 2 187 ? 4.203 31.335 41.883 1.00 41.65 187 GLN B C 1
ATOM 3082 O O . GLN B 2 187 ? 3.492 31.309 42.890 1.00 38.86 187 GLN B O 1
ATOM 3088 N N . GLU B 2 188 ? 4.053 32.232 40.911 1.00 49.06 188 GLU B N 1
ATOM 3089 C CA . GLU B 2 188 ? 3.072 33.313 40.997 1.00 52.96 188 GLU B CA 1
ATOM 3090 C C . GLU B 2 188 ? 1.649 32.812 41.229 1.00 50.74 188 GLU B C 1
ATOM 3091 O O . GLU B 2 188 ? 1.156 31.964 40.491 1.00 46.49 188 GLU B O 1
ATOM 3097 N N . GLY B 2 189 ? 0.994 33.347 42.261 1.00 53.03 189 GLY B N 1
ATOM 3098 C CA . GLY B 2 189 ? -0.388 33.002 42.552 1.00 52.44 189 GLY B CA 1
ATOM 3099 C C . GLY B 2 189 ? -0.558 31.652 43.227 1.00 52.19 189 GLY B C 1
ATOM 3100 O O . GLY B 2 189 ? -1.660 31.087 43.259 1.00 48.76 189 GLY B O 1
ATOM 3101 N N . VAL B 2 190 ? 0.540 31.133 43.769 1.00 50.01 190 VAL B N 1
ATOM 3102 C CA . VAL B 2 190 ? 0.519 29.853 44.466 1.00 46.36 190 VAL B CA 1
ATOM 3103 C C . VAL B 2 190 ? 0.805 30.042 45.958 1.00 44.03 190 VAL B C 1
ATOM 3104 O O . VAL B 2 190 ? 1.629 30.874 46.346 1.00 41.43 190 VAL B O 1
ATOM 3108 N N . SER B 2 191 ? 0.122 29.266 46.793 1.00 42.91 191 SER B N 1
ATOM 3109 C CA . SER B 2 191 ? 0.211 29.446 48.236 1.00 44.52 191 SER B CA 1
ATOM 3110 C C . SER B 2 191 ? 1.072 28.366 48.858 1.00 40.40 191 SER B C 1
ATOM 3111 O O . SER B 2 191 ? 1.158 27.253 48.339 1.00 39.52 191 SER B O 1
ATOM 3114 N N . LEU B 2 192 ? 1.727 28.706 49.960 1.00 39.11 192 LEU B N 1
ATOM 3115 C CA . LEU B 2 192 ? 2.508 27.728 50.699 1.00 42.18 192 LEU B CA 1
ATOM 3116 C C . LEU B 2 192 ? 1.680 26.471 50.956 1.00 45.45 192 LEU B C 1
ATOM 3117 O O . LEU B 2 192 ? 2.154 25.349 50.763 1.00 48.00 192 LEU B O 1
ATOM 3122 N N . ASP B 2 193 ? 0.437 26.661 51.375 1.00 45.05 193 ASP B N 1
ATOM 3123 C CA . ASP B 2 193 ? -0.432 25.535 51.705 1.00 50.72 193 ASP B CA 1
ATOM 3124 C C . ASP B 2 193 ? -0.789 24.674 50.495 1.00 46.18 193 ASP B C 1
ATOM 3125 O O . ASP B 2 193 ? -0.941 23.458 50.622 1.00 47.61 193 ASP B O 1
ATOM 3130 N N . GLN B 2 194 ? -0.944 25.301 49.333 1.00 41.00 194 GLN B N 1
ATOM 3131 C CA . GLN B 2 194 ? -1.191 24.551 48.103 1.00 47.26 194 GLN B CA 1
ATOM 3132 C C . GLN B 2 194 ? -0.033 23.592 47.822 1.00 45.41 194 GLN B C 1
ATOM 3133 O O . GLN B 2 194 ? -0.237 22.466 47.371 1.00 48.07 194 GLN B O 1
ATOM 3139 N N . VAL B 2 195 ? 1.184 24.046 48.099 1.00 42.24 195 VAL B N 1
ATOM 3140 C CA . VAL B 2 195 ? 2.370 23.227 47.878 1.00 43.95 195 VAL B CA 1
ATOM 3141 C C . VAL B 2 195 ? 2.452 22.082 48.887 1.00 45.85 195 VAL B C 1
ATOM 3142 O O . VAL B 2 195 ? 2.677 20.934 48.510 1.00 49.03 195 VAL B O 1
ATOM 3146 N N . LYS B 2 196 ? 2.263 22.391 50.165 1.00 44.46 196 LYS B N 1
ATOM 3147 C CA . LYS B 2 196 ? 2.266 21.355 51.189 1.00 46.63 196 LYS B CA 1
ATOM 3148 C C . LYS B 2 196 ? 1.239 20.293 50.843 1.00 50.14 196 LYS B C 1
ATOM 3149 O O . LYS B 2 196 ? 1.511 19.093 50.918 1.00 50.82 196 LYS B O 1
ATOM 3155 N N . GLU B 2 197 ? 0.053 20.756 50.469 1.00 52.64 197 GLU B N 1
ATOM 3156 C CA . GLU B 2 197 ? -1.060 19.883 50.141 1.00 58.32 197 GLU B CA 1
ATOM 3157 C C . GLU B 2 197 ? -0.739 18.973 48.960 1.00 57.29 197 GLU B C 1
ATOM 3158 O O . GLU B 2 197 ? -1.090 17.793 48.955 1.00 54.78 197 GLU B O 1
ATOM 3164 N N . LYS B 2 198 ? -0.066 19.523 47.956 1.00 56.80 198 LYS B N 1
ATOM 3165 C CA . LYS B 2 198 ? 0.192 18.775 46.730 1.00 59.96 198 LYS B CA 1
ATOM 3166 C C . LYS B 2 198 ? 1.537 18.048 46.705 1.00 54.96 198 LYS B C 1
ATOM 3167 O O . LYS B 2 198 ? 1.925 17.497 45.680 1.00 54.59 198 LYS B O 1
ATOM 3173 N N . THR B 2 199 ? 2.250 18.062 47.825 1.00 52.60 199 THR B N 1
ATOM 3174 C CA . THR B 2 199 ? 3.566 17.438 47.890 1.00 48.15 199 THR B CA 1
ATOM 3175 C C . THR B 2 199 ? 3.622 16.326 48.931 1.00 47.66 199 THR B C 1
ATOM 3176 O O . THR B 2 199 ? 3.315 16.548 50.099 1.00 46.77 199 THR B O 1
ATOM 3180 N N . GLU B 2 200 ? 3.995 15.127 48.496 1.00 47.41 200 GLU B N 1
ATOM 3181 C CA . GLU B 2 200 ? 4.191 14.005 49.410 1.00 48.10 200 GLU B CA 1
ATOM 3182 C C . GLU B 2 200 ? 5.560 14.065 50.085 1.00 47.34 200 GLU B C 1
ATOM 3183 O O . GLU B 2 200 ? 5.688 13.787 51.277 1.00 48.38 200 GLU B O 1
ATOM 3189 N N . ALA B 2 201 ? 6.582 14.429 49.315 1.00 42.95 201 ALA B N 1
ATOM 3190 C CA . ALA B 2 201 ? 7.941 14.508 49.833 1.00 39.89 201 ALA B CA 1
ATOM 3191 C C . ALA B 2 201 ? 7.987 15.422 51.051 1.00 42.35 201 ALA B C 1
ATOM 3192 O O . ALA B 2 201 ? 7.237 16.393 51.130 1.00 45.04 201 ALA B O 1
ATOM 3194 N N . GLU B 2 202 ? 8.853 15.096 52.005 1.00 43.23 202 GLU B N 1
ATOM 3195 C CA . GLU B 2 202 ? 9.093 15.965 53.150 1.00 47.16 202 GLU B CA 1
ATOM 3196 C C . GLU B 2 202 ? 10.136 17.006 52.782 1.00 44.73 202 GLU B C 1
ATOM 3197 O O . GLU B 2 202 ? 11.175 16.674 52.202 1.00 43.87 202 GLU B O 1
ATOM 3203 N N . PHE B 2 203 ? 9.875 18.261 53.130 1.00 41.39 203 PHE B N 1
ATOM 3204 C CA . PHE B 2 203 ? 10.803 19.332 52.784 1.00 39.98 203 PHE B CA 1
ATOM 3205 C C . PHE B 2 203 ? 10.865 20.409 53.860 1.00 42.79 203 PHE B C 1
ATOM 3206 O O . PHE B 2 203 ? 9.950 20.538 54.673 1.00 44.65 203 PHE B O 1
ATOM 3214 N N . GLU B 2 204 ? 11.951 21.177 53.850 1.00 40.86 204 GLU B N 1
ATOM 3215 C CA . GLU B 2 204 ? 12.108 22.310 54.750 1.00 43.27 204 GLU B CA 1
ATOM 3216 C C . GLU B 2 204 ? 11.655 23.566 54.025 1.00 38.91 204 GLU B C 1
ATOM 3217 O O . GLU B 2 204 ? 11.928 23.729 52.835 1.00 34.69 204 GLU B O 1
ATOM 3223 N N . VAL B 2 205 ? 10.986 24.464 54.742 1.00 35.90 205 VAL B N 1
ATOM 3224 C CA . VAL B 2 205 ? 10.516 25.694 54.127 1.00 32.51 205 VAL B CA 1
ATOM 3225 C C . VAL B 2 205 ? 11.562 26.788 54.305 1.00 35.74 205 VAL B C 1
ATOM 3226 O O . VAL B 2 205 ? 11.783 27.319 55.399 1.00 38.89 205 VAL B O 1
ATOM 3230 N N . ARG B 2 206 ? 12.227 27.069 53.196 1.00 33.45 206 ARG B N 1
ATOM 3231 C CA . ARG B 2 206 ? 13.254 28.091 53.052 1.00 32.58 206 ARG B CA 1
ATOM 3232 C C . ARG B 2 206 ? 12.859 29.369 52.310 1.00 37.12 206 ARG B C 1
ATOM 3233 O O . ARG B 2 206 ? 13.724 30.027 51.740 1.00 41.85 206 ARG B O 1
ATOM 3241 N N . LEU B 2 207 ? 11.564 29.612 52.135 1.00 38.82 207 LEU B N 1
ATOM 3242 C CA . LEU B 2 207 ? 11.126 30.873 51.532 1.00 38.69 207 LEU B CA 1
ATOM 3243 C C . LEU B 2 207 ? 11.762 32.068 52.223 1.00 41.71 207 LEU B C 1
ATOM 3244 O O . LEU B 2 207 ? 12.017 33.089 51.586 1.00 47.77 207 LEU B O 1
ATOM 3249 N N . ASN C 1 5 ? 34.201 35.167 23.383 1.00 64.88 2 ASN C N 1
ATOM 3250 C CA . ASN C 1 5 ? 35.590 35.543 23.122 1.00 67.00 2 ASN C CA 1
ATOM 3251 C C . ASN C 1 5 ? 36.529 35.245 24.304 1.00 66.56 2 ASN C C 1
ATOM 3252 O O . ASN C 1 5 ? 36.544 35.965 25.309 1.00 67.37 2 ASN C O 1
ATOM 3257 N N . LYS C 1 6 ? 37.295 34.163 24.173 1.00 61.41 3 LYS C N 1
ATOM 3258 C CA . LYS C 1 6 ? 38.236 33.722 25.204 1.00 51.36 3 LYS C CA 1
ATOM 3259 C C . LYS C 1 6 ? 39.652 34.223 24.938 1.00 46.81 3 LYS C C 1
ATOM 3260 O O . LYS C 1 6 ? 40.594 33.810 25.607 1.00 47.72 3 LYS C O 1
ATOM 3266 N N . VAL C 1 7 ? 39.810 35.074 23.930 1.00 43.45 4 VAL C N 1
ATOM 3267 C CA . VAL C 1 7 ? 41.136 35.534 23.526 1.00 44.07 4 VAL C CA 1
ATOM 3268 C C . VAL C 1 7 ? 41.762 36.483 24.543 1.00 44.41 4 VAL C C 1
ATOM 3269 O O . VAL C 1 7 ? 41.156 37.482 24.926 1.00 44.90 4 VAL C O 1
ATOM 3273 N N . ILE C 1 8 ? 42.977 36.163 24.979 1.00 47.41 5 ILE C N 1
ATOM 3274 C CA . ILE C 1 8 ? 43.736 37.039 25.876 1.00 51.57 5 ILE C CA 1
ATOM 3275 C C . ILE C 1 8 ? 45.005 37.519 25.188 1.00 54.34 5 ILE C C 1
ATOM 3276 O O . ILE C 1 8 ? 45.571 36.810 24.356 1.00 52.47 5 ILE C O 1
ATOM 3281 N N . THR C 1 9 ? 45.437 38.734 25.509 1.00 58.72 6 THR C N 1
ATOM 3282 C CA . THR C 1 9 ? 46.722 39.223 25.012 1.00 60.91 6 THR C CA 1
ATOM 3283 C C . THR C 1 9 ? 47.860 39.104 26.034 1.00 61.07 6 THR C C 1
ATOM 3284 O O . THR C 1 9 ? 49.009 39.415 25.729 1.00 61.28 6 THR C O 1
ATOM 3288 N N . ASP C 1 10 ? 47.542 38.643 27.238 1.00 60.68 7 ASP C N 1
ATOM 3289 C CA . ASP C 1 10 ? 48.550 38.501 28.285 1.00 64.11 7 ASP C CA 1
ATOM 3290 C C . ASP C 1 10 ? 48.405 37.167 29.011 1.00 62.58 7 ASP C C 1
ATOM 3291 O O . ASP C 1 10 ? 47.379 36.908 29.634 1.00 61.59 7 ASP C O 1
ATOM 3296 N N . LEU C 1 11 ? 49.441 36.334 28.948 1.00 53.11 8 LEU C N 1
ATOM 3297 C CA . LEU C 1 11 ? 49.403 35.017 29.586 1.00 52.36 8 LEU C CA 1
ATOM 3298 C C . LEU C 1 11 ? 48.999 35.071 31.053 1.00 54.11 8 LEU C C 1
ATOM 3299 O O . LEU C 1 11 ? 48.358 34.152 31.561 1.00 54.21 8 LEU C O 1
ATOM 3304 N N . ASP C 1 12 ? 49.378 36.147 31.733 1.00 55.69 9 ASP C N 1
ATOM 3305 C CA . ASP C 1 12 ? 49.066 36.298 33.147 1.00 55.42 9 ASP C CA 1
ATOM 3306 C C . ASP C 1 12 ? 47.563 36.344 33.387 1.00 56.02 9 ASP C C 1
ATOM 3307 O O . ASP C 1 12 ? 47.089 36.062 34.487 1.00 53.38 9 ASP C O 1
ATOM 3312 N N . LYS C 1 13 ? 46.811 36.716 32.358 1.00 59.74 10 LYS C N 1
ATOM 3313 C CA . LYS C 1 13 ? 45.360 36.699 32.453 1.00 61.27 10 LYS C CA 1
ATOM 3314 C C . LYS C 1 13 ? 44.890 35.271 32.709 1.00 62.67 10 LYS C C 1
ATOM 3315 O O . LYS C 1 13 ? 43.971 35.039 33.496 1.00 67.40 10 LYS C O 1
ATOM 3317 N N . ALA C 1 1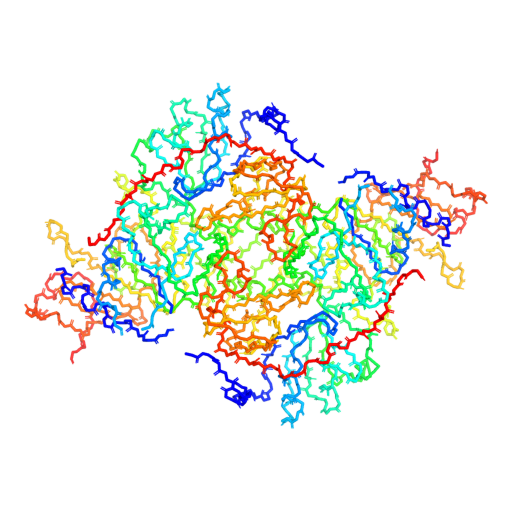4 ? 45.520 34.316 32.029 1.00 57.50 11 ALA C N 1
ATOM 3318 C CA . ALA C 1 14 ? 45.207 32.901 32.216 1.00 53.01 11 ALA C CA 1
ATOM 3319 C C . ALA C 1 14 ? 45.907 32.248 33.410 1.00 54.32 11 ALA C C 1
ATOM 3320 O O . ALA C 1 14 ? 45.296 31.467 34.139 1.00 57.82 11 ALA C O 1
ATOM 3322 N N . LEU C 1 15 ? 47.193 32.550 33.586 1.00 51.36 12 LEU C N 1
ATOM 3323 C CA . LEU C 1 15 ? 48.037 31.822 34.539 1.00 51.46 12 LEU C CA 1
ATOM 3324 C C . LEU C 1 15 ? 48.274 32.473 35.909 1.00 54.87 12 LEU C C 1
ATOM 3325 O O . LEU C 1 15 ? 49.016 31.933 36.729 1.00 54.43 12 LEU C O 1
ATOM 3330 N N . SER C 1 16 ? 47.667 33.627 36.159 1.00 57.48 13 SER C N 1
ATOM 3331 C CA . SER C 1 16 ? 47.979 34.390 37.371 1.00 58.33 13 SER C CA 1
ATOM 3332 C C . SER C 1 16 ? 47.877 33.565 38.657 1.00 58.31 13 SER C C 1
ATOM 3333 O O . SER C 1 16 ? 48.668 33.751 39.585 1.00 59.98 13 SER C O 1
ATOM 3336 N N . ALA C 1 17 ? 46.916 32.645 38.698 1.00 53.87 14 ALA C N 1
ATOM 3337 C CA . ALA C 1 17 ? 46.594 31.907 39.919 1.00 50.04 14 ALA C CA 1
ATOM 3338 C C . ALA C 1 17 ? 47.335 30.578 40.085 1.00 49.38 14 ALA C C 1
ATOM 3339 O O . ALA C 1 17 ? 47.144 29.879 41.082 1.00 48.63 14 ALA C O 1
ATOM 3341 N N . LEU C 1 18 ? 48.166 30.220 39.113 1.00 49.79 15 LEU C N 1
ATOM 3342 C CA . LEU C 1 18 ? 48.938 28.987 39.210 1.00 49.65 15 LEU C CA 1
ATOM 3343 C C . LEU C 1 18 ? 49.992 29.150 40.299 1.00 50.27 15 LEU C C 1
ATOM 3344 O O . LEU C 1 18 ? 50.791 30.079 40.245 1.00 48.95 15 LEU C O 1
ATOM 3349 N N . LYS C 1 19 ? 49.991 28.248 41.281 1.00 52.19 16 LYS C N 1
ATOM 3350 C CA . LYS C 1 19 ? 50.902 28.345 42.428 1.00 54.91 16 LYS C CA 1
ATOM 3351 C C . LYS C 1 19 ? 51.794 27.112 42.602 1.00 54.76 16 LYS C C 1
ATOM 3352 O O . LYS C 1 19 ? 51.667 26.132 41.869 1.00 52.34 16 LYS C O 1
ATOM 3358 N N . ASP C 1 20 ? 52.684 27.166 43.592 1.00 54.95 17 ASP C N 1
ATOM 3359 C CA . ASP C 1 20 ? 53.533 26.028 43.933 1.00 53.74 17 ASP C CA 1
ATOM 3360 C C . ASP C 1 20 ? 52.687 24.825 44.328 1.00 48.44 17 ASP C C 1
ATOM 3361 O O . ASP C 1 20 ? 51.647 24.970 44.973 1.00 46.45 17 ASP C O 1
ATOM 3366 N N . GLY C 1 21 ? 53.143 23.635 43.957 1.00 46.90 18 GLY C N 1
ATOM 3367 C CA . GLY C 1 21 ? 52.408 22.421 44.268 1.00 45.63 18 GLY C CA 1
ATOM 3368 C C . GLY C 1 21 ? 51.351 22.060 43.233 1.00 46.87 18 GLY C C 1
ATOM 3369 O O . GLY C 1 21 ? 50.830 20.944 43.232 1.00 50.35 18 GLY C O 1
ATOM 3370 N N . ASP C 1 22 ? 51.026 22.994 42.346 1.00 43.51 19 ASP C N 1
ATOM 3371 C CA . ASP C 1 22 ? 49.990 22.731 41.358 1.00 46.57 19 ASP C CA 1
ATOM 3372 C C . ASP C 1 22 ? 50.386 21.619 40.393 1.00 42.49 19 ASP C C 1
ATOM 3373 O O . ASP C 1 22 ? 51.569 21.407 40.118 1.00 38.51 19 ASP C O 1
ATOM 3378 N N . THR C 1 23 ? 49.384 20.897 39.901 1.00 40.87 20 THR C N 1
ATOM 3379 C CA . THR C 1 23 ? 49.598 19.860 38.903 1.00 36.41 20 THR C CA 1
ATOM 3380 C C . THR C 1 23 ? 49.298 20.426 37.522 1.00 38.30 20 THR C C 1
ATOM 3381 O O . THR C 1 23 ? 48.199 20.929 37.267 1.00 38.97 20 THR C O 1
ATOM 3385 N N . ILE C 1 24 ? 50.282 20.358 36.632 1.00 35.90 21 ILE C N 1
ATOM 3386 C CA . ILE C 1 24 ? 50.114 20.898 35.295 1.00 34.93 21 ILE C CA 1
ATOM 3387 C C . ILE C 1 24 ? 50.314 19.826 34.222 1.00 35.79 21 ILE C C 1
ATOM 3388 O O . ILE C 1 24 ? 51.256 19.025 34.294 1.00 36.04 21 ILE C O 1
ATOM 3393 N N . LEU C 1 25 ? 49.401 19.810 33.247 1.00 27.74 22 LEU C N 1
ATOM 3394 C CA . LEU C 1 25 ? 49.453 18.879 32.120 1.00 26.99 22 LEU C CA 1
ATOM 3395 C C . LEU C 1 25 ? 49.992 19.614 30.901 1.00 34.89 22 LEU C C 1
ATOM 3396 O O . LEU C 1 25 ? 49.395 20.592 30.440 1.00 35.96 22 LEU C O 1
ATOM 3401 N N . VAL C 1 26 ? 51.117 19.140 30.375 1.00 34.16 23 VAL C N 1
ATOM 3402 C CA . VAL C 1 26 ? 51.823 19.869 29.336 1.00 33.09 23 VAL C CA 1
ATOM 3403 C C . VAL C 1 26 ? 51.876 19.063 28.041 1.00 34.28 23 VAL C C 1
ATOM 3404 O O . VAL C 1 26 ? 52.372 17.931 28.013 1.00 34.06 23 VAL C O 1
ATOM 3408 N N . GLY C 1 27 ? 51.350 19.648 26.970 1.00 29.28 24 GLY C N 1
ATOM 3409 C CA . GLY C 1 27 ? 51.316 18.972 25.688 1.00 25.94 24 GLY C CA 1
ATOM 3410 C C . GLY C 1 27 ? 52.683 18.928 25.032 1.00 28.04 24 GLY C C 1
ATOM 3411 O O . GLY C 1 27 ? 53.627 19.572 25.483 1.00 24.96 24 GLY C O 1
ATOM 3412 N N . GLY C 1 28 ? 52.761 18.200 23.927 1.00 32.40 25 GLY C N 1
ATOM 3413 C CA . GLY C 1 28 ? 53.961 18.118 23.122 1.00 33.15 25 GLY C CA 1
ATOM 3414 C C . GLY C 1 28 ? 54.601 16.751 23.175 1.00 34.17 25 GLY C C 1
ATOM 3415 O O . GLY C 1 28 ? 54.457 16.014 24.149 1.00 34.21 25 GLY C O 1
ATOM 3416 N N . PHE C 1 29 ? 55.302 16.420 22.097 1.00 34.77 26 PHE C N 1
ATOM 3417 C CA . PHE C 1 29 ? 56.001 15.155 21.959 1.00 33.53 26 PHE C CA 1
ATOM 3418 C C . PHE C 1 29 ? 57.425 15.519 21.575 1.00 37.40 26 PHE C C 1
ATOM 3419 O O . PHE C 1 29 ? 57.668 16.027 20.480 1.00 36.42 26 PHE C O 1
ATOM 3427 N N . GLY C 1 30 ? 58.371 15.266 22.473 1.00 39.26 27 GLY C N 1
ATOM 3428 C CA . GLY C 1 30 ? 59.703 15.808 22.303 1.00 33.79 27 GLY C CA 1
ATOM 3429 C C . GLY C 1 30 ? 59.601 17.321 22.356 1.00 35.65 27 GLY C C 1
ATOM 3430 O O . GLY C 1 30 ? 59.105 17.882 23.332 1.00 37.91 27 GLY C O 1
ATOM 3431 N N . LEU C 1 31 ? 60.097 17.986 21.319 1.00 36.49 28 LEU C N 1
ATOM 3432 C CA . LEU C 1 31 ? 59.936 19.428 21.186 1.00 37.82 28 LEU C CA 1
ATOM 3433 C C . LEU C 1 31 ? 58.783 19.802 20.250 1.00 35.59 28 LEU C C 1
ATOM 3434 O O . LEU C 1 31 ? 58.539 20.984 19.993 1.00 31.43 28 LEU C O 1
ATOM 3439 N N . CYS C 1 32 ? 58.084 18.788 19.749 1.00 34.24 29 CYS C N 1
ATOM 3440 C CA . CYS C 1 32 ? 57.050 18.975 18.741 1.00 33.13 29 CYS C CA 1
ATOM 3441 C C . CYS C 1 32 ? 55.678 19.229 19.375 1.00 35.12 29 CYS C C 1
ATOM 3442 O O . CYS C 1 32 ? 55.114 18.359 20.039 1.00 42.51 29 CYS C O 1
ATOM 3445 N N . GLY C 1 33 ? 55.139 20.423 19.154 1.00 30.54 30 GLY C N 1
ATOM 3446 C CA . GLY C 1 33 ? 53.844 20.795 19.704 1.00 28.92 30 GLY C CA 1
ATOM 3447 C C . GLY C 1 33 ? 53.885 21.219 21.163 1.00 30.74 30 GLY C C 1
ATOM 3448 O O . GLY C 1 33 ? 52.974 20.907 21.921 1.00 32.84 30 GLY C O 1
ATOM 3449 N N . ILE C 1 34 ? 54.953 21.907 21.566 1.00 27.94 31 ILE C N 1
ATOM 3450 C CA . ILE C 1 34 ? 55.086 22.380 22.945 1.00 31.88 31 ILE C CA 1
ATOM 3451 C C . ILE C 1 34 ? 54.609 23.810 23.189 1.00 34.41 31 ILE C C 1
ATOM 3452 O O . ILE C 1 34 ? 54.837 24.693 22.372 1.00 39.67 31 ILE C O 1
ATOM 3457 N N . PRO C 1 35 ? 53.970 24.043 24.344 1.00 36.72 32 PRO C N 1
ATOM 3458 C CA . PRO C 1 35 ? 53.526 25.382 24.731 1.00 35.88 32 PRO C CA 1
ATOM 3459 C C . PRO C 1 35 ? 54.716 26.228 25.191 1.00 40.87 32 PRO C C 1
ATOM 3460 O O . PRO C 1 35 ? 54.938 26.379 26.390 1.00 37.25 32 PRO C O 1
ATOM 3464 N N . GLU C 1 36 ? 55.467 26.777 24.242 1.00 44.86 33 GLU C N 1
ATOM 3465 C CA . GLU C 1 36 ? 56.676 27.531 24.561 1.00 45.88 33 GLU C CA 1
ATOM 3466 C C . GLU C 1 36 ? 56.422 28.736 25.466 1.00 44.32 33 GLU C C 1
ATOM 3467 O O . GLU C 1 36 ? 57.090 28.903 26.486 1.00 41.46 33 GLU C O 1
ATOM 3473 N N . TYR C 1 37 ? 55.459 29.574 25.100 1.00 42.45 34 TYR C N 1
ATOM 3474 C CA . TYR C 1 37 ? 55.164 30.762 25.896 1.00 45.04 34 TYR C CA 1
ATOM 3475 C C . TYR C 1 37 ? 54.704 30.455 27.333 1.00 48.38 34 TYR C C 1
ATOM 3476 O O . TYR C 1 37 ? 55.041 31.187 28.267 1.00 49.43 34 TYR C O 1
ATOM 3485 N N . ALA C 1 38 ? 53.940 29.380 27.509 1.00 49.26 35 ALA C N 1
ATOM 3486 C CA . ALA C 1 38 ? 53.473 29.002 28.840 1.00 48.92 35 ALA C CA 1
ATOM 3487 C C . ALA C 1 38 ? 54.637 28.529 29.700 1.00 48.34 35 ALA C C 1
ATOM 3488 O O . ALA C 1 38 ? 54.811 28.978 30.833 1.00 48.97 35 ALA C O 1
ATOM 3490 N N . ILE C 1 39 ? 55.426 27.611 29.155 1.00 46.99 36 ILE C N 1
ATOM 3491 C CA . ILE C 1 39 ? 56.616 27.124 29.835 1.00 48.71 36 ILE C CA 1
ATOM 3492 C C . ILE C 1 39 ? 57.513 28.293 30.211 1.00 51.05 36 ILE C C 1
ATOM 3493 O O . ILE C 1 39 ? 58.162 28.289 31.257 1.00 49.08 36 ILE C O 1
ATOM 3498 N N . ASP C 1 40 ? 57.516 29.307 29.358 1.00 54.81 37 ASP C N 1
ATOM 3499 C CA . ASP C 1 40 ? 58.352 30.483 29.552 1.00 58.47 37 ASP C CA 1
ATOM 3500 C C . ASP C 1 40 ? 57.856 31.356 30.701 1.00 59.29 37 ASP C C 1
ATOM 3501 O O . ASP C 1 40 ? 58.652 31.864 31.491 1.00 62.86 37 ASP C O 1
ATOM 3506 N N . TYR C 1 41 ? 56.542 31.530 30.791 1.00 57.18 38 TYR C N 1
ATOM 3507 C CA . TYR C 1 41 ? 55.940 32.306 31.873 1.00 57.86 38 TYR C CA 1
ATOM 3508 C C . TYR C 1 41 ? 56.291 31.702 33.234 1.00 60.21 38 TYR C C 1
ATOM 3509 O O . TYR C 1 41 ? 56.478 32.422 34.218 1.00 60.74 38 TYR C O 1
ATOM 3518 N N . ILE C 1 42 ? 56.387 30.377 33.275 1.00 58.15 39 ILE C N 1
ATOM 3519 C CA . ILE C 1 42 ? 56.637 29.660 34.516 1.00 56.61 39 ILE C CA 1
ATOM 3520 C C . ILE C 1 42 ? 58.107 29.693 34.906 1.00 61.13 39 ILE C C 1
ATOM 3521 O O . ILE C 1 42 ? 58.446 29.657 36.089 1.00 62.43 39 ILE C O 1
ATOM 3526 N N . TYR C 1 43 ? 58.980 29.746 33.906 1.00 63.37 40 TYR C N 1
ATOM 3527 C CA . TYR C 1 43 ? 60.410 29.819 34.156 1.00 66.48 40 TYR C CA 1
ATOM 3528 C C . TYR C 1 43 ? 60.742 31.182 34.745 1.00 67.11 40 TYR C C 1
ATOM 3529 O O . TYR C 1 43 ? 61.525 31.288 35.688 1.00 67.17 40 TYR C O 1
ATOM 3538 N N . LYS C 1 44 ? 60.130 32.221 34.187 1.00 67.91 41 LYS C N 1
ATOM 3539 C CA . LYS C 1 44 ? 60.347 33.584 34.657 1.00 65.90 41 LYS C CA 1
ATOM 3540 C C . LYS C 1 44 ? 59.821 33.772 36.078 1.00 67.98 41 LYS C C 1
ATOM 3541 O O . LYS C 1 44 ? 60.518 34.312 36.937 1.00 72.30 41 LYS C O 1
ATOM 3543 N N . LYS C 1 45 ? 58.597 33.314 36.325 1.00 65.74 42 LYS C N 1
ATOM 3544 C CA . LYS C 1 45 ? 57.930 33.555 37.605 1.00 63.50 42 LYS C CA 1
ATOM 3545 C C . LYS C 1 45 ? 58.464 32.666 38.730 1.00 62.20 42 LYS C C 1
ATOM 3546 O O . LYS C 1 45 ? 58.265 32.960 39.908 1.00 60.19 42 LYS C O 1
ATOM 3552 N N . GLY C 1 46 ? 59.134 31.577 38.366 1.00 62.72 43 GLY C N 1
ATOM 3553 C CA . GLY C 1 46 ? 59.745 30.699 39.345 1.00 63.38 43 GLY C CA 1
ATOM 3554 C C . GLY C 1 46 ? 58.795 29.906 40.228 1.00 64.29 43 GLY C C 1
ATOM 3555 O O . GLY C 1 46 ? 59.061 29.730 41.416 1.00 65.27 43 GLY C O 1
ATOM 3556 N N . ILE C 1 47 ? 57.694 29.421 39.657 1.00 62.57 44 ILE C N 1
ATOM 3557 C CA . ILE C 1 47 ? 56.793 28.536 40.388 1.00 60.51 44 ILE C CA 1
ATOM 3558 C C . ILE C 1 47 ? 57.532 27.248 40.735 1.00 59.83 44 ILE C C 1
ATOM 3559 O O . ILE C 1 47 ? 58.261 26.705 39.906 1.00 60.90 44 ILE C O 1
ATOM 3564 N N . LYS C 1 48 ? 57.323 26.754 41.951 1.00 58.10 45 LYS C N 1
ATOM 3565 C CA . LYS C 1 48 ? 58.135 25.671 42.501 1.00 56.20 45 LYS C CA 1
ATOM 3566 C C . LYS C 1 48 ? 57.296 24.458 42.888 1.00 54.62 45 LYS C C 1
ATOM 3567 O O . LYS C 1 48 ? 56.069 24.547 42.993 1.00 54.57 45 LYS C O 1
ATOM 3569 N N . ASP C 1 49 ? 57.967 23.325 43.088 1.00 52.83 46 ASP C N 1
ATOM 3570 C CA . ASP C 1 49 ? 57.318 22.106 43.566 1.00 56.55 46 ASP C CA 1
ATOM 3571 C C . ASP C 1 49 ? 56.188 21.647 42.645 1.00 56.54 46 ASP C C 1
ATOM 3572 O O . ASP C 1 49 ? 55.216 21.041 43.102 1.00 56.99 46 ASP C O 1
ATOM 3577 N N . LEU C 1 50 ? 56.312 21.940 41.354 1.00 50.57 47 LEU C N 1
ATOM 3578 C CA . LEU C 1 50 ? 55.271 21.574 40.399 1.00 45.99 47 LEU C CA 1
ATOM 3579 C C . LEU C 1 50 ? 55.214 20.070 40.176 1.00 42.24 47 LEU C C 1
ATOM 3580 O O . LEU C 1 50 ? 56.244 19.401 40.126 1.00 45.30 47 LEU C O 1
ATOM 3585 N N . ILE C 1 51 ? 54.000 19.546 40.053 1.00 36.99 48 ILE C N 1
ATOM 3586 C CA . ILE C 1 51 ? 53.806 18.196 39.553 1.00 34.97 48 ILE C CA 1
ATOM 3587 C C . ILE C 1 51 ? 53.471 18.304 38.073 1.00 40.67 48 ILE C C 1
ATOM 3588 O O . ILE C 1 51 ? 52.467 18.906 37.707 1.00 40.80 48 ILE C O 1
ATOM 3593 N N . VAL C 1 52 ? 54.318 17.728 37.223 1.00 43.88 49 VAL C N 1
ATOM 3594 C CA . VAL C 1 52 ? 54.168 17.869 35.782 1.00 39.06 49 VAL C CA 1
ATOM 3595 C C . VAL C 1 52 ? 53.820 16.558 35.103 1.00 38.06 49 VAL C C 1
ATOM 3596 O O . VAL C 1 52 ? 54.442 15.530 35.361 1.00 40.34 49 VAL C O 1
ATOM 3600 N N . VAL C 1 53 ? 52.807 16.602 34.242 1.00 33.27 50 VAL C N 1
ATOM 3601 C CA . VAL C 1 53 ? 52.446 15.457 33.429 1.00 30.57 50 VAL C CA 1
ATOM 3602 C C . VAL C 1 53 ? 52.712 15.815 31.965 1.00 34.74 50 VAL C C 1
ATOM 3603 O O . VAL C 1 53 ? 52.034 16.669 31.397 1.00 40.01 50 VAL C O 1
ATOM 3607 N N . SER C 1 54 ? 53.721 15.184 31.372 1.00 38.49 51 SER C N 1
ATOM 3608 C CA . SER C 1 54 ? 54.115 15.455 29.985 1.00 41.86 51 SER C CA 1
ATOM 3609 C C . SER C 1 54 ? 54.769 14.194 29.439 1.00 42.02 51 SER C C 1
ATOM 3610 O O . SER C 1 54 ? 55.377 13.436 30.201 1.00 44.32 51 SER C O 1
ATOM 3613 N N . ASN C 1 55 ? 54.650 13.950 28.139 1.00 34.67 52 ASN C N 1
ATOM 3614 C CA . ASN C 1 55 ? 55.184 12.706 27.598 1.00 34.81 52 ASN C CA 1
ATOM 3615 C C . ASN C 1 55 ? 56.685 12.623 27.731 1.00 38.80 52 ASN C C 1
ATOM 3616 O O . ASN C 1 55 ? 57.231 11.562 28.013 1.00 43.51 52 ASN C O 1
ATOM 3621 N N . ASN C 1 56 ? 57.350 13.748 27.510 1.00 38.69 53 ASN C N 1
ATOM 3622 C CA . ASN C 1 56 ? 58.785 13.833 27.714 1.00 38.26 53 ASN C CA 1
ATOM 3623 C C . ASN C 1 56 ? 59.089 15.040 28.589 1.00 41.60 53 ASN C C 1
ATOM 3624 O O . ASN C 1 56 ? 58.177 15.765 28.999 1.00 42.70 53 ASN C O 1
ATOM 3629 N N . CYS C 1 57 ? 60.359 15.217 28.923 1.00 42.38 54 CYS C N 1
ATOM 3630 C CA . CYS C 1 57 ? 60.818 16.410 29.624 1.00 46.11 54 CYS C CA 1
ATOM 3631 C C . CYS C 1 57 ? 61.461 17.451 28.716 1.00 51.25 54 CYS C C 1
ATOM 3632 O O . CYS C 1 57 ? 62.143 18.362 29.194 1.00 50.20 54 CYS C O 1
ATOM 3635 N N . GLY C 1 58 ? 61.342 17.253 27.410 1.00 53.57 55 GLY C N 1
ATOM 3636 C CA . GLY C 1 58 ? 61.971 18.145 26.456 1.00 51.47 55 GLY C CA 1
ATOM 3637 C C . GLY C 1 58 ? 63.453 17.852 26.366 1.00 52.78 55 GLY C C 1
ATOM 3638 O O . GLY C 1 58 ? 63.865 16.692 26.399 1.00 52.38 55 GLY C O 1
ATOM 3639 N N . VAL C 1 59 ? 64.257 18.902 26.247 1.00 55.88 56 VAL C N 1
ATOM 3640 C CA . VAL C 1 59 ? 65.709 18.749 26.171 1.00 56.14 56 VAL C CA 1
ATOM 3641 C C . VAL C 1 59 ? 66.407 19.708 27.120 1.00 60.97 56 VAL C C 1
ATOM 3642 O O . VAL C 1 59 ? 65.791 20.618 27.674 1.00 59.40 56 VAL C O 1
ATOM 3646 N N . ASP C 1 60 ? 67.704 19.499 27.293 1.00 67.28 57 ASP C N 1
ATOM 3647 C CA . ASP C 1 60 ? 68.474 20.196 28.314 1.00 72.10 57 ASP C CA 1
ATOM 3648 C C . ASP C 1 60 ? 68.213 21.703 28.314 1.00 70.90 57 ASP C C 1
ATOM 3649 O O . ASP C 1 60 ? 67.943 22.293 29.359 1.00 70.65 57 ASP C O 1
ATOM 3654 N N . ASP C 1 61 ? 68.318 22.324 27.144 1.00 69.91 58 ASP C N 1
ATOM 3655 C CA . ASP C 1 61 ? 68.131 23.771 27.018 1.00 70.69 58 ASP C CA 1
ATOM 3656 C C . ASP C 1 61 ? 66.767 24.266 26.505 1.00 68.50 58 ASP C C 1
ATOM 3657 O O . ASP C 1 61 ? 66.607 25.465 26.262 1.00 68.96 58 ASP C O 1
ATOM 3662 N N . PHE C 1 62 ? 65.805 23.365 26.303 1.00 63.15 59 PHE C N 1
ATOM 3663 C CA . PHE C 1 62 ? 64.517 23.777 25.733 1.00 55.80 59 PHE C CA 1
ATOM 3664 C C . PHE C 1 62 ? 63.329 22.899 26.144 1.00 54.26 59 PHE C C 1
ATOM 3665 O O . PHE C 1 62 ? 63.501 21.758 26.582 1.00 52.63 59 PHE C O 1
ATOM 3673 N N . GLY C 1 63 ? 62.121 23.438 25.996 1.00 53.25 60 GLY C N 1
ATOM 3674 C CA . GLY C 1 63 ? 60.921 22.741 26.431 1.00 52.47 60 GLY C CA 1
ATOM 3675 C C . GLY C 1 63 ? 60.816 22.685 27.949 1.00 54.95 60 GLY C C 1
ATOM 3676 O O . GLY C 1 63 ? 61.072 23.674 28.638 1.00 56.47 60 GLY C O 1
ATOM 3677 N N . LEU C 1 64 ? 60.445 21.522 28.476 1.00 52.64 61 LEU C N 1
ATOM 3678 C CA . LEU C 1 64 ? 60.283 21.358 29.914 1.00 49.01 61 LEU C CA 1
ATOM 3679 C C . LEU C 1 64 ? 61.622 21.279 30.629 1.00 55.19 61 LEU C C 1
ATOM 3680 O O . LEU C 1 64 ? 61.710 21.541 31.832 1.00 58.69 61 LEU C O 1
ATOM 3685 N N . GLY C 1 65 ? 62.663 20.913 29.888 1.00 55.50 62 GLY C N 1
ATOM 3686 C CA . GLY C 1 65 ? 64.007 20.876 30.436 1.00 56.00 62 GLY C CA 1
ATOM 3687 C C . GLY C 1 65 ? 64.348 22.196 31.100 1.00 58.82 62 GLY C C 1
ATOM 3688 O O . GLY C 1 65 ? 65.121 22.247 32.059 1.00 61.25 62 GLY C O 1
ATOM 3689 N N . ILE C 1 66 ? 63.757 23.266 30.577 1.00 60.04 63 ILE C N 1
ATOM 3690 C CA . ILE C 1 66 ? 63.971 24.618 31.078 1.00 63.11 63 ILE C CA 1
ATOM 3691 C C . ILE C 1 66 ? 63.757 24.707 32.585 1.00 63.42 63 ILE C C 1
ATOM 3692 O O . ILE C 1 66 ? 64.582 25.252 33.315 1.00 64.39 63 ILE C O 1
ATOM 3697 N N . LEU C 1 67 ? 62.644 24.156 33.047 1.00 63.19 64 LEU C N 1
ATOM 3698 C CA . LEU C 1 67 ? 62.255 24.287 34.443 1.00 59.72 64 LEU C CA 1
ATOM 3699 C C . LEU C 1 67 ? 63.192 23.534 35.389 1.00 54.05 64 LEU C C 1
ATOM 3700 O O . LEU C 1 67 ? 63.214 23.811 36.583 1.00 49.59 64 LEU C O 1
ATOM 3705 N N . LEU C 1 68 ? 63.959 22.586 34.853 1.00 56.21 65 LEU C N 1
ATOM 3706 C CA . LEU C 1 68 ? 64.869 21.776 35.666 1.00 62.63 65 LEU C CA 1
ATOM 3707 C C . LEU C 1 68 ? 66.036 22.589 36.223 1.00 67.47 65 LEU C C 1
ATOM 3708 O O . LEU C 1 68 ? 66.587 22.255 37.276 1.00 68.79 65 LEU C O 1
ATOM 3713 N N . GLU C 1 69 ? 66.406 23.651 35.513 1.00 70.39 66 GLU C N 1
ATOM 3714 C CA . GLU C 1 69 ? 67.507 24.523 35.919 1.00 72.63 66 GLU C CA 1
ATOM 3715 C C . GLU C 1 69 ? 67.370 24.995 37.367 1.00 70.82 66 GLU C C 1
ATOM 3716 O O . GLU C 1 69 ? 68.271 24.812 38.184 1.00 68.96 66 GLU C O 1
ATOM 3722 N N . LYS C 1 70 ? 66.229 25.598 37.672 1.00 70.96 67 LYS C N 1
ATOM 3723 C CA . LYS C 1 70 ? 65.936 26.082 39.016 1.00 69.57 67 LYS C CA 1
ATOM 3724 C C . LYS C 1 70 ? 65.175 25.042 39.844 1.00 65.88 67 LYS C C 1
ATOM 3725 O O . LYS C 1 70 ? 64.692 25.338 40.936 1.00 63.64 67 LYS C O 1
ATOM 3731 N N . LYS C 1 71 ? 65.035 23.839 39.295 1.00 66.14 68 LYS C N 1
ATOM 3732 C CA . LYS C 1 71 ? 64.415 22.729 40.013 1.00 67.11 68 LYS C CA 1
ATOM 3733 C C . LYS C 1 71 ? 62.973 23.033 40.420 1.00 66.45 68 LYS C C 1
ATOM 3734 O O . LYS C 1 71 ? 62.587 22.833 41.573 1.00 66.35 68 LYS C O 1
ATOM 3736 N N . GLN C 1 72 ? 62.179 23.515 39.470 1.00 62.83 69 GLN C N 1
ATOM 3737 C CA . GLN C 1 72 ? 60.800 23.898 39.756 1.00 57.86 69 GLN C CA 1
ATOM 3738 C C . GLN C 1 72 ? 59.858 22.695 39.755 1.00 53.94 69 GLN C C 1
ATOM 3739 O O . GLN C 1 72 ? 58.702 22.794 40.176 1.00 52.30 69 GLN C O 1
ATOM 3745 N N . ILE C 1 73 ? 60.362 21.556 39.294 1.00 53.12 70 ILE C N 1
ATOM 3746 C CA . ILE C 1 73 ? 59.543 20.359 39.187 1.00 55.05 70 ILE C CA 1
ATOM 3747 C C . ILE C 1 73 ? 59.899 19.358 40.266 1.00 56.46 70 ILE C C 1
ATOM 3748 O O . ILE C 1 73 ? 60.995 18.796 40.259 1.00 56.56 70 ILE C O 1
ATOM 3753 N N . LYS C 1 74 ? 58.977 19.135 41.195 1.00 56.55 71 LYS C N 1
ATOM 3754 C CA . LYS C 1 74 ? 59.210 18.142 42.231 1.00 59.46 71 LYS C CA 1
ATOM 3755 C C . LYS C 1 74 ? 58.923 16.733 41.721 1.00 58.23 71 LYS C C 1
ATOM 3756 O O . LYS C 1 74 ? 59.624 15.781 42.066 1.00 58.43 71 LYS C O 1
ATOM 3762 N N . LYS C 1 75 ? 57.898 16.607 40.886 1.00 56.01 72 LYS C N 1
ATOM 3763 C CA . LYS C 1 75 ? 57.481 15.301 40.393 1.00 50.08 72 LYS C CA 1
ATOM 3764 C C . LYS C 1 75 ? 57.021 15.377 38.943 1.00 48.54 72 LYS C C 1
ATOM 3765 O O . LYS C 1 75 ? 56.301 16.299 38.567 1.00 45.93 72 LYS C O 1
ATOM 3771 N N . ILE C 1 76 ? 57.441 14.409 38.133 1.00 49.49 73 ILE C N 1
ATOM 3772 C CA . ILE C 1 76 ? 57.025 14.350 36.734 1.00 47.28 73 ILE C CA 1
ATOM 3773 C C . ILE C 1 76 ? 56.569 12.954 36.339 1.00 45.48 73 ILE C C 1
ATOM 3774 O O . ILE C 1 76 ? 57.232 11.963 36.635 1.00 48.35 73 ILE C O 1
ATOM 3779 N N . ILE C 1 77 ? 55.417 12.898 35.682 1.00 41.47 74 ILE C N 1
ATOM 3780 C CA . ILE C 1 77 ? 54.865 11.668 35.153 1.00 37.04 74 ILE C CA 1
ATOM 3781 C C . ILE C 1 77 ? 55.089 11.722 33.652 1.00 40.24 74 ILE C C 1
ATOM 3782 O O . ILE C 1 77 ? 54.568 12.615 32.990 1.00 44.04 74 ILE C O 1
ATOM 3787 N N . ALA C 1 78 ? 55.879 10.789 33.121 1.00 39.21 75 ALA C N 1
ATOM 3788 C CA . ALA C 1 78 ? 56.272 10.802 31.706 1.00 37.84 75 ALA C CA 1
ATOM 3789 C C . ALA C 1 78 ? 56.506 9.385 31.191 1.00 38.45 75 ALA C C 1
ATOM 3790 O O . ALA C 1 78 ? 56.598 8.450 31.993 1.00 40.69 75 ALA C O 1
ATOM 3792 N N . SER C 1 79 ? 56.498 9.196 29.870 1.00 37.09 76 SER C N 1
ATOM 3793 C CA . SER C 1 79 ? 56.869 7.897 29.303 1.00 36.18 76 SER C CA 1
ATOM 3794 C C . SER C 1 79 ? 58.315 7.755 28.828 1.00 40.62 76 SER C C 1
ATOM 3795 O O . SER C 1 79 ? 58.815 6.634 28.681 1.00 45.28 76 SER C O 1
ATOM 3798 N N . TYR C 1 80 ? 58.962 8.875 28.530 1.00 71.86 77 TYR C N 1
ATOM 3799 C CA . TYR C 1 80 ? 60.286 8.819 27.936 1.00 76.39 77 TYR C CA 1
ATOM 3800 C C . TYR C 1 80 ? 61.133 10.036 28.298 1.00 74.69 77 TYR C C 1
ATOM 3801 O O . TYR C 1 80 ? 60.729 11.175 28.048 1.00 72.93 77 TYR C O 1
ATOM 3810 N N . VAL C 1 81 ? 62.302 9.824 28.880 1.00 78.64 78 VAL C N 1
ATOM 3811 C CA . VAL C 1 81 ? 63.252 10.929 28.990 1.00 87.80 78 VAL C CA 1
ATOM 3812 C C . VAL C 1 81 ? 64.402 10.881 27.979 1.00 96.25 78 VAL C C 1
ATOM 3813 O O . VAL C 1 81 ? 65.275 11.744 27.999 1.00 99.69 78 VAL C O 1
ATOM 3817 N N . GLY C 1 82 ? 64.384 9.886 27.095 1.00 101.94 79 GLY C N 1
ATOM 3818 C CA . GLY C 1 82 ? 65.559 9.484 26.332 1.00 107.71 79 GLY C CA 1
ATOM 3819 C C . GLY C 1 82 ? 66.412 10.517 25.609 1.00 113.30 79 GLY C C 1
ATOM 3820 O O . GLY C 1 82 ? 67.625 10.331 25.476 1.00 115.00 79 GLY C O 1
ATOM 3821 N N . GLU C 1 83 ? 65.795 11.591 25.126 1.00 115.43 80 GLU C N 1
ATOM 3822 C CA . GLU C 1 83 ? 66.525 12.628 24.397 1.00 115.85 80 GLU C CA 1
ATOM 3823 C C . GLU C 1 83 ? 67.305 13.584 25.314 1.00 115.50 80 GLU C C 1
ATOM 3824 O O . GLU C 1 83 ? 68.113 14.392 24.846 1.00 114.37 80 GLU C O 1
ATOM 3826 N N . ASN C 1 84 ? 67.059 13.478 26.618 1.00 113.80 81 ASN C N 1
ATOM 3827 C CA . ASN C 1 84 ? 67.596 14.423 27.595 1.00 110.11 81 ASN C CA 1
ATOM 3828 C C . ASN C 1 84 ? 68.747 13.856 28.428 1.00 108.27 81 ASN C C 1
ATOM 3829 O O . ASN C 1 84 ? 68.654 12.755 28.969 1.00 106.63 81 ASN C O 1
ATOM 3834 N N . LYS C 1 85 ? 69.826 14.626 28.530 1.00 109.12 82 LYS C N 1
ATOM 3835 C CA . LYS C 1 85 ? 71.027 14.205 29.246 1.00 109.89 82 LYS C CA 1
ATOM 3836 C C . LYS C 1 85 ? 70.994 14.589 30.724 1.00 109.11 82 LYS C C 1
ATOM 3837 O O . LYS C 1 85 ? 70.986 13.719 31.595 1.00 108.46 82 LYS C O 1
ATOM 3839 N N . ILE C 1 86 ? 70.979 15.893 30.997 1.00 108.99 83 ILE C N 1
ATOM 3840 C CA . ILE C 1 86 ? 71.020 16.402 32.368 1.00 108.50 83 ILE C CA 1
ATOM 3841 C C . ILE C 1 86 ? 69.986 15.725 33.252 1.00 111.26 83 ILE C C 1
ATOM 3842 O O . ILE C 1 86 ? 70.218 15.509 34.444 1.00 113.27 83 ILE C O 1
ATOM 3847 N N . PHE C 1 87 ? 68.844 15.395 32.661 1.00 109.92 84 PHE C N 1
ATOM 3848 C CA . PHE C 1 87 ? 67.750 14.786 33.403 1.00 109.27 84 PHE C CA 1
ATOM 3849 C C . PHE C 1 87 ? 68.214 13.586 34.231 1.00 109.58 84 PHE C C 1
ATOM 3850 O O . PHE C 1 87 ? 68.649 13.737 35.375 1.00 109.87 84 PHE C O 1
ATOM 3866 N N . LEU C 1 92 ? 68.973 10.810 39.539 1.00 106.25 89 LEU C N 1
ATOM 3867 C CA . LEU C 1 92 ? 69.829 10.018 40.422 1.00 105.19 89 LEU C CA 1
ATOM 3868 C C . LEU C 1 92 ? 70.131 10.810 41.685 1.00 105.85 89 LEU C C 1
ATOM 3869 O O . LEU C 1 92 ? 70.506 10.249 42.711 1.00 105.54 89 LEU C O 1
ATOM 3871 N N . ASN C 1 93 ? 69.971 12.125 41.589 1.00 107.87 90 ASN C N 1
ATOM 3872 C CA . ASN C 1 93 ? 70.055 13.004 42.744 1.00 108.52 90 ASN C CA 1
ATOM 3873 C C . ASN C 1 93 ? 68.914 12.720 43.717 1.00 106.94 90 ASN C C 1
ATOM 3874 O O . ASN C 1 93 ? 69.113 12.671 44.931 1.00 105.92 90 ASN C O 1
ATOM 3876 N N . GLY C 1 94 ? 67.717 12.527 43.170 1.00 105.96 91 GLY C N 1
ATOM 3877 C CA . GLY C 1 94 ? 66.539 12.287 43.980 1.00 105.22 91 GLY C CA 1
ATOM 3878 C C . GLY C 1 94 ? 65.789 13.578 44.229 1.00 104.92 91 GLY C C 1
ATOM 3879 O O . GLY C 1 94 ? 64.785 13.600 44.944 1.00 105.27 91 GLY C O 1
ATOM 3880 N N . GLU C 1 95 ? 66.284 14.659 43.635 1.00 104.12 92 GLU C N 1
ATOM 3881 C CA . GLU C 1 95 ? 65.652 15.966 43.765 1.00 103.70 92 GLU C CA 1
ATOM 3882 C C . GLU C 1 95 ? 64.340 15.999 42.981 1.00 104.07 92 GLU C C 1
ATOM 3883 O O . GLU C 1 95 ? 63.479 16.854 43.211 1.00 104.23 92 GLU C O 1
ATOM 3885 N N . ILE C 1 96 ? 64.197 15.057 42.055 1.00 63.76 93 ILE C N 1
ATOM 3886 C CA . ILE C 1 96 ? 62.984 14.945 41.257 1.00 61.43 93 ILE C CA 1
ATOM 3887 C C . ILE C 1 96 ? 62.488 13.501 41.237 1.00 57.05 93 ILE C C 1
ATOM 3888 O O . ILE C 1 96 ? 63.236 12.579 40.900 1.00 57.40 93 ILE C O 1
ATOM 3893 N N . GLU C 1 97 ? 61.229 13.310 41.621 1.00 52.25 94 GLU C N 1
ATOM 3894 C CA . GLU C 1 97 ? 60.586 12.005 41.519 1.00 49.96 94 GLU C CA 1
ATOM 3895 C C . GLU C 1 97 ? 60.070 11.791 40.097 1.00 49.31 94 GLU C C 1
ATOM 3896 O O . GLU C 1 97 ? 59.418 12.662 39.521 1.00 46.36 94 GLU C O 1
ATOM 3902 N N . VAL C 1 98 ? 60.375 10.633 39.529 1.00 50.04 95 VAL C N 1
ATOM 3903 C CA . VAL C 1 98 ? 59.979 10.340 38.165 1.00 48.61 95 VAL C CA 1
ATOM 3904 C C . VAL C 1 98 ? 59.142 9.082 38.107 1.00 48.28 95 VAL C C 1
ATOM 3905 O O . VAL C 1 98 ? 59.623 7.987 38.418 1.00 44.55 95 VAL C O 1
ATOM 3909 N N . VAL C 1 99 ? 57.884 9.241 37.708 1.00 47.29 96 VAL C N 1
ATOM 3910 C CA . VAL C 1 99 ? 57.022 8.096 37.524 1.00 45.50 96 VAL C CA 1
ATOM 3911 C C . VAL C 1 99 ? 56.959 7.818 36.034 1.00 49.68 96 VAL C C 1
ATOM 3912 O O . VAL C 1 99 ? 56.269 8.514 35.287 1.00 53.51 96 VAL C O 1
ATOM 3916 N N . LEU C 1 100 ? 57.660 6.773 35.612 1.00 47.37 97 LEU C N 1
ATOM 3917 C CA . LEU C 1 100 ? 57.675 6.391 34.216 1.00 49.38 97 LEU C CA 1
ATOM 3918 C C . LEU C 1 100 ? 56.414 5.606 33.920 1.00 48.50 97 LEU C C 1
ATOM 3919 O O . LEU C 1 100 ? 56.126 4.605 34.575 1.00 45.96 97 LEU C O 1
ATOM 3924 N N . THR C 1 101 ? 55.656 6.078 32.938 1.00 46.76 98 THR C N 1
ATOM 3925 C CA . THR C 1 101 ? 54.397 5.452 32.582 1.00 40.95 98 THR C CA 1
ATOM 3926 C C . THR C 1 101 ? 54.460 5.087 31.111 1.00 39.15 98 THR C C 1
ATOM 3927 O O . THR C 1 101 ? 55.002 5.840 30.308 1.00 36.82 98 THR C O 1
ATOM 3931 N N . PRO C 1 102 ? 53.899 3.929 30.744 1.00 35.64 99 PRO C N 1
ATOM 3932 C CA . PRO C 1 102 ? 53.861 3.587 29.317 1.00 32.82 99 PRO C CA 1
ATOM 3933 C C . PRO C 1 102 ? 53.042 4.623 28.537 1.00 36.67 99 PRO C C 1
ATOM 3934 O O . PRO C 1 102 ? 51.946 5.001 28.961 1.00 38.69 99 PRO C O 1
ATOM 3938 N N . GLN C 1 103 ? 53.574 5.078 27.409 1.00 36.90 100 GLN C N 1
ATOM 3939 C CA . GLN C 1 103 ? 52.971 6.176 26.651 1.00 34.24 100 GLN C CA 1
ATOM 3940 C C . GLN C 1 103 ? 51.467 5.992 26.403 1.00 33.10 100 GLN C C 1
ATOM 3941 O O . GLN C 1 103 ? 50.689 6.932 26.545 1.00 31.07 100 GLN C O 1
ATOM 3947 N N . GLY C 1 104 ? 51.062 4.783 26.034 1.00 34.30 101 GLY C N 1
ATOM 3948 C CA . GLY C 1 104 ? 49.660 4.492 25.806 1.00 32.83 101 GLY C CA 1
ATOM 3949 C C . GLY C 1 104 ? 48.818 4.651 27.062 1.00 32.77 101 GLY C C 1
ATOM 3950 O O . GLY C 1 104 ? 47.671 5.114 27.011 1.00 33.53 101 GLY C O 1
ATOM 3951 N N . THR C 1 105 ? 49.386 4.259 28.195 1.00 28.64 102 THR C N 1
ATOM 3952 C CA . THR C 1 105 ? 48.715 4.419 29.478 1.00 25.78 102 THR C CA 1
ATOM 3953 C C . THR C 1 105 ? 48.615 5.894 29.854 1.00 25.57 102 THR C C 1
ATOM 3954 O O . THR C 1 105 ? 47.574 6.358 30.308 1.00 29.72 102 THR C O 1
ATOM 3958 N N . LEU C 1 106 ? 49.704 6.628 29.662 1.00 27.32 103 LEU C N 1
ATOM 3959 C CA . LEU C 1 106 ? 49.702 8.060 29.909 1.00 27.41 103 LEU C CA 1
ATOM 3960 C C . LEU C 1 106 ? 48.583 8.708 29.093 1.00 28.22 103 LEU C C 1
ATOM 3961 O O . LEU C 1 106 ? 47.730 9.409 29.645 1.00 26.50 103 LEU C O 1
ATOM 3966 N N . ALA C 1 107 ? 48.571 8.463 27.783 1.00 21.53 104 ALA C N 1
ATOM 3967 C CA . ALA C 1 107 ? 47.529 9.047 26.944 1.00 27.23 104 ALA C CA 1
ATOM 3968 C C . ALA C 1 107 ? 46.116 8.661 27.417 1.00 28.68 104 ALA C C 1
ATOM 3969 O O . ALA C 1 107 ? 45.208 9.496 27.451 1.00 28.76 104 ALA C O 1
ATOM 3971 N N . GLU C 1 108 ? 45.927 7.401 27.784 1.00 28.33 105 GLU C N 1
ATOM 3972 C CA . GLU C 1 108 ? 44.585 6.938 28.107 1.00 30.48 105 GLU C CA 1
ATOM 3973 C C . GLU C 1 108 ? 44.164 7.409 29.507 1.00 30.15 105 GLU C C 1
ATOM 3974 O O . GLU C 1 108 ? 42.988 7.692 29.746 1.00 28.12 105 GLU C O 1
ATOM 3980 N N . ASN C 1 109 ? 45.130 7.513 30.415 1.00 24.76 106 ASN C N 1
ATOM 3981 C CA . ASN C 1 109 ? 44.887 8.112 31.726 1.00 29.85 106 ASN C CA 1
ATOM 3982 C C . ASN C 1 109 ? 44.341 9.534 31.609 1.00 33.23 106 ASN C C 1
ATOM 3983 O O . ASN C 1 109 ? 43.415 9.916 32.331 1.00 33.87 106 ASN C O 1
ATOM 3988 N N . LEU C 1 110 ? 44.926 10.312 30.701 1.00 29.18 107 LEU C N 1
ATOM 3989 C CA . LEU C 1 110 ? 44.523 11.696 30.501 1.00 28.24 107 LEU C CA 1
ATOM 3990 C C . LEU C 1 110 ? 43.154 11.731 29.879 1.00 28.95 107 LEU C C 1
ATOM 3991 O O . LEU C 1 110 ? 42.286 12.495 30.301 1.00 29.09 107 LEU C O 1
ATOM 3996 N N . HIS C 1 111 ? 42.968 10.897 28.860 1.00 29.86 108 HIS C N 1
ATOM 3997 C CA . HIS C 1 111 ? 41.681 10.790 28.213 1.00 28.16 108 HIS C CA 1
ATOM 3998 C C . HIS C 1 111 ? 40.600 10.425 29.214 1.00 25.75 108 HIS C C 1
ATOM 3999 O O . HIS C 1 111 ? 39.521 11.017 29.208 1.00 29.39 108 HIS C O 1
ATOM 4006 N N . ALA C 1 112 ? 40.885 9.450 30.073 1.00 20.29 109 ALA C N 1
ATOM 4007 C CA . ALA C 1 112 ? 39.924 9.043 31.098 1.00 21.87 109 ALA C CA 1
ATOM 4008 C C . ALA C 1 112 ? 39.607 10.213 32.033 1.00 27.61 109 ALA C C 1
ATOM 4009 O O . ALA C 1 112 ? 38.439 10.463 32.374 1.00 29.36 109 ALA C O 1
ATOM 4011 N N . GLY C 1 113 ? 40.649 10.951 32.413 1.00 24.27 110 GLY C N 1
ATOM 4012 C CA . GLY C 1 113 ? 40.484 12.130 33.247 1.00 20.27 110 GLY C CA 1
ATOM 4013 C C . GLY C 1 113 ? 39.542 13.155 32.645 1.00 28.10 110 GLY C C 1
ATOM 4014 O O . GLY C 1 113 ? 38.712 13.731 33.348 1.00 28.60 110 GLY C O 1
ATOM 4015 N N . GLY C 1 114 ? 39.665 13.396 31.340 1.00 26.11 111 GLY C N 1
ATOM 4016 C CA . GLY C 1 114 ? 38.800 14.367 30.698 1.00 24.26 111 GLY C CA 1
ATOM 4017 C C . GLY C 1 114 ? 37.387 13.835 30.501 1.00 27.06 111 GLY C C 1
ATOM 4018 O O . GLY C 1 114 ? 36.424 14.603 30.399 1.00 25.29 111 GLY C O 1
ATOM 4019 N N . ALA C 1 115 ? 37.271 12.513 30.434 1.00 25.54 112 ALA C N 1
ATOM 4020 C CA . ALA C 1 115 ? 36.013 11.848 30.100 1.00 26.62 112 ALA C CA 1
ATOM 4021 C C . ALA C 1 115 ? 35.216 11.349 31.319 1.00 29.53 112 ALA C C 1
ATOM 4022 O O . ALA C 1 115 ? 34.203 10.673 31.162 1.00 28.76 112 ALA C O 1
ATOM 4024 N N . GLY C 1 116 ? 35.692 11.645 32.524 1.00 29.35 113 GLY C N 1
ATOM 4025 C CA . GLY C 1 116 ? 34.957 11.290 33.730 1.00 28.66 113 GLY C CA 1
ATOM 4026 C C . GLY C 1 116 ? 35.042 9.814 34.091 1.00 29.70 113 GLY C C 1
ATOM 4027 O O . GLY C 1 116 ? 34.180 9.278 34.784 1.00 28.96 113 GLY C O 1
ATOM 4028 N N . ILE C 1 117 ? 36.083 9.153 33.605 1.00 26.96 114 ILE C N 1
ATOM 4029 C CA . ILE C 1 117 ? 36.313 7.749 33.900 1.00 26.44 114 ILE C CA 1
ATOM 4030 C C . ILE C 1 117 ? 37.454 7.647 34.897 1.00 27.21 114 ILE C C 1
ATOM 4031 O O . ILE C 1 117 ? 38.560 8.104 34.623 1.00 30.65 114 ILE C O 1
ATOM 4036 N N . PRO C 1 118 ? 37.176 7.090 36.082 1.00 29.54 115 PRO C N 1
ATOM 4037 C CA . PRO C 1 118 ? 38.160 6.996 37.168 1.00 28.38 115 PRO C CA 1
ATOM 4038 C C . PRO C 1 118 ? 39.277 5.994 36.900 1.00 32.27 115 PRO C C 1
ATOM 4039 O O . PRO C 1 118 ? 40.428 6.201 37.309 1.00 33.39 115 PRO C O 1
ATOM 4043 N N . ALA C 1 119 ? 38.922 4.885 36.262 1.00 33.34 116 ALA C N 1
ATOM 4044 C CA . ALA C 1 119 ? 39.869 3.795 36.066 1.00 31.17 116 ALA C CA 1
ATOM 4045 C C . ALA C 1 119 ? 39.413 2.865 34.954 1.00 29.83 116 ALA C C 1
ATOM 4046 O O . ALA C 1 119 ? 38.221 2.801 34.636 1.00 27.14 116 ALA C O 1
ATOM 4048 N N . TYR C 1 120 ? 40.370 2.128 34.394 1.00 28.21 117 TYR C N 1
ATOM 4049 C CA . TYR C 1 120 ? 40.138 1.251 33.257 1.00 28.08 117 TYR C CA 1
ATOM 4050 C C . TYR C 1 120 ? 41.258 0.218 33.260 1.00 33.69 117 TYR C C 1
ATOM 4051 O O . TYR C 1 120 ? 42.289 0.425 33.902 1.00 38.30 117 TYR C O 1
ATOM 4060 N N . TYR C 1 121 ? 41.070 -0.889 32.548 1.00 32.70 118 TYR C N 1
ATOM 4061 C CA . TYR C 1 121 ? 42.092 -1.932 32.490 1.00 29.88 118 TYR C CA 1
ATOM 4062 C C . TYR C 1 121 ? 42.856 -1.877 31.196 1.00 32.58 118 TYR C C 1
ATOM 4063 O O . TYR C 1 121 ? 42.297 -1.535 30.154 1.00 34.07 118 TYR C O 1
ATOM 4072 N N . THR C 1 122 ? 44.141 -2.201 31.273 1.00 30.94 119 THR C N 1
ATOM 4073 C CA . THR C 1 122 ? 44.971 -2.315 30.089 1.00 30.01 119 THR C CA 1
ATOM 4074 C C . THR C 1 122 ? 45.960 -3.461 30.248 1.00 31.49 119 THR C C 1
ATOM 4075 O O . THR C 1 122 ? 46.472 -3.697 31.341 1.00 33.19 119 THR C O 1
ATOM 4079 N N . PRO C 1 123 ? 46.228 -4.174 29.149 1.00 29.91 120 PRO C N 1
ATOM 4080 C CA . PRO C 1 123 ? 47.211 -5.262 29.080 1.00 30.65 120 PRO C CA 1
ATOM 4081 C C . PRO C 1 123 ? 48.633 -4.730 29.205 1.00 32.51 120 PRO C C 1
ATOM 4082 O O . PRO C 1 123 ? 49.545 -5.462 29.580 1.00 35.40 120 PRO C O 1
ATOM 4086 N N . THR C 1 124 ? 48.813 -3.458 28.873 1.00 32.69 121 THR C N 1
ATOM 4087 C CA . THR C 1 124 ? 50.132 -2.842 28.829 1.00 33.02 121 THR C CA 1
ATOM 4088 C C . THR C 1 124 ? 50.765 -2.777 30.210 1.00 33.38 121 THR C C 1
ATOM 4089 O O . THR C 1 124 ? 50.173 -2.234 31.139 1.00 36.26 121 THR C O 1
ATOM 4093 N N . GLY C 1 125 ? 51.976 -3.309 30.336 1.00 34.92 122 GLY C N 1
ATOM 4094 C CA . GLY C 1 125 ? 52.727 -3.200 31.576 1.00 38.05 122 GLY C CA 1
ATOM 4095 C C . GLY C 1 125 ? 52.644 -4.428 32.463 1.00 38.96 122 GLY C C 1
ATOM 4096 O O . GLY C 1 125 ? 53.353 -4.532 33.461 1.00 40.85 122 GLY C O 1
ATOM 4097 N N . VAL C 1 126 ? 51.772 -5.363 32.108 1.00 39.81 123 VAL C N 1
ATOM 4098 C CA . VAL C 1 126 ? 51.675 -6.614 32.842 1.00 41.77 123 VAL C CA 1
ATOM 4099 C C . VAL C 1 126 ? 53.036 -7.308 32.852 1.00 45.91 123 VAL C C 1
ATOM 4100 O O . VAL C 1 126 ? 53.717 -7.363 31.832 1.00 46.53 123 VAL C O 1
ATOM 4104 N N . GLY C 1 127 ? 53.447 -7.806 34.014 1.00 49.71 124 GLY C N 1
ATOM 4105 C CA . GLY C 1 127 ? 54.697 -8.540 34.129 1.00 47.49 124 GLY C CA 1
ATOM 4106 C C . GLY C 1 127 ? 55.941 -7.673 34.035 1.00 47.61 124 GLY C C 1
ATOM 4107 O O . GLY C 1 127 ? 57.017 -8.151 33.671 1.00 47.82 124 GLY C O 1
ATOM 4108 N N . THR C 1 128 ? 55.796 -6.393 34.359 1.00 44.36 125 THR C N 1
ATOM 4109 C CA . THR C 1 128 ? 56.928 -5.475 34.379 1.00 40.61 125 THR C CA 1
ATOM 4110 C C . THR C 1 128 ? 56.877 -4.724 35.695 1.00 38.75 125 THR C C 1
ATOM 4111 O O . THR C 1 128 ? 55.976 -4.940 36.492 1.00 40.44 125 THR C O 1
ATOM 4115 N N . LEU C 1 129 ? 57.831 -3.833 35.925 1.00 38.19 126 LEU C N 1
ATOM 4116 C CA . LEU C 1 129 ? 57.810 -3.018 37.133 1.00 38.36 126 LEU C CA 1
ATOM 4117 C C . LEU C 1 129 ? 56.561 -2.139 37.169 1.00 41.36 126 LEU C C 1
ATOM 4118 O O . LEU C 1 129 ? 56.094 -1.741 38.239 1.00 39.58 126 LEU C O 1
ATOM 4123 N N . ILE C 1 130 ? 56.022 -1.847 35.987 1.00 40.29 127 ILE C N 1
ATOM 4124 C CA . ILE C 1 130 ? 54.830 -1.017 35.854 1.00 38.08 127 ILE C CA 1
ATOM 4125 C C . ILE C 1 130 ? 53.629 -1.586 36.603 1.00 36.61 127 ILE C C 1
ATOM 4126 O O . ILE C 1 130 ? 52.787 -0.836 37.104 1.00 38.99 127 ILE C O 1
ATOM 4131 N N . ALA C 1 131 ? 53.546 -2.910 36.680 1.00 35.48 128 ALA C N 1
ATOM 4132 C CA . ALA C 1 131 ? 52.422 -3.556 37.356 1.00 38.95 128 ALA C CA 1
ATOM 4133 C C . ALA C 1 131 ? 52.540 -3.520 38.881 1.00 39.76 128 ALA C C 1
ATOM 4134 O O . ALA C 1 131 ? 51.566 -3.784 39.586 1.00 40.29 128 ALA C O 1
ATOM 4136 N N . GLN C 1 132 ? 53.727 -3.202 39.391 1.00 50.70 129 GLN C N 1
ATOM 4137 C CA . GLN C 1 132 ? 53.940 -3.180 40.838 1.00 49.42 129 GLN C CA 1
ATOM 4138 C C . GLN C 1 132 ? 52.927 -2.267 41.528 1.00 49.67 129 GLN C C 1
ATOM 4139 O O . GLN C 1 132 ? 52.703 -1.133 41.099 1.00 48.92 129 GLN C O 1
ATOM 4141 N N . GLY C 1 133 ? 52.300 -2.776 42.585 1.00 49.85 130 GLY C N 1
ATOM 4142 C CA . GLY C 1 133 ? 51.407 -1.971 43.396 1.00 48.59 130 GLY C CA 1
ATOM 4143 C C . GLY C 1 133 ? 50.105 -1.608 42.707 1.00 50.10 130 GLY C C 1
ATOM 4144 O O . GLY C 1 133 ? 49.379 -0.723 43.170 1.00 51.52 130 GLY C O 1
ATOM 4145 N N . LYS C 1 134 ? 49.804 -2.281 41.598 1.00 44.34 131 LYS C N 1
ATOM 4146 C CA . LYS C 1 134 ? 48.530 -2.072 40.924 1.00 41.60 131 LYS C CA 1
ATOM 4147 C C . LYS C 1 134 ? 47.675 -3.334 40.919 1.00 44.32 131 LYS C C 1
ATOM 4148 O O . LYS C 1 134 ? 48.193 -4.451 40.909 1.00 45.59 131 LYS C O 1
ATOM 4154 N N . GLU C 1 135 ? 46.362 -3.150 40.938 1.00 45.23 132 GLU C N 1
ATOM 4155 C CA . GLU C 1 135 ? 45.452 -4.277 40.846 1.00 49.39 132 GLU C CA 1
ATOM 4156 C C . GLU C 1 135 ? 45.586 -4.921 39.475 1.00 49.29 132 GLU C C 1
ATOM 4157 O O . GLU C 1 135 ? 45.662 -4.233 38.459 1.00 50.08 132 GLU C O 1
ATOM 4163 N N . SER C 1 136 ? 45.616 -6.246 39.450 1.00 50.34 133 SER C N 1
ATOM 4164 C CA . SER C 1 136 ? 45.588 -6.974 38.193 1.00 51.88 133 SER C CA 1
ATOM 4165 C C . SER C 1 136 ? 44.310 -7.795 38.136 1.00 48.98 133 SER C C 1
ATOM 4166 O O . SER C 1 136 ? 43.702 -8.093 39.167 1.00 50.07 133 SER C O 1
ATOM 4169 N N . ARG C 1 137 ? 43.884 -8.136 36.930 1.00 46.10 134 ARG C N 1
ATOM 4170 C CA . ARG C 1 137 ? 42.668 -8.907 36.770 1.00 46.44 134 ARG C CA 1
ATOM 4171 C C . ARG C 1 137 ? 42.670 -9.635 35.442 1.00 48.30 134 ARG C C 1
ATOM 4172 O O . ARG C 1 137 ? 43.377 -9.248 34.517 1.00 47.36 134 ARG C O 1
ATOM 4180 N N . GLU C 1 138 ? 41.864 -10.684 35.343 1.00 51.29 135 GLU C N 1
ATOM 4181 C CA . GLU C 1 138 ? 41.810 -11.459 34.116 1.00 55.83 135 GLU C CA 1
ATOM 4182 C C . GLU C 1 138 ? 40.506 -11.251 33.348 1.00 55.66 135 GLU C C 1
ATOM 4183 O O . GLU C 1 138 ? 39.421 -11.250 33.925 1.00 57.31 135 GLU C O 1
ATOM 4189 N N . PHE C 1 139 ? 40.629 -11.050 32.041 1.00 54.20 136 PHE C N 1
ATOM 4190 C CA . PHE C 1 139 ? 39.478 -11.009 31.154 1.00 56.12 136 PHE C CA 1
ATOM 4191 C C . PHE C 1 139 ? 39.753 -11.895 29.946 1.00 60.63 136 PHE C C 1
ATOM 4192 O O . PHE C 1 139 ? 40.675 -11.632 29.176 1.00 59.47 136 PHE C O 1
ATOM 4200 N N . ASN C 1 140 ? 38.950 -12.945 29.790 1.00 66.43 137 ASN C N 1
ATOM 4201 C CA . ASN C 1 140 ? 39.083 -13.871 28.667 1.00 71.08 137 ASN C CA 1
ATOM 4202 C C . ASN C 1 140 ? 40.482 -14.475 28.519 1.00 71.38 137 ASN C C 1
ATOM 4203 O O . ASN C 1 140 ? 41.057 -14.476 27.428 1.00 70.31 137 ASN C O 1
ATOM 4208 N N . GLY C 1 141 ? 41.025 -14.983 29.620 1.00 71.01 138 GLY C N 1
ATOM 4209 C CA . GLY C 1 141 ? 42.300 -15.677 29.583 1.00 70.76 138 GLY C CA 1
ATOM 4210 C C . GLY C 1 141 ? 43.520 -14.776 29.516 1.00 67.03 138 GLY C C 1
ATOM 4211 O O . GLY C 1 141 ? 44.650 -15.262 29.483 1.00 67.25 138 GLY C O 1
ATOM 4212 N N . LYS C 1 142 ? 43.300 -13.465 29.492 1.00 61.43 139 LYS C N 1
ATOM 4213 C CA . LYS C 1 142 ? 44.403 -12.514 29.479 1.00 56.17 139 LYS C CA 1
ATOM 4214 C C . LYS C 1 142 ? 44.417 -11.694 30.767 1.00 53.61 139 LYS C C 1
ATOM 4215 O O . LYS C 1 142 ? 43.372 -11.444 31.360 1.00 50.71 139 LYS C O 1
ATOM 4217 N N . GLU C 1 143 ? 45.606 -11.292 31.206 1.00 53.70 140 GLU C N 1
ATOM 4218 C CA . GLU C 1 143 ? 45.729 -10.450 32.387 1.00 49.95 140 GLU C CA 1
ATOM 4219 C C . GLU C 1 143 ? 45.830 -8.979 32.004 1.00 43.55 140 GLU C C 1
ATOM 4220 O O . GLU C 1 143 ? 46.475 -8.633 31.020 1.00 46.41 140 GLU C O 1
ATOM 4226 N N . TYR C 1 144 ? 45.184 -8.127 32.796 1.00 36.81 141 TYR C N 1
ATOM 4227 C CA . TYR C 1 144 ? 45.173 -6.686 32.591 1.00 34.82 141 TYR C CA 1
ATOM 4228 C C . TYR C 1 144 ? 45.422 -6.011 33.933 1.00 39.41 141 TYR C C 1
ATOM 4229 O O . TYR C 1 144 ? 45.036 -6.539 34.977 1.00 39.87 141 TYR C O 1
ATOM 4238 N N . ILE C 1 145 ? 46.052 -4.843 33.922 1.00 36.88 142 ILE C N 1
ATOM 4239 C CA . ILE C 1 145 ? 46.232 -4.110 35.169 1.00 39.11 142 ILE C CA 1
ATOM 4240 C C . ILE C 1 145 ? 45.381 -2.850 35.183 1.00 39.36 142 ILE C C 1
ATOM 4241 O O . ILE C 1 145 ? 45.070 -2.283 34.138 1.00 41.44 142 ILE C O 1
ATOM 4246 N N . LEU C 1 146 ? 44.986 -2.433 36.379 1.00 37.42 143 LEU C N 1
ATOM 4247 C CA . LEU C 1 146 ? 44.108 -1.290 36.532 1.00 39.30 143 LEU C CA 1
ATOM 4248 C C . LEU C 1 146 ? 44.908 0.007 36.606 1.00 40.12 143 LEU C C 1
ATOM 4249 O O . LEU C 1 146 ? 45.843 0.126 37.402 1.00 41.40 143 LEU C O 1
ATOM 4254 N N . GLU C 1 147 ? 44.540 0.967 35.760 1.00 34.93 144 GLU C N 1
ATOM 4255 C CA . GLU C 1 147 ? 45.212 2.258 35.710 1.00 31.94 144 GLU C CA 1
ATOM 4256 C C . GLU C 1 147 ? 44.222 3.356 36.043 1.00 29.83 144 GLU C C 1
ATOM 4257 O O . GLU C 1 147 ? 43.045 3.265 35.700 1.00 32.36 144 GLU C O 1
ATOM 4263 N N . ARG C 1 148 ? 44.717 4.400 36.701 1.00 26.32 145 ARG C N 1
ATOM 4264 C CA . ARG C 1 148 ? 43.882 5.465 37.219 1.00 25.30 145 ARG C CA 1
ATOM 4265 C C . ARG C 1 148 ? 43.957 6.710 36.359 1.00 29.33 145 ARG C C 1
ATOM 4266 O O . ARG C 1 148 ? 45.003 7.038 35.808 1.00 29.74 145 ARG C O 1
ATOM 4274 N N . ALA C 1 149 ? 42.831 7.406 36.266 1.00 28.44 146 ALA C N 1
ATOM 4275 C CA . ALA C 1 149 ? 42.749 8.630 35.496 1.00 31.99 146 ALA C CA 1
ATOM 4276 C C . ALA C 1 149 ? 43.737 9.665 36.008 1.00 33.24 146 ALA C C 1
ATOM 4277 O O . ALA C 1 149 ? 44.080 9.679 37.186 1.00 32.06 146 ALA C O 1
ATOM 4279 N N . ILE C 1 150 ? 44.197 10.528 35.108 1.00 34.88 147 ILE C N 1
ATOM 4280 C CA . ILE C 1 150 ? 44.987 11.686 35.492 1.00 35.04 147 ILE C CA 1
ATOM 4281 C C . ILE C 1 150 ? 44.208 12.967 35.204 1.00 37.36 147 ILE C C 1
ATOM 4282 O O . ILE C 1 150 ? 43.608 13.107 34.141 1.00 41.15 147 ILE C O 1
ATOM 4287 N N . THR C 1 151 ? 44.211 13.890 36.158 1.00 32.74 148 THR C N 1
ATOM 4288 C CA . THR C 1 151 ? 43.662 15.224 35.959 1.00 34.76 148 THR C CA 1
ATOM 4289 C C . THR C 1 151 ? 44.666 16.233 36.489 1.00 34.88 148 THR C C 1
ATOM 4290 O O . THR C 1 151 ? 45.614 15.868 37.177 1.00 36.59 148 THR C O 1
ATOM 4294 N N . GLY C 1 152 ? 44.464 17.504 36.165 1.00 32.61 149 GLY C N 1
ATOM 4295 C CA . GLY C 1 152 ? 45.395 18.531 36.579 1.00 34.10 149 GLY C CA 1
ATOM 4296 C C . GLY C 1 152 ? 44.737 19.885 36.734 1.00 36.34 149 GLY C C 1
ATOM 4297 O O . GLY C 1 152 ? 43.596 20.082 36.316 1.00 37.66 149 GLY C O 1
ATOM 4298 N N . ASP C 1 153 ? 45.466 20.818 37.339 1.00 34.70 150 ASP C N 1
ATOM 4299 C CA . ASP C 1 153 ? 44.950 22.154 37.586 1.00 35.80 150 ASP C CA 1
ATOM 4300 C C . ASP C 1 153 ? 44.962 22.995 36.308 1.00 36.14 150 ASP C C 1
ATOM 4301 O O . ASP C 1 153 ? 44.013 23.718 36.031 1.00 36.63 150 ASP C O 1
ATOM 4306 N N . TYR C 1 154 ? 46.037 22.871 35.531 1.00 35.01 151 TYR C N 1
ATOM 4307 C CA . TYR C 1 154 ? 46.228 23.654 34.312 1.00 35.34 151 TYR C CA 1
ATOM 4308 C C . TYR C 1 154 ? 46.658 22.759 33.162 1.00 33.96 151 TYR C C 1
ATOM 4309 O O . TYR C 1 154 ? 47.547 21.929 33.331 1.00 34.85 151 TYR C O 1
ATOM 4318 N N . GLY C 1 155 ? 45.973 22.840 32.025 1.00 31.93 152 GLY C N 1
ATOM 4319 C CA . GLY C 1 155 ? 46.551 22.321 30.800 1.00 30.31 152 GLY C CA 1
ATOM 4320 C C . GLY C 1 155 ? 47.286 23.408 30.035 1.00 31.99 152 GLY C C 1
ATOM 4321 O O . GLY C 1 155 ? 46.716 24.472 29.765 1.00 34.18 152 GLY C O 1
ATOM 4322 N N . LEU C 1 156 ? 48.491 23.102 29.570 1.00 29.43 153 LEU C N 1
ATOM 4323 C CA . LEU C 1 156 ? 49.241 24.050 28.771 1.00 29.78 153 LEU C CA 1
ATOM 4324 C C . LEU C 1 156 ? 49.482 23.383 27.428 1.00 30.29 153 LEU C C 1
ATOM 4325 O O . LEU C 1 156 ? 50.266 22.436 27.317 1.00 31.66 153 LEU C O 1
ATOM 4330 N N . ILE C 1 157 ? 48.799 23.875 26.404 1.00 24.74 154 ILE C N 1
ATOM 4331 C CA . ILE C 1 157 ? 48.819 23.187 25.131 1.00 26.09 154 ILE C CA 1
ATOM 4332 C C . ILE C 1 157 ? 49.149 24.132 24.000 1.00 30.36 154 ILE C C 1
ATOM 4333 O O . ILE C 1 157 ? 49.037 25.356 24.126 1.00 27.11 154 ILE C O 1
ATOM 4338 N N . LYS C 1 158 ? 49.579 23.529 22.901 1.00 36.32 155 LYS C N 1
ATOM 4339 C CA . LYS C 1 158 ? 49.978 24.232 21.707 1.00 37.24 155 LYS C CA 1
ATOM 4340 C C . LYS C 1 158 ? 49.073 23.721 20.593 1.00 34.53 155 LYS C C 1
ATOM 4341 O O . LYS C 1 158 ? 48.779 22.521 20.528 1.00 30.92 155 LYS C O 1
ATOM 4347 N N . ALA C 1 159 ? 48.602 24.631 19.744 1.00 31.94 156 ALA C N 1
ATOM 4348 C CA . ALA C 1 159 ? 47.851 24.249 18.552 1.00 30.81 156 ALA C CA 1
ATOM 4349 C C . ALA C 1 159 ? 48.211 25.187 17.402 1.00 35.23 156 ALA C C 1
ATOM 4350 O O . ALA C 1 159 ? 48.937 26.161 17.602 1.00 38.31 156 ALA C O 1
ATOM 4352 N N . TYR C 1 160 ? 47.713 24.899 16.202 1.00 31.27 157 TYR C N 1
ATOM 4353 C CA . TYR C 1 160 ? 47.997 25.760 15.059 1.00 28.57 157 TYR C CA 1
ATOM 4354 C C . TYR C 1 160 ? 47.083 26.969 15.000 1.00 28.86 157 TYR C C 1
ATOM 4355 O O . TYR C 1 160 ? 47.531 28.109 14.865 1.00 31.58 157 TYR C O 1
ATOM 4364 N N . LYS C 1 161 ? 45.791 26.711 15.119 1.00 26.22 158 LYS C N 1
ATOM 4365 C CA . LYS C 1 161 ? 44.808 27.725 14.818 1.00 29.22 158 LYS C CA 1
ATOM 4366 C C . LYS C 1 161 ? 43.600 27.584 15.744 1.00 30.43 158 LYS C C 1
ATOM 4367 O O . LYS C 1 161 ? 43.202 26.471 16.098 1.00 31.20 158 LYS C O 1
ATOM 4373 N N . SER C 1 162 ? 43.035 28.719 16.145 1.00 26.29 159 SER C N 1
ATOM 4374 C CA . SER C 1 162 ? 41.864 28.730 17.003 1.00 30.00 159 SER C CA 1
ATOM 4375 C C . SER C 1 162 ? 40.861 29.733 16.464 1.00 31.38 159 SER C C 1
ATOM 4376 O O . SER C 1 162 ? 41.235 30.662 15.751 1.00 31.92 159 SER C O 1
ATOM 4379 N N . ASP C 1 163 ? 39.586 29.549 16.782 1.00 33.09 160 ASP C N 1
ATOM 4380 C CA . ASP C 1 163 ? 38.642 30.634 16.565 1.00 36.97 160 ASP C CA 1
ATOM 4381 C C . ASP C 1 163 ? 38.438 31.312 17.906 1.00 35.96 160 ASP C C 1
ATOM 4382 O O . ASP C 1 163 ? 39.039 30.903 18.899 1.00 38.64 160 ASP C O 1
ATOM 4387 N N . THR C 1 164 ? 37.612 32.350 17.941 1.00 35.58 161 THR C N 1
ATOM 4388 C CA . THR C 1 164 ? 37.414 33.109 19.174 1.00 36.04 161 THR C CA 1
ATOM 4389 C C . THR C 1 164 ? 36.654 32.324 20.247 1.00 36.32 161 THR C C 1
ATOM 4390 O O . THR C 1 164 ? 36.651 32.709 21.416 1.00 40.24 161 THR C O 1
ATOM 4394 N N . LEU C 1 165 ? 36.020 31.224 19.848 1.00 33.33 162 LEU C N 1
ATOM 4395 C CA . LEU C 1 165 ? 35.289 30.368 20.784 1.00 33.51 162 LEU C CA 1
ATOM 4396 C C . LEU C 1 165 ? 36.178 29.249 21.336 1.00 33.75 162 LEU C C 1
ATOM 4397 O O . LEU C 1 165 ? 35.721 28.390 22.088 1.00 34.81 162 LEU C O 1
ATOM 4402 N N . GLY C 1 166 ? 37.447 29.256 20.948 1.00 32.15 163 GLY C N 1
ATOM 4403 C CA . GLY C 1 166 ? 38.395 28.285 21.465 1.00 30.34 163 GLY C CA 1
ATOM 4404 C C . GLY C 1 166 ? 38.414 26.959 20.731 1.00 28.67 163 GLY C C 1
ATOM 4405 O O . GLY C 1 166 ? 39.084 26.021 21.165 1.00 30.29 163 GLY C O 1
ATOM 4406 N N . ASN C 1 167 ? 37.671 26.861 19.632 1.00 26.95 164 ASN C N 1
ATOM 4407 C CA . ASN C 1 167 ? 37.786 25.703 18.754 1.00 28.91 164 ASN C CA 1
ATOM 4408 C C . ASN C 1 167 ? 39.197 25.635 18.175 1.00 26.83 164 ASN C C 1
ATOM 4409 O O . ASN C 1 167 ? 39.696 26.620 17.631 1.00 31.59 164 ASN C O 1
ATOM 4414 N N . LEU C 1 168 ? 39.844 24.482 18.294 1.00 23.11 165 LEU C N 1
ATOM 4415 C CA . LEU C 1 168 ? 41.237 24.352 17.840 1.00 25.62 165 LEU C CA 1
ATOM 4416 C C . LEU C 1 168 ? 41.424 23.357 16.698 1.00 28.62 165 LEU C C 1
ATOM 4417 O O . LEU C 1 168 ? 40.721 22.339 16.605 1.00 25.58 165 LEU C O 1
ATOM 4422 N N . VAL C 1 169 ? 42.395 23.655 15.843 1.00 27.63 166 VAL C N 1
ATOM 4423 C CA . VAL C 1 169 ? 42.940 22.653 14.941 1.00 31.46 166 VAL C CA 1
ATOM 4424 C C . VAL C 1 169 ? 44.448 22.543 15.157 1.00 32.24 166 VAL C C 1
ATOM 4425 O O . VAL C 1 169 ? 45.137 23.541 15.384 1.00 31.31 166 VAL C O 1
ATOM 4429 N N . PHE C 1 170 ? 44.955 21.319 15.127 1.00 32.12 167 PHE C N 1
ATOM 4430 C CA . PHE C 1 170 ? 46.378 21.111 15.299 1.00 29.50 167 PHE C CA 1
ATOM 4431 C C . PHE C 1 170 ? 46.985 20.838 13.938 1.00 35.23 167 PHE C C 1
ATOM 4432 O O . PHE C 1 170 ? 46.269 20.707 12.950 1.00 36.35 167 PHE C O 1
ATOM 4440 N N . ARG C 1 171 ? 48.305 20.714 13.892 1.00 34.75 168 ARG C N 1
ATOM 4441 C CA . ARG C 1 171 ? 49.004 20.563 12.628 1.00 35.86 168 ARG C CA 1
ATOM 4442 C C . ARG C 1 171 ? 49.962 19.371 12.683 1.00 36.23 168 ARG C C 1
ATOM 4443 O O . ARG C 1 171 ? 50.900 19.348 13.483 1.00 38.25 168 ARG C O 1
ATOM 4451 N N . LYS C 1 172 ? 49.714 18.381 11.856 1.00 33.47 169 LYS C N 1
ATOM 4452 C CA . LYS C 1 172 ? 50.579 17.232 11.736 1.00 32.20 169 LYS C CA 1
ATOM 4453 C C . LYS C 1 172 ? 50.848 16.478 13.045 1.00 35.00 169 LYS C C 1
ATOM 4454 O O . LYS C 1 172 ? 49.939 16.238 13.806 1.00 34.51 169 LYS C O 1
ATOM 4460 N N . THR C 1 173 ? 52.093 16.125 13.315 1.00 32.40 170 THR C N 1
ATOM 4461 C CA . THR C 1 173 ? 52.405 15.339 14.497 1.00 29.04 170 THR C CA 1
ATOM 4462 C C . THR C 1 173 ? 52.508 16.229 15.709 1.00 30.74 170 THR C C 1
ATOM 4463 O O . THR C 1 173 ? 52.715 15.773 16.798 1.00 28.50 170 THR C O 1
ATOM 4467 N N . ALA C 1 174 ? 52.338 17.517 15.490 1.00 32.63 171 ALA C N 1
ATOM 4468 C CA . ALA C 1 174 ? 52.326 18.479 16.564 1.00 34.86 171 ALA C CA 1
ATOM 4469 C C . ALA C 1 174 ? 51.143 18.261 17.500 1.00 34.02 171 ALA C C 1
ATOM 4470 O O . ALA C 1 174 ? 51.147 18.762 18.594 1.00 32.53 171 ALA C O 1
ATOM 4472 N N . ARG C 1 175 ? 50.099 17.587 17.038 1.00 30.78 172 ARG C N 1
ATOM 4473 C CA . ARG C 1 175 ? 48.956 17.369 17.902 1.00 30.32 172 ARG C CA 1
ATOM 4474 C C . ARG C 1 175 ? 49.218 16.492 19.137 1.00 29.08 172 ARG C C 1
ATOM 4475 O O . ARG C 1 175 ? 49.074 16.957 20.244 1.00 28.84 172 ARG C O 1
ATOM 4483 N N . ASN C 1 176 ? 49.679 15.267 18.943 1.00 22.69 173 ASN C N 1
ATOM 4484 C CA . ASN C 1 176 ? 50.074 14.405 20.053 1.00 25.84 173 ASN C CA 1
ATOM 4485 C C . ASN C 1 176 ? 49.152 14.409 21.285 1.00 29.54 173 ASN C C 1
ATOM 4486 O O . ASN C 1 176 ? 47.979 14.144 21.220 1.00 29.94 173 ASN C O 1
ATOM 4491 N N . PHE C 1 177 ? 49.764 14.701 22.415 1.00 26.71 174 PHE C N 1
ATOM 4492 C CA . PHE C 1 177 ? 49.109 14.821 23.691 1.00 25.92 174 PHE C CA 1
ATOM 4493 C C . PHE C 1 177 ? 48.242 16.055 23.920 1.00 25.71 174 PHE C C 1
ATOM 4494 O O . PHE C 1 177 ? 47.451 16.061 24.818 1.00 26.82 174 PHE C O 1
ATOM 4502 N N . ASN C 1 178 ? 48.427 17.103 23.135 1.00 20.17 175 ASN C N 1
ATOM 4503 C CA . ASN C 1 178 ? 47.792 18.390 23.384 1.00 24.03 175 ASN C CA 1
ATOM 4504 C C . ASN C 1 178 ? 46.295 18.358 23.755 1.00 30.74 175 ASN C C 1
ATOM 4505 O O . ASN C 1 178 ? 45.911 18.854 24.820 1.00 33.71 175 ASN C O 1
ATOM 4510 N N . PRO C 1 179 ? 45.450 17.767 22.894 1.00 28.27 176 PRO C N 1
ATOM 4511 C CA . PRO C 1 179 ? 44.018 17.779 23.211 1.00 26.76 176 PRO C CA 1
ATOM 4512 C C . PRO C 1 179 ? 43.709 17.032 24.513 1.00 29.28 176 PRO C C 1
ATOM 4513 O O . PRO C 1 179 ? 42.796 17.423 25.246 1.00 30.11 176 PRO C O 1
ATOM 4517 N N . LEU C 1 180 ? 44.470 15.979 24.798 1.00 25.82 177 LEU C N 1
ATOM 4518 C CA . LEU C 1 180 ? 44.274 15.224 26.026 1.00 26.73 177 LEU C CA 1
ATOM 4519 C C . LEU C 1 180 ? 44.541 16.091 27.252 1.00 30.49 177 LEU C C 1
ATOM 4520 O O . LEU C 1 180 ? 43.795 16.027 28.223 1.00 32.72 177 LEU C O 1
ATOM 4525 N N . CYS C 1 181 ? 45.601 16.898 27.208 1.00 26.98 178 CYS C N 1
ATOM 4526 C CA . CYS C 1 181 ? 45.924 17.775 28.334 1.00 29.66 178 CYS C CA 1
ATOM 4527 C C . CYS C 1 181 ? 44.832 18.814 28.580 1.00 34.77 178 CYS C C 1
ATOM 4528 O O . CYS C 1 181 ? 44.545 19.156 29.722 1.00 39.27 178 CYS C O 1
ATOM 4531 N N . ALA C 1 182 ? 44.230 19.314 27.505 1.00 29.17 179 ALA C N 1
ATOM 4532 C CA . ALA C 1 182 ? 43.141 20.278 27.615 1.00 28.89 179 ALA C CA 1
ATOM 4533 C C . ALA C 1 182 ? 41.939 19.670 28.337 1.00 28.67 179 ALA C C 1
ATOM 4534 O O . ALA C 1 182 ? 41.434 20.211 29.323 1.00 34.77 179 ALA C O 1
ATOM 4544 N N . ALA C 1 184 ? 41.631 17.131 30.301 1.00 24.74 181 ALA C N 1
ATOM 4545 C CA . ALA C 1 184 ? 41.796 16.591 31.645 1.00 24.56 181 ALA C CA 1
ATOM 4546 C C . ALA C 1 184 ? 42.184 17.659 32.653 1.00 26.74 181 ALA C C 1
ATOM 4547 O O . ALA C 1 184 ? 42.394 17.364 33.827 1.00 32.19 181 ALA C O 1
ATOM 4549 N N . ALA C 1 185 ? 42.278 18.899 32.196 1.00 26.24 182 ALA C N 1
ATOM 4550 C CA . ALA C 1 185 ? 42.726 19.987 33.060 1.00 30.18 182 ALA C CA 1
ATOM 4551 C C . ALA C 1 185 ? 41.591 20.946 33.405 1.00 34.60 182 ALA C C 1
ATOM 4552 O O . ALA C 1 185 ? 40.763 21.266 32.549 1.00 33.06 182 ALA C O 1
ATOM 4554 N N . LYS C 1 186 ? 41.569 21.414 34.652 1.00 36.80 183 LYS C N 1
ATOM 4555 C CA . LYS C 1 186 ? 40.538 22.345 35.099 1.00 40.73 183 LYS C CA 1
ATOM 4556 C C . LYS C 1 186 ? 40.580 23.608 34.255 1.00 37.79 183 LYS C C 1
ATOM 4557 O O . LYS C 1 186 ? 39.569 24.033 33.702 1.00 37.25 183 LYS C O 1
ATOM 4563 N N . ILE C 1 187 ? 41.760 24.206 34.160 1.00 36.33 184 ILE C N 1
ATOM 4564 C CA . ILE C 1 187 ? 41.934 25.418 33.374 1.00 37.52 184 ILE C CA 1
ATOM 4565 C C . ILE C 1 187 ? 42.896 25.171 32.217 1.00 36.86 184 ILE C C 1
ATOM 4566 O O . ILE C 1 187 ? 44.082 24.901 32.419 1.00 36.28 184 ILE C O 1
ATOM 4571 N N . CYS C 1 188 ? 42.386 25.246 30.997 1.00 38.38 185 CYS C N 1
ATOM 4572 C CA . CYS C 1 188 ? 43.240 25.035 29.839 1.00 36.98 185 CYS C CA 1
ATOM 4573 C C . CYS C 1 188 ? 43.525 26.341 29.119 1.00 39.21 185 CYS C C 1
ATOM 4574 O O . CYS C 1 188 ? 42.610 27.083 28.757 1.00 39.68 185 CYS C O 1
ATOM 4577 N N . VAL C 1 189 ? 44.803 26.623 28.916 1.00 36.26 186 VAL C N 1
ATOM 4578 C CA . VAL C 1 189 ? 45.185 27.730 28.057 1.00 39.28 186 VAL C CA 1
ATOM 4579 C C . VAL C 1 189 ? 45.946 27.192 26.846 1.00 34.93 186 VAL C C 1
ATOM 4580 O O . VAL C 1 189 ? 46.862 26.378 26.974 1.00 36.22 186 VAL C O 1
ATOM 4584 N N . ALA C 1 190 ? 45.551 27.640 25.665 1.00 36.87 187 ALA C N 1
ATOM 4585 C CA . ALA C 1 190 ? 46.187 27.186 24.436 1.00 36.46 187 ALA C CA 1
ATOM 4586 C C . ALA C 1 190 ? 46.913 28.332 23.749 1.00 34.75 187 ALA C C 1
ATOM 4587 O O . ALA C 1 190 ? 46.355 29.406 23.559 1.00 36.60 187 ALA C O 1
ATOM 4589 N N . GLU C 1 191 ? 48.165 28.106 23.382 1.00 36.98 188 GLU C N 1
ATOM 4590 C CA . GLU C 1 191 ? 48.877 29.075 22.566 1.00 40.45 188 GLU C CA 1
ATOM 4591 C C . GLU C 1 191 ? 48.869 28.630 21.102 1.00 38.97 188 GLU C C 1
ATOM 4592 O O . GLU C 1 191 ? 49.166 27.475 20.793 1.00 39.92 188 GLU C O 1
ATOM 4598 N N . VAL C 1 192 ? 48.509 29.554 20.215 1.00 36.16 189 VAL C N 1
ATOM 4599 C CA . VAL C 1 192 ? 48.280 29.243 18.810 1.00 36.55 189 VAL C CA 1
ATOM 4600 C C . VAL C 1 192 ? 49.014 30.224 17.889 1.00 37.52 189 VAL C C 1
ATOM 4601 O O . VAL C 1 192 ? 49.447 31.294 18.328 1.00 39.99 189 VAL C O 1
ATOM 4605 N N . GLU C 1 193 ? 49.185 29.838 16.624 1.00 32.50 190 GLU C N 1
ATOM 4606 C CA . GLU C 1 193 ? 49.841 30.702 15.639 1.00 34.43 190 GLU C CA 1
ATOM 4607 C C . GLU C 1 193 ? 48.864 31.599 14.881 1.00 36.40 190 GLU C C 1
ATOM 4608 O O . GLU C 1 193 ? 49.260 32.590 14.264 1.00 36.03 190 GLU C O 1
ATOM 4614 N N . GLU C 1 194 ? 47.582 31.257 14.942 1.00 35.53 191 GLU C N 1
ATOM 4615 C CA . GLU C 1 194 ? 46.575 31.992 14.193 1.00 36.74 191 GLU C CA 1
ATOM 4616 C C . GLU C 1 194 ? 45.267 31.953 14.940 1.00 36.03 191 GLU C C 1
ATOM 4617 O O . GLU C 1 194 ? 44.898 30.924 15.516 1.00 35.19 191 GLU C O 1
ATOM 4623 N N . ILE C 1 195 ? 44.558 33.071 14.902 1.00 33.35 192 ILE C N 1
ATOM 4624 C CA . ILE C 1 195 ? 43.219 33.144 15.446 1.00 35.90 192 ILE C CA 1
ATOM 4625 C C . ILE C 1 195 ? 42.313 33.683 14.347 1.00 39.66 192 ILE C C 1
ATOM 4626 O O . ILE C 1 195 ? 42.683 34.611 13.629 1.00 41.37 192 ILE C O 1
ATOM 4631 N N . VAL C 1 196 ? 41.140 33.083 14.203 1.00 33.65 193 VAL C N 1
ATOM 4632 C CA . VAL C 1 196 ? 40.185 33.527 13.214 1.00 36.45 193 VAL C CA 1
ATOM 4633 C C . VAL C 1 196 ? 38.851 33.765 13.916 1.00 43.10 193 VAL C C 1
ATOM 4634 O O . VAL C 1 196 ? 38.631 33.271 15.026 1.00 45.09 193 VAL C O 1
ATOM 4638 N N . PRO C 1 197 ? 37.961 34.540 13.285 1.00 41.63 194 PRO C N 1
ATOM 4639 C CA . PRO C 1 197 ? 36.636 34.801 13.859 1.00 41.54 194 PRO C CA 1
ATOM 4640 C C . PRO C 1 197 ? 35.801 33.527 13.908 1.00 43.57 194 PRO C C 1
ATOM 4641 O O . PRO C 1 197 ? 35.976 32.661 13.049 1.00 46.79 194 PRO C O 1
ATOM 4645 N N . ALA C 1 198 ? 34.913 33.410 14.892 1.00 40.15 195 ALA C N 1
ATOM 4646 C CA . ALA C 1 198 ? 34.010 32.266 14.956 1.00 37.22 195 ALA C CA 1
ATOM 4647 C C . ALA C 1 198 ? 33.264 32.142 13.635 1.00 42.52 195 ALA C C 1
ATOM 4648 O O . ALA C 1 198 ? 32.746 33.130 13.116 1.00 40.75 195 ALA C O 1
ATOM 4650 N N . GLY C 1 199 ? 33.215 30.928 13.095 1.00 42.52 196 GLY C N 1
ATOM 4651 C CA . GLY C 1 199 ? 32.570 30.694 11.817 1.00 40.59 196 GLY C CA 1
ATOM 4652 C C . GLY C 1 199 ? 33.539 30.470 10.672 1.00 41.71 196 GLY C C 1
ATOM 4653 O O . GLY C 1 199 ? 33.147 29.970 9.613 1.00 47.00 196 GLY C O 1
ATOM 4654 N N . GLU C 1 200 ? 34.801 30.848 10.866 1.00 36.39 197 GLU C N 1
ATOM 4655 C CA . GLU C 1 200 ? 35.815 30.622 9.839 1.00 41.10 197 GLU C CA 1
ATOM 4656 C C . GLU C 1 200 ? 36.390 29.210 9.872 1.00 40.73 197 GLU C C 1
ATOM 4657 O O . GLU C 1 200 ? 36.983 28.753 8.899 1.00 42.29 197 GLU C O 1
ATOM 4663 N N . LEU C 1 201 ? 36.218 28.519 10.990 1.00 40.79 198 LEU C N 1
ATOM 4664 C CA . LEU C 1 201 ? 36.626 27.121 11.072 1.00 40.09 198 LEU C CA 1
ATOM 4665 C C . LEU C 1 201 ? 35.424 26.234 10.812 1.00 40.72 198 LEU C C 1
ATOM 4666 O O . LEU C 1 201 ? 34.413 26.343 11.499 1.00 44.75 198 LEU C O 1
ATOM 4671 N N . ASP C 1 202 ? 35.522 25.354 9.826 1.00 34.92 199 ASP C N 1
ATOM 4672 C CA . ASP C 1 202 ? 34.415 24.450 9.557 1.00 31.13 199 ASP C CA 1
ATOM 4673 C C . ASP C 1 202 ? 34.159 23.528 10.750 1.00 30.13 199 ASP C C 1
ATOM 4674 O O . ASP C 1 202 ? 35.094 22.972 11.326 1.00 29.56 199 ASP C O 1
ATOM 4679 N N . PRO C 1 203 ? 32.880 23.363 11.119 1.00 32.07 200 PRO C N 1
ATOM 4680 C CA . PRO C 1 203 ? 32.435 22.491 12.212 1.00 28.34 200 PRO C CA 1
ATOM 4681 C C . PRO C 1 203 ? 32.977 21.068 12.073 1.00 26.38 200 PRO C C 1
ATOM 4682 O O . PRO C 1 203 ? 33.241 20.408 13.081 1.00 25.90 200 PRO C O 1
ATOM 4686 N N . ASP C 1 204 ? 33.142 20.600 10.839 1.00 23.82 201 ASP C N 1
ATOM 4687 C CA . ASP C 1 204 ? 33.633 19.246 10.607 1.00 25.45 201 ASP C CA 1
ATOM 4688 C C . ASP C 1 204 ? 35.171 19.191 10.488 1.00 29.05 201 ASP C C 1
ATOM 4689 O O . ASP C 1 204 ? 35.746 18.123 10.289 1.00 30.60 201 ASP C O 1
ATOM 4694 N N . GLU C 1 205 ? 35.823 20.348 10.554 1.00 26.25 202 GLU C N 1
ATOM 4695 C CA . GLU C 1 205 ? 37.286 20.413 10.547 1.00 38.66 202 GLU C CA 1
ATOM 4696 C C . GLU C 1 205 ? 37.954 20.641 11.909 1.00 41.50 202 GLU C C 1
ATOM 4697 O O . GLU C 1 205 ? 39.179 20.637 12.016 1.00 47.21 202 GLU C O 1
ATOM 4703 N N . ILE C 1 206 ? 37.149 20.827 12.944 1.00 37.08 203 ILE C N 1
ATOM 4704 C CA . ILE C 1 206 ? 37.665 21.170 14.260 1.00 29.36 203 ILE C CA 1
ATOM 4705 C C . ILE C 1 206 ? 38.178 19.926 14.990 1.00 27.85 203 ILE C C 1
ATOM 4706 O O . ILE C 1 206 ? 37.499 18.900 15.034 1.00 27.50 203 ILE C O 1
ATOM 4711 N N . HIS C 1 207 ? 39.404 19.997 15.507 1.00 25.77 204 HIS C N 1
ATOM 4712 C CA . HIS C 1 207 ? 39.954 18.901 16.310 1.00 26.91 204 HIS C CA 1
ATOM 4713 C C . HIS C 1 207 ? 39.499 18.903 17.760 1.00 26.35 204 HIS C C 1
ATOM 4714 O O . HIS C 1 207 ? 39.089 17.872 18.289 1.00 27.76 204 HIS C O 1
ATOM 4721 N N . LEU C 1 208 ? 39.601 20.060 18.405 1.00 25.15 205 LEU C N 1
ATOM 4722 C CA . LEU C 1 208 ? 39.160 20.222 19.788 1.00 24.81 205 LEU C CA 1
ATOM 4723 C C . LEU C 1 208 ? 38.079 21.295 19.918 1.00 22.21 205 LEU C C 1
ATOM 4724 O O . LEU C 1 208 ? 38.340 22.469 19.636 1.00 26.24 205 LEU C O 1
ATOM 4729 N N . PRO C 1 209 ? 36.866 2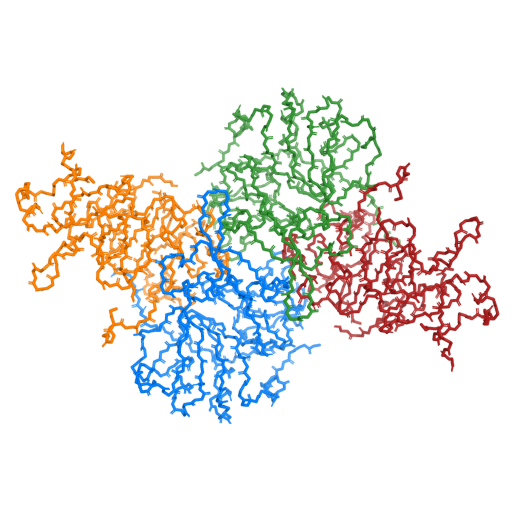0.904 20.335 1.00 22.45 206 PRO C N 1
ATOM 4730 C CA . PRO C 1 209 ? 35.803 21.888 20.579 1.00 23.25 206 PRO C CA 1
ATOM 4731 C C . PRO C 1 209 ? 36.202 22.870 21.676 1.00 29.26 206 PRO C C 1
ATOM 4732 O O . PRO C 1 209 ? 36.822 22.477 22.668 1.00 31.00 206 PRO C O 1
ATOM 4736 N N . GLY C 1 210 ? 35.846 24.137 21.491 1.00 31.06 207 GLY C N 1
ATOM 4737 C CA . GLY C 1 210 ? 36.229 25.194 22.407 1.00 33.16 207 GLY C CA 1
ATOM 4738 C C . GLY C 1 210 ? 35.765 25.045 23.849 1.00 31.02 207 GLY C C 1
ATOM 4739 O O . GLY C 1 210 ? 36.275 25.723 24.737 1.00 29.34 207 GLY C O 1
ATOM 4740 N N . ILE C 1 211 ? 34.797 24.169 24.093 1.00 29.47 208 ILE C N 1
ATOM 4741 C CA . ILE C 1 211 ? 34.348 23.937 25.457 1.00 29.83 208 ILE C CA 1
ATOM 4742 C C . ILE C 1 211 ? 35.519 23.522 26.359 1.00 29.39 208 ILE C C 1
ATOM 4743 O O . ILE C 1 211 ? 35.497 23.776 27.550 1.00 31.24 208 ILE C O 1
ATOM 4748 N N . TYR C 1 212 ? 36.548 22.906 25.780 1.00 34.63 209 TYR C N 1
ATOM 4749 C CA . TYR C 1 212 ? 37.727 22.472 26.541 1.00 32.23 209 TYR C CA 1
ATOM 4750 C C . TYR C 1 212 ? 38.804 23.539 26.746 1.00 31.08 209 TYR C C 1
ATOM 4751 O O . TYR C 1 212 ? 39.787 23.313 27.466 1.00 29.40 209 TYR C O 1
ATOM 4760 N N . VAL C 1 213 ? 38.627 24.692 26.113 1.00 28.51 210 VAL C N 1
ATOM 4761 C CA . VAL C 1 213 ? 39.641 25.736 26.144 1.00 28.29 210 VAL C CA 1
ATOM 4762 C C . VAL C 1 213 ? 39.127 26.965 26.886 1.00 31.81 210 VAL C C 1
ATOM 4763 O O . VAL C 1 213 ? 38.139 27.576 26.479 1.00 32.26 210 VAL C O 1
ATOM 4767 N N . GLN C 1 214 ? 39.769 27.304 27.998 1.00 33.43 211 GLN C N 1
ATOM 4768 C CA . GLN C 1 214 ? 39.386 28.493 28.757 1.00 34.20 211 GLN C CA 1
ATOM 4769 C C . GLN C 1 214 ? 40.014 29.773 28.229 1.00 37.50 211 GLN C C 1
ATOM 4770 O O . GLN C 1 214 ? 39.428 30.844 28.343 1.00 41.21 211 GLN C O 1
ATOM 4776 N N . HIS C 1 215 ? 41.211 29.665 27.666 1.00 41.02 212 HIS C N 1
ATOM 4777 C CA . HIS C 1 215 ? 41.930 30.846 27.187 1.00 42.07 212 HIS C CA 1
ATOM 4778 C C . HIS C 1 215 ? 42.722 30.561 25.918 1.00 37.75 212 HIS C C 1
ATOM 4779 O O . HIS C 1 215 ? 43.234 29.456 25.741 1.00 37.72 212 HIS C O 1
ATOM 4786 N N . ILE C 1 216 ? 42.830 31.572 25.054 1.00 34.08 213 ILE C N 1
ATOM 4787 C CA . ILE C 1 216 ? 43.530 31.452 23.783 1.00 36.72 213 ILE C CA 1
ATOM 4788 C C . ILE C 1 216 ? 44.566 32.552 23.621 1.00 44.81 213 ILE C C 1
ATOM 4789 O O . ILE C 1 216 ? 44.253 33.735 23.759 1.00 47.25 213 ILE C O 1
ATOM 4794 N N . TYR C 1 217 ? 45.794 32.162 23.296 1.00 46.18 214 TYR C N 1
ATOM 4795 C CA . TYR C 1 217 ? 46.892 33.115 23.196 1.00 44.35 214 TYR C CA 1
ATOM 4796 C C . TYR C 1 217 ? 47.691 32.951 21.911 1.00 41.22 214 TYR C C 1
ATOM 4797 O O . TYR C 1 217 ? 48.208 31.875 21.630 1.00 40.22 214 TYR C O 1
ATOM 4806 N N . LYS C 1 218 ? 47.808 34.030 21.147 1.00 42.46 215 LYS C N 1
ATOM 4807 C CA . LYS C 1 218 ? 48.578 34.006 19.909 1.00 43.52 215 LYS C CA 1
ATOM 4808 C C . LYS C 1 218 ? 50.021 34.410 20.171 1.00 47.00 215 LYS C C 1
ATOM 4809 O O . LYS C 1 218 ? 50.296 35.550 20.549 1.00 48.92 215 LYS C O 1
ATOM 4815 N N . GLY C 1 219 ? 50.944 33.472 19.976 1.00 45.21 216 GLY C N 1
ATOM 4816 C CA . GLY C 1 219 ? 52.352 33.770 20.131 1.00 49.13 216 GLY C CA 1
ATOM 4817 C C . GLY C 1 219 ? 52.860 34.434 18.865 1.00 54.39 216 GLY C C 1
ATOM 4818 O O . GLY C 1 219 ? 52.416 34.102 17.761 1.00 49.49 216 GLY C O 1
ATOM 4819 N N . GLU C 1 220 ? 53.782 35.380 19.007 1.00 59.69 217 GLU C N 1
ATOM 4820 C CA . GLU C 1 220 ? 54.317 36.048 17.832 1.00 63.28 217 GLU C CA 1
ATOM 4821 C C . GLU C 1 220 ? 55.178 35.080 17.048 1.00 61.11 217 GLU C C 1
ATOM 4822 O O . GLU C 1 220 ? 55.040 34.953 15.835 1.00 60.72 217 GLU C O 1
ATOM 4828 N N . LYS C 1 221 ? 56.081 34.406 17.748 1.00 60.04 218 LYS C N 1
ATOM 4829 C CA . LYS C 1 221 ? 56.992 33.483 17.095 1.00 59.37 218 LYS C CA 1
ATOM 4830 C C . LYS C 1 221 ? 57.254 32.267 17.962 1.00 53.71 218 LYS C C 1
ATOM 4831 O O . LYS C 1 221 ? 57.603 32.396 19.132 1.00 55.84 218 LYS C O 1
ATOM 4837 N N . PHE C 1 222 ? 57.108 31.086 17.380 1.00 46.44 219 PHE C N 1
ATOM 4838 C CA . PHE C 1 222 ? 57.464 29.860 18.068 1.00 41.98 219 PHE C CA 1
ATOM 4839 C C . PHE C 1 222 ? 58.783 29.394 17.493 1.00 44.00 219 PHE C C 1
ATOM 4840 O O . PHE C 1 222 ? 58.979 29.439 16.281 1.00 44.37 219 PHE C O 1
ATOM 4848 N N . GLU C 1 223 ? 59.706 28.981 18.352 1.00 47.56 220 GLU C N 1
ATOM 4849 C CA . GLU C 1 223 ? 61.007 28.546 17.865 1.00 49.81 220 GLU C CA 1
ATOM 4850 C C . GLU C 1 223 ? 60.878 27.233 17.104 1.00 47.43 220 GLU C C 1
ATOM 4851 O O . GLU C 1 223 ? 61.530 27.036 16.085 1.00 45.20 220 GLU C O 1
ATOM 4857 N N . LYS C 1 224 ? 60.015 26.347 17.592 1.00 44.16 221 LYS C N 1
ATOM 4858 C CA . LYS C 1 224 ? 59.830 25.050 16.960 1.00 41.91 221 LYS C CA 1
ATOM 4859 C C . LYS C 1 224 ? 61.172 24.395 16.648 1.00 43.20 221 LYS C C 1
ATOM 4860 O O . LYS C 1 224 ? 61.499 24.150 15.485 1.00 43.49 221 LYS C O 1
ATOM 4866 N N . ARG C 1 225 ? 61.941 24.095 17.690 1.00 41.97 222 ARG C N 1
ATOM 4867 C CA . ARG C 1 225 ? 63.239 23.472 17.505 1.00 43.72 222 ARG C CA 1
ATOM 4868 C C . ARG C 1 225 ? 63.116 22.016 17.097 1.00 46.05 222 ARG C C 1
ATOM 4869 O O . ARG C 1 225 ? 62.223 21.301 17.566 1.00 45.22 222 ARG C O 1
ATOM 4877 N N . ILE C 1 226 ? 64.032 21.590 16.230 1.00 47.64 223 ILE C N 1
ATOM 4878 C CA . ILE C 1 226 ? 64.114 20.207 15.773 1.00 50.90 223 ILE C CA 1
ATOM 4879 C C . ILE C 1 226 ? 65.311 19.501 16.411 1.00 50.91 223 ILE C C 1
ATOM 4880 O O . ILE C 1 226 ? 66.445 19.973 16.304 1.00 47.95 223 ILE C O 1
ATOM 4885 N N . GLU C 1 227 ? 65.051 18.379 17.079 1.00 53.00 224 GLU C N 1
ATOM 4886 C CA . GLU C 1 227 ? 66.104 17.615 17.739 1.00 54.26 224 GLU C CA 1
ATOM 4887 C C . GLU C 1 227 ? 67.032 16.936 16.744 1.00 56.58 224 GLU C C 1
ATOM 4888 O O . GLU C 1 227 ? 68.254 17.096 16.799 1.00 55.38 224 GLU C O 1
ATOM 4894 N N . LYS C 1 228 ? 66.442 16.159 15.845 1.00 56.10 225 LYS C N 1
ATOM 4895 C CA . LYS C 1 228 ? 67.217 15.433 14.851 1.00 55.39 225 LYS C CA 1
ATOM 4896 C C . LYS C 1 228 ? 66.705 15.757 13.453 1.00 52.16 225 LYS C C 1
ATOM 4897 O O . LYS C 1 228 ? 65.579 15.400 13.094 1.00 50.55 225 LYS C O 1
ATOM 4899 N N . ILE C 1 229 ? 67.538 16.440 12.674 1.00 47.86 226 ILE C N 1
ATOM 4900 C CA . ILE C 1 229 ? 67.193 16.814 11.313 1.00 46.28 226 ILE C CA 1
ATOM 4901 C C . ILE C 1 229 ? 67.722 15.762 10.362 1.00 45.36 226 ILE C C 1
ATOM 4902 O O . ILE C 1 229 ? 68.929 15.625 10.196 1.00 50.28 226 ILE C O 1
ATOM 4907 N N . THR C 1 230 ? 66.821 15.022 9.731 1.00 42.81 227 THR C N 1
ATOM 4908 C CA . THR C 1 230 ? 67.224 13.970 8.814 1.00 43.95 227 THR C CA 1
ATOM 4909 C C . THR C 1 230 ? 66.664 14.249 7.421 1.00 51.60 227 THR C C 1
ATOM 4910 O O . THR C 1 230 ? 65.460 14.465 7.256 1.00 51.56 227 THR C O 1
ATOM 4914 N N . THR C 1 231 ? 67.552 14.252 6.429 1.00 53.36 228 THR C N 1
ATOM 4915 C CA . THR C 1 231 ? 67.186 14.515 5.043 1.00 54.56 228 THR C CA 1
ATOM 4916 C C . THR C 1 231 ? 67.619 13.358 4.145 1.00 60.10 228 THR C C 1
ATOM 4917 O O . THR C 1 231 ? 68.399 12.504 4.564 1.00 62.50 228 THR C O 1
ATOM 4921 N N . ARG C 1 232 ? 67.091 13.316 2.925 1.00 62.85 229 ARG C N 1
ATOM 4922 C CA . ARG C 1 232 ? 67.456 12.272 1.971 1.00 68.85 229 ARG C CA 1
ATOM 4923 C C . ARG C 1 232 ? 68.384 12.787 0.870 1.00 76.03 229 ARG C C 1
ATOM 4924 O O . ARG C 1 232 ? 68.792 13.952 0.881 1.00 75.54 229 ARG C O 1
ATOM 4932 N N . SER C 1 233 ? 68.709 11.898 -0.069 1.00 82.07 230 SER C N 1
ATOM 4933 C CA . SER C 1 233 ? 69.514 12.216 -1.255 1.00 85.80 230 SER C CA 1
ATOM 4934 C C . SER C 1 233 ? 70.093 13.630 -1.273 1.00 84.72 230 SER C C 1
ATOM 4935 O O . SER C 1 233 ? 69.890 14.376 -2.229 1.00 83.72 230 SER C O 1
ATOM 4938 N N . ARG D 2 2 ? 75.234 -6.894 10.169 1.00 72.83 2 ARG D N 1
ATOM 4939 C CA . ARG D 2 2 ? 74.021 -6.148 10.494 1.00 71.93 2 ARG D CA 1
ATOM 4940 C C . ARG D 2 2 ? 73.063 -6.046 9.308 1.00 66.87 2 ARG D C 1
ATOM 4941 O O . ARG D 2 2 ? 71.845 -5.998 9.488 1.00 66.06 2 ARG D O 1
ATOM 4949 N N . GLU D 2 3 ? 73.611 -5.999 8.100 1.00 62.72 3 GLU D N 1
ATOM 4950 C CA . GLU D 2 3 ? 72.781 -5.977 6.902 1.00 60.69 3 GLU D CA 1
ATOM 4951 C C . GLU D 2 3 ? 71.949 -7.256 6.833 1.00 58.63 3 GLU D C 1
ATOM 4952 O O . GLU D 2 3 ? 70.814 -7.251 6.351 1.00 57.73 3 GLU D O 1
ATOM 4954 N N . ALA D 2 4 ? 72.521 -8.348 7.329 1.00 58.04 4 ALA D N 1
ATOM 4955 C CA . ALA D 2 4 ? 71.830 -9.630 7.359 1.00 53.93 4 ALA D CA 1
ATOM 4956 C C . ALA D 2 4 ? 70.588 -9.550 8.239 1.00 50.19 4 ALA D C 1
ATOM 4957 O O . ALA D 2 4 ? 69.579 -10.197 7.959 1.00 53.22 4 ALA D O 1
ATOM 4959 N N . ILE D 2 5 ? 70.663 -8.754 9.301 1.00 44.94 5 ILE D N 1
ATOM 4960 C CA . ILE D 2 5 ? 69.515 -8.561 10.183 1.00 43.20 5 ILE D CA 1
ATOM 4961 C C . ILE D 2 5 ? 68.383 -7.832 9.463 1.00 43.25 5 ILE D C 1
ATOM 4962 O O . ILE D 2 5 ? 67.251 -8.325 9.390 1.00 42.48 5 ILE D O 1
ATOM 4967 N N . ILE D 2 6 ? 68.705 -6.658 8.926 1.00 41.83 6 ILE D N 1
ATOM 4968 C CA . ILE D 2 6 ? 67.718 -5.807 8.285 1.00 41.61 6 ILE D CA 1
ATOM 4969 C C . ILE D 2 6 ? 67.054 -6.524 7.113 1.00 43.42 6 ILE D C 1
ATOM 4970 O O . ILE D 2 6 ? 65.825 -6.568 7.012 1.00 41.72 6 ILE D O 1
ATOM 4975 N N . LYS D 2 7 ? 67.871 -7.086 6.229 1.00 48.45 7 LYS D N 1
ATOM 4976 C CA . LYS D 2 7 ? 67.351 -7.768 5.051 1.00 49.56 7 LYS D CA 1
ATOM 4977 C C . LYS D 2 7 ? 66.434 -8.927 5.432 1.00 45.85 7 LYS D C 1
ATOM 4978 O O . LYS D 2 7 ? 65.347 -9.074 4.873 1.00 46.48 7 LYS D O 1
ATOM 4984 N N . ARG D 2 8 ? 66.858 -9.733 6.396 1.00 43.87 8 ARG D N 1
ATOM 4985 C CA . ARG D 2 8 ? 66.047 -10.861 6.833 1.00 43.47 8 ARG D CA 1
ATOM 4986 C C . ARG D 2 8 ? 64.721 -10.396 7.443 1.00 43.04 8 ARG D C 1
ATOM 4987 O O . ARG D 2 8 ? 63.685 -11.026 7.243 1.00 43.75 8 ARG D O 1
ATOM 4995 N N . ALA D 2 9 ? 64.753 -9.285 8.171 1.00 41.82 9 ALA D N 1
ATOM 4996 C CA . ALA D 2 9 ? 63.531 -8.719 8.735 1.00 41.76 9 ALA D CA 1
ATOM 4997 C C . ALA D 2 9 ? 62.618 -8.167 7.648 1.00 44.45 9 ALA D C 1
ATOM 4998 O O . ALA D 2 9 ? 61.392 -8.190 7.784 1.00 43.14 9 ALA D O 1
ATOM 5000 N N . ALA D 2 10 ? 63.216 -7.661 6.573 1.00 46.25 10 ALA D N 1
ATOM 5001 C CA . ALA D 2 10 ? 62.434 -7.110 5.471 1.00 45.92 10 ALA D CA 1
ATOM 5002 C C . ALA D 2 10 ? 61.504 -8.167 4.878 1.00 48.98 10 ALA D C 1
ATOM 5003 O O . ALA D 2 10 ? 60.418 -7.852 4.399 1.00 48.76 10 ALA D O 1
ATOM 5005 N N . LYS D 2 11 ? 61.927 -9.426 4.928 1.00 51.33 11 LYS D N 1
ATOM 5006 C CA . LYS D 2 11 ? 61.129 -10.512 4.368 1.00 52.19 11 LYS D CA 1
ATOM 5007 C C . LYS D 2 11 ? 59.845 -10.785 5.157 1.00 50.51 11 LYS D C 1
ATOM 5008 O O . LYS D 2 11 ? 58.933 -11.449 4.660 1.00 51.53 11 LYS D O 1
ATOM 5014 N N . GLU D 2 12 ? 59.764 -10.265 6.378 1.00 47.82 12 GLU D N 1
ATOM 5015 C CA . GLU D 2 12 ? 58.579 -10.480 7.203 1.00 45.60 12 GLU D CA 1
ATOM 5016 C C . GLU D 2 12 ? 57.446 -9.514 6.863 1.00 44.94 12 GLU D C 1
ATOM 5017 O O . GLU D 2 12 ? 56.299 -9.706 7.280 1.00 45.94 12 GLU D O 1
ATOM 5023 N N . LEU D 2 13 ? 57.761 -8.470 6.109 1.00 45.60 13 LEU D N 1
ATOM 5024 C CA . LEU D 2 13 ? 56.731 -7.525 5.705 1.00 49.57 13 LEU D CA 1
ATOM 5025 C C . LEU D 2 13 ? 55.973 -8.071 4.503 1.00 54.20 13 LEU D C 1
ATOM 5026 O O . LEU D 2 13 ? 56.560 -8.678 3.613 1.00 58.60 13 LEU D O 1
ATOM 5031 N N . LYS D 2 14 ? 54.661 -7.881 4.499 1.00 55.14 14 LYS D N 1
ATOM 5032 C CA . LYS D 2 14 ? 53.835 -8.339 3.395 1.00 59.98 14 LYS D CA 1
ATOM 5033 C C . LYS D 2 14 ? 52.928 -7.215 2.922 1.00 58.13 14 LYS D C 1
ATOM 5034 O O . LYS D 2 14 ? 52.573 -6.323 3.694 1.00 61.46 14 LYS D O 1
ATOM 5040 N N . GLU D 2 15 ? 52.548 -7.272 1.653 1.00 53.83 15 GLU D N 1
ATOM 5041 C CA . GLU D 2 15 ? 51.684 -6.268 1.048 1.00 56.15 15 GLU D CA 1
ATOM 5042 C C . GLU D 2 15 ? 50.408 -6.062 1.844 1.00 47.68 15 GLU D C 1
ATOM 5043 O O . GLU D 2 15 ? 49.768 -7.024 2.259 1.00 49.93 15 GLU D O 1
ATOM 5049 N N . GLY D 2 16 ? 50.039 -4.804 2.056 1.00 44.81 16 GLY D N 1
ATOM 5050 C CA . GLY D 2 16 ? 48.790 -4.485 2.735 1.00 44.05 16 GLY D CA 1
ATOM 5051 C C . GLY D 2 16 ? 48.875 -4.402 4.248 1.00 42.60 16 GLY D C 1
ATOM 5052 O O . GLY D 2 16 ? 47.869 -4.176 4.928 1.00 46.58 16 GLY D O 1
ATOM 5061 N N . TYR D 2 18 ? 49.900 -2.963 8.012 1.00 34.30 18 TYR D N 1
ATOM 5062 C CA . TYR D 2 18 ? 50.172 -1.765 8.787 1.00 31.85 18 TYR D CA 1
ATOM 5063 C C . TYR D 2 18 ? 51.231 -2.116 9.810 1.00 31.46 18 TYR D C 1
ATOM 5064 O O . TYR D 2 18 ? 51.057 -3.033 10.618 1.00 31.95 18 TYR D O 1
ATOM 5073 N N . VAL D 2 19 ? 52.330 -1.375 9.772 1.00 32.39 19 VAL D N 1
ATOM 5074 C CA . VAL D 2 19 ? 53.540 -1.762 10.469 1.00 29.97 19 VAL D CA 1
ATOM 5075 C C . VAL D 2 19 ? 54.064 -0.611 11.316 1.00 34.27 19 VAL D C 1
ATOM 5076 O O . VAL D 2 19 ? 54.074 0.540 10.872 1.00 38.08 19 VAL D O 1
ATOM 5080 N N . ASN D 2 20 ? 54.504 -0.922 12.532 1.00 28.76 20 ASN D N 1
ATOM 5081 C CA . ASN D 2 20 ? 55.212 0.055 13.342 1.00 28.70 20 ASN D CA 1
ATOM 5082 C C . ASN D 2 20 ? 56.663 -0.367 13.550 1.00 33.33 20 ASN D C 1
ATOM 5083 O O . ASN D 2 20 ? 56.937 -1.449 14.070 1.00 31.99 20 ASN D O 1
ATOM 5088 N N . LEU D 2 21 ? 57.587 0.485 13.120 1.00 35.69 21 LEU D N 1
ATOM 5089 C CA . LEU D 2 21 ? 59.011 0.215 13.269 1.00 32.14 21 LEU D CA 1
ATOM 5090 C C . LEU D 2 21 ? 59.541 0.969 14.478 1.00 30.63 21 LEU D C 1
ATOM 5091 O O . LEU D 2 21 ? 59.442 2.190 14.549 1.00 31.65 21 LEU D O 1
ATOM 5096 N N . GLY D 2 22 ? 60.094 0.243 15.441 1.00 30.92 22 GLY D N 1
ATOM 5097 C CA . GLY D 2 22 ? 60.617 0.880 16.641 1.00 34.95 22 GLY D CA 1
ATOM 5098 C C . GLY D 2 22 ? 61.936 1.578 16.360 1.00 40.47 22 GLY D C 1
ATOM 5099 O O . GLY D 2 22 ? 62.572 1.304 15.347 1.00 43.94 22 GLY D O 1
ATOM 5100 N N . ILE D 2 23 ? 62.367 2.466 17.248 1.00 40.89 23 ILE D N 1
ATOM 5101 C CA . ILE D 2 23 ? 63.606 3.198 16.996 1.00 43.79 23 ILE D CA 1
ATOM 5102 C C . ILE D 2 23 ? 64.850 2.303 17.116 1.00 41.55 23 ILE D C 1
ATOM 5103 O O . ILE D 2 23 ? 64.811 1.253 17.759 1.00 44.26 23 ILE D O 1
ATOM 5108 N N . GLY D 2 24 ? 65.952 2.720 16.500 1.00 37.60 24 GLY D N 1
ATOM 5109 C CA . GLY D 2 24 ? 67.118 1.855 16.411 1.00 40.57 24 GLY D CA 1
ATOM 5110 C C . GLY D 2 24 ? 67.100 1.020 15.142 1.00 40.49 24 GLY D C 1
ATOM 5111 O O . GLY D 2 24 ? 66.577 1.458 14.119 1.00 40.53 24 GLY D O 1
ATOM 5112 N N . LEU D 2 25 ? 67.669 -0.180 15.196 1.00 38.01 25 LEU D N 1
ATOM 5113 C CA . LEU D 2 25 ? 67.729 -1.035 14.007 1.00 36.48 25 LEU D CA 1
ATOM 5114 C C . LEU D 2 25 ? 66.433 -1.078 13.180 1.00 39.73 25 LEU D C 1
ATOM 5115 O O . LEU D 2 25 ? 66.486 -1.018 11.951 1.00 44.22 25 LEU D O 1
ATOM 5120 N N . PRO D 2 26 ? 65.268 -1.184 13.845 1.00 34.46 26 PRO D N 1
ATOM 5121 C CA . PRO D 2 26 ? 64.056 -1.421 13.056 1.00 35.18 26 PRO D CA 1
ATOM 5122 C C . PRO D 2 26 ? 63.764 -0.332 12.029 1.00 38.39 26 PRO D C 1
ATOM 5123 O O . PRO D 2 26 ? 63.094 -0.614 11.034 1.00 40.52 26 PRO D O 1
ATOM 5127 N N . THR D 2 27 ? 64.252 0.884 12.240 1.00 38.75 27 THR D N 1
ATOM 5128 C CA . THR D 2 27 ? 63.940 1.948 11.292 1.00 44.50 27 THR D CA 1
ATOM 5129 C C . THR D 2 27 ? 64.591 1.694 9.928 1.00 46.24 27 THR D C 1
ATOM 5130 O O . THR D 2 27 ? 64.075 2.125 8.890 1.00 48.55 27 THR D O 1
ATOM 5134 N N . LEU D 2 28 ? 65.704 0.965 9.931 1.00 44.69 28 LEU D N 1
ATOM 5135 C CA . LEU D 2 28 ? 66.432 0.677 8.695 1.00 46.56 28 LEU D CA 1
ATOM 5136 C C . LEU D 2 28 ? 65.637 -0.237 7.770 1.00 48.59 28 LEU D C 1
ATOM 5137 O O . LEU D 2 28 ? 65.852 -0.246 6.560 1.00 47.91 28 LEU D O 1
ATOM 5142 N N . VAL D 2 29 ? 64.715 -0.999 8.351 1.00 47.62 29 VAL D N 1
ATOM 5143 C CA . VAL D 2 29 ? 63.905 -1.944 7.595 1.00 43.54 29 VAL D CA 1
ATOM 5144 C C . VAL D 2 29 ? 63.078 -1.245 6.519 1.00 45.72 29 VAL D C 1
ATOM 5145 O O . VAL D 2 29 ? 62.791 -1.824 5.466 1.00 43.04 29 VAL D O 1
ATOM 5149 N N . ALA D 2 30 ? 62.712 0.006 6.778 1.00 46.94 30 ALA D N 1
ATOM 5150 C CA . ALA D 2 30 ? 61.916 0.770 5.826 1.00 51.43 30 ALA D CA 1
ATOM 5151 C C . ALA D 2 30 ? 62.573 0.834 4.439 1.00 53.10 30 ALA D C 1
ATOM 5152 O O . ALA D 2 30 ? 61.887 0.802 3.418 1.00 50.24 30 ALA D O 1
ATOM 5154 N N . ASN D 2 31 ? 63.901 0.910 4.407 1.00 56.72 31 ASN D N 1
ATOM 5155 C CA . ASN D 2 31 ? 64.630 1.049 3.142 1.00 62.24 31 ASN D CA 1
ATOM 5156 C C . ASN D 2 31 ? 64.665 -0.210 2.269 1.00 59.81 31 ASN D C 1
ATOM 5157 O O . ASN D 2 31 ? 64.873 -0.127 1.060 1.00 61.25 31 ASN D O 1
ATOM 5162 N N . GLU D 2 32 ? 64.477 -1.370 2.887 1.00 57.34 32 GLU D N 1
ATOM 5163 C CA . GLU D 2 32 ? 64.557 -2.640 2.174 1.00 59.65 32 GLU D CA 1
ATOM 5164 C C . GLU D 2 32 ? 63.228 -3.041 1.542 1.00 61.03 32 GLU D C 1
ATOM 5165 O O . GLU D 2 32 ? 63.166 -3.967 0.732 1.00 64.94 32 GLU D O 1
ATOM 5171 N N . VAL D 2 33 ? 62.163 -2.364 1.954 1.00 75.96 33 VAL D N 1
ATOM 5172 C CA . VAL D 2 33 ? 60.808 -2.712 1.545 1.00 74.02 33 VAL D CA 1
ATOM 5173 C C . VAL D 2 33 ? 60.182 -1.850 0.432 1.00 73.13 33 VAL D C 1
ATOM 5174 O O . VAL D 2 33 ? 59.004 -2.014 0.108 1.00 72.39 33 VAL D O 1
ATOM 5178 N N . SER D 2 34 ? 60.956 -0.932 -0.139 1.00 72.85 34 SER D N 1
ATOM 5179 C CA . SER D 2 34 ? 60.406 0.142 -0.977 1.00 73.33 34 SER D CA 1
ATOM 5180 C C . SER D 2 34 ? 59.492 -0.296 -2.135 1.00 73.49 34 SER D C 1
ATOM 5181 O O . SER D 2 34 ? 58.699 0.501 -2.643 1.00 70.44 34 SER D O 1
ATOM 5184 N N . GLY D 2 35 ? 59.600 -1.551 -2.557 1.00 75.56 35 GLY D N 1
ATOM 5185 C CA . GLY D 2 35 ? 58.776 -2.044 -3.647 1.00 77.33 35 GLY D CA 1
ATOM 5186 C C . GLY D 2 35 ? 57.460 -2.652 -3.199 1.00 79.32 35 GLY D C 1
ATOM 5187 O O . GLY D 2 35 ? 56.803 -3.359 -3.964 1.00 81.20 35 GLY D O 1
ATOM 5196 N N . ASN D 2 37 ? 53.569 -2.409 -0.943 1.00 70.76 37 ASN D N 1
ATOM 5197 C CA . ASN D 2 37 ? 52.498 -1.549 -0.496 1.00 71.05 37 ASN D CA 1
ATOM 5198 C C . ASN D 2 37 ? 52.353 -1.758 1.006 1.00 62.62 37 ASN D C 1
ATOM 5199 O O . ASN D 2 37 ? 51.771 -2.744 1.460 1.00 57.79 37 ASN D O 1
ATOM 5204 N N . ILE D 2 38 ? 52.839 -0.780 1.764 1.00 58.11 38 ILE D N 1
ATOM 5205 C CA . ILE D 2 38 ? 52.959 -0.887 3.210 1.00 57.52 38 ILE D CA 1
ATOM 5206 C C . ILE D 2 38 ? 52.650 0.454 3.841 1.00 55.50 38 ILE D C 1
ATOM 5207 O O . ILE D 2 38 ? 53.087 1.499 3.349 1.00 50.03 38 ILE D O 1
ATOM 5212 N N . VAL D 2 39 ? 51.898 0.423 4.933 1.00 30.12 39 VAL D N 1
ATOM 5213 C CA . VAL D 2 39 ? 51.606 1.635 5.681 1.00 31.65 39 VAL D CA 1
ATOM 5214 C C . VAL D 2 39 ? 52.339 1.586 7.020 1.00 31.85 39 VAL D C 1
ATOM 5215 O O . VAL D 2 39 ? 52.138 0.666 7.819 1.00 33.76 39 VAL D O 1
ATOM 5219 N N . PHE D 2 40 ? 53.204 2.568 7.252 1.00 29.85 40 PHE D N 1
ATOM 5220 C CA . PHE D 2 40 ? 53.965 2.630 8.496 1.00 33.03 40 PHE D CA 1
ATOM 5221 C C . PHE D 2 40 ? 53.319 3.587 9.486 1.00 33.18 40 PHE D C 1
ATOM 5222 O O . PHE D 2 40 ? 52.987 4.719 9.133 1.00 34.30 40 PHE D O 1
ATOM 5230 N N . GLN D 2 41 ? 53.158 3.135 10.727 1.00 31.27 41 GLN D N 1
ATOM 5231 C CA . GLN D 2 41 ? 52.511 3.947 11.753 1.00 31.27 41 GLN D CA 1
ATOM 5232 C C . GLN D 2 41 ? 53.534 4.575 12.674 1.00 31.38 41 GLN D C 1
ATOM 5233 O O . GLN D 2 41 ? 54.560 3.977 12.971 1.00 31.15 41 GLN D O 1
ATOM 5239 N N . SER D 2 42 ? 53.250 5.785 13.111 1.00 33.50 42 SER D N 1
ATOM 5240 C CA . SER D 2 42 ? 54.076 6.486 14.069 1.00 34.64 42 SER D CA 1
ATOM 5241 C C . SER D 2 42 ? 53.240 6.705 15.313 1.00 35.99 42 SER D C 1
ATOM 5242 O O . SER D 2 42 ? 52.158 7.233 15.231 1.00 36.81 42 SER D O 1
ATOM 5245 N N . GLU D 2 43 ? 53.759 6.306 16.461 1.00 34.58 43 GLU D N 1
ATOM 5246 C CA . GLU D 2 43 ? 52.993 6.312 17.701 1.00 35.62 43 GLU D CA 1
ATOM 5247 C C . GLU D 2 43 ? 52.685 7.725 18.202 1.00 30.57 43 GLU D C 1
ATOM 5248 O O . GLU D 2 43 ? 51.789 7.914 19.020 1.00 26.93 43 GLU D O 1
ATOM 5254 N N . ASN D 2 44 ? 53.438 8.709 17.724 1.00 29.12 44 ASN D N 1
ATOM 5255 C CA . ASN D 2 44 ? 53.130 10.116 18.000 1.00 29.72 44 ASN D CA 1
ATOM 5256 C C . ASN D 2 44 ? 51.876 10.663 17.289 1.00 35.05 44 ASN D C 1
ATOM 5257 O O . ASN D 2 44 ? 51.558 11.847 17.416 1.00 38.03 44 ASN D O 1
ATOM 5262 N N . GLY D 2 45 ? 51.161 9.802 16.562 1.00 31.37 45 GLY D N 1
ATOM 5263 C CA . GLY D 2 45 ? 49.928 10.226 15.915 1.00 28.39 45 GLY D CA 1
ATOM 5264 C C . GLY D 2 45 ? 49.856 10.318 14.401 1.00 28.19 45 GLY D C 1
ATOM 5265 O O . GLY D 2 45 ? 49.120 11.144 13.856 1.00 31.14 45 GLY D O 1
ATOM 5266 N N . LEU D 2 46 ? 50.668 9.532 13.709 1.00 25.81 46 LEU D N 1
ATOM 5267 C CA . LEU D 2 46 ? 50.585 9.495 12.257 1.00 29.63 46 LEU D CA 1
ATOM 5268 C C . LEU D 2 46 ? 50.482 8.093 11.686 1.00 32.35 46 LEU D C 1
ATOM 5269 O O . LEU D 2 46 ? 51.145 7.169 12.149 1.00 35.14 46 LEU D O 1
ATOM 5274 N N . LEU D 2 47 ? 49.656 7.953 10.657 1.00 31.75 47 LEU D N 1
ATOM 5275 C CA . LEU D 2 47 ? 49.619 6.741 9.855 1.00 31.88 47 LEU D CA 1
ATOM 5276 C C . LEU D 2 47 ? 50.044 7.104 8.430 1.00 34.61 47 LEU D C 1
ATOM 5277 O O . LEU D 2 47 ? 49.446 7.995 7.820 1.00 32.47 47 LEU D O 1
ATOM 5282 N N . GLY D 2 48 ? 51.013 6.386 7.860 1.00 34.11 48 GLY D N 1
ATOM 5283 C CA . GLY D 2 48 ? 51.571 6.810 6.582 1.00 33.31 48 GLY D CA 1
ATOM 5284 C C . GLY D 2 48 ? 52.900 7.553 6.508 1.00 37.74 48 GLY D C 1
ATOM 5285 O O . GLY D 2 48 ? 53.064 8.434 5.662 1.00 43.59 48 GLY D O 1
ATOM 5286 N N . ILE D 2 49 ? 53.834 7.241 7.405 1.00 34.24 49 ILE D N 1
ATOM 5287 C CA . ILE D 2 49 ? 55.185 7.808 7.329 1.00 36.34 49 ILE D CA 1
ATOM 5288 C C . ILE D 2 49 ? 55.808 7.689 5.928 1.00 36.46 49 ILE D C 1
ATOM 5289 O O . ILE D 2 49 ? 55.767 6.629 5.298 1.00 38.01 49 ILE D O 1
ATOM 5294 N N . GLY D 2 50 ? 56.393 8.786 5.453 1.00 33.16 50 GLY D N 1
ATOM 5295 C CA . GLY D 2 50 ? 57.073 8.805 4.171 1.00 35.69 50 GLY D CA 1
ATOM 5296 C C . GLY D 2 50 ? 58.591 8.833 4.301 1.00 42.15 50 GLY D C 1
ATOM 5297 O O . GLY D 2 50 ? 59.158 8.481 5.343 1.00 41.17 50 GLY D O 1
ATOM 5298 N N . ALA D 2 51 ? 59.257 9.249 3.231 1.00 41.52 51 ALA D N 1
ATOM 5299 C CA . ALA D 2 51 ? 60.707 9.375 3.240 1.00 43.01 51 ALA D CA 1
ATOM 5300 C C . ALA D 2 51 ? 61.131 10.589 4.056 1.00 44.27 51 ALA D C 1
ATOM 5301 O O . ALA D 2 51 ? 60.318 11.472 4.337 1.00 44.37 51 ALA D O 1
ATOM 5303 N N . TYR D 2 52 ? 62.396 10.617 4.460 1.00 44.04 52 TYR D N 1
ATOM 5304 C CA . TYR D 2 52 ? 62.965 11.818 5.049 1.00 45.26 52 TYR D CA 1
ATOM 5305 C C . TYR D 2 52 ? 62.898 12.924 4.014 1.00 46.80 52 TYR D C 1
ATOM 5306 O O . TYR D 2 52 ? 62.973 12.659 2.820 1.00 50.81 52 TYR D O 1
ATOM 5315 N N . PRO D 2 53 ? 62.735 14.171 4.461 1.00 46.04 53 PRO D N 1
ATOM 5316 C CA . PRO D 2 53 ? 62.556 15.275 3.510 1.00 45.21 53 PRO D CA 1
ATOM 5317 C C . PRO D 2 53 ? 63.861 15.746 2.885 1.00 49.72 53 PRO D C 1
ATOM 5318 O O . PRO D 2 53 ? 64.926 15.237 3.221 1.00 46.13 53 PRO D O 1
ATOM 5322 N N . LEU D 2 54 ? 63.760 16.716 1.980 1.00 54.17 54 LEU D N 1
ATOM 5323 C CA . LEU D 2 54 ? 64.927 17.375 1.397 1.00 58.56 54 LEU D CA 1
ATOM 5324 C C . LEU D 2 54 ? 65.425 18.483 2.329 1.00 61.70 54 LEU D C 1
ATOM 5325 O O . LEU D 2 54 ? 64.629 19.077 3.061 1.00 59.63 54 LEU D O 1
ATOM 5330 N N . GLU D 2 55 ? 66.730 18.755 2.319 1.00 65.74 55 GLU D N 1
ATOM 5331 C CA . GLU D 2 55 ? 67.249 19.875 3.100 1.00 70.49 55 GLU D CA 1
ATOM 5332 C C . GLU D 2 55 ? 66.476 21.110 2.655 1.00 73.10 55 GLU D C 1
ATOM 5333 O O . GLU D 2 55 ? 66.461 21.439 1.472 1.00 75.81 55 GLU D O 1
ATOM 5335 N N . GLY D 2 56 ? 65.838 21.796 3.597 1.00 72.70 56 GLY D N 1
ATOM 5336 C CA . GLY D 2 56 ? 64.980 22.920 3.257 1.00 73.33 56 GLY D CA 1
ATOM 5337 C C . GLY D 2 56 ? 63.497 22.588 3.177 1.00 71.83 56 GLY D C 1
ATOM 5338 O O . GLY D 2 56 ? 62.644 23.470 3.271 1.00 74.08 56 GLY D O 1
ATOM 5339 N N . SER D 2 57 ? 63.186 21.311 3.003 1.00 66.16 57 SER D N 1
ATOM 5340 C CA . SER D 2 57 ? 61.804 20.849 2.982 1.00 60.86 57 SER D CA 1
ATOM 5341 C C . SER D 2 57 ? 61.358 20.353 4.370 1.00 57.97 57 SER D C 1
ATOM 5342 O O . SER D 2 57 ? 60.223 19.907 4.558 1.00 58.51 57 SER D O 1
ATOM 5345 N N . VAL D 2 58 ? 62.266 20.443 5.336 1.00 56.65 58 VAL D N 1
ATOM 5346 C CA . VAL D 2 58 ? 62.006 20.019 6.704 1.00 48.99 58 VAL D CA 1
ATOM 5347 C C . VAL D 2 58 ? 60.851 20.798 7.355 1.00 46.91 58 VAL D C 1
ATOM 5348 O O . VAL D 2 58 ? 60.660 21.980 7.084 1.00 44.35 58 VAL D O 1
ATOM 5352 N N . ASP D 2 59 ? 60.074 20.119 8.199 1.00 46.27 59 ASP D N 1
ATOM 5353 C CA . ASP D 2 59 ? 58.981 20.745 8.949 1.00 42.52 59 ASP D CA 1
ATOM 5354 C C . ASP D 2 59 ? 58.997 20.273 10.404 1.00 39.91 59 ASP D C 1
ATOM 5355 O O . ASP D 2 59 ? 58.879 19.077 10.673 1.00 39.88 59 ASP D O 1
ATOM 5360 N N . ALA D 2 60 ? 59.128 21.216 11.333 1.00 38.98 60 ALA D N 1
ATOM 5361 C CA . ALA D 2 60 ? 59.227 20.905 12.763 1.00 40.16 60 ALA D CA 1
ATOM 5362 C C . ALA D 2 60 ? 57.980 20.236 13.349 1.00 40.90 60 ALA D C 1
ATOM 5363 O O . ALA D 2 60 ? 58.071 19.542 14.360 1.00 40.10 60 ALA D O 1
ATOM 5365 N N . ASP D 2 61 ? 56.820 20.443 12.727 1.00 37.81 61 ASP D N 1
ATOM 5366 C CA . ASP D 2 61 ? 55.585 19.840 13.235 1.00 40.37 61 ASP D CA 1
ATOM 5367 C C . ASP D 2 61 ? 55.419 18.401 12.776 1.00 36.57 61 ASP D C 1
ATOM 5368 O O . ASP D 2 61 ? 54.443 17.736 13.133 1.00 37.42 61 ASP D O 1
ATOM 5373 N N . LEU D 2 62 ? 56.357 17.927 11.969 1.00 33.14 62 LEU D N 1
ATOM 5374 C CA . LEU D 2 62 ? 56.238 16.591 11.400 1.00 36.68 62 LEU D CA 1
ATOM 5375 C C . LEU D 2 62 ? 57.505 15.777 11.652 1.00 37.19 62 LEU D C 1
ATOM 5376 O O . LEU D 2 62 ? 58.549 16.028 11.043 1.00 37.45 62 LEU D O 1
ATOM 5381 N N . ILE D 2 63 ? 57.383 14.771 12.516 1.00 32.04 63 ILE D N 1
ATOM 5382 C CA . ILE D 2 63 ? 58.518 13.969 12.955 1.00 31.71 63 ILE D CA 1
ATOM 5383 C C . ILE D 2 63 ? 58.074 12.560 13.309 1.00 32.64 63 ILE D C 1
ATOM 5384 O O . ILE D 2 63 ? 56.888 12.316 13.578 1.00 29.30 63 ILE D O 1
ATOM 5389 N N . ASN D 2 64 ? 59.022 11.627 13.318 1.00 30.01 64 ASN D N 1
ATOM 5390 C CA . ASN D 2 64 ? 58.703 10.276 13.760 1.00 30.74 64 ASN D CA 1
ATOM 5391 C C . ASN D 2 64 ? 58.909 10.107 15.258 1.00 31.91 64 ASN D C 1
ATOM 5392 O O . ASN D 2 64 ? 59.370 11.028 15.944 1.00 33.44 64 ASN D O 1
ATOM 5397 N N . ALA D 2 65 ? 58.586 8.921 15.758 1.00 29.02 65 ALA D N 1
ATOM 5398 C CA . ALA D 2 65 ? 58.663 8.659 17.186 1.00 31.80 65 ALA D CA 1
ATOM 5399 C C . ALA D 2 65 ? 60.086 8.837 17.736 1.00 38.07 65 ALA D C 1
ATOM 5400 O O . ALA D 2 65 ? 60.273 9.045 18.940 1.00 38.40 65 ALA D O 1
ATOM 5402 N N . GLY D 2 66 ? 61.083 8.766 16.851 1.00 39.57 66 GLY D N 1
ATOM 5403 C CA . GLY D 2 66 ? 62.468 9.004 17.231 1.00 38.45 66 GLY D CA 1
ATOM 5404 C C . GLY D 2 66 ? 62.887 10.455 17.054 1.00 39.44 66 GLY D C 1
ATOM 5405 O O . GLY D 2 66 ? 64.071 10.773 17.069 1.00 39.34 66 GLY D O 1
ATOM 5406 N N . LYS D 2 67 ? 61.901 11.332 16.888 1.00 39.37 67 LYS D N 1
ATOM 5407 C CA . LYS D 2 67 ? 62.112 12.777 16.779 1.00 37.74 67 LYS D CA 1
ATOM 5408 C C . LYS D 2 67 ? 62.854 13.215 15.522 1.00 39.86 67 LYS D C 1
ATOM 5409 O O . LYS D 2 67 ? 63.435 14.298 15.494 1.00 39.69 67 LYS D O 1
ATOM 5415 N N . GLU D 2 68 ? 62.801 12.399 14.473 1.00 42.35 68 GLU D N 1
ATOM 5416 C CA . GLU D 2 68 ? 63.428 12.746 13.202 1.00 43.14 68 GLU D CA 1
ATOM 5417 C C . GLU D 2 68 ? 62.423 13.398 12.270 1.00 39.35 68 GLU D C 1
ATOM 5418 O O . GLU D 2 68 ? 61.279 12.971 12.199 1.00 38.15 68 GLU D O 1
ATOM 5424 N N . THR D 2 69 ? 62.857 14.421 11.542 1.00 40.31 69 THR D N 1
ATOM 5425 C CA . THR D 2 69 ? 62.015 15.040 10.523 1.00 37.47 69 THR D CA 1
ATOM 5426 C C . THR D 2 69 ? 61.680 14.041 9.423 1.00 36.70 69 THR D C 1
ATOM 5427 O O . THR D 2 69 ? 62.553 13.348 8.906 1.00 39.58 69 THR D O 1
ATOM 5431 N N . ILE D 2 70 ? 60.408 13.975 9.063 1.00 36.03 70 ILE D N 1
ATOM 5432 C CA . ILE D 2 70 ? 59.949 13.025 8.063 1.00 35.08 70 ILE D CA 1
ATOM 5433 C C . ILE D 2 70 ? 58.977 13.707 7.118 1.00 37.20 70 ILE D C 1
ATOM 5434 O O . ILE D 2 70 ? 58.730 14.905 7.241 1.00 38.11 70 ILE D O 1
ATOM 5439 N N . THR D 2 71 ? 58.442 12.940 6.171 1.00 38.21 71 THR D N 1
ATOM 5440 C CA . THR D 2 71 ? 57.334 13.388 5.338 1.00 39.98 71 THR D CA 1
ATOM 5441 C C . THR D 2 71 ? 56.232 12.344 5.423 1.00 36.70 71 THR D C 1
ATOM 5442 O O . THR D 2 71 ? 56.394 11.321 6.084 1.00 35.70 71 THR D O 1
ATOM 5446 N N . VAL D 2 72 ? 55.121 12.592 4.740 1.00 31.98 72 VAL D N 1
ATOM 5447 C CA . VAL D 2 72 ? 54.006 11.653 4.738 1.00 33.79 72 VAL D CA 1
ATOM 5448 C C . VAL D 2 72 ? 53.758 11.148 3.326 1.00 38.17 72 VAL D C 1
ATOM 5449 O O . VAL D 2 72 ? 54.158 11.790 2.356 1.00 43.50 72 VAL D O 1
ATOM 5453 N N . VAL D 2 73 ? 53.118 9.990 3.212 1.00 35.84 73 VAL D N 1
ATOM 5454 C CA . VAL D 2 73 ? 52.664 9.488 1.918 1.00 35.47 73 VAL D CA 1
ATOM 5455 C C . VAL D 2 73 ? 51.238 9.948 1.614 1.00 38.85 73 VAL D C 1
ATOM 5456 O O . VAL D 2 73 ? 50.505 10.341 2.520 1.00 39.21 73 VAL D O 1
ATOM 5460 N N . PRO D 2 74 ? 50.843 9.913 0.326 1.00 37.08 74 PRO D N 1
ATOM 5461 C CA . PRO D 2 74 ? 49.450 10.192 -0.040 1.00 31.31 74 PRO D CA 1
ATOM 5462 C C . PRO D 2 74 ? 48.496 9.278 0.731 1.00 33.43 74 PRO D C 1
ATOM 5463 O O . PRO D 2 74 ? 48.760 8.083 0.857 1.00 34.74 74 PRO D O 1
ATOM 5467 N N . GLY D 2 75 ? 47.407 9.834 1.249 1.00 34.37 75 GLY D N 1
ATOM 5468 C CA . GLY D 2 75 ? 46.465 9.063 2.048 1.00 33.85 75 GLY D CA 1
ATOM 5469 C C . GLY D 2 75 ? 46.910 8.868 3.491 1.00 35.61 75 GLY D C 1
ATOM 5470 O O . GLY D 2 75 ? 46.443 7.964 4.181 1.00 35.41 75 GLY D O 1
ATOM 5471 N N . ALA D 2 76 ? 47.838 9.696 3.953 1.00 35.90 76 ALA D N 1
ATOM 5472 C CA . ALA D 2 76 ? 48.249 9.632 5.351 1.00 31.74 76 ALA D CA 1
ATOM 5473 C C . ALA D 2 76 ? 47.187 10.272 6.232 1.00 31.02 76 ALA D C 1
ATOM 5474 O O . ALA D 2 76 ? 46.359 11.041 5.750 1.00 27.69 76 ALA D O 1
ATOM 5476 N N . SER D 2 77 ? 47.201 9.949 7.523 1.00 32.33 77 SER D N 1
ATOM 5477 C CA . SER D 2 77 ? 46.304 10.607 8.465 1.00 30.61 77 SER D CA 1
ATOM 5478 C C . SER D 2 77 ? 47.014 10.941 9.773 1.00 32.58 77 SER D C 1
ATOM 5479 O O . SER D 2 77 ? 47.961 10.259 10.172 1.00 34.72 77 SER D O 1
ATOM 5482 N N . PHE D 2 78 ? 46.563 12.006 10.427 1.00 32.27 78 PHE D N 1
ATOM 5483 C CA . PHE D 2 78 ? 47.088 12.385 11.736 1.00 29.96 78 PHE D CA 1
ATOM 5484 C C . PHE D 2 78 ? 46.013 12.168 12.791 1.00 26.86 78 PHE D C 1
ATOM 5485 O O . PHE D 2 78 ? 44.825 12.216 12.487 1.00 31.13 78 PHE D O 1
ATOM 5493 N N . PHE D 2 79 ? 46.429 11.906 14.023 1.00 27.82 79 PHE D N 1
ATOM 5494 C CA . PHE D 2 79 ? 45.491 11.757 15.137 1.00 28.67 79 PHE D CA 1
ATOM 5495 C C . PHE D 2 79 ? 46.224 12.036 16.447 1.00 29.06 79 PHE D C 1
ATOM 5496 O O . PHE D 2 79 ? 47.445 12.254 16.449 1.00 32.54 79 PHE D O 1
ATOM 5504 N N . ASN D 2 80 ? 45.496 12.027 17.560 1.00 26.21 80 ASN D N 1
ATOM 5505 C CA . ASN D 2 80 ? 46.118 12.346 18.838 1.00 25.83 80 ASN D CA 1
ATOM 5506 C C . ASN D 2 80 ? 46.723 11.087 19.470 1.00 26.40 80 ASN D C 1
ATOM 5507 O O . ASN D 2 80 ? 46.534 9.986 18.953 1.00 23.64 80 ASN D O 1
ATOM 5512 N N . SER D 2 81 ? 47.433 11.239 20.583 1.00 28.29 81 SER D N 1
ATOM 5513 C CA . SER D 2 81 ? 48.193 10.121 21.144 1.00 28.12 81 SER D CA 1
ATOM 5514 C C . SER D 2 81 ? 47.296 9.000 21.658 1.00 30.84 81 SER D C 1
ATOM 5515 O O . SER D 2 81 ? 47.648 7.825 21.558 1.00 35.03 81 SER D O 1
ATOM 5518 N N . ALA D 2 82 ? 46.138 9.359 22.201 1.00 29.64 82 ALA D N 1
ATOM 5519 C CA . ALA D 2 82 ? 45.199 8.361 22.702 1.00 27.14 82 ALA D CA 1
ATOM 5520 C C . ALA D 2 82 ? 44.587 7.592 21.542 1.00 25.51 82 ALA D C 1
ATOM 5521 O O . ALA D 2 82 ? 44.424 6.376 21.620 1.00 23.68 82 ALA D O 1
ATOM 5523 N N . ASP D 2 83 ? 44.248 8.304 20.468 1.00 28.09 83 ASP D N 1
ATOM 5524 C CA . ASP D 2 83 ? 43.817 7.659 19.228 1.00 31.03 83 ASP D CA 1
ATOM 5525 C C . ASP D 2 83 ? 44.911 6.690 18.802 1.00 25.37 83 ASP D C 1
ATOM 5526 O O . ASP D 2 83 ? 44.657 5.565 18.367 1.00 26.87 83 ASP D O 1
ATOM 5531 N N . SER D 2 84 ? 46.146 7.152 18.922 1.00 20.49 84 SER D N 1
ATOM 5532 C CA . SER D 2 84 ? 47.284 6.399 18.440 1.00 24.46 84 SER D CA 1
ATOM 5533 C C . SER D 2 84 ? 47.422 5.089 19.200 1.00 25.10 84 SER D C 1
ATOM 5534 O O . SER D 2 84 ? 47.545 4.018 18.610 1.00 25.89 84 SER D O 1
ATOM 5537 N N . PHE D 2 85 ? 47.371 5.160 20.519 1.00 21.28 85 PHE D N 1
ATOM 5538 C CA . PHE D 2 85 ? 47.530 3.934 21.287 1.00 22.65 85 PHE D CA 1
ATOM 5539 C C . PHE D 2 85 ? 46.250 3.116 21.394 1.00 21.34 85 PHE D C 1
ATOM 5540 O O . PHE D 2 85 ? 46.281 1.969 21.828 1.00 22.39 85 PHE D O 1
ATOM 5548 N N . ALA D 2 86 ? 45.133 3.688 20.956 1.00 20.85 86 ALA D N 1
ATOM 5549 C CA . ALA D 2 86 ? 43.917 2.894 20.790 1.00 26.52 86 ALA D CA 1
ATOM 5550 C C . ALA D 2 86 ? 44.123 1.958 19.603 1.00 27.44 86 ALA D C 1
ATOM 5551 O O . ALA D 2 86 ? 43.753 0.783 19.633 1.00 26.48 86 ALA D O 1
ATOM 5561 N N . ILE D 2 88 ? 47.008 0.903 18.481 1.00 22.37 88 ILE D N 1
ATOM 5562 C CA . ILE D 2 88 ? 48.005 -0.088 18.845 1.00 22.90 88 ILE D CA 1
ATOM 5563 C C . ILE D 2 88 ? 47.460 -1.116 19.829 1.00 28.48 88 ILE D C 1
ATOM 5564 O O . ILE D 2 88 ? 47.601 -2.322 19.629 1.00 30.84 88 ILE D O 1
ATOM 5569 N N . ARG D 2 89 ? 46.837 -0.636 20.896 1.00 28.65 89 ARG D N 1
ATOM 5570 C CA . ARG D 2 89 ? 46.352 -1.524 21.943 1.00 29.69 89 ARG D CA 1
ATOM 5571 C C . ARG D 2 89 ? 45.162 -2.335 21.429 1.00 33.05 89 ARG D C 1
ATOM 5572 O O . ARG D 2 89 ? 44.929 -3.464 21.871 1.00 33.18 89 ARG D O 1
ATOM 5580 N N . GLY D 2 90 ? 44.420 -1.752 20.489 1.00 27.73 90 GLY D N 1
ATOM 5581 C CA . GLY D 2 90 ? 43.228 -2.377 19.948 1.00 25.32 90 GLY D CA 1
ATOM 5582 C C . GLY D 2 90 ? 43.511 -3.511 18.972 1.00 30.97 90 GLY D C 1
ATOM 5583 O O . GLY D 2 90 ? 42.580 -4.111 18.440 1.00 36.60 90 GLY D O 1
ATOM 5584 N N . GLY D 2 91 ? 44.789 -3.796 18.726 1.00 30.24 91 GLY D N 1
ATOM 5585 C CA . GLY D 2 91 ? 45.184 -4.920 17.890 1.00 32.14 91 GLY D CA 1
ATOM 5586 C C . GLY D 2 91 ? 45.099 -4.653 16.394 1.00 34.96 91 GLY D C 1
ATOM 5587 O O . GLY D 2 91 ? 45.025 -5.577 15.587 1.00 34.29 91 GLY D O 1
ATOM 5588 N N . HIS D 2 92 ? 45.102 -3.382 16.015 1.00 33.36 92 HIS D N 1
ATOM 5589 C CA . HIS D 2 92 ? 44.976 -3.029 14.610 1.00 31.34 92 HIS D CA 1
ATOM 5590 C C . HIS D 2 92 ? 46.296 -3.063 13.827 1.00 31.49 92 HIS D C 1
ATOM 5591 O O . HIS D 2 92 ? 46.286 -3.190 12.607 1.00 26.95 92 HIS D O 1
ATOM 5598 N N . ILE D 2 93 ? 47.423 -2.973 14.526 1.00 34.25 93 ILE D N 1
ATOM 5599 C CA . ILE D 2 93 ? 48.731 -3.025 13.866 1.00 31.61 93 ILE D CA 1
ATOM 5600 C C . ILE D 2 93 ? 49.149 -4.471 13.586 1.00 33.07 93 ILE D C 1
ATOM 5601 O O . ILE D 2 93 ? 49.181 -5.309 14.497 1.00 29.78 93 ILE D O 1
ATOM 5606 N N . ASP D 2 94 ? 49.463 -4.767 12.325 1.00 37.80 94 ASP D N 1
ATOM 5607 C CA . ASP D 2 94 ? 49.831 -6.130 11.931 1.00 39.00 94 ASP D CA 1
ATOM 5608 C C . ASP D 2 94 ? 51.176 -6.567 12.503 1.00 39.83 94 ASP D C 1
ATOM 5609 O O . ASP D 2 94 ? 51.343 -7.709 12.932 1.00 39.30 94 ASP D O 1
ATOM 5614 N N . LEU D 2 95 ? 52.140 -5.657 12.487 1.00 37.69 95 LEU D N 1
ATOM 5615 C CA . LEU D 2 95 ? 53.499 -6.018 12.833 1.00 36.88 95 LEU D CA 1
ATOM 5616 C C . LEU D 2 95 ? 54.220 -4.908 13.591 1.00 33.80 95 LEU D C 1
ATOM 5617 O O . LEU D 2 95 ? 54.226 -3.752 13.165 1.00 33.10 95 LEU D O 1
ATOM 5622 N N . ALA D 2 96 ? 54.836 -5.261 14.712 1.00 24.33 96 ALA D N 1
ATOM 5623 C CA . ALA D 2 96 ? 55.724 -4.327 15.385 1.00 27.00 96 ALA D CA 1
ATOM 5624 C C . ALA D 2 96 ? 57.108 -4.926 15.398 1.00 32.31 96 ALA D C 1
ATOM 5625 O O . ALA D 2 96 ? 57.300 -6.053 15.861 1.00 35.55 96 ALA D O 1
ATOM 5627 N N . ILE D 2 97 ? 58.065 -4.176 14.863 1.00 32.11 97 ILE D N 1
ATOM 5628 C CA . ILE D 2 97 ? 59.465 -4.566 14.908 1.00 32.38 97 ILE D CA 1
ATOM 5629 C C . ILE D 2 97 ? 60.199 -3.692 15.925 1.00 30.54 97 ILE D C 1
ATOM 5630 O O . ILE D 2 97 ? 60.155 -2.462 15.842 1.00 26.64 97 ILE D O 1
ATOM 5635 N N . LEU D 2 98 ? 60.858 -4.331 16.887 1.00 32.37 98 LEU D N 1
ATOM 5636 C CA . LEU D 2 98 ? 61.570 -3.618 17.946 1.00 35.71 98 LEU D CA 1
ATOM 5637 C C . LEU D 2 98 ? 63.018 -4.083 18.066 1.00 38.04 98 LEU D C 1
ATOM 5638 O O . LEU D 2 98 ? 63.372 -5.193 17.649 1.00 38.96 98 LEU D O 1
ATOM 5643 N N . GLY D 2 99 ? 63.857 -3.219 18.628 1.00 35.47 99 GLY D N 1
ATOM 5644 C CA . GLY D 2 99 ? 65.196 -3.617 19.014 1.00 37.18 99 GLY D CA 1
ATOM 5645 C C . GLY D 2 99 ? 65.149 -4.180 20.422 1.00 37.09 99 GLY D C 1
ATOM 5646 O O . GLY D 2 99 ? 64.105 -4.139 21.076 1.00 38.30 99 GLY D O 1
ATOM 5647 N N . GLY D 2 100 ? 66.265 -4.716 20.898 1.00 38.77 100 GLY D N 1
ATOM 5648 C CA . GLY D 2 100 ? 66.329 -5.166 22.275 1.00 40.74 100 GLY D CA 1
ATOM 5649 C C . GLY D 2 100 ? 67.732 -5.226 22.836 1.00 40.52 100 GLY D C 1
ATOM 5650 O O . GLY D 2 100 ? 68.709 -5.341 22.097 1.00 42.26 100 GLY D O 1
ATOM 5659 N N . GLU D 2 102 ? 67.993 -7.473 25.505 1.00 40.89 102 GLU D N 1
ATOM 5660 C CA . GLU D 2 102 ? 67.929 -8.899 25.839 1.00 40.45 102 GLU D CA 1
ATOM 5661 C C . GLU D 2 102 ? 66.608 -9.546 25.434 1.00 39.10 102 GLU D C 1
ATOM 5662 O O . GLU D 2 102 ? 65.555 -8.907 25.466 1.00 40.67 102 GLU D O 1
ATOM 5668 N N . VAL D 2 103 ? 66.676 -10.823 25.068 1.00 36.25 103 VAL D N 1
ATOM 5669 C CA . VAL D 2 103 ? 65.493 -11.645 24.830 1.00 36.97 103 VAL D CA 1
ATOM 5670 C C . VAL D 2 103 ? 65.727 -12.991 25.506 1.00 41.75 103 VAL D C 1
ATOM 5671 O O . VAL D 2 103 ? 66.835 -13.525 25.451 1.00 41.20 103 VAL D O 1
ATOM 5675 N N . SER D 2 104 ? 64.702 -13.548 26.143 1.00 43.48 104 SER D N 1
ATOM 5676 C CA . SER D 2 104 ? 64.883 -14.825 26.822 1.00 44.55 104 SER D CA 1
ATOM 5677 C C . SER D 2 104 ? 64.117 -15.922 26.104 1.00 48.24 104 SER D C 1
ATOM 5678 O O . SER D 2 104 ? 63.414 -15.660 25.132 1.00 52.55 104 SER D O 1
ATOM 5681 N N . GLN D 2 105 ? 64.250 -17.152 26.584 1.00 48.57 105 GLN D N 1
ATOM 5682 C CA . GLN D 2 105 ? 63.700 -18.300 25.870 1.00 51.54 105 GLN D CA 1
ATOM 5683 C C . GLN D 2 105 ? 62.192 -18.376 26.021 1.00 52.02 105 GLN D C 1
ATOM 5684 O O . GLN D 2 105 ? 61.522 -19.143 25.326 1.00 51.97 105 GLN D O 1
ATOM 5690 N N . ASN D 2 106 ? 61.665 -17.573 26.936 1.00 50.20 106 ASN D N 1
ATOM 5691 C CA . ASN D 2 106 ? 60.240 -17.554 27.193 1.00 51.61 106 ASN D CA 1
ATOM 5692 C C . ASN D 2 106 ? 59.540 -16.486 26.352 1.00 49.91 106 ASN D C 1
ATOM 5693 O O . ASN D 2 106 ? 58.329 -16.272 26.470 1.00 49.10 106 ASN D O 1
ATOM 5698 N N . GLY D 2 107 ? 60.312 -15.815 25.501 1.00 46.44 107 GLY D N 1
ATOM 5699 C CA . GLY D 2 107 ? 59.777 -14.764 24.654 1.00 40.54 107 GLY D CA 1
ATOM 5700 C C . GLY D 2 107 ? 59.706 -13.415 25.351 1.00 39.78 107 GLY D C 1
ATOM 5701 O O . GLY D 2 107 ? 58.983 -12.526 24.906 1.00 41.29 107 GLY D O 1
ATOM 5702 N N . ASP D 2 108 ? 60.454 -13.261 26.443 1.00 43.19 108 ASP D N 1
ATOM 5703 C CA . ASP D 2 108 ? 60.489 -12.004 27.185 1.00 41.39 108 ASP D CA 1
ATOM 5704 C C . ASP D 2 108 ? 61.510 -11.056 26.559 1.00 41.65 108 ASP D C 1
ATOM 5705 O O . ASP D 2 108 ? 62.586 -11.480 26.146 1.00 44.15 108 ASP D O 1
ATOM 5710 N N . LEU D 2 109 ? 61.169 -9.772 26.502 1.00 38.52 109 LEU D N 1
ATOM 5711 C CA . LEU D 2 109 ? 62.036 -8.747 25.930 1.00 33.93 109 LEU D CA 1
ATOM 5712 C C . LEU D 2 109 ? 62.374 -7.717 26.995 1.00 35.79 109 LEU D C 1
ATOM 5713 O O . LEU D 2 109 ? 61.483 -7.286 27.725 1.00 36.17 109 LEU D O 1
ATOM 5718 N N . ALA D 2 110 ? 63.635 -7.317 27.069 1.00 35.13 110 ALA D N 1
ATOM 5719 C CA . ALA D 2 110 ? 64.030 -6.201 27.896 1.00 33.41 110 ALA D CA 1
ATOM 5720 C C . ALA D 2 110 ? 64.644 -5.166 26.982 1.00 37.55 110 ALA D C 1
ATOM 5721 O O . ALA D 2 110 ? 65.702 -5.378 26.438 1.00 43.14 110 ALA D O 1
ATOM 5723 N N . ASN D 2 111 ? 63.974 -4.044 26.801 1.00 41.47 111 ASN D N 1
ATOM 5724 C CA . ASN D 2 111 ? 64.508 -3.004 25.949 1.00 45.02 111 ASN D CA 1
ATOM 5725 C C . ASN D 2 111 ? 64.447 -1.584 26.469 1.00 45.88 111 ASN D C 1
ATOM 5726 O O . ASN D 2 111 ? 64.741 -0.669 25.735 1.00 51.52 111 ASN D O 1
ATOM 5731 N N . TRP D 2 112 ? 64.045 -1.383 27.711 1.00 41.26 112 TRP D N 1
ATOM 5732 C CA . TRP D 2 112 ? 63.905 -0.014 28.199 1.00 44.74 112 TRP D CA 1
ATOM 5733 C C . TRP D 2 112 ? 64.885 0.519 29.239 1.00 48.85 112 TRP D C 1
ATOM 5734 O O . TRP D 2 112 ? 65.129 1.710 29.300 1.00 51.45 112 TRP D O 1
ATOM 5753 N N . ILE D 2 114 ? 68.563 -0.119 31.908 1.00 52.59 114 ILE D N 1
ATOM 5754 C CA . ILE D 2 114 ? 69.652 -0.818 32.550 1.00 53.26 114 ILE D CA 1
ATOM 5755 C C . ILE D 2 114 ? 69.779 -0.114 33.875 1.00 55.47 114 ILE D C 1
ATOM 5756 O O . ILE D 2 114 ? 70.056 1.071 33.934 1.00 54.27 114 ILE D O 1
ATOM 5761 N N . PRO D 2 115 ? 69.568 -0.861 34.943 1.00 57.29 115 PRO D N 1
ATOM 5762 C CA . PRO D 2 115 ? 69.557 -0.285 36.293 1.00 60.13 115 PRO D CA 1
ATOM 5763 C C . PRO D 2 115 ? 70.829 0.496 36.627 1.00 60.71 115 PRO D C 1
ATOM 5764 O O . PRO D 2 115 ? 71.944 0.003 36.435 1.00 57.32 115 PRO D O 1
ATOM 5768 N N . LYS D 2 116 ? 70.642 1.722 37.108 1.00 62.57 116 LYS D N 1
ATOM 5769 C CA . LYS D 2 116 ? 71.742 2.587 37.521 1.00 66.88 116 LYS D CA 1
ATOM 5770 C C . LYS D 2 116 ? 72.742 2.827 36.394 1.00 70.84 116 LYS D C 1
ATOM 5771 O O . LYS D 2 116 ? 73.889 3.187 36.645 1.00 73.30 116 LYS D O 1
ATOM 5773 N N . LYS D 2 117 ? 72.306 2.627 35.155 1.00 71.25 117 LYS D N 1
ATOM 5774 C CA . LYS D 2 117 ? 73.147 2.904 33.993 1.00 73.46 117 LYS D CA 1
ATOM 5775 C C . LYS D 2 117 ? 72.390 3.706 32.933 1.00 75.11 117 LYS D C 1
ATOM 5776 O O . LYS D 2 117 ? 72.735 4.853 32.654 1.00 75.81 117 LYS D O 1
ATOM 5778 N N . LEU D 2 118 ? 71.371 3.088 32.337 1.00 74.58 118 LEU D N 1
ATOM 5779 C CA . LEU D 2 118 ? 70.537 3.757 31.343 1.00 73.44 118 LEU D CA 1
ATOM 5780 C C . LEU D 2 118 ? 69.055 3.623 31.699 1.00 72.10 118 LEU D C 1
ATOM 5781 O O . LEU D 2 118 ? 68.466 2.547 31.594 1.00 69.72 118 LEU D O 1
ATOM 5786 N N . ILE D 2 119 ? 68.459 4.735 32.111 1.00 72.98 119 ILE D N 1
ATOM 5787 C CA . ILE D 2 119 ? 67.082 4.745 32.603 1.00 76.38 119 ILE D CA 1
ATOM 5788 C C . ILE D 2 119 ? 65.999 5.239 31.638 1.00 75.95 119 ILE D C 1
ATOM 5789 O O . ILE D 2 119 ? 64.841 5.358 32.036 1.00 74.29 119 ILE D O 1
ATOM 5794 N N . LYS D 2 120 ? 66.358 5.519 30.388 1.00 76.91 120 LYS D N 1
ATOM 5795 C CA . LYS D 2 120 ? 65.607 6.489 29.586 1.00 80.03 120 LYS D CA 1
ATOM 5796 C C . LYS D 2 120 ? 64.074 6.357 29.636 1.00 78.13 120 LYS D C 1
ATOM 5797 O O . LYS D 2 120 ? 63.387 7.311 30.012 1.00 77.24 120 LYS D O 1
ATOM 5799 N N . GLY D 2 121 ? 63.537 5.193 29.282 1.00 72.13 121 GLY D N 1
ATOM 5800 C CA . GLY D 2 121 ? 62.107 4.964 29.413 1.00 63.58 121 GLY D CA 1
ATOM 5801 C C . GLY D 2 121 ? 61.598 3.903 28.462 1.00 56.39 121 GLY D C 1
ATOM 5802 O O . GLY D 2 121 ? 62.343 3.443 27.597 1.00 59.59 121 GLY D O 1
ATOM 5811 N N . GLY D 2 123 ? 58.748 4.433 26.537 1.00 51.95 123 GLY D N 1
ATOM 5812 C CA . GLY D 2 123 ? 57.999 5.051 25.453 1.00 48.56 123 GLY D CA 1
ATOM 5813 C C . GLY D 2 123 ? 56.722 4.268 25.177 1.00 43.91 123 GLY D C 1
ATOM 5814 O O . GLY D 2 123 ? 55.909 4.049 26.084 1.00 40.94 123 GLY D O 1
ATOM 5815 N N . GLY D 2 124 ? 56.556 3.828 23.931 1.00 38.60 124 GLY D N 1
ATOM 5816 C CA . GLY D 2 124 ? 55.384 3.065 23.524 1.00 34.61 124 GLY D CA 1
ATOM 5817 C C . GLY D 2 124 ? 55.667 1.583 23.327 1.00 36.58 124 GLY D C 1
ATOM 5818 O O . GLY D 2 124 ? 54.807 0.823 22.860 1.00 37.59 124 GLY D O 1
ATOM 5819 N N . ALA D 2 125 ? 56.870 1.157 23.703 1.00 36.57 125 ALA D N 1
ATOM 5820 C CA . ALA D 2 125 ? 57.285 -0.228 23.473 1.00 38.21 125 ALA D CA 1
ATOM 5821 C C . ALA D 2 125 ? 56.427 -1.253 24.223 1.00 36.82 125 ALA D C 1
ATOM 5822 O O . ALA D 2 125 ? 56.150 -2.333 23.697 1.00 34.73 125 ALA D O 1
ATOM 5832 N N . ASP D 2 127 ? 53.274 -0.919 25.008 1.00 44.64 127 ASP D N 1
ATOM 5833 C CA . ASP D 2 127 ? 51.988 -1.021 24.335 1.00 45.36 127 ASP D CA 1
ATOM 5834 C C . ASP D 2 127 ? 52.144 -1.877 23.085 1.00 37.31 127 ASP D C 1
ATOM 5835 O O . ASP D 2 127 ? 51.356 -2.788 22.837 1.00 34.95 127 ASP D O 1
ATOM 5840 N N . LEU D 2 128 ? 53.182 -1.592 22.313 1.00 34.01 128 LEU D N 1
ATOM 5841 C CA . LEU D 2 128 ? 53.402 -2.297 21.056 1.00 34.46 128 LEU D CA 1
ATOM 5842 C C . LEU D 2 128 ? 53.561 -3.809 21.247 1.00 38.79 128 LEU D C 1
ATOM 5843 O O . LEU D 2 128 ? 53.051 -4.584 20.440 1.00 39.28 128 LEU D O 1
ATOM 5848 N N . VAL D 2 129 ? 54.248 -4.232 22.309 1.00 36.60 129 VAL D N 1
ATOM 5849 C CA . VAL D 2 129 ? 54.505 -5.659 22.493 1.00 39.71 129 VAL D CA 1
ATOM 5850 C C . VAL D 2 129 ? 53.228 -6.445 22.786 1.00 42.26 129 VAL D C 1
ATOM 5851 O O . VAL D 2 129 ? 53.147 -7.642 22.489 1.00 43.41 129 VAL D O 1
ATOM 5855 N N . HIS D 2 130 ? 52.254 -5.784 23.409 1.00 40.18 130 HIS D N 1
ATOM 5856 C CA . HIS D 2 130 ? 50.945 -6.398 23.639 1.00 42.25 130 HIS D CA 1
ATOM 5857 C C . HIS D 2 130 ? 49.938 -6.285 22.486 1.00 45.31 130 HIS D C 1
ATOM 5858 O O . HIS D 2 130 ? 49.183 -7.225 22.221 1.00 49.38 130 HIS D O 1
ATOM 5865 N N . GLY D 2 131 ? 49.923 -5.135 21.817 1.00 40.08 131 GLY D N 1
ATOM 5866 C CA . GLY D 2 131 ? 48.948 -4.870 20.771 1.00 42.25 131 GLY D CA 1
ATOM 5867 C C . GLY D 2 131 ? 49.189 -5.484 19.398 1.00 43.71 131 GLY D C 1
ATOM 5868 O O . GLY D 2 131 ? 48.252 -5.970 18.758 1.00 45.83 131 GLY D O 1
ATOM 5869 N N . ALA D 2 132 ? 50.436 -5.454 18.936 1.00 40.10 132 ALA D N 1
ATOM 5870 C CA . ALA D 2 132 ? 50.763 -5.883 17.575 1.00 40.18 132 ALA D CA 1
ATOM 5871 C C . ALA D 2 132 ? 50.362 -7.329 17.322 1.00 38.73 132 ALA D C 1
ATOM 5872 O O . ALA D 2 132 ? 50.529 -8.183 18.192 1.00 36.50 132 ALA D O 1
ATOM 5874 N N . LYS D 2 133 ? 49.845 -7.606 16.127 1.00 38.11 133 LYS D N 1
ATOM 5875 C CA . LYS D 2 133 ? 49.405 -8.960 15.804 1.00 37.62 133 LYS D CA 1
ATOM 5876 C C . LYS D 2 133 ? 50.599 -9.897 15.838 1.00 35.01 133 LYS D C 1
ATOM 5877 O O . LYS D 2 133 ? 50.523 -11.015 16.354 1.00 36.20 133 LYS D O 1
ATOM 5883 N N . LYS D 2 134 ? 51.708 -9.420 15.292 1.00 31.82 134 LYS D N 1
ATOM 5884 C CA . LYS D 2 134 ? 52.964 -10.134 15.372 1.00 33.61 134 LYS D CA 1
ATOM 5885 C C . LYS D 2 134 ? 54.053 -9.173 15.828 1.00 33.73 134 LYS D C 1
ATOM 5886 O O . LYS D 2 134 ? 54.161 -8.057 15.313 1.00 32.19 134 LYS D O 1
ATOM 5892 N N . VAL D 2 135 ? 54.847 -9.613 16.801 1.00 33.20 135 VAL D N 1
ATOM 5893 C CA . VAL D 2 135 ? 55.930 -8.816 17.359 1.00 32.09 135 VAL D CA 1
ATOM 5894 C C . VAL D 2 135 ? 57.266 -9.440 16.995 1.00 33.38 135 VAL D C 1
ATOM 5895 O O . VAL D 2 135 ? 57.548 -10.588 17.358 1.00 35.31 135 VAL D O 1
ATOM 5899 N N . ILE D 2 136 ? 58.085 -8.684 16.277 1.00 32.93 136 ILE D N 1
ATOM 5900 C CA . ILE D 2 136 ? 59.409 -9.152 15.889 1.00 35.50 136 ILE D CA 1
ATOM 5901 C C . ILE D 2 136 ? 60.493 -8.316 16.546 1.00 34.93 136 ILE D C 1
ATOM 5902 O O . ILE D 2 136 ? 60.461 -7.088 16.488 1.00 37.92 136 ILE D O 1
ATOM 5907 N N . VAL D 2 137 ? 61.448 -8.991 17.173 1.00 33.74 137 VAL D N 1
ATOM 5908 C CA . VAL D 2 137 ? 62.620 -8.328 17.725 1.00 31.62 137 VAL D CA 1
ATOM 5909 C C . VAL D 2 137 ? 63.818 -8.632 16.841 1.00 34.20 137 VAL D C 1
ATOM 5910 O O . VAL D 2 137 ? 64.036 -9.777 16.450 1.00 34.82 137 VAL D O 1
ATOM 5914 N N . ILE D 2 138 ? 64.569 -7.592 16.493 1.00 37.08 138 ILE D N 1
ATOM 5915 C CA . ILE D 2 138 ? 65.800 -7.751 15.733 1.00 36.70 138 ILE D CA 1
ATOM 5916 C C . ILE D 2 138 ? 66.933 -7.134 16.543 1.00 38.03 138 ILE D C 1
ATOM 5917 O O . ILE D 2 138 ? 66.761 -6.096 17.189 1.00 36.64 138 ILE D O 1
ATOM 5930 N N . GLU D 2 140 ? 71.457 -7.694 17.789 1.00 46.58 140 GLU D N 1
ATOM 5931 C CA . GLU D 2 140 ? 72.746 -8.330 17.602 1.00 50.72 140 GLU D CA 1
ATOM 5932 C C . GLU D 2 140 ? 72.794 -9.460 18.603 1.00 45.82 140 GLU D C 1
ATOM 5933 O O . GLU D 2 140 ? 72.243 -9.340 19.687 1.00 43.36 140 GLU D O 1
ATOM 5939 N N . HIS D 2 141 ? 73.416 -10.569 18.232 1.00 46.07 141 HIS D N 1
ATOM 5940 C CA . HIS D 2 141 ? 73.362 -11.760 19.063 1.00 43.62 141 HIS D CA 1
ATOM 5941 C C . HIS D 2 141 ? 74.106 -11.552 20.373 1.00 44.17 141 HIS D C 1
ATOM 5942 O O . HIS D 2 141 ? 73.603 -11.890 21.440 1.00 47.31 141 HIS D O 1
ATOM 5949 N N . CYS D 2 142 ? 75.306 -10.993 20.287 1.00 46.09 142 CYS D N 1
ATOM 5950 C CA . CYS D 2 142 ? 76.123 -10.756 21.466 1.00 48.21 142 CYS D CA 1
ATOM 5951 C C . CYS D 2 142 ? 76.460 -9.283 21.526 1.00 46.85 142 CYS D C 1
ATOM 5952 O O . CYS D 2 142 ? 76.343 -8.581 20.527 1.00 45.72 142 CYS D O 1
ATOM 5955 N N . ASN D 2 143 ? 76.878 -8.807 22.692 1.00 44.32 143 ASN D N 1
ATOM 5956 C CA . ASN D 2 143 ? 77.244 -7.404 22.810 1.00 43.84 143 ASN D CA 1
ATOM 5957 C C . ASN D 2 143 ? 78.721 -7.153 22.533 1.00 46.06 143 ASN D C 1
ATOM 5958 O O . ASN D 2 143 ? 79.461 -8.057 22.162 1.00 44.90 143 ASN D O 1
ATOM 5963 N N . LYS D 2 144 ? 79.132 -5.911 22.753 1.00 55.38 144 LYS D N 1
ATOM 5964 C CA . LYS D 2 144 ? 80.504 -5.455 22.560 1.00 62.92 144 LYS D CA 1
ATOM 5965 C C . LYS D 2 144 ? 81.513 -6.417 23.184 1.00 61.49 144 LYS D C 1
ATOM 5966 O O . LYS D 2 144 ? 82.566 -6.691 22.610 1.00 64.61 144 LYS D O 1
ATOM 5972 N N . TYR D 2 145 ? 81.180 -6.912 24.371 1.00 55.41 145 TYR D N 1
ATOM 5973 C CA . TYR D 2 145 ? 82.104 -7.695 25.194 1.00 54.17 145 TYR D CA 1
ATOM 5974 C C . TYR D 2 145 ? 81.978 -9.223 25.089 1.00 54.36 145 TYR D C 1
ATOM 5975 O O . TYR D 2 145 ? 82.582 -9.959 25.872 1.00 53.50 145 TYR D O 1
ATOM 5984 N N . GLY D 2 146 ? 81.158 -9.687 24.152 1.00 55.73 146 GLY D N 1
ATOM 5985 C CA . GLY D 2 146 ? 81.016 -11.110 23.898 1.00 56.23 146 GLY D CA 1
ATOM 5986 C C . GLY D 2 146 ? 79.887 -11.771 24.670 1.00 56.69 146 GLY D C 1
ATOM 5987 O O . GLY D 2 146 ? 79.698 -12.982 24.580 1.00 60.28 146 GLY D O 1
ATOM 5988 N N . GLU D 2 147 ? 79.131 -10.982 25.427 1.00 52.49 147 GLU D N 1
ATOM 5989 C CA . GLU D 2 147 ? 78.049 -11.525 26.236 1.00 53.48 147 GLU D CA 1
ATOM 5990 C C . GLU D 2 147 ? 76.820 -11.807 25.387 1.00 56.24 147 GLU D C 1
ATOM 5991 O O . GLU D 2 147 ? 76.406 -10.968 24.585 1.00 56.72 147 GLU D O 1
ATOM 5997 N N . SER D 2 148 ? 76.234 -12.987 25.571 1.00 57.38 148 SER D N 1
ATOM 5998 C CA . SER D 2 148 ? 75.003 -13.344 24.868 1.00 53.95 148 SER D CA 1
ATOM 5999 C C . SER D 2 148 ? 73.827 -12.500 25.351 1.00 48.75 148 SER D C 1
ATOM 6000 O O . SER D 2 148 ? 73.618 -12.340 26.554 1.00 44.53 148 SER D O 1
ATOM 6003 N N . LYS D 2 149 ? 73.085 -11.944 24.397 1.00 45.59 149 LYS D N 1
ATOM 6004 C CA . LYS D 2 149 ? 71.856 -11.209 24.682 1.00 42.24 149 LYS D CA 1
ATOM 6005 C C . LYS D 2 149 ? 70.616 -12.088 24.483 1.00 44.27 149 LYS D C 1
ATOM 6006 O O . LYS D 2 149 ? 69.487 -11.642 24.694 1.00 41.86 149 LYS D O 1
ATOM 6012 N N . VAL D 2 150 ? 70.828 -13.333 24.062 1.00 46.32 150 VAL D N 1
ATOM 6013 C CA . VAL D 2 150 ? 69.745 -14.308 24.000 1.00 45.72 150 VAL D CA 1
ATOM 6014 C C . VAL D 2 150 ? 69.884 -15.230 25.206 1.00 54.04 150 VAL D C 1
ATOM 6015 O O . VAL D 2 150 ? 70.784 -16.070 25.249 1.00 55.73 150 VAL D O 1
ATOM 6019 N N . LYS D 2 151 ? 68.978 -15.094 26.171 1.00 43.20 151 LYS D N 1
ATOM 6020 C CA . LYS D 2 151 ? 69.220 -15.628 27.512 1.00 47.35 151 LYS D CA 1
ATOM 6021 C C . LYS D 2 151 ? 68.146 -16.586 28.011 1.00 49.11 151 LYS D C 1
ATOM 6022 O O . LYS D 2 151 ? 67.048 -16.633 27.462 1.00 50.98 151 LYS D O 1
ATOM 6028 N N . LYS D 2 152 ? 68.480 -17.361 29.043 1.00 49.99 152 LYS D N 1
ATOM 6029 C CA . LYS D 2 152 ? 67.515 -18.241 29.694 1.00 54.51 152 LYS D CA 1
ATOM 6030 C C . LYS D 2 152 ? 66.426 -17.399 30.337 1.00 54.67 152 LYS D C 1
ATOM 6031 O O . LYS D 2 152 ? 65.241 -17.732 30.267 1.00 55.41 152 LYS D O 1
ATOM 6037 N N . GLU D 2 153 ? 66.847 -16.319 30.988 1.00 52.51 153 GLU D N 1
ATOM 6038 C CA . GLU D 2 153 ? 65.933 -15.285 31.456 1.00 54.31 153 GLU D CA 1
ATOM 6039 C C . GLU D 2 153 ? 66.643 -13.934 31.477 1.00 54.09 153 GLU D C 1
ATOM 6040 O O . GLU D 2 153 ? 67.848 -13.857 31.713 1.00 49.64 153 GLU D O 1
ATOM 6042 N N . CYS D 2 154 ? 65.891 -12.870 31.212 1.00 55.50 154 CYS D N 1
ATOM 6043 C CA . CYS D 2 154 ? 66.471 -11.536 31.148 1.00 52.76 154 CYS D CA 1
ATOM 6044 C C . CYS D 2 154 ? 67.010 -11.122 32.517 1.00 51.04 154 CYS D C 1
ATOM 6045 O O . CYS D 2 154 ? 66.418 -11.446 33.546 1.00 53.96 154 CYS D O 1
ATOM 6048 N N . SER D 2 155 ? 68.158 -10.454 32.533 1.00 44.80 155 SER D N 1
ATOM 6049 C CA . SER D 2 155 ? 68.654 -9.834 33.757 1.00 44.77 155 SER D CA 1
ATOM 6050 C C . SER D 2 155 ? 68.272 -8.355 33.866 1.00 45.50 155 SER D C 1
ATOM 6051 O O . SER D 2 155 ? 68.407 -7.741 34.924 1.00 49.04 155 SER D O 1
ATOM 6054 N N . LEU D 2 156 ? 67.803 -7.783 32.765 1.00 41.26 156 LEU D N 1
ATOM 6055 C CA . LEU D 2 156 ? 67.312 -6.412 32.763 1.00 40.71 156 LEU D CA 1
ATOM 6056 C C . LEU D 2 156 ? 65.797 -6.379 32.976 1.00 44.16 156 LEU D C 1
ATOM 6057 O O . LEU D 2 156 ? 65.116 -7.371 32.728 1.00 49.76 156 LEU D O 1
ATOM 6062 N N . PRO D 2 157 ? 65.267 -5.241 33.451 1.00 41.93 157 PRO D N 1
ATOM 6063 C CA . PRO D 2 157 ? 63.812 -5.060 33.567 1.00 41.03 157 PRO D CA 1
ATOM 6064 C C . PRO D 2 157 ? 63.078 -5.343 32.254 1.00 39.00 157 PRO D C 1
ATOM 6065 O O . PRO D 2 157 ? 63.475 -4.844 31.199 1.00 41.61 157 PRO D O 1
ATOM 6069 N N . LEU D 2 158 ? 62.011 -6.131 32.327 1.00 36.92 158 LEU D N 1
ATOM 6070 C CA . LEU D 2 158 ? 61.276 -6.553 31.136 1.00 35.86 158 LEU D CA 1
ATOM 6071 C C . LEU D 2 158 ? 60.444 -5.444 30.509 1.00 34.64 158 LEU D C 1
ATOM 6072 O O . LEU D 2 158 ? 59.859 -4.604 31.200 1.00 34.73 158 LEU D O 1
ATOM 6077 N N . THR D 2 159 ? 60.409 -5.436 29.187 1.00 29.66 159 THR D N 1
ATOM 6078 C CA . THR D 2 159 ? 59.427 -4.646 28.466 1.00 33.68 159 THR D CA 1
ATOM 6079 C C . THR D 2 159 ? 58.118 -5.425 28.394 1.00 33.80 159 THR D C 1
ATOM 6080 O O . THR D 2 159 ? 57.040 -4.857 28.494 1.00 34.59 159 THR D O 1
ATOM 6084 N N . GLY D 2 160 ? 58.231 -6.740 28.232 1.00 37.97 160 GLY D N 1
ATOM 6085 C CA . GLY D 2 160 ? 57.079 -7.620 28.275 1.00 40.09 160 GLY D CA 1
ATOM 6086 C C . GLY D 2 160 ? 57.466 -9.059 28.559 1.00 41.06 160 GLY D C 1
ATOM 6087 O O . GLY D 2 160 ? 58.602 -9.473 28.300 1.00 38.14 160 GLY D O 1
ATOM 6088 N N . LYS D 2 161 ? 56.516 -9.824 29.092 1.00 41.80 161 LYS D N 1
ATOM 6089 C CA . LYS D 2 161 ? 56.732 -11.239 29.372 1.00 42.51 161 LYS D CA 1
ATOM 6090 C C . LYS D 2 161 ? 56.037 -12.075 28.297 1.00 41.31 161 LYS D C 1
ATOM 6091 O O . LYS D 2 161 ? 54.861 -11.861 28.006 1.00 43.68 161 LYS D O 1
ATOM 6097 N N . GLY D 2 162 ? 56.762 -13.016 27.701 1.00 38.98 162 GLY D N 1
ATOM 6098 C CA . GLY D 2 162 ? 56.201 -13.869 26.666 1.00 41.06 162 GLY D CA 1
ATOM 6099 C C . GLY D 2 162 ? 55.513 -13.111 25.538 1.00 42.71 162 GLY D C 1
ATOM 6100 O O . GLY D 2 162 ? 54.481 -13.547 25.026 1.00 44.13 162 GLY D O 1
ATOM 6101 N N . VAL D 2 163 ? 56.053 -11.948 25.185 1.00 37.76 163 VAL D N 1
ATOM 6102 C CA . VAL D 2 163 ? 55.500 -11.143 24.095 1.00 32.17 163 VAL D CA 1
ATOM 6103 C C . VAL D 2 163 ? 56.165 -11.268 22.710 1.00 34.37 163 VAL D C 1
ATOM 6104 O O . VAL D 2 163 ? 55.619 -10.787 21.724 1.00 41.34 163 VAL D O 1
ATOM 6108 N N . VAL D 2 164 ? 57.318 -11.915 22.619 1.00 39.52 164 VAL D N 1
ATOM 6109 C CA . VAL D 2 164 ? 58.030 -11.975 21.340 1.00 39.82 164 VAL D CA 1
ATOM 6110 C C . VAL D 2 164 ? 57.655 -13.209 20.519 1.00 41.15 164 VAL D C 1
ATOM 6111 O O . VAL D 2 164 ? 57.791 -14.330 21.001 1.00 44.16 164 VAL D O 1
ATOM 6115 N N . HIS D 2 165 ? 57.153 -12.997 19.301 1.00 38.12 165 HIS D N 1
ATOM 6116 C CA . HIS D 2 165 ? 56.830 -14.101 18.391 1.00 38.99 165 HIS D CA 1
ATOM 6117 C C . HIS D 2 165 ? 58.050 -14.576 17.635 1.00 39.82 165 HIS D C 1
ATOM 6118 O O . HIS D 2 165 ? 58.269 -15.775 17.475 1.00 41.73 165 HIS D O 1
ATOM 6125 N N . GLN D 2 166 ? 58.846 -13.622 17.170 1.00 40.94 166 GLN D N 1
ATOM 6126 C CA . GLN D 2 166 ? 60.013 -13.936 16.366 1.00 41.91 166 GLN D CA 1
ATOM 6127 C C . GLN D 2 166 ? 61.196 -13.040 16.734 1.00 41.75 166 GLN D C 1
ATOM 6128 O O . GLN D 2 166 ? 61.031 -11.856 17.021 1.00 43.98 166 GLN D O 1
ATOM 6134 N N . LEU D 2 167 ? 62.388 -13.628 16.735 1.00 40.91 167 LEU D N 1
ATOM 6135 C CA . LEU D 2 167 ? 63.620 -12.904 17.010 1.00 35.96 167 LEU D CA 1
ATOM 6136 C C . LEU D 2 167 ? 64.599 -13.166 15.886 1.00 34.74 167 LEU D C 1
ATOM 6137 O O . LEU D 2 167 ? 64.820 -14.316 15.500 1.00 35.22 167 LEU D O 1
ATOM 6142 N N . ILE D 2 168 ? 65.186 -12.094 15.368 1.00 36.30 168 ILE D N 1
ATOM 6143 C CA . ILE D 2 168 ? 66.171 -12.190 14.297 1.00 36.20 168 ILE D CA 1
ATOM 6144 C C . ILE D 2 168 ? 67.480 -11.553 14.747 1.00 35.76 168 ILE D C 1
ATOM 6145 O O . ILE D 2 168 ? 67.518 -10.369 15.088 1.00 35.50 168 ILE D O 1
ATOM 6150 N N . THR D 2 169 ? 68.549 -12.339 14.758 1.00 34.61 169 THR D N 1
ATOM 6151 C CA . THR D 2 169 ? 69.862 -11.803 15.061 1.00 37.94 169 THR D CA 1
ATOM 6152 C C . THR D 2 169 ? 70.773 -12.010 13.864 1.00 43.62 169 THR D C 1
ATOM 6153 O O . THR D 2 169 ? 70.367 -12.601 12.865 1.00 47.66 169 THR D O 1
ATOM 6157 N N . ASP D 2 170 ? 72.006 -11.525 13.974 1.00 46.38 170 ASP D N 1
ATOM 6158 C CA . ASP D 2 170 ? 73.023 -11.714 12.942 1.00 49.55 170 ASP D CA 1
ATOM 6159 C C . ASP D 2 170 ? 73.439 -13.175 12.809 1.00 48.30 170 ASP D C 1
ATOM 6160 O O . ASP D 2 170 ? 74.075 -13.564 11.834 1.00 50.32 170 ASP D O 1
ATOM 6165 N N . LEU D 2 171 ? 73.078 -13.982 13.798 1.00 49.18 171 LEU D N 1
ATOM 6166 C CA . LEU D 2 171 ? 73.413 -15.401 13.784 1.00 49.11 171 LEU D CA 1
ATOM 6167 C C . LEU D 2 171 ? 72.258 -16.255 13.270 1.00 50.35 171 LEU D C 1
ATOM 6168 O O . LEU D 2 171 ? 72.423 -17.015 12.316 1.00 52.71 171 LEU D O 1
ATOM 6173 N N . ALA D 2 172 ? 71.110 -16.173 13.937 1.00 48.94 172 ALA D N 1
ATOM 6174 C CA . ALA D 2 172 ? 69.991 -17.055 13.620 1.00 48.49 172 ALA D CA 1
ATOM 6175 C C . ALA D 2 172 ? 68.626 -16.374 13.587 1.00 48.62 172 ALA D C 1
ATOM 6176 O O . ALA D 2 172 ? 68.505 -15.159 13.759 1.00 50.29 172 ALA D O 1
ATOM 6178 N N . VAL D 2 173 ? 67.603 -17.186 13.343 1.00 45.93 173 VAL D N 1
ATOM 6179 C CA . VAL D 2 173 ? 66.218 -16.758 13.472 1.00 46.48 173 VAL D CA 1
ATOM 6180 C C . VAL D 2 173 ? 65.483 -17.707 14.419 1.00 47.48 173 VAL D C 1
ATOM 6181 O O . VAL D 2 173 ? 65.494 -18.925 14.220 1.00 49.90 173 VAL D O 1
ATOM 6185 N N . PHE D 2 174 ? 64.862 -17.146 15.455 1.00 43.18 174 PHE D N 1
ATOM 6186 C CA . PHE D 2 174 ? 64.129 -17.939 16.439 1.00 42.75 174 PHE D CA 1
ATOM 6187 C C . PHE D 2 174 ? 62.636 -17.616 16.420 1.00 46.80 174 PHE D C 1
ATOM 6188 O O . PHE D 2 174 ? 62.241 -16.481 16.143 1.00 46.54 174 PHE D O 1
ATOM 6196 N N . GLU D 2 175 ? 61.816 -18.614 16.734 1.00 48.95 175 GLU D N 1
ATOM 6197 C CA . GLU D 2 175 ? 60.380 -18.415 16.879 1.00 54.30 175 GLU D CA 1
ATOM 6198 C C . GLU D 2 175 ? 59.941 -18.898 18.257 1.00 54.32 175 GLU D C 1
ATOM 6199 O O . GLU D 2 175 ? 60.593 -19.757 18.853 1.00 53.21 175 GLU D O 1
ATOM 6205 N N . PHE D 2 176 ? 58.844 -18.343 18.762 1.00 55.13 176 PHE D N 1
ATOM 6206 C CA . PHE D 2 176 ? 58.383 -18.669 20.109 1.00 59.66 176 PHE D CA 1
ATOM 6207 C C . PHE D 2 176 ? 56.964 -19.234 20.140 1.00 66.55 176 PHE D C 1
ATOM 6208 O O . PHE D 2 176 ? 56.016 -18.603 19.668 1.00 66.24 176 PHE D O 1
ATOM 6216 N N . SER D 2 177 ? 56.831 -20.432 20.697 1.00 73.41 177 SER D N 1
ATOM 6217 C CA . SER D 2 177 ? 55.524 -21.041 20.896 1.00 80.46 177 SER D CA 1
ATOM 6218 C C . SER D 2 177 ? 55.464 -21.742 22.250 1.00 87.44 177 SER D C 1
ATOM 6219 O O . SER D 2 177 ? 56.317 -22.572 22.569 1.00 86.20 177 SER D O 1
ATOM 6222 N N . ASN D 2 178 ? 54.447 -21.396 23.037 1.00 94.41 178 ASN D N 1
ATOM 6223 C CA . ASN D 2 178 ? 54.240 -21.964 24.371 1.00 99.26 178 ASN D CA 1
ATOM 6224 C C . ASN D 2 178 ? 55.504 -22.074 25.226 1.00 100.33 178 ASN D C 1
ATOM 6225 O O . ASN D 2 178 ? 55.938 -23.175 25.570 1.00 98.14 178 ASN D O 1
ATOM 6230 N N . ASN D 2 179 ? 56.086 -20.925 25.562 1.00 103.43 179 ASN D N 1
ATOM 6231 C CA . ASN D 2 179 ? 57.225 -20.868 26.478 1.00 104.63 179 ASN D CA 1
ATOM 6232 C C . ASN D 2 179 ? 58.502 -21.500 25.918 1.00 101.62 179 ASN D C 1
ATOM 6233 O O . ASN D 2 179 ? 59.556 -21.463 26.558 1.00 100.90 179 ASN D O 1
ATOM 6238 N N . ALA D 2 180 ? 58.396 -22.089 24.730 1.00 97.51 180 ALA D N 1
ATOM 6239 C CA . ALA D 2 180 ? 59.529 -22.745 24.087 1.00 91.06 180 ALA D CA 1
ATOM 6240 C C . ALA D 2 180 ? 60.138 -21.869 22.996 1.00 84.73 180 ALA D C 1
ATOM 6241 O O . ALA D 2 180 ? 59.422 -21.193 22.257 1.00 85.96 180 ALA D O 1
ATOM 6251 N N . LYS D 2 182 ? 62.546 -21.853 19.527 1.00 62.53 182 LYS D N 1
ATOM 6252 C CA . LYS D 2 182 ? 62.935 -22.780 18.476 1.00 60.17 182 LYS D CA 1
ATOM 6253 C C . LYS D 2 182 ? 63.793 -22.079 17.432 1.00 57.34 182 LYS D C 1
ATOM 6254 O O . LYS D 2 182 ? 63.418 -21.022 16.914 1.00 56.83 182 LYS D O 1
ATOM 6260 N N . LEU D 2 183 ? 64.944 -22.663 17.121 1.00 54.50 183 LEU D N 1
ATOM 6261 C CA . LEU D 2 183 ? 65.785 -22.122 16.066 1.00 54.83 183 LEU D CA 1
ATOM 6262 C C . LEU D 2 183 ? 65.238 -22.591 14.720 1.00 52.65 183 LEU D C 1
ATOM 6263 O O . LEU D 2 183 ? 65.226 -23.784 14.435 1.00 53.03 183 LEU D O 1
ATOM 6268 N N . VAL D 2 184 ? 64.745 -21.660 13.908 1.00 52.59 184 VAL D N 1
ATOM 6269 C CA . VAL D 2 184 ? 64.214 -22.034 12.597 1.00 50.85 184 VAL D CA 1
ATOM 6270 C C . VAL D 2 184 ? 65.114 -21.776 11.378 1.00 52.17 184 VAL D C 1
ATOM 6271 O O . VAL D 2 184 ? 64.892 -22.344 10.307 1.00 54.89 184 VAL D O 1
ATOM 6275 N N . GLU D 2 185 ? 66.142 -20.952 11.544 1.00 50.79 185 GLU D N 1
ATOM 6276 C CA . GLU D 2 185 ? 67.019 -20.601 10.428 1.00 50.42 185 GLU D CA 1
ATOM 6277 C C . GLU D 2 185 ? 68.396 -20.202 10.908 1.00 51.31 185 GLU D C 1
ATOM 6278 O O . GLU D 2 185 ? 68.547 -19.630 11.986 1.00 51.69 185 GLU D O 1
ATOM 6284 N N . LEU D 2 186 ? 69.398 -20.483 10.088 1.00 54.05 186 LEU D N 1
ATOM 6285 C CA . LEU D 2 186 ? 70.729 -19.956 10.321 1.00 53.58 186 LEU D CA 1
ATOM 6286 C C . LEU D 2 186 ? 70.958 -18.836 9.321 1.00 52.88 186 LEU D C 1
ATOM 6287 O O . LEU D 2 186 ? 70.558 -18.938 8.161 1.00 53.91 186 LEU D O 1
ATOM 6292 N N . GLN D 2 187 ? 71.573 -17.753 9.774 1.00 52.67 187 GLN D N 1
ATOM 6293 C CA . GLN D 2 187 ? 72.006 -16.712 8.856 1.00 54.43 187 GLN D CA 1
ATOM 6294 C C . GLN D 2 187 ? 73.116 -17.288 7.979 1.00 56.70 187 GLN D C 1
ATOM 6295 O O . GLN D 2 187 ? 73.832 -18.207 8.396 1.00 53.84 187 GLN D O 1
ATOM 6301 N N . GLU D 2 188 ? 73.256 -16.751 6.770 1.00 58.06 188 GLU D N 1
ATOM 6302 C CA . GLU D 2 188 ? 74.255 -17.244 5.825 1.00 55.82 188 GLU D CA 1
ATOM 6303 C C . GLU D 2 188 ? 75.654 -17.224 6.429 1.00 55.72 188 GLU D C 1
ATOM 6304 O O . GLU D 2 188 ? 76.109 -16.201 6.940 1.00 56.00 188 GLU D O 1
ATOM 6306 N N . GLY D 2 189 ? 76.330 -18.364 6.374 1.00 55.80 189 GLY D N 1
ATOM 6307 C CA . GLY D 2 189 ? 77.689 -18.458 6.869 1.00 58.67 189 GLY D CA 1
ATOM 6308 C C . GLY D 2 189 ? 77.787 -18.638 8.369 1.00 60.24 189 GLY D C 1
ATOM 6309 O O . GLY D 2 189 ? 78.826 -18.360 8.963 1.00 63.56 189 GLY D O 1
ATOM 6310 N N . VAL D 2 190 ? 76.703 -19.101 8.981 1.00 59.14 190 VAL D N 1
ATOM 6311 C CA . VAL D 2 190 ? 76.686 -19.387 10.415 1.00 55.45 190 VAL D CA 1
ATOM 6312 C C . VAL D 2 190 ? 76.347 -20.859 10.635 1.00 55.98 190 VAL D C 1
ATOM 6313 O O . VAL D 2 190 ? 75.481 -21.414 9.955 1.00 58.71 190 VAL D O 1
ATOM 6317 N N . SER D 2 191 ? 77.032 -21.491 11.580 1.00 54.38 191 SER D N 1
ATOM 6318 C CA . SER D 2 191 ? 76.859 -22.920 11.824 1.00 55.98 191 SER D CA 1
ATOM 6319 C C . SER D 2 191 ? 75.999 -23.159 13.056 1.00 54.33 191 SER D C 1
ATOM 6320 O O . SER D 2 191 ? 76.025 -22.366 13.996 1.00 53.60 191 SER D O 1
ATOM 6323 N N . LEU D 2 192 ? 75.232 -24.245 13.049 1.00 54.94 192 LEU D N 1
ATOM 6324 C CA . LEU D 2 192 ? 74.445 -24.616 14.226 1.00 59.46 192 LEU D CA 1
ATOM 6325 C C . LEU D 2 192 ? 75.294 -24.602 15.498 1.00 59.95 192 LEU D C 1
ATOM 6326 O O . LEU D 2 192 ? 74.872 -24.082 16.532 1.00 58.68 192 LEU D O 1
ATOM 6331 N N . ASP D 2 193 ? 76.491 -25.178 15.412 1.00 63.38 193 ASP D N 1
ATOM 6332 C CA . ASP D 2 193 ? 77.431 -25.187 16.529 1.00 67.09 193 ASP D CA 1
ATOM 6333 C C . ASP D 2 193 ? 77.758 -23.777 16.992 1.00 65.81 193 ASP D C 1
ATOM 6334 O O . ASP D 2 193 ? 77.815 -23.502 18.188 1.00 65.95 193 ASP D O 1
ATOM 6339 N N . GLN D 2 194 ? 77.983 -22.892 16.029 1.00 64.91 194 GLN D N 1
ATOM 6340 C CA . GLN D 2 194 ? 78.255 -21.489 16.304 1.00 64.62 194 GLN D CA 1
ATOM 6341 C C . GLN D 2 194 ? 77.134 -20.872 17.151 1.00 59.87 194 GLN D C 1
ATOM 6342 O O . GLN D 2 194 ? 77.388 -20.184 18.144 1.00 56.15 194 GLN D O 1
ATOM 6348 N N . VAL D 2 195 ? 75.891 -21.128 16.757 1.00 66.60 195 VAL D N 1
ATOM 6349 C CA . VAL D 2 195 ? 74.743 -20.572 17.463 1.00 63.53 195 VAL D CA 1
ATOM 6350 C C . VAL D 2 195 ? 74.621 -21.177 18.862 1.00 64.51 195 VAL D C 1
ATOM 6351 O O . VAL D 2 195 ? 74.492 -20.455 19.854 1.00 62.23 195 VAL D O 1
ATOM 6355 N N . LYS D 2 196 ? 74.676 -22.503 18.937 1.00 67.89 196 LYS D N 1
ATOM 6356 C CA . LYS D 2 196 ? 74.565 -23.203 20.214 1.00 68.35 196 LYS D CA 1
ATOM 6357 C C . LYS D 2 196 ? 75.578 -22.659 21.217 1.00 67.36 196 LYS D C 1
ATOM 6358 O O . LYS D 2 196 ? 75.336 -22.651 22.425 1.00 65.55 196 LYS D O 1
ATOM 6360 N N . GLU D 2 197 ? 76.704 -22.185 20.699 1.00 68.04 197 GLU D N 1
ATOM 6361 C CA . GLU D 2 197 ? 77.789 -21.678 21.528 1.00 72.28 197 GLU D CA 1
ATOM 6362 C C . GLU D 2 197 ? 77.514 -20.281 22.073 1.00 69.04 197 GLU D C 1
ATOM 6363 O O . GLU D 2 197 ? 77.817 -19.985 23.227 1.00 68.77 197 GLU D O 1
ATOM 6369 N N . LYS D 2 198 ? 76.947 -19.422 21.233 1.00 66.38 198 LYS D N 1
ATOM 6370 C CA . LYS D 2 198 ? 76.741 -18.022 21.592 1.00 63.93 198 LYS D CA 1
ATOM 6371 C C . LYS D 2 198 ? 75.356 -17.753 22.180 1.00 59.30 198 LYS D C 1
ATOM 6372 O O . LYS D 2 198 ? 74.978 -16.601 22.406 1.00 55.99 198 LYS D O 1
ATOM 6378 N N . THR D 2 199 ? 74.600 -18.824 22.405 1.00 58.01 199 THR D N 1
ATOM 6379 C CA . THR D 2 199 ? 73.253 -18.723 22.953 1.00 54.51 199 THR D CA 1
ATOM 6380 C C . THR D 2 199 ? 73.114 -19.418 24.313 1.00 56.76 199 THR D C 1
ATOM 6381 O O . THR D 2 199 ? 73.336 -20.627 24.424 1.00 57.88 199 THR D O 1
ATOM 6385 N N . GLU D 2 200 ? 72.738 -18.656 25.339 1.00 55.85 200 GLU D N 1
ATOM 6386 C CA . GLU D 2 200 ? 72.456 -19.228 26.656 1.00 61.38 200 GLU D CA 1
ATOM 6387 C C . GLU D 2 200 ? 71.073 -19.869 26.697 1.00 63.74 200 GLU D C 1
ATOM 6388 O O . GLU D 2 200 ? 70.872 -20.903 27.334 1.00 66.66 200 GLU D O 1
ATOM 6394 N N . ALA D 2 201 ? 70.118 -19.242 26.021 1.00 62.17 201 ALA D N 1
ATOM 6395 C CA . ALA D 2 201 ? 68.749 -19.734 25.998 1.00 61.26 201 ALA D CA 1
ATOM 6396 C C . ALA D 2 201 ? 68.682 -21.189 25.550 1.00 64.23 201 ALA D C 1
ATOM 6397 O O . ALA D 2 201 ? 69.429 -21.616 24.670 1.00 64.44 201 ALA D O 1
ATOM 6399 N N . GLU D 2 202 ? 67.785 -21.951 26.163 1.00 65.05 202 GLU D N 1
ATOM 6400 C CA . GLU D 2 202 ? 67.507 -23.303 25.702 1.00 67.72 202 GLU D CA 1
ATOM 6401 C C . GLU D 2 202 ? 66.521 -23.219 24.543 1.00 62.96 202 GLU D C 1
ATOM 6402 O O . GLU D 2 202 ? 65.528 -22.488 24.622 1.00 60.91 202 GLU D O 1
ATOM 6408 N N . PHE D 2 203 ? 66.788 -23.964 23.476 1.00 57.59 203 PHE D N 1
ATOM 6409 C CA . PHE D 2 203 ? 65.926 -23.938 22.306 1.00 55.37 203 PHE D CA 1
ATOM 6410 C C . PHE D 2 203 ? 65.951 -25.275 21.575 1.00 58.14 203 PHE D C 1
ATOM 6411 O O . PHE D 2 203 ? 66.963 -25.973 21.577 1.00 57.50 203 PHE D O 1
ATOM 6419 N N . GLU D 2 204 ? 64.841 -25.622 20.936 1.00 63.05 204 GLU D N 1
ATOM 6420 C CA . GLU D 2 204 ? 64.800 -26.804 20.092 1.00 69.59 204 GLU D CA 1
ATOM 6421 C C . GLU D 2 204 ? 65.113 -26.398 18.657 1.00 69.16 204 GLU D C 1
ATOM 6422 O O . GLU D 2 204 ? 64.629 -25.373 18.179 1.00 68.02 204 GLU D O 1
ATOM 6428 N N . VAL D 2 205 ? 65.931 -27.191 17.976 1.00 69.98 205 VAL D N 1
ATOM 6429 C CA . VAL D 2 205 ? 66.349 -26.856 16.620 1.00 69.60 205 VAL D CA 1
ATOM 6430 C C . VAL D 2 205 ? 65.377 -27.387 15.572 1.00 71.72 205 VAL D C 1
ATOM 6431 O O . VAL D 2 205 ? 65.078 -28.578 15.541 1.00 73.13 205 VAL D O 1
ATOM 6435 N N . ARG D 2 206 ? 64.867 -26.491 14.731 1.00 73.97 206 ARG D N 1
ATOM 6436 C CA . ARG D 2 206 ? 64.048 -26.887 13.593 1.00 78.01 206 ARG D CA 1
ATOM 6437 C C . ARG D 2 206 ? 64.599 -26.250 12.325 1.00 77.99 206 ARG D C 1
ATOM 6438 O O . ARG D 2 206 ? 64.460 -25.046 12.121 1.00 77.43 206 ARG D O 1
ATOM 6446 N N . LEU D 2 207 ? 65.177 -27.065 11.451 1.00 79.37 207 LEU D N 1
ATOM 6447 C CA . LEU D 2 207 ? 65.818 -26.549 10.244 1.00 79.15 207 LEU D CA 1
ATOM 6448 C C . LEU D 2 207 ? 65.462 -27.385 9.015 1.00 85.30 207 LEU D C 1
ATOM 6449 O O . LEU D 2 207 ? 64.768 -28.399 9.115 1.00 88.89 207 LEU D O 1
#

Sequence (845 aa):
NKVITDLDKALSALKDGDTILVGGFGLCGIPEYAIDYIYKKGIKDLIVVSNNCGVDDFGLGILLEKKQIKKIIASYVGENKIFESQLNGEIEVVLTPQGTLAENLHAGGAGIPAYYTPTGVGTLIAQGKESREFNGKEYILERAITGDYGLIKAYKSDTLGNLVFRKTARNFNPLCAAAKICVAEVEEIVPAGELDPDEIHLPGIYVQHIYKGEKFEKRIEKITTRSREAIIKRAAKELKEGYVNLGIGLPTLVANEVSGNIVFQSENGLLGIGAYPLEGSVDADLINAGKETITVVPGASFFNSADSFAIRGGHIDLAILGGEVSQNGDLANWIPKKLIKGGGADLVHGAKKVIVIEHCNKYGESKVKKECSLPLTGKGVVHQLITDLAVFEFSNNAKLVELQEGVSLDQVKEKTEAEFEVRLNKVITDLDKALSALKDGDTILVGGFGLCGIPEYAIDYIYKKGIKDLIVVSNNCGVDDFGLGILLEKKQIKKIIASYVGENKIFLNGEIEVVLTPQGTLAENLHAGGAGIPAYYTPTGVGTLIAQGKESREFNGKEYILERAITGDYGLIKAYKSDTLGNLVFRKTARNFNPLCAAAKICVAEVEEIVPAGELDPDEIHLPGIYVQHIYKGEKFEKRIEKITTRSREAIIKRAAKELKEGYVNLGIGLPTLVANEVSGNIVFQSENGLLGIGAYPLEGSVDADLINAGKETITVVPGASFFNSADSFAIRGGHIDLAILGGEVSQNGDLANWIPKKLIKGGGADLVHGAKKVIVIEHCNKYGESKVKKECSLPLTGKGVVHQLITDLAVFEFSNNAKLVELQEGVSLDQVKEKTEAEFEVRL

InterPro domains:
  IPR004163 Coenzyme A transferase binding site [PS01273] (17-32)
  IPR004165 Coenzyme A transferase family I [PF01144] (6-215)
  IPR004165 Coenzyme A transferase family I [PTHR13707] (3-231)
  IPR004165 Coenzyme A transferase family I [SM00882] (5-216)
  IPR012792 3-oxoacid CoA-transferase, subunit A [TIGR02429] (1-214)
  IPR037171 NagB/RpiA transferase-like [SSF100950] (2-228)

B-factor: mean 45.01, std 17.51, range [14.06, 195.45]

CATH classification: 3.40.1080.10

Organism: Helicobacter pylori (strain ATCC 700392 / 26695) (NCBI:txid85962)

Radius of gyration: 28.18 Å; Cα contacts (8 Å, |Δi|>4): 2260; chains: 4; bounding box: 87×66×61 Å

GO terms:
  GO:0005515 protein binding (F, IPI)

Solvent-accessible surface area: 32026 Å² total

Secondary structure (DSSP, 8-state):
--EESSTHHHHTT--TT-EEEE--BTTBT--HHHHHHHHHHT--SEEEE-S----SSSGGGGGGTTT-EEEEEES---S-HHHHH----SSEEEE--HHHHHHHHHHHHHT--EEEESTTTTSGGGTT--EEEETTEEEEEEE---EEEEEEE-SEEETT--EE--GGG-TTHHHH--EEEEEEEESEEE-TTSS-TTT-SB-GGG-SEEEE-S------SB-----/-HHHHHHHHTT-----EEEPTTGGGGGGGGG----PBEETTTEEEE-PPPPTT---TT-B-TTSBB--EEEEEEE--HHHHH--TTS--SEEEE---EETTS-B----TTT--------HHHHSSEEEE---B-TTS-BSEESS-SSPPSBSS--SEEE-SSEEEE--TT--EEEEPTT--HHHHHHH--S---B--/--B-S-HHHHHTT--TT-EEEE--BTTBT--HHHHHHHHHHT--SEEEE-S---BTTBTTHHHHTTT-EEEEEES--TT-S----SSSEEEE--HHHHHHHHHHHHHT--EEEESTTTTSGGGTTS-EEEETTEEEEEEE---EEEEEEE-SEEETT--EE--GGG-TTHHHH--EEEEEEEESEEE-TTSS-TTT-SB-GGG-SEEEE-S------SB-----/-HHHHHHHHTT-----EEEPSSHHHHGGGG------BEETTTEEEE-----TTT--TT-B-TTSBB--EEEEEEE--HHHHH--TTS--SEEEE---EETTS-B----TTT--------HHHHSSEEEE---B-TTS-BSEESS-SSPPSBSS--SEEE-SSEEEE--TT--EEEE-TT--HHHHHHH--S---B--

Nearest PDB structures (foldseek):
  3rrl-assembly1_A  TM=1.004E+00  e=9.991E-47  Helicobacter pylori
  3cdk-assembly1_C  TM=9.781E-01  e=4.484E-35  Bacillus subtilis
  5dbn-assembly2_E  TM=9.739E-01  e=1.791E-26  Escherichia coli DH5[alpha]
  8k9h-assembly2_F  TM=9.715E-01  e=1.067E-26  Fusobacterium nucleatum
  1k6d-assembly1_A  TM=9.634E-01  e=1.508E-24  Escherichia coli